Protein AF-0000000073996579 (afdb_homodimer)

Foldseek 3Di:
DVLLVVLLVVLQVVLCVQPVVLLVVLLVLLLVLLCLLVVQLVLLLQLVVCVVVVNVPSNVVSVVVNVVSVVVSVVSVVVSVVSLVVSLVSQLVVQVVLLVVLVVPDFLLRCPPVCNVVLSVLLNCLSVVSLSSLSSVLVSLVVSLVSNLVNLLVSLCVQPNQLSVLSVVLLVLLVVLLVVLLVVCVVCVVLLVVLQVLLVVLVCLCVPVVNVVVCVVVVCNVVSVVSSVVSNVVSVVSVVVSVVSSVVSVVVSVVSNVVSNVSSLVRNVVSPDDPSSSVSSVSSSVVSVVSSVSSSVSSSSSSVSSVSSVSSCCSSVVDPPLCPQPAPADPDQQFKKWWAQFWADDPPGPDTLAGGETDMWGAQAEEEEEEDPSLCVVVVVCQLLVSGDTPDTFMDRPNHTNVSHHNVNSLLAEDEDAPPDDDDQAFLQCLLCPPVPPDDDDPVLLLVLLVLLVLQVVLVVAPVRRRFGEDPVVPGHYDAPQNSLSSSSSSRVSSVHQEYEYEASCVRPDPVSVVSNLVSVSVSSSRHTYYYYDLDLVSQQSGQKYFYGGSNYTDDMDHSVVQCVDPHPSVVSCVVVPD/DVLLVVLLVVLQVVLCVQPVVLLVVLLVLLLVLLCLLVVQLVLLLQLVVCVVVVNVPSNVVSVVVNVVSVVVSVVSVVVSVVSLVVSLVSQLVVQVVLLVVLVVPDFLLRCPPVCNVVLSVLLNCLSVVSLSSLSSVLVSLVVSLVSNLVNLLVSLCVQPNQLSVLSVVLLVLLVVLLVVLLVVCVVCVVVLVVLQVLLVVLVVLCVPVVNVVVCVVVVCNVVSVVSSVVSNVVSVVSVVVSVVSSVVSVVVSVVSNVVSNVSSLVRNVVSVDDPSSSVSSVSSSVVSVVSSVSSSVSSSSSSVSSVSSVSSCCSSVVDPPLCPQPADADPDAQFKKWWAQFWFDDPPGPDTLAGGETDMWGAQAEEEEEEDPSLCVVVVVCQLLVSGDTPDTFMDRPNHTNVSHHPVRSLLAEDEDAPDDDDDQAFLQCLLCPPVPPDDDDPVLLLVLLVLLVLQVVLVVAPVRRHFGEDPVVPGHYDAPQNSLSSSSSSRVSSVHQEYEYEASCVRPDPVSVVSNLVSVSVSSSRHTYYYYDLDLVSQQSGQKYFYGGSNYTDDMDHSVVQCVPPHPNVVSCVVVPD

InterPro domains:
  IPR003439 ABC transporter-like, ATP-binding domain [PF00005] (355-507)
  IPR003439 ABC transporter-like, ATP-binding domain [PS50893] (337-576)
  IPR003593 AAA+ ATPase domain [SM00382] (363-559)
  IPR011527 ABC transporter type 1, transmembrane domain [PS50929] (26-308)
  IPR017871 ABC transporter-like, conserved site [PS00211] (479-493)
  IPR027417 P-loop containing nucleoside triphosphate hydrolase [G3DSA:3.40.50.300] (332-579)
  IPR027417 P-loop containing nucleoside triphosphate hydrolase [SSF52540] (335-577)
  IPR036640 ABC transporter type 1, transmembrane domain superfamily [G3DSA:1.20.1560.10] (2-320)
  IPR036640 ABC transporter type 1, transmembrane domain superfamily [SSF90123] (12-306)
  IPR039421 Type 1 protein exporter [PTHR24221] (74-573)

Solvent-accessible surface area (backbone atoms only — not comparable to full-atom values): 56496 Å² total; per-residue (Å²): 106,66,65,38,52,53,44,37,51,48,41,41,53,52,42,45,71,76,40,41,67,57,50,52,51,46,47,50,48,36,54,58,56,20,45,43,47,42,53,47,20,51,44,38,19,51,28,24,47,28,46,74,71,68,37,62,69,62,22,47,53,38,30,46,51,46,19,50,52,53,19,51,50,48,31,50,50,45,52,47,52,43,46,49,52,49,42,39,52,51,44,34,50,53,47,49,45,51,49,34,50,48,46,31,66,41,47,37,45,60,45,72,39,74,58,35,52,59,40,55,47,46,26,50,46,19,37,73,69,36,24,59,38,46,34,45,52,32,49,44,46,43,50,24,34,51,47,24,48,49,46,38,30,57,62,39,36,74,73,26,58,68,22,19,51,26,57,57,55,40,52,50,45,40,53,49,41,24,53,55,48,28,54,52,48,63,68,47,44,62,56,38,48,52,26,44,50,53,18,47,52,31,46,45,43,44,52,37,57,70,38,20,33,52,26,31,58,43,54,22,20,50,57,31,28,50,49,17,46,50,28,40,48,54,26,47,52,52,49,50,53,51,44,51,51,51,41,54,43,44,43,52,32,21,51,54,35,18,53,25,48,23,51,18,44,45,41,39,64,72,60,69,61,54,46,17,52,53,48,11,49,50,52,31,50,51,50,44,49,54,38,46,53,52,34,35,53,31,41,42,48,34,39,60,22,29,56,27,46,51,40,32,46,46,56,70,58,53,63,80,62,69,72,74,44,74,51,59,73,76,90,61,82,65,56,32,39,39,36,42,42,30,19,31,45,56,93,91,43,94,57,61,44,26,51,55,34,65,55,72,49,40,58,40,37,33,36,30,44,31,58,53,76,81,15,28,66,68,60,48,52,33,36,65,70,47,41,38,71,59,77,37,56,50,36,22,55,54,88,39,52,41,82,38,35,33,72,67,53,43,40,60,39,33,46,75,42,54,69,75,63,73,85,70,65,36,26,49,49,54,55,50,45,54,33,56,74,94,60,82,74,52,69,65,54,52,49,49,22,20,48,52,32,71,33,40,72,65,39,65,70,36,95,49,31,53,66,25,49,30,27,50,85,80,74,27,51,76,75,51,67,34,54,49,43,24,49,54,46,17,31,53,54,61,65,63,37,35,31,39,34,32,31,42,74,49,75,58,39,39,61,57,61,39,52,53,34,48,54,40,45,53,64,59,32,56,74,16,24,34,41,35,34,49,90,48,66,65,67,45,62,73,26,68,32,37,37,33,31,50,85,15,24,70,79,47,74,36,34,53,67,59,34,55,70,36,99,33,75,59,24,60,45,44,48,69,66,76,104,108,67,65,38,52,53,44,37,53,48,41,39,52,53,42,46,70,75,41,41,68,57,50,50,50,45,49,51,50,36,53,57,58,20,45,44,46,42,52,47,20,52,41,39,19,51,28,24,46,27,45,73,71,67,36,63,68,62,22,47,53,38,31,46,52,45,19,51,52,52,19,48,49,49,32,50,50,44,51,47,53,43,46,50,51,48,43,38,52,48,45,36,50,53,46,48,45,50,49,33,51,48,46,31,66,40,48,38,44,59,45,70,39,73,58,35,54,57,40,55,47,45,25,49,46,19,37,73,70,35,25,58,36,46,36,44,51,31,50,43,48,42,52,24,36,50,46,25,48,50,47,38,29,58,62,41,36,74,72,26,57,68,20,20,52,26,57,57,54,39,52,50,46,39,53,49,42,25,53,55,46,27,54,54,48,62,67,47,42,61,57,37,49,52,26,44,49,53,17,48,52,31,44,44,43,44,54,36,59,69,39,21,34,52,26,29,58,42,54,23,20,51,58,31,30,50,49,16,47,49,28,39,48,55,26,47,53,53,49,51,52,50,46,52,50,50,42,54,42,43,44,52,30,21,52,55,33,18,54,25,46,23,50,19,44,45,40,40,64,73,59,68,58,54,46,16,51,54,48,9,48,51,53,31,51,51,51,43,49,54,37,45,52,54,33,33,53,30,41,40,48,33,39,60,22,28,57,28,47,50,39,31,46,47,57,70,58,53,64,81,59,69,72,74,44,76,53,59,73,75,90,60,82,65,53,31,40,38,36,42,44,30,19,31,45,56,94,92,44,94,58,60,44,26,50,56,35,63,54,72,49,42,59,41,36,32,36,30,44,32,57,52,76,82,16,27,64,68,60,48,53,32,37,66,70,46,41,37,70,60,78,38,57,50,36,21,55,54,88,39,49,42,82,39,35,33,70,67,52,43,40,58,39,33,46,76,42,56,70,76,62,72,85,70,65,36,27,48,49,53,55,51,44,54,34,55,74,95,60,82,74,52,70,64,54,50,49,48,21,22,49,50,32,70,32,39,72,63,38,65,69,36,96,48,32,54,65,26,48,29,28,50,84,80,75,28,51,75,74,50,67,35,54,50,42,24,49,53,45,16,30,51,55,62,65,63,36,33,30,39,34,32,32,42,76,49,76,58,38,37,61,58,58,38,52,54,34,48,55,41,46,54,64,58,33,57,76,16,25,34,41,34,34,50,90,49,67,66,67,46,62,73,24,70,32,36,39,32,31,51,85,15,24,69,79,46,70,37,34,53,68,58,34,54,70,35,99,33,74,61,25,59,46,43,48,68,67,76,105

Structure (mmCIF, N/CA/C/O backbone):
data_AF-0000000073996579-model_v1
#
loop_
_entity.id
_entity.type
_entity.pdbx_description
1 polymer 'ABC transporter ATP-binding protein'
#
loop_
_atom_site.group_PDB
_atom_site.id
_atom_site.type_symbol
_atom_site.label_atom_id
_atom_site.label_alt_id
_atom_site.label_comp_id
_atom_site.label_asym_id
_atom_site.label_entity_id
_atom_site.label_seq_id
_atom_site.pdbx_PDB_ins_code
_atom_site.Cartn_x
_atom_site.Cartn_y
_atom_site.Cartn_z
_atom_site.occupancy
_atom_site.B_iso_or_equiv
_atom_site.auth_seq_id
_atom_site.auth_comp_id
_atom_site.auth_asym_id
_atom_site.auth_atom_id
_atom_site.pdbx_PDB_model_num
ATOM 1 N N . MET A 1 1 ? 13.714 -8.415 -25.394 1 70.37 1 MET A N 1
ATOM 2 C CA . MET A 1 1 ? 14.146 -9.685 -24.818 1 70.37 1 MET A CA 1
ATOM 3 C C . MET A 1 1 ? 15.476 -9.528 -24.089 1 70.37 1 MET A C 1
ATOM 5 O O . MET A 1 1 ? 15.666 -10.086 -23.007 1 70.37 1 MET A O 1
ATOM 9 N N . LEU A 1 2 ? 16.299 -8.717 -24.631 1 74.78 2 LEU A N 1
ATOM 10 C CA . LEU A 1 2 ? 17.605 -8.567 -23.998 1 74.78 2 LEU A CA 1
ATOM 11 C C . LEU A 1 2 ? 17.468 -7.951 -22.61 1 74.78 2 LEU A C 1
ATOM 13 O O . LEU A 1 2 ? 18.159 -8.36 -21.674 1 74.78 2 LEU A O 1
ATOM 17 N N . LYS A 1 3 ? 16.59 -7.069 -22.503 1 78.73 3 LYS A N 1
ATOM 18 C CA . LYS A 1 3 ? 16.351 -6.452 -21.202 1 78.73 3 LYS A CA 1
ATOM 19 C C . LYS A 1 3 ? 15.871 -7.482 -20.184 1 78.73 3 LYS A C 1
ATOM 21 O O . LYS A 1 3 ? 16.314 -7.479 -19.033 1 78.73 3 LYS A O 1
ATOM 26 N N . THR A 1 4 ? 15.069 -8.305 -20.633 1 80.57 4 THR A N 1
ATOM 27 C CA . THR A 1 4 ? 14.525 -9.326 -19.745 1 80.57 4 THR A CA 1
ATOM 28 C C . THR A 1 4 ? 15.617 -10.294 -19.3 1 80.57 4 THR A C 1
ATOM 30 O O . THR A 1 4 ? 15.671 -10.682 -18.131 1 80.57 4 THR A O 1
ATOM 33 N N . ILE A 1 5 ? 16.502 -10.606 -20.254 1 85.15 5 ILE A N 1
ATOM 34 C CA . ILE A 1 5 ? 17.581 -11.539 -19.945 1 85.15 5 ILE A CA 1
ATOM 35 C C . ILE A 1 5 ? 18.545 -10.9 -18.949 1 85.15 5 ILE A C 1
ATOM 37 O O . ILE A 1 5 ? 18.986 -11.55 -17.997 1 85.15 5 ILE A O 1
ATOM 41 N N . ARG A 1 6 ? 18.83 -9.637 -19.126 1 86.77 6 ARG A N 1
ATOM 42 C CA . ARG A 1 6 ? 19.752 -8.936 -18.238 1 86.77 6 ARG A CA 1
ATOM 43 C C . ARG A 1 6 ? 19.185 -8.841 -16.826 1 86.77 6 ARG A C 1
ATOM 45 O O . ARG A 1 6 ? 19.902 -9.058 -15.847 1 86.77 6 ARG A O 1
ATOM 52 N N . GLN A 1 7 ? 17.95 -8.539 -16.776 1 87.66 7 GLN A N 1
ATOM 53 C CA . GLN A 1 7 ? 17.323 -8.386 -15.468 1 87.66 7 GLN A CA 1
ATOM 54 C C . GLN A 1 7 ? 17.175 -9.734 -14.768 1 87.66 7 GLN A C 1
ATOM 56 O O . GLN A 1 7 ? 17.299 -9.821 -13.544 1 87.66 7 GLN A O 1
ATOM 61 N N . THR A 1 8 ? 16.948 -10.759 -15.557 1 88.67 8 THR A N 1
ATOM 62 C CA . THR A 1 8 ? 16.839 -12.099 -14.992 1 88.67 8 THR A CA 1
ATOM 63 C C . THR A 1 8 ? 18.185 -12.568 -14.449 1 88.67 8 THR A C 1
ATOM 65 O O . THR A 1 8 ? 18.254 -13.157 -13.368 1 88.67 8 THR A O 1
ATOM 68 N N . LEU A 1 9 ? 19.217 -12.274 -15.161 1 91.34 9 LEU A N 1
ATOM 69 C CA . LEU A 1 9 ? 20.549 -12.658 -14.707 1 91.34 9 LEU A CA 1
ATOM 70 C C . LEU A 1 9 ? 20.929 -11.904 -13.436 1 91.34 9 LEU A C 1
ATOM 72 O O . LEU A 1 9 ? 21.554 -12.471 -12.537 1 91.34 9 LEU A O 1
ATOM 76 N N . TRP A 1 10 ? 20.543 -10.694 -13.383 1 91.85 10 TRP A N 1
ATOM 77 C CA . TRP A 1 10 ? 20.811 -9.906 -12.185 1 91.85 10 TRP A CA 1
ATOM 78 C C . TRP A 1 10 ? 20.07 -10.477 -10.981 1 91.85 10 TRP A C 1
ATOM 80 O O . TRP A 1 10 ? 20.64 -10.6 -9.894 1 91.85 10 TRP A O 1
ATOM 90 N N . ALA A 1 11 ? 18.86 -10.746 -11.203 1 91.63 11 ALA A N 1
ATOM 91 C CA . ALA A 1 11 ? 18.043 -11.277 -10.115 1 91.63 11 ALA A CA 1
ATOM 92 C C . ALA A 1 11 ? 18.581 -12.62 -9.629 1 91.63 11 ALA A C 1
ATOM 94 O O . ALA A 1 11 ? 18.528 -12.922 -8.435 1 91.63 11 ALA A O 1
ATOM 95 N N . LEU A 1 12 ? 19.08 -13.428 -10.541 1 92.66 12 LEU A N 1
ATOM 96 C CA . LEU A 1 12 ? 19.66 -14.719 -10.19 1 92.66 12 LEU A CA 1
ATOM 97 C C . LEU A 1 12 ? 20.927 -14.538 -9.361 1 92.66 12 LEU A C 1
ATOM 99 O O . LEU A 1 12 ? 21.131 -15.24 -8.368 1 92.66 12 LEU A O 1
ATOM 103 N N . ARG A 1 13 ? 21.727 -13.602 -9.751 1 92.78 13 ARG A N 1
ATOM 104 C CA . ARG A 1 13 ? 22.945 -13.325 -8.996 1 92.78 13 ARG A CA 1
ATOM 105 C C . ARG A 1 13 ? 22.618 -12.768 -7.615 1 92.78 13 ARG A C 1
ATOM 107 O O . ARG A 1 13 ? 23.276 -13.112 -6.63 1 92.78 13 ARG A O 1
ATOM 114 N N . TYR A 1 14 ? 21.63 -11.92 -7.623 1 91.73 14 TYR A N 1
ATOM 115 C CA . TYR A 1 14 ? 21.158 -11.333 -6.373 1 91.73 14 TYR A CA 1
ATOM 116 C C . TYR A 1 14 ? 20.655 -12.411 -5.421 1 91.73 14 TYR A C 1
ATOM 118 O O . TYR A 1 14 ? 20.984 -12.401 -4.232 1 91.73 14 TYR A O 1
ATOM 126 N N . ALA A 1 15 ? 19.951 -13.367 -5.924 1 92.92 15 ALA A N 1
ATOM 127 C CA . ALA A 1 15 ? 19.397 -14.451 -5.117 1 92.92 15 ALA A CA 1
ATOM 128 C C . ALA A 1 15 ? 20.494 -15.409 -4.659 1 92.92 15 ALA A C 1
ATOM 130 O O . ALA A 1 15 ? 20.464 -15.903 -3.53 1 92.92 15 ALA A O 1
ATOM 131 N N . LEU A 1 16 ? 21.453 -15.694 -5.543 1 93.32 16 LEU A N 1
ATOM 132 C CA . LEU A 1 16 ? 22.543 -16.611 -5.227 1 93.32 16 LEU A CA 1
ATOM 133 C C . LEU A 1 16 ? 23.451 -16.025 -4.152 1 93.32 16 LEU A C 1
ATOM 135 O O . LEU A 1 16 ? 24.017 -16.763 -3.341 1 93.32 16 LEU A O 1
ATOM 139 N N . ARG A 1 17 ? 23.57 -14.72 -4.056 1 91.24 17 ARG A N 1
ATOM 140 C CA . ARG A 1 17 ? 24.393 -14.064 -3.046 1 91.24 17 ARG A CA 1
ATOM 141 C C . ARG A 1 17 ? 23.676 -14.017 -1.701 1 91.24 17 ARG A C 1
ATOM 143 O O . ARG A 1 17 ? 24.295 -14.216 -0.654 1 91.24 17 ARG A O 1
ATOM 150 N N . ALA A 1 18 ? 22.454 -13.837 -1.725 1 91.02 18 ALA A N 1
ATOM 151 C CA . ALA A 1 18 ? 21.686 -13.658 -0.495 1 91.02 18 ALA A CA 1
ATOM 152 C C . ALA A 1 18 ? 21.272 -15.004 0.093 1 91.02 18 ALA A C 1
ATOM 154 O O . ALA A 1 18 ? 21.314 -15.195 1.311 1 91.02 18 ALA A O 1
ATOM 155 N N . HIS A 1 19 ? 20.787 -15.971 -0.834 1 92.09 19 HIS A N 1
ATOM 156 C CA . HIS A 1 19 ? 20.289 -17.268 -0.389 1 92.09 19 HIS A CA 1
ATOM 157 C C . HIS A 1 19 ? 20.834 -18.396 -1.258 1 92.09 19 HIS A C 1
ATOM 159 O O . HIS A 1 19 ? 20.071 -19.084 -1.94 1 92.09 19 HIS A O 1
ATOM 165 N N . PRO A 1 20 ? 22.047 -18.728 -1.259 1 92.97 20 PRO A N 1
ATOM 166 C CA . PRO A 1 20 ? 22.638 -19.722 -2.159 1 92.97 20 PRO A CA 1
ATOM 167 C C . PRO A 1 20 ? 22.124 -21.135 -1.896 1 92.97 20 PRO A C 1
ATOM 169 O O . PRO A 1 20 ? 21.88 -21.893 -2.839 1 92.97 20 PRO A O 1
ATOM 172 N N . ILE A 1 21 ? 21.943 -21.457 -0.661 1 91.75 21 ILE A N 1
ATOM 173 C CA . ILE A 1 21 ? 21.534 -22.816 -0.326 1 91.75 21 ILE A CA 1
ATOM 174 C C . ILE A 1 21 ? 20.128 -23.079 -0.859 1 91.75 21 ILE A C 1
ATOM 176 O O . ILE A 1 21 ? 19.856 -24.148 -1.411 1 91.75 21 ILE A O 1
ATOM 180 N N . LEU A 1 22 ? 19.298 -22.086 -0.723 1 89.51 22 LEU A N 1
ATOM 181 C CA . LEU A 1 22 ? 17.922 -22.266 -1.173 1 89.51 22 LEU A CA 1
ATOM 182 C C . LEU A 1 22 ? 17.85 -22.301 -2.696 1 89.51 22 LEU A C 1
ATOM 184 O O . LEU A 1 22 ? 17.118 -23.113 -3.268 1 89.51 22 LEU A O 1
ATOM 188 N N . VAL A 1 23 ? 18.612 -21.478 -3.352 1 93.44 23 VAL A N 1
ATOM 189 C CA . VAL A 1 23 ? 18.584 -21.412 -4.81 1 93.44 23 VAL A CA 1
ATOM 190 C C . VAL A 1 23 ? 19.197 -22.681 -5.397 1 93.44 23 VAL A C 1
ATOM 192 O O . VAL A 1 23 ? 18.619 -23.3 -6.293 1 93.44 23 VAL A O 1
ATOM 195 N N . LEU A 1 24 ? 20.303 -23.148 -4.89 1 93.23 24 LEU A N 1
ATOM 196 C CA . LEU A 1 24 ? 20.98 -24.333 -5.407 1 93.23 24 LEU A CA 1
ATOM 197 C C . LEU A 1 24 ? 20.161 -25.59 -5.131 1 93.23 24 LEU A C 1
ATOM 199 O O . LEU A 1 24 ? 20.101 -26.492 -5.97 1 93.23 24 LEU A O 1
ATOM 203 N N . SER A 1 25 ? 19.595 -25.57 -3.934 1 91.61 25 SER A N 1
ATOM 204 C CA . SER A 1 25 ? 18.751 -26.717 -3.619 1 91.61 25 SER A CA 1
ATOM 205 C C . SER A 1 25 ? 17.534 -26.777 -4.537 1 91.61 25 SER A C 1
ATOM 207 O O . SER A 1 25 ? 17.133 -27.858 -4.975 1 91.61 25 SER A O 1
ATOM 209 N N . SER A 1 26 ? 16.955 -25.632 -4.826 1 90.54 26 SER A N 1
ATOM 210 C CA . SER A 1 26 ? 15.791 -25.592 -5.705 1 90.54 26 SER A CA 1
ATOM 211 C C . SER A 1 26 ? 16.157 -26.004 -7.127 1 90.54 26 SER A C 1
ATOM 213 O O . SER A 1 26 ? 15.44 -26.784 -7.756 1 90.54 26 SER A O 1
ATOM 215 N N . PHE A 1 27 ? 17.291 -25.584 -7.63 1 92.61 27 PHE A N 1
ATOM 216 C CA . PHE A 1 27 ? 17.711 -25.911 -8.987 1 92.61 27 PHE A CA 1
ATOM 217 C C . PHE A 1 27 ? 18.103 -27.38 -9.094 1 92.61 27 PHE A C 1
ATOM 219 O O . PHE A 1 27 ? 17.812 -28.034 -10.098 1 92.61 27 PHE A O 1
ATOM 226 N N . THR A 1 28 ? 18.759 -27.897 -8.059 1 91.88 28 THR A N 1
ATOM 227 C CA . THR A 1 28 ? 19.137 -29.306 -8.05 1 91.88 28 THR A CA 1
ATOM 228 C C . THR A 1 28 ? 17.9 -30.198 -8.028 1 91.88 28 THR A C 1
ATOM 230 O O . THR A 1 28 ? 17.831 -31.192 -8.755 1 91.88 28 THR A O 1
ATOM 233 N N . LEU A 1 29 ? 17.029 -29.763 -7.244 1 90.23 29 LEU A N 1
ATOM 234 C CA . LEU A 1 29 ? 15.801 -30.546 -7.164 1 90.23 29 LEU A CA 1
ATOM 235 C C . LEU A 1 29 ? 15.034 -30.49 -8.481 1 90.23 29 LEU A C 1
ATOM 237 O O . LEU A 1 29 ? 14.471 -31.495 -8.919 1 90.23 29 LEU A O 1
ATOM 241 N N . LEU A 1 30 ? 14.986 -29.348 -9.121 1 89.84 30 LEU A N 1
ATOM 242 C CA . LEU A 1 30 ? 14.299 -29.209 -10.401 1 89.84 30 LEU A CA 1
ATOM 243 C C . LEU A 1 30 ? 14.987 -30.039 -11.48 1 89.84 30 LEU A C 1
ATOM 245 O O . LEU A 1 30 ? 14.326 -30.579 -12.369 1 89.84 30 LEU A O 1
ATOM 249 N N . THR A 1 31 ? 16.322 -30.178 -11.354 1 90.33 31 THR A N 1
ATOM 250 C CA . THR A 1 31 ? 17.069 -30.994 -12.305 1 90.33 31 THR A CA 1
ATOM 251 C C . THR A 1 31 ? 16.725 -32.472 -12.136 1 90.33 31 THR A C 1
ATOM 253 O O . THR A 1 31 ? 16.523 -33.184 -13.121 1 90.33 31 THR A O 1
ATOM 256 N N . VAL A 1 32 ? 16.572 -32.835 -10.901 1 90.37 32 VAL A N 1
ATOM 257 C CA . VAL A 1 32 ? 16.235 -34.228 -10.63 1 90.37 32 VAL A CA 1
ATOM 258 C C . VAL A 1 32 ? 14.818 -34.522 -11.118 1 90.37 32 VAL A C 1
ATOM 260 O O . VAL A 1 32 ? 14.572 -35.558 -11.739 1 90.37 32 VAL A O 1
ATOM 263 N N . LEU A 1 33 ? 13.949 -33.566 -10.91 1 88.25 33 LEU A N 1
ATOM 264 C CA . LEU A 1 33 ? 12.55 -33.735 -11.288 1 88.25 33 LEU A CA 1
ATOM 265 C C . LEU A 1 33 ? 12.391 -33.714 -12.804 1 88.25 33 LEU A C 1
ATOM 267 O O . LEU A 1 33 ? 11.427 -34.266 -13.34 1 88.25 33 LEU A O 1
ATOM 271 N N . SER A 1 34 ? 13.363 -33.095 -13.482 1 89.12 34 SER A N 1
ATOM 272 C CA . SER A 1 34 ? 13.275 -32.975 -14.934 1 89.12 34 SER A CA 1
ATOM 273 C C . SER A 1 34 ? 13.46 -34.328 -15.613 1 89.12 34 SER A C 1
ATOM 275 O O . SER A 1 34 ? 13.04 -34.516 -16.757 1 89.12 34 SER A O 1
ATOM 277 N N . PHE A 1 35 ? 13.949 -35.342 -14.901 1 89.03 35 PHE A N 1
ATOM 278 C CA . PHE A 1 35 ? 14.212 -36.645 -15.5 1 89.03 35 PHE A CA 1
ATOM 279 C C . PHE A 1 35 ? 13.058 -37.605 -15.238 1 89.03 35 PHE A C 1
ATOM 281 O O . PHE A 1 35 ? 13.046 -38.725 -15.753 1 89.03 35 PHE A O 1
ATOM 288 N N . LEU A 1 36 ? 12.108 -37.135 -14.561 1 84.29 36 LEU A N 1
ATOM 289 C CA . LEU A 1 36 ? 11.036 -38.024 -14.127 1 84.29 36 LEU A CA 1
ATOM 290 C C . LEU A 1 36 ? 10.21 -38.502 -15.316 1 84.29 36 LEU A C 1
ATOM 292 O O . LEU A 1 36 ? 9.849 -39.678 -15.394 1 84.29 36 LEU A O 1
ATOM 296 N N . PRO A 1 37 ? 9.908 -37.633 -16.29 1 81.42 37 PRO A N 1
ATOM 297 C CA . PRO A 1 37 ? 9.124 -38.123 -17.426 1 81.42 37 PRO A CA 1
ATOM 298 C C . PRO A 1 37 ? 9.855 -39.197 -18.228 1 81.42 37 PRO A C 1
ATOM 300 O O . PRO A 1 37 ? 9.227 -40.133 -18.73 1 81.42 37 PRO A O 1
ATOM 303 N N . SER A 1 38 ? 11.18 -39.108 -18.32 1 84.71 38 SER A N 1
ATOM 304 C CA . SER A 1 38 ? 11.962 -40.129 -19.01 1 84.71 38 SER A CA 1
ATOM 305 C C . SER A 1 38 ? 11.955 -41.445 -18.24 1 84.71 38 SER A C 1
ATOM 307 O O . SER A 1 38 ? 11.855 -42.519 -18.837 1 84.71 38 SER A O 1
ATOM 309 N N . VAL A 1 39 ? 12.042 -41.342 -16.9 1 86.47 39 VAL A N 1
ATOM 310 C CA . VAL A 1 39 ? 12.013 -42.533 -16.058 1 86.47 39 VAL A CA 1
ATOM 311 C C . VAL A 1 39 ? 10.635 -43.185 -16.13 1 86.47 39 VAL A C 1
ATOM 313 O O . VAL A 1 39 ? 10.522 -44.413 -16.151 1 86.47 39 VAL A O 1
ATOM 316 N N . GLN A 1 40 ? 9.63 -42.375 -16.213 1 82.35 40 GLN A N 1
ATOM 317 C CA . GLN A 1 40 ? 8.27 -42.895 -16.301 1 82.35 40 GLN A CA 1
ATOM 318 C C . GLN A 1 40 ? 8.051 -43.644 -17.612 1 82.35 40 GLN A C 1
ATOM 320 O O . GLN A 1 40 ? 7.381 -44.679 -17.638 1 82.35 40 GLN A O 1
ATOM 325 N N . MET A 1 41 ? 8.542 -43.131 -18.706 1 82.77 41 MET A N 1
ATOM 326 C CA . MET A 1 41 ? 8.437 -43.806 -19.997 1 82.77 41 MET A CA 1
ATOM 327 C C . MET A 1 41 ? 9.073 -45.191 -19.939 1 82.77 41 MET A C 1
ATOM 329 O O . MET A 1 41 ? 8.497 -46.164 -20.431 1 82.77 41 MET A O 1
ATOM 333 N N . PHE A 1 42 ? 10.209 -45.297 -19.288 1 84.24 42 PHE A N 1
ATOM 334 C CA . PHE A 1 42 ? 10.921 -46.564 -19.17 1 84.24 42 PHE A CA 1
ATOM 335 C C . PHE A 1 42 ? 10.138 -47.546 -18.307 1 84.24 42 PHE A C 1
ATOM 337 O O . PHE A 1 42 ? 10.056 -48.734 -18.628 1 84.24 42 PHE A O 1
ATOM 344 N N . LEU A 1 43 ? 9.604 -47.051 -17.25 1 85.85 43 LEU A N 1
ATOM 345 C CA . LEU A 1 43 ? 8.89 -47.919 -16.32 1 85.85 43 LEU A CA 1
ATOM 346 C C . LEU A 1 43 ? 7.61 -48.456 -16.951 1 85.85 43 LEU A C 1
ATOM 348 O O . LEU A 1 43 ? 7.276 -49.631 -16.784 1 85.85 43 LEU A O 1
ATOM 352 N N . ILE A 1 44 ? 6.905 -47.624 -17.704 1 82.82 44 ILE A N 1
ATOM 353 C CA . ILE A 1 44 ? 5.682 -48.06 -18.368 1 82.82 44 ILE A CA 1
ATOM 354 C C . ILE A 1 44 ? 6.018 -49.09 -19.445 1 82.82 44 ILE A C 1
ATOM 356 O O . ILE A 1 44 ? 5.311 -50.088 -19.6 1 82.82 44 ILE A O 1
ATOM 360 N N . ALA A 1 45 ? 7.078 -48.918 -20.154 1 83.49 45 ALA A N 1
ATOM 361 C CA . ALA A 1 45 ? 7.515 -49.875 -21.167 1 83.49 45 ALA A CA 1
ATOM 362 C C . ALA A 1 45 ? 7.867 -51.219 -20.536 1 83.49 45 ALA A C 1
ATOM 364 O O . ALA A 1 45 ? 7.535 -52.274 -21.082 1 83.49 45 ALA A O 1
ATOM 365 N N . ALA A 1 46 ? 8.508 -51.161 -19.35 1 85.35 46 ALA A N 1
ATOM 366 C CA . ALA A 1 46 ? 8.934 -52.384 -18.675 1 85.35 46 ALA A CA 1
ATOM 367 C C . ALA A 1 46 ? 7.732 -53.19 -18.192 1 85.35 46 ALA A C 1
ATOM 369 O O . ALA A 1 46 ? 7.722 -54.42 -18.289 1 85.35 46 ALA A O 1
ATOM 370 N N . ILE A 1 47 ? 6.771 -52.543 -17.731 1 83.2 47 ILE A N 1
ATOM 371 C CA . ILE A 1 47 ? 5.585 -53.229 -17.231 1 83.2 47 ILE A CA 1
ATOM 372 C C . ILE A 1 47 ? 4.807 -53.832 -18.398 1 83.2 47 ILE A C 1
ATOM 374 O O . ILE A 1 47 ? 4.421 -55.003 -18.356 1 83.2 47 ILE A O 1
ATOM 378 N N . THR A 1 48 ? 4.609 -53.08 -19.509 1 80.78 48 THR A N 1
ATOM 379 C CA . THR A 1 48 ? 3.818 -53.521 -20.653 1 80.78 48 THR A CA 1
ATOM 380 C C . THR A 1 48 ? 4.515 -54.665 -21.384 1 80.78 48 THR A C 1
ATOM 382 O O . THR A 1 48 ? 3.87 -55.635 -21.787 1 80.78 48 THR A O 1
ATOM 385 N N . ASP A 1 49 ? 5.804 -54.528 -21.489 1 81.12 49 ASP A N 1
ATOM 386 C CA . ASP A 1 49 ? 6.542 -55.576 -22.186 1 81.12 49 ASP A CA 1
ATOM 387 C C . ASP A 1 49 ? 6.565 -56.867 -21.371 1 81.12 49 ASP A C 1
ATOM 389 O O . ASP A 1 49 ? 6.495 -57.962 -21.931 1 81.12 49 ASP A O 1
ATOM 393 N N . SER A 1 50 ? 6.667 -56.785 -20.038 1 84.06 50 SER A N 1
ATOM 394 C CA . SER A 1 50 ? 6.664 -57.973 -19.191 1 84.06 50 SER A CA 1
ATOM 395 C C . SER A 1 50 ? 5.301 -58.658 -19.203 1 84.06 50 SER A C 1
ATOM 397 O O . SER A 1 50 ? 5.218 -59.887 -19.175 1 84.06 50 SER A O 1
ATOM 399 N N . LEU A 1 51 ? 4.287 -57.934 -19.313 1 80.1 51 LEU A N 1
ATOM 400 C CA . LEU A 1 51 ? 2.942 -58.498 -19.361 1 80.1 51 LEU A CA 1
ATOM 401 C C . LEU A 1 51 ? 2.687 -59.182 -20.7 1 80.1 51 LEU A C 1
ATOM 403 O O . LEU A 1 51 ? 2.03 -60.224 -20.753 1 80.1 51 LEU A O 1
ATOM 407 N N . SER A 1 52 ? 3.195 -58.539 -21.749 1 76.35 52 SER A N 1
ATOM 408 C CA . SER A 1 52 ? 3.028 -59.134 -23.071 1 76.35 52 SER A CA 1
ATOM 409 C C . SER A 1 52 ? 3.811 -60.438 -23.192 1 76.35 52 SER A C 1
ATOM 411 O O . SER A 1 52 ? 3.42 -61.335 -23.941 1 76.35 52 SER A O 1
ATOM 413 N N . ALA A 1 53 ? 4.893 -60.506 -22.394 1 78.79 53 ALA A N 1
ATOM 414 C CA . ALA A 1 53 ? 5.701 -61.722 -22.432 1 78.79 53 ALA A CA 1
ATOM 415 C C . ALA A 1 53 ? 5.13 -62.79 -21.503 1 78.79 53 ALA A C 1
ATOM 417 O O . ALA A 1 53 ? 5.612 -63.925 -21.482 1 78.79 53 ALA A O 1
ATOM 418 N N . GLY A 1 54 ? 4.056 -62.516 -20.731 1 76.66 54 GLY A N 1
ATOM 419 C CA . GLY A 1 54 ? 3.371 -63.484 -19.89 1 76.66 54 GLY A CA 1
ATOM 420 C C . GLY A 1 54 ? 4.005 -63.639 -18.521 1 76.66 54 GLY A C 1
ATOM 421 O O . GLY A 1 54 ? 3.736 -64.612 -17.813 1 76.66 54 GLY A O 1
ATOM 422 N N . ASP A 1 55 ? 4.947 -62.756 -18.149 1 83.48 55 ASP A N 1
ATOM 423 C CA . ASP A 1 55 ? 5.63 -62.833 -16.861 1 83.48 55 ASP A CA 1
ATOM 424 C C . ASP A 1 55 ? 4.976 -61.909 -15.837 1 83.48 55 ASP A C 1
ATOM 426 O O . ASP A 1 55 ? 5.385 -60.756 -15.683 1 83.48 55 ASP A O 1
ATOM 430 N N . ALA A 1 56 ? 4.091 -62.509 -15.074 1 78.13 56 ALA A N 1
ATOM 431 C CA . ALA A 1 56 ? 3.31 -61.725 -14.121 1 78.13 56 ALA A CA 1
ATOM 432 C C . ALA A 1 56 ? 4.169 -61.283 -12.94 1 78.13 56 ALA A C 1
ATOM 434 O O . ALA A 1 56 ? 3.979 -60.191 -12.4 1 78.13 56 ALA A O 1
ATOM 435 N N . HIS A 1 57 ? 5.109 -62.11 -12.558 1 82.28 57 HIS A N 1
ATOM 436 C CA . HIS A 1 57 ? 5.934 -61.786 -11.4 1 82.28 57 HIS A CA 1
ATOM 437 C C . HIS A 1 57 ? 6.831 -60.585 -11.681 1 82.28 57 HIS A C 1
ATOM 439 O O . HIS A 1 57 ? 6.965 -59.694 -10.839 1 82.28 57 HIS A O 1
ATOM 445 N N . THR A 1 58 ? 7.413 -60.518 -12.875 1 86.53 58 THR A N 1
ATOM 446 C CA . THR A 1 58 ? 8.263 -59.389 -13.238 1 86.53 58 THR A CA 1
ATOM 447 C C . THR A 1 58 ? 7.432 -58.121 -13.415 1 86.53 58 THR A C 1
ATOM 449 O O . THR A 1 58 ? 7.884 -57.025 -13.076 1 86.53 58 THR A O 1
ATOM 452 N N . ALA A 1 59 ? 6.208 -58.334 -13.861 1 83.97 59 ALA A N 1
ATOM 453 C CA . ALA A 1 59 ? 5.317 -57.188 -14.026 1 83.97 59 ALA A CA 1
ATOM 454 C C . ALA A 1 59 ? 4.949 -56.58 -12.675 1 83.97 59 ALA A C 1
ATOM 456 O O . ALA A 1 59 ? 4.848 -55.358 -12.544 1 83.97 59 ALA A O 1
ATOM 457 N N . LEU A 1 60 ? 4.834 -57.417 -11.621 1 81.8 60 LEU A N 1
ATOM 458 C CA . LEU A 1 60 ? 4.503 -56.939 -10.283 1 81.8 60 LEU A CA 1
ATOM 459 C C . LEU A 1 60 ? 5.678 -56.185 -9.668 1 81.8 60 LEU A C 1
ATOM 461 O O . LEU A 1 60 ? 5.483 -55.207 -8.944 1 81.8 60 LEU A O 1
ATOM 465 N N . THR A 1 61 ? 6.858 -56.599 -9.94 1 84.3 61 THR A N 1
ATOM 466 C CA . THR A 1 61 ? 8.036 -55.906 -9.43 1 84.3 61 THR A CA 1
ATOM 467 C C . THR A 1 61 ? 8.168 -54.524 -10.064 1 84.3 61 THR A C 1
ATOM 469 O O . THR A 1 61 ? 8.456 -53.544 -9.375 1 84.3 61 THR A O 1
ATOM 472 N N . TRP A 1 62 ? 7.857 -54.451 -11.369 1 84.32 62 TRP A N 1
ATOM 473 C CA . TRP A 1 62 ? 7.949 -53.16 -12.044 1 84.32 62 TRP A CA 1
ATOM 474 C C . TRP A 1 62 ? 6.814 -52.238 -11.612 1 84.32 62 TRP A C 1
ATOM 476 O O . TRP A 1 62 ? 6.982 -51.017 -11.565 1 84.32 62 TRP A O 1
ATOM 486 N N . ALA A 1 63 ? 5.704 -52.808 -11.279 1 78.12 63 ALA A N 1
ATOM 487 C CA . ALA A 1 63 ? 4.604 -52.006 -10.75 1 78.12 63 ALA A CA 1
ATOM 488 C C . ALA A 1 63 ? 4.968 -51.4 -9.397 1 78.12 63 ALA A C 1
ATOM 490 O O . ALA A 1 63 ? 4.613 -50.255 -9.107 1 78.12 63 ALA A O 1
ATOM 491 N N . GLY A 1 64 ? 5.668 -52.153 -8.578 1 77.35 64 GLY A N 1
ATOM 492 C CA . GLY A 1 64 ? 6.141 -51.645 -7.3 1 77.35 64 GLY A CA 1
ATOM 493 C C . GLY A 1 64 ? 7.158 -50.528 -7.441 1 77.35 64 GLY A C 1
ATOM 494 O O . GLY A 1 64 ? 7.079 -49.517 -6.741 1 77.35 64 GLY A O 1
ATOM 495 N N . VAL A 1 65 ? 8.052 -50.67 -8.434 1 82.46 65 VAL A N 1
ATOM 496 C CA . VAL A 1 65 ? 9.069 -49.653 -8.679 1 82.46 65 VAL A CA 1
ATOM 497 C C . VAL A 1 65 ? 8.412 -48.384 -9.217 1 82.46 65 VAL A C 1
ATOM 499 O O . VAL A 1 65 ? 8.78 -47.273 -8.826 1 82.46 65 VAL A O 1
ATOM 502 N N . THR A 1 66 ? 7.417 -48.601 -10.071 1 80.31 66 THR A N 1
ATOM 503 C CA . THR A 1 66 ? 6.715 -47.448 -10.622 1 80.31 66 THR A CA 1
ATOM 504 C C . THR A 1 66 ? 5.956 -46.703 -9.528 1 80.31 66 THR A C 1
ATOM 506 O O . THR A 1 66 ? 5.952 -45.471 -9.497 1 80.31 66 THR A O 1
ATOM 509 N N . GLY A 1 67 ? 5.281 -47.41 -8.638 1 74.03 67 GLY A N 1
ATOM 510 C CA . GLY A 1 67 ? 4.615 -46.774 -7.512 1 74.03 67 GLY A CA 1
ATOM 511 C C . GLY A 1 67 ? 5.565 -46.002 -6.616 1 74.03 67 GLY A C 1
ATOM 512 O O . GLY A 1 67 ? 5.249 -44.895 -6.174 1 74.03 67 GLY A O 1
ATOM 513 N N . GLY A 1 68 ? 6.78 -46.584 -6.385 1 73.04 68 GLY A N 1
ATOM 514 C CA . GLY A 1 68 ? 7.792 -45.907 -5.59 1 73.04 68 GLY A CA 1
ATOM 515 C C . GLY A 1 68 ? 8.31 -44.637 -6.239 1 73.04 68 GLY A C 1
ATOM 516 O O . GLY A 1 68 ? 8.487 -43.618 -5.568 1 73.04 68 GLY A O 1
ATOM 517 N N . VAL A 1 69 ? 8.506 -44.599 -7.55 1 80.17 69 VAL A N 1
ATOM 518 C CA . VAL A 1 69 ? 9.009 -43.436 -8.273 1 80.17 69 VAL A CA 1
ATOM 519 C C . VAL A 1 69 ? 7.947 -42.338 -8.291 1 80.17 69 VAL A C 1
ATOM 521 O O . VAL A 1 69 ? 8.267 -41.155 -8.157 1 80.17 69 VAL A O 1
ATOM 524 N N . LEU A 1 70 ? 6.682 -42.764 -8.438 1 75.8 70 LEU A N 1
ATOM 525 C CA . LEU A 1 70 ? 5.605 -41.78 -8.438 1 75.8 70 LEU A CA 1
ATOM 526 C C . LEU A 1 70 ? 5.454 -41.138 -7.063 1 75.8 70 LEU A C 1
ATOM 528 O O . LEU A 1 70 ? 5.228 -39.931 -6.958 1 75.8 70 LEU A O 1
ATOM 532 N N . ALA A 1 71 ? 5.579 -41.977 -6.041 1 72.05 71 ALA A N 1
ATOM 533 C CA . ALA A 1 71 ? 5.528 -41.447 -4.681 1 72.05 71 ALA A CA 1
ATOM 534 C C . ALA A 1 71 ? 6.702 -40.51 -4.413 1 72.05 71 ALA A C 1
ATOM 536 O O . ALA A 1 71 ? 6.54 -39.472 -3.766 1 72.05 71 ALA A O 1
ATOM 537 N N . GLY A 1 72 ? 7.89 -40.95 -4.865 1 73.88 72 GLY A N 1
ATOM 538 C CA . GLY A 1 72 ? 9.056 -40.093 -4.728 1 73.88 72 GLY A CA 1
ATOM 539 C C . GLY A 1 72 ? 8.919 -38.776 -5.469 1 73.88 72 GLY A C 1
ATOM 540 O O . GLY A 1 72 ? 9.335 -37.729 -4.968 1 73.88 72 GLY A O 1
ATOM 541 N N . ASN A 1 73 ? 8.269 -38.779 -6.614 1 78.31 73 ASN A N 1
ATOM 542 C CA . ASN A 1 73 ? 8.043 -37.56 -7.384 1 78.31 73 ASN A CA 1
ATOM 543 C C . ASN A 1 73 ? 7.112 -36.599 -6.651 1 78.31 73 ASN A C 1
ATOM 545 O O . ASN A 1 73 ? 7.327 -35.386 -6.668 1 78.31 73 ASN A O 1
ATOM 549 N N . LEU A 1 74 ? 6.084 -37.155 -6.049 1 74.04 74 LEU A N 1
ATOM 550 C CA . LEU A 1 74 ? 5.153 -36.323 -5.295 1 74.04 74 LEU A CA 1
ATOM 551 C C . LEU A 1 74 ? 5.854 -35.654 -4.117 1 74.04 74 LEU A C 1
ATOM 553 O O . LEU A 1 74 ? 5.641 -34.468 -3.855 1 74.04 74 LEU A O 1
ATOM 557 N N . ALA A 1 75 ? 6.637 -36.456 -3.422 1 73.24 75 ALA A N 1
ATOM 558 C CA . ALA A 1 75 ? 7.373 -35.924 -2.279 1 73.24 75 ALA A CA 1
ATOM 559 C C . ALA A 1 75 ? 8.35 -34.836 -2.714 1 73.24 75 ALA A C 1
ATOM 561 O O . ALA A 1 75 ? 8.448 -33.787 -2.071 1 73.24 75 ALA A O 1
ATOM 562 N N . LEU A 1 76 ? 9.071 -35.119 -3.782 1 79.04 76 LEU A N 1
ATOM 563 C CA . LEU A 1 76 ? 10.061 -34.157 -4.255 1 79.04 76 LEU A CA 1
ATOM 564 C C . LEU A 1 76 ? 9.387 -32.883 -4.751 1 79.04 76 LEU A C 1
ATOM 566 O O . LEU A 1 76 ? 9.94 -31.789 -4.615 1 79.04 76 LEU A O 1
ATOM 570 N N . GLN A 1 77 ? 8.249 -33.038 -5.338 1 78.19 77 GLN A N 1
ATOM 571 C CA . GLN A 1 77 ? 7.512 -31.865 -5.797 1 78.19 77 GLN A CA 1
ATOM 572 C C . GLN A 1 77 ? 7.066 -31.001 -4.621 1 78.19 77 GLN A C 1
ATOM 574 O O . GLN A 1 77 ? 7.076 -29.771 -4.709 1 78.19 77 GLN A O 1
ATOM 579 N N . GLN A 1 78 ? 6.684 -31.649 -3.58 1 73.67 78 GLN A N 1
ATOM 580 C CA . GLN A 1 78 ? 6.275 -30.917 -2.386 1 73.67 78 GLN A CA 1
ATOM 581 C C . GLN A 1 78 ? 7.453 -30.169 -1.769 1 73.67 78 GLN A C 1
ATOM 583 O O . GLN A 1 78 ? 7.298 -29.046 -1.285 1 73.67 78 GLN A O 1
ATOM 588 N N . VAL A 1 79 ? 8.582 -30.85 -1.762 1 76.17 79 VAL A N 1
ATOM 589 C CA . VAL A 1 79 ? 9.787 -30.21 -1.245 1 76.17 79 VAL A CA 1
ATOM 590 C C . VAL A 1 79 ? 10.156 -29.016 -2.122 1 76.17 79 VAL A C 1
ATOM 592 O O . VAL A 1 79 ? 10.556 -27.965 -1.615 1 76.17 79 VAL A O 1
ATOM 595 N N . SER A 1 80 ? 9.978 -29.203 -3.396 1 83.39 80 SER A N 1
ATOM 596 C CA . SER A 1 80 ? 10.282 -28.114 -4.318 1 83.39 80 SER A CA 1
ATOM 597 C C . SER A 1 80 ? 9.373 -26.914 -4.075 1 83.39 80 SER A C 1
ATOM 599 O O . SER A 1 80 ? 9.832 -25.769 -4.085 1 83.39 80 SER A O 1
ATOM 601 N N . ASN A 1 81 ? 8.11 -27.143 -3.834 1 77.16 81 ASN A N 1
ATOM 602 C CA . ASN A 1 81 ? 7.158 -26.071 -3.564 1 77.16 81 ASN A CA 1
ATOM 603 C C . ASN A 1 81 ? 7.476 -25.355 -2.255 1 77.16 81 ASN A C 1
ATOM 605 O O . ASN A 1 81 ? 7.341 -24.133 -2.161 1 77.16 81 ASN A O 1
ATOM 609 N N . SER A 1 82 ? 7.869 -26.163 -1.298 1 75.51 82 SER A N 1
ATOM 610 C CA . SER A 1 82 ? 8.228 -25.581 -0.009 1 75.51 82 SER A CA 1
ATOM 611 C C . SER A 1 82 ? 9.473 -24.708 -0.125 1 75.51 82 SER A C 1
ATOM 613 O O . SER A 1 82 ? 9.562 -23.657 0.513 1 75.51 82 SER A O 1
ATOM 615 N N . LEU A 1 83 ? 10.421 -25.209 -0.85 1 81.06 83 LEU A N 1
ATOM 616 C CA . LEU A 1 83 ? 11.635 -24.428 -1.06 1 81.06 83 LEU A CA 1
ATOM 617 C C . LEU A 1 83 ? 11.325 -23.129 -1.796 1 81.06 83 LEU A C 1
ATOM 619 O O . LEU A 1 83 ? 11.921 -22.089 -1.506 1 81.06 83 LEU A O 1
ATOM 623 N N . ASP A 1 84 ? 10.405 -23.238 -2.703 1 84.5 84 ASP A N 1
ATOM 624 C CA . ASP A 1 84 ? 10.01 -22.053 -3.458 1 84.5 84 ASP A CA 1
ATOM 625 C C . ASP A 1 84 ? 9.343 -21.021 -2.551 1 84.5 84 ASP A C 1
ATOM 627 O O . ASP A 1 84 ? 9.591 -19.821 -2.681 1 84.5 84 ASP A O 1
ATOM 631 N N . MET A 1 85 ? 8.55 -21.516 -1.69 1 76.43 85 MET A N 1
ATOM 632 C CA . MET A 1 85 ? 7.889 -20.62 -0.745 1 76.43 85 MET A CA 1
ATOM 633 C C . MET A 1 85 ? 8.905 -19.957 0.179 1 76.43 85 MET A C 1
ATOM 635 O O . MET A 1 85 ? 8.782 -18.773 0.496 1 76.43 85 MET A O 1
ATOM 639 N N . SER A 1 86 ? 9.831 -20.776 0.608 1 80.96 86 SER A N 1
ATOM 640 C CA . SER A 1 86 ? 10.879 -20.245 1.473 1 80.96 86 SER A CA 1
ATOM 641 C C . SER A 1 86 ? 11.733 -19.216 0.739 1 80.96 86 SER A C 1
ATOM 643 O O . SER A 1 86 ? 12.137 -18.208 1.322 1 80.96 86 SER A O 1
ATOM 645 N N . LEU A 1 87 ? 12.013 -19.538 -0.448 1 85.79 87 LEU A N 1
ATOM 646 C CA . LEU A 1 87 ? 12.788 -18.6 -1.252 1 85.79 87 LEU A CA 1
ATOM 647 C C . LEU A 1 87 ? 12.017 -17.302 -1.467 1 85.79 87 LEU A C 1
ATOM 649 O O . LEU A 1 87 ? 12.602 -16.216 -1.449 1 85.79 87 LEU A O 1
ATOM 653 N N . ARG A 1 88 ? 10.753 -17.416 -1.745 1 84.55 88 ARG A N 1
ATOM 654 C CA . ARG A 1 88 ? 9.918 -16.233 -1.927 1 84.55 88 ARG A CA 1
ATOM 655 C C . ARG A 1 88 ? 9.957 -15.341 -0.691 1 84.55 88 ARG A C 1
ATOM 657 O O . ARG A 1 88 ? 10.155 -14.129 -0.8 1 84.55 88 ARG A O 1
ATOM 664 N N . ALA A 1 89 ? 9.796 -16.016 0.406 1 79.24 89 ALA A N 1
ATOM 665 C CA . ALA A 1 89 ? 9.811 -15.274 1.664 1 79.24 89 ALA A CA 1
ATOM 666 C C . ALA A 1 89 ? 11.183 -14.657 1.921 1 79.24 89 ALA A C 1
ATOM 668 O O . ALA A 1 89 ? 11.282 -13.512 2.368 1 79.24 89 ALA A O 1
ATOM 669 N N . GLY A 1 90 ? 12.176 -15.514 1.681 1 84.35 90 GLY A N 1
ATOM 670 C CA . GLY A 1 90 ? 13.528 -15.017 1.879 1 84.35 90 GLY A CA 1
ATOM 671 C C . GLY A 1 90 ? 13.868 -13.841 0.983 1 84.35 90 GLY A C 1
ATOM 672 O O . GLY A 1 90 ? 14.451 -12.855 1.439 1 84.35 90 GLY A O 1
ATOM 673 N N . MET A 1 91 ? 13.501 -13.898 -0.228 1 89.61 91 MET A N 1
ATOM 674 C CA . MET A 1 91 ? 13.81 -12.836 -1.18 1 89.61 91 MET A CA 1
ATOM 675 C C . MET A 1 91 ? 13.012 -11.575 -0.868 1 89.61 91 MET A C 1
ATOM 677 O O . MET A 1 91 ? 13.501 -10.461 -1.065 1 89.61 91 MET A O 1
ATOM 681 N N . ALA A 1 92 ? 11.809 -11.784 -0.501 1 85.97 92 ALA A N 1
ATOM 682 C CA . ALA A 1 92 ? 11.001 -10.632 -0.108 1 85.97 92 ALA A CA 1
ATOM 683 C C . ALA A 1 92 ? 11.636 -9.893 1.067 1 85.97 92 ALA A C 1
ATOM 685 O O . ALA A 1 92 ? 11.689 -8.661 1.077 1 85.97 92 ALA A O 1
ATOM 686 N N . GLN A 1 93 ? 12.129 -10.614 2.022 1 85.55 93 GLN A N 1
ATOM 687 C CA . GLN A 1 93 ? 12.766 -10.021 3.193 1 85.55 93 GLN A CA 1
ATOM 688 C C . GLN A 1 93 ? 14.052 -9.295 2.811 1 85.55 93 GLN A C 1
ATOM 690 O O . GLN A 1 93 ? 14.311 -8.187 3.286 1 85.55 93 GLN A O 1
ATOM 695 N N . THR A 1 94 ? 14.773 -10.006 2.036 1 89.28 94 THR A N 1
ATOM 696 C CA . THR A 1 94 ? 16.023 -9.387 1.612 1 89.28 94 THR A CA 1
ATOM 697 C C . THR A 1 94 ? 15.754 -8.128 0.793 1 89.28 94 THR A C 1
ATOM 699 O O . THR A 1 94 ? 16.463 -7.129 0.929 1 89.28 94 THR A O 1
ATOM 702 N N . GLY A 1 95 ? 14.769 -8.236 -0.069 1 90.38 95 GLY A N 1
ATOM 703 C CA . GLY A 1 95 ? 14.431 -7.078 -0.881 1 90.38 95 GLY A CA 1
ATOM 704 C C . GLY A 1 95 ? 13.964 -5.89 -0.061 1 90.38 95 GLY A C 1
ATOM 705 O O . GLY A 1 95 ? 14.427 -4.766 -0.267 1 90.38 95 GLY A O 1
ATOM 706 N N . ILE A 1 96 ? 13.132 -6.131 0.851 1 88.01 96 ILE A N 1
ATOM 707 C CA . ILE A 1 96 ? 12.58 -5.051 1.66 1 88.01 96 ILE A CA 1
ATOM 708 C C . ILE A 1 96 ? 13.669 -4.472 2.561 1 88.01 96 ILE A C 1
ATOM 710 O O . ILE A 1 96 ? 13.696 -3.266 2.818 1 88.01 96 ILE A O 1
ATOM 714 N N . ARG A 1 97 ? 14.49 -5.311 3.088 1 88.97 97 ARG A N 1
ATOM 715 C CA . ARG A 1 97 ? 15.604 -4.841 3.904 1 88.97 97 ARG A CA 1
ATOM 716 C C . ARG A 1 97 ? 16.512 -3.909 3.108 1 88.97 97 ARG A C 1
ATOM 718 O O . ARG A 1 97 ? 16.995 -2.904 3.634 1 88.97 97 ARG A O 1
ATOM 725 N N . ALA A 1 98 ? 16.719 -4.332 1.936 1 90.27 98 ALA A N 1
ATOM 726 C CA . ALA A 1 98 ? 17.557 -3.494 1.082 1 90.27 98 ALA A CA 1
ATOM 727 C C . ALA A 1 98 ? 16.904 -2.137 0.836 1 90.27 98 ALA A C 1
ATOM 729 O O . ALA A 1 98 ? 17.586 -1.11 0.805 1 90.27 98 ALA A O 1
ATOM 730 N N . ILE A 1 99 ? 15.619 -2.163 0.625 1 90.09 99 ILE A N 1
ATOM 731 C CA . ILE A 1 99 ? 14.895 -0.914 0.411 1 90.09 99 ILE A CA 1
ATOM 732 C C . ILE A 1 99 ? 14.962 -0.056 1.672 1 90.09 99 ILE A C 1
ATOM 734 O O . ILE A 1 99 ? 15.204 1.151 1.597 1 90.09 99 ILE A O 1
ATOM 738 N N . ALA A 1 100 ? 14.703 -0.718 2.811 1 87.84 100 ALA A N 1
ATOM 739 C CA . ALA A 1 100 ? 14.75 0.006 4.079 1 87.84 100 ALA A CA 1
ATOM 740 C C . ALA A 1 100 ? 16.131 0.612 4.313 1 87.84 100 ALA A C 1
ATOM 742 O O . ALA A 1 100 ? 16.246 1.745 4.785 1 87.84 100 ALA A O 1
ATOM 743 N N . ARG A 1 101 ? 17.104 -0.122 3.986 1 86.28 101 ARG A N 1
ATOM 744 C CA . ARG A 1 101 ? 18.466 0.38 4.137 1 86.28 101 ARG A CA 1
ATOM 745 C C . ARG A 1 101 ? 18.713 1.577 3.226 1 86.28 101 ARG A C 1
ATOM 747 O O . ARG A 1 101 ? 19.343 2.555 3.634 1 86.28 101 ARG A O 1
ATOM 754 N N . ARG A 1 102 ? 18.254 1.39 2.064 1 88.49 102 ARG A N 1
ATOM 755 C CA . ARG A 1 102 ? 18.418 2.487 1.116 1 88.49 102 ARG A CA 1
ATOM 756 C C . ARG A 1 102 ? 17.655 3.726 1.575 1 88.49 102 ARG A C 1
ATOM 758 O O . ARG A 1 102 ? 18.172 4.843 1.501 1 88.49 102 ARG A O 1
ATOM 765 N N . LEU A 1 103 ? 16.491 3.538 1.993 1 87.3 103 LEU A N 1
ATOM 766 C CA . LEU A 1 103 ? 15.667 4.644 2.469 1 87.3 103 LEU A CA 1
ATOM 767 C C . LEU A 1 103 ? 16.318 5.334 3.662 1 87.3 103 LEU A C 1
ATOM 769 O O . LEU A 1 103 ? 16.278 6.562 3.773 1 87.3 103 LEU A O 1
ATOM 773 N N . ALA A 1 104 ? 16.877 4.527 4.513 1 85.54 104 ALA A N 1
ATOM 774 C CA . ALA A 1 104 ? 17.519 5.058 5.712 1 85.54 104 ALA A CA 1
ATOM 775 C C . ALA A 1 104 ? 18.786 5.832 5.36 1 85.54 104 ALA A C 1
ATOM 777 O O . ALA A 1 104 ? 19.215 6.709 6.113 1 85.54 104 ALA A O 1
ATOM 778 N N . SER A 1 105 ? 19.349 5.496 4.225 1 83.52 105 SER A N 1
ATOM 779 C CA . SER A 1 105 ? 20.621 6.105 3.851 1 83.52 105 SER A CA 1
ATOM 780 C C . SER A 1 105 ? 20.408 7.343 2.986 1 83.52 105 SER A C 1
ATOM 782 O O . SER A 1 105 ? 21.352 8.092 2.722 1 83.52 105 SER A O 1
ATOM 784 N N . LEU A 1 106 ? 19.251 7.615 2.609 1 82.48 106 LEU A N 1
ATOM 785 C CA . LEU A 1 106 ? 18.992 8.742 1.719 1 82.48 106 LEU A CA 1
ATOM 786 C C . LEU A 1 106 ? 19.119 10.065 2.466 1 82.48 106 LEU A C 1
ATOM 788 O O . LEU A 1 106 ? 18.785 10.149 3.65 1 82.48 106 LEU A O 1
ATOM 792 N N . THR A 1 107 ? 19.658 11.004 1.792 1 77.87 107 THR A N 1
ATOM 793 C CA . THR A 1 107 ? 19.795 12.354 2.328 1 77.87 107 THR A CA 1
ATOM 794 C C . THR A 1 107 ? 18.523 13.162 2.087 1 77.87 107 THR A C 1
ATOM 796 O O . THR A 1 107 ? 17.73 12.833 1.203 1 77.87 107 THR A O 1
ATOM 799 N N . PRO A 1 108 ? 18.291 14.104 2.896 1 74.52 108 PRO A N 1
ATOM 800 C CA . PRO A 1 108 ? 17.121 14.963 2.694 1 74.52 108 PRO A CA 1
ATOM 801 C C . PRO A 1 108 ? 17.062 15.558 1.289 1 74.52 108 PRO A C 1
ATOM 803 O O . PRO A 1 108 ? 15.974 15.737 0.737 1 74.52 108 PRO A O 1
ATOM 806 N N . GLU A 1 109 ? 18.214 15.77 0.693 1 71.67 109 GLU A N 1
ATOM 807 C CA . GLU A 1 109 ? 18.262 16.337 -0.651 1 71.67 109 GLU A CA 1
ATOM 808 C C . GLU A 1 109 ? 17.674 15.373 -1.678 1 71.67 109 GLU A C 1
ATOM 810 O O . GLU A 1 109 ? 16.967 15.791 -2.597 1 71.67 109 GLU A O 1
ATOM 815 N N . GLN A 1 110 ? 17.957 14.164 -1.462 1 76.45 110 GLN A N 1
ATOM 816 C CA . GLN A 1 110 ? 17.493 13.142 -2.394 1 76.45 110 GLN A CA 1
ATOM 817 C C . GLN A 1 110 ? 15.994 12.899 -2.242 1 76.45 110 GLN A C 1
ATOM 819 O O . GLN A 1 110 ? 15.312 12.57 -3.215 1 76.45 110 GLN A O 1
ATOM 824 N N . ILE A 1 111 ? 15.509 13.079 -1.088 1 76.05 111 ILE A N 1
ATOM 825 C CA . ILE A 1 111 ? 14.102 12.831 -0.795 1 76.05 111 ILE A CA 1
ATOM 826 C C . ILE A 1 111 ? 13.252 13.979 -1.334 1 76.05 111 ILE A C 1
ATOM 828 O O . ILE A 1 111 ? 12.134 13.764 -1.808 1 76.05 111 ILE A O 1
ATOM 832 N N . SER A 1 112 ? 13.774 15.175 -1.239 1 65.93 112 SER A N 1
ATOM 833 C CA . SER A 1 112 ? 13.034 16.357 -1.666 1 65.93 112 SER A CA 1
ATOM 834 C C . SER A 1 112 ? 12.859 16.382 -3.181 1 65.93 112 SER A C 1
ATOM 836 O O . SER A 1 112 ? 12.045 17.146 -3.705 1 65.93 112 SER A O 1
ATOM 838 N N . ARG A 1 113 ? 13.537 15.361 -3.826 1 61.41 113 ARG A N 1
ATOM 839 C CA . ARG A 1 113 ? 13.396 15.282 -5.276 1 61.41 113 ARG A CA 1
ATOM 840 C C . ARG A 1 113 ? 12.057 14.664 -5.663 1 61.41 113 ARG A C 1
ATOM 842 O O . ARG A 1 113 ? 11.539 13.799 -4.955 1 61.41 113 ARG A O 1
ATOM 849 N N . GLY A 1 114 ? 11.078 15.406 -6.347 1 61.19 114 GLY A N 1
ATOM 850 C CA . GLY A 1 114 ? 9.711 15.079 -6.719 1 61.19 114 GLY A CA 1
ATOM 851 C C . GLY A 1 114 ? 9.541 13.636 -7.156 1 61.19 114 GLY A C 1
ATOM 852 O O . GLY A 1 114 ? 8.459 13.062 -7.015 1 61.19 114 GLY A O 1
ATOM 853 N N . SER A 1 115 ? 10.602 12.866 -7.474 1 69.41 115 SER A N 1
ATOM 854 C CA . SER A 1 115 ? 10.38 11.528 -8.012 1 69.41 115 SER A CA 1
ATOM 855 C C . SER A 1 115 ? 10.689 10.456 -6.973 1 69.41 115 SER A C 1
ATOM 857 O O . SER A 1 115 ? 10.527 9.262 -7.237 1 69.41 115 SER A O 1
ATOM 859 N N . PHE A 1 116 ? 11.025 10.89 -5.753 1 75.53 116 PHE A N 1
ATOM 860 C CA . PHE A 1 116 ? 11.421 9.956 -4.706 1 75.53 116 PHE A CA 1
ATOM 861 C C . PHE A 1 116 ? 10.26 9.046 -4.324 1 75.53 116 PHE A C 1
ATOM 863 O O . PHE A 1 116 ? 10.415 7.825 -4.262 1 75.53 116 PHE A O 1
ATOM 870 N N . SER A 1 117 ? 9.097 9.642 -4.068 1 71.83 117 SER A N 1
ATOM 871 C CA . SER A 1 117 ? 7.944 8.883 -3.594 1 71.83 117 SER A CA 1
ATOM 872 C C . SER A 1 117 ? 7.511 7.84 -4.619 1 71.83 117 SER A C 1
ATOM 874 O O . SER A 1 117 ? 7.224 6.695 -4.264 1 71.83 117 SER A O 1
ATOM 876 N N . GLN A 1 118 ? 7.589 8.219 -5.867 1 71.3 118 GLN A N 1
ATOM 877 C CA . GLN A 1 118 ? 7.191 7.303 -6.931 1 71.3 118 GLN A CA 1
ATOM 878 C C . GLN A 1 118 ? 8.188 6.156 -7.07 1 71.3 118 GLN A C 1
ATOM 880 O O . GLN A 1 118 ? 7.793 4.999 -7.227 1 71.3 118 GLN A O 1
ATOM 885 N N . ARG A 1 119 ? 9.377 6.489 -7.003 1 80.09 119 ARG A N 1
ATOM 886 C CA . ARG A 1 119 ? 10.414 5.48 -7.194 1 80.09 119 ARG A CA 1
ATOM 887 C C . ARG A 1 119 ? 10.452 4.505 -6.022 1 80.09 119 ARG A C 1
ATOM 889 O O . ARG A 1 119 ? 10.636 3.301 -6.215 1 80.09 119 ARG A O 1
ATOM 896 N N . SER A 1 120 ? 10.339 5.046 -4.839 1 83.24 120 SER A N 1
ATOM 897 C CA . SER A 1 120 ? 10.347 4.188 -3.658 1 83.24 120 SER A CA 1
ATOM 898 C C . SER A 1 120 ? 9.16 3.23 -3.662 1 83.24 120 SER A C 1
ATOM 900 O O . SER A 1 120 ? 9.311 2.045 -3.357 1 83.24 120 SER A O 1
ATOM 902 N N . ARG A 1 121 ? 8.053 3.695 -4.067 1 76.11 121 ARG A N 1
ATOM 903 C CA . ARG A 1 121 ? 6.859 2.857 -4.103 1 76.11 121 ARG A CA 1
ATOM 904 C C . ARG A 1 121 ? 6.976 1.783 -5.179 1 76.11 121 ARG A C 1
ATOM 906 O O . ARG A 1 121 ? 6.563 0.641 -4.971 1 76.11 121 ARG A O 1
ATOM 913 N N . ALA A 1 122 ? 7.45 2.229 -6.28 1 80.42 122 ALA A N 1
ATOM 914 C CA . ALA A 1 122 ? 7.63 1.265 -7.363 1 80.42 122 ALA A CA 1
ATOM 915 C C . ALA A 1 122 ? 8.549 0.124 -6.935 1 80.42 122 ALA A C 1
ATOM 917 O O . ALA A 1 122 ? 8.302 -1.038 -7.265 1 80.42 122 ALA A O 1
ATOM 918 N N . ALA A 1 123 ? 9.554 0.462 -6.245 1 86.88 123 ALA A N 1
ATOM 919 C CA . ALA A 1 123 ? 10.485 -0.553 -5.758 1 86.88 123 ALA A CA 1
ATOM 920 C C . ALA A 1 123 ? 9.812 -1.473 -4.743 1 86.88 123 ALA A C 1
ATOM 922 O O . ALA A 1 123 ? 10.021 -2.688 -4.763 1 86.88 123 ALA A O 1
ATOM 923 N N . GLN A 1 124 ? 9.003 -0.882 -3.913 1 84.27 124 GLN A N 1
ATOM 924 C CA . GLN A 1 124 ? 8.299 -1.68 -2.915 1 84.27 124 GLN A CA 1
ATOM 925 C C . GLN A 1 124 ? 7.282 -2.609 -3.571 1 84.27 124 GLN A C 1
ATOM 927 O O . GLN A 1 124 ? 7.123 -3.758 -3.153 1 84.27 124 GLN A O 1
ATOM 932 N N . ASP A 1 125 ? 6.672 -2.126 -4.543 1 78.26 125 ASP A N 1
ATOM 933 C CA . ASP A 1 125 ? 5.689 -2.929 -5.264 1 78.26 125 ASP A CA 1
ATOM 934 C C . ASP A 1 125 ? 6.354 -4.11 -5.967 1 78.26 125 ASP A C 1
ATOM 936 O O . ASP A 1 125 ? 5.781 -5.2 -6.039 1 78.26 125 ASP A O 1
ATOM 940 N N . ALA A 1 126 ? 7.501 -3.852 -6.504 1 84.62 126 ALA A N 1
ATOM 941 C CA . ALA A 1 126 ? 8.236 -4.922 -7.172 1 84.62 126 ALA A CA 1
ATOM 942 C C . ALA A 1 126 ? 8.535 -6.067 -6.209 1 84.62 126 ALA A C 1
ATOM 944 O O . ALA A 1 126 ? 8.446 -7.24 -6.581 1 84.62 126 ALA A O 1
ATOM 945 N N . VAL A 1 127 ? 8.849 -5.724 -4.949 1 86.6 127 VAL A N 1
ATOM 946 C CA . VAL A 1 127 ? 9.177 -6.732 -3.946 1 86.6 127 VAL A CA 1
ATOM 947 C C . VAL A 1 127 ? 7.895 -7.379 -3.427 1 86.6 127 VAL A C 1
ATOM 949 O O . VAL A 1 127 ? 7.829 -8.601 -3.27 1 86.6 127 VAL A O 1
ATOM 952 N N . ALA A 1 128 ? 6.897 -6.533 -3.23 1 75.74 128 ALA A N 1
ATOM 953 C CA . ALA A 1 128 ? 5.637 -7.033 -2.685 1 75.74 128 ALA A CA 1
ATOM 954 C C . ALA A 1 128 ? 4.955 -7.983 -3.665 1 75.74 128 ALA A C 1
ATOM 956 O O . ALA A 1 128 ? 4.324 -8.96 -3.256 1 75.74 128 ALA A O 1
ATOM 957 N N . ASN A 1 129 ? 5.121 -7.68 -4.937 1 75.23 129 ASN A N 1
ATOM 958 C CA . ASN A 1 129 ? 4.489 -8.512 -5.955 1 75.23 129 ASN A CA 1
ATOM 959 C C . ASN A 1 129 ? 5.34 -9.734 -6.288 1 75.23 129 ASN A C 1
ATOM 961 O O . ASN A 1 129 ? 4.977 -10.531 -7.155 1 75.23 129 ASN A O 1
ATOM 965 N N . GLY A 1 130 ? 6.442 -9.847 -5.661 1 84.02 130 GLY A N 1
ATOM 966 C CA . GLY A 1 130 ? 7.26 -11.043 -5.783 1 84.02 130 GLY A CA 1
ATOM 967 C C . GLY A 1 130 ? 8.027 -11.11 -7.09 1 84.02 130 GLY A C 1
ATOM 968 O O . GLY A 1 130 ? 8.334 -12.198 -7.581 1 84.02 130 GLY A O 1
ATOM 969 N N . HIS A 1 131 ? 8.294 -10 -7.769 1 86.25 131 HIS A N 1
ATOM 970 C CA . HIS A 1 131 ? 8.987 -10.009 -9.052 1 86.25 131 HIS A CA 1
ATOM 971 C C . HIS A 1 131 ? 10.4 -10.565 -8.911 1 86.25 131 HIS A C 1
ATOM 973 O O . HIS A 1 131 ? 10.904 -11.227 -9.821 1 86.25 131 HIS A O 1
ATOM 979 N N . LEU A 1 132 ? 11.055 -10.365 -7.762 1 88.15 132 LEU A N 1
ATOM 980 C CA . LEU A 1 132 ? 12.395 -10.895 -7.536 1 88.15 132 LEU A CA 1
ATOM 981 C C . LEU A 1 132 ? 12.376 -12.419 -7.486 1 88.15 132 LEU A C 1
ATOM 983 O O . LEU A 1 132 ? 13.198 -13.076 -8.128 1 88.15 132 LEU A O 1
ATOM 987 N N . HIS A 1 133 ? 11.447 -12.873 -6.802 1 89.08 133 HIS A N 1
ATOM 988 C CA . HIS A 1 133 ? 11.316 -14.317 -6.644 1 89.08 133 HIS A CA 1
ATOM 989 C C . HIS A 1 133 ? 10.879 -14.977 -7.948 1 89.08 133 HIS A C 1
ATOM 991 O O . HIS A 1 133 ? 11.389 -16.038 -8.313 1 89.08 133 HIS A O 1
ATOM 997 N N . THR A 1 134 ? 9.911 -14.392 -8.644 1 87.35 134 THR A N 1
ATOM 998 C CA . THR A 1 134 ? 9.362 -14.977 -9.862 1 87.35 134 THR A CA 1
ATOM 999 C C . THR A 1 134 ? 10.434 -15.082 -10.943 1 87.35 134 THR A C 1
ATOM 1001 O O . THR A 1 134 ? 10.419 -16.013 -11.751 1 87.35 134 THR A O 1
ATOM 1004 N N . GLN A 1 135 ? 11.408 -14.171 -10.954 1 88.93 135 GLN A N 1
ATOM 1005 C CA . GLN A 1 135 ? 12.487 -14.24 -11.933 1 88.93 135 GLN A CA 1
ATOM 1006 C C . GLN A 1 135 ? 13.353 -15.477 -11.713 1 88.93 135 GLN A C 1
ATOM 1008 O O . GLN A 1 135 ? 13.773 -16.126 -12.673 1 88.93 135 GLN A O 1
ATOM 1013 N N . VAL A 1 136 ? 13.599 -15.765 -10.473 1 89.51 136 VAL A N 1
ATOM 1014 C CA . VAL A 1 136 ? 14.447 -16.904 -10.135 1 89.51 136 VAL A CA 1
ATOM 1015 C C . VAL A 1 136 ? 13.688 -18.205 -10.383 1 89.51 136 VAL A C 1
ATOM 1017 O O . VAL A 1 136 ? 14.211 -19.124 -11.018 1 89.51 136 VAL A O 1
ATOM 1020 N N . THR A 1 137 ? 12.458 -18.243 -9.939 1 88.2 137 THR A N 1
ATOM 1021 C CA . THR A 1 137 ? 11.677 -19.47 -10.047 1 88.2 137 THR A CA 1
ATOM 1022 C C . THR A 1 137 ? 11.302 -19.747 -11.501 1 88.2 137 THR A C 1
ATOM 1024 O O . THR A 1 137 ? 11.312 -20.898 -11.941 1 88.2 137 THR A O 1
ATOM 1027 N N . SER A 1 138 ? 10.905 -18.674 -12.241 1 86.84 138 SER A N 1
ATOM 1028 C CA . SER A 1 138 ? 10.567 -18.859 -13.648 1 86.84 138 SER A CA 1
ATOM 1029 C C . SER A 1 138 ? 11.768 -19.36 -14.444 1 86.84 138 SER A C 1
ATOM 1031 O O . SER A 1 138 ? 11.615 -20.151 -15.377 1 86.84 138 SER A O 1
ATOM 1033 N N . THR A 1 139 ? 12.968 -18.915 -14.107 1 87.58 139 THR A N 1
ATOM 1034 C CA . THR A 1 139 ? 14.175 -19.424 -14.749 1 87.58 139 THR A CA 1
ATOM 1035 C C . THR A 1 139 ? 14.372 -20.903 -14.433 1 87.58 139 THR A C 1
ATOM 1037 O O . THR A 1 139 ? 14.785 -21.679 -15.298 1 87.58 139 THR A O 1
ATOM 1040 N N . GLY A 1 140 ? 14.103 -21.22 -13.192 1 87.02 140 GLY A N 1
ATOM 1041 C CA . GLY A 1 140 ? 14.173 -22.624 -12.82 1 87.02 140 GLY A CA 1
ATOM 1042 C C . GLY A 1 140 ? 13.205 -23.496 -13.598 1 87.02 140 GLY A C 1
ATOM 1043 O O . GLY A 1 140 ? 13.565 -24.588 -14.042 1 87.02 140 GLY A O 1
ATOM 1044 N N . VAL A 1 141 ? 11.964 -23.002 -13.795 1 84.61 141 VAL A N 1
ATOM 1045 C CA . VAL A 1 141 ? 10.941 -23.756 -14.513 1 84.61 141 VAL A CA 1
ATOM 1046 C C . VAL A 1 141 ? 11.333 -23.888 -15.983 1 84.61 141 VAL A C 1
ATOM 1048 O O . VAL A 1 141 ? 11.094 -24.926 -16.605 1 84.61 141 VAL A O 1
ATOM 1051 N N . LEU A 1 142 ? 11.939 -22.865 -16.537 1 84.92 142 LEU A N 1
ATOM 1052 C CA . LEU A 1 142 ? 12.399 -22.93 -17.92 1 84.92 142 LEU A CA 1
ATOM 1053 C C . LEU A 1 142 ? 13.528 -23.944 -18.07 1 84.92 142 LEU A C 1
ATOM 1055 O O . LEU A 1 142 ? 13.558 -24.708 -19.037 1 84.92 142 LEU A O 1
ATOM 1059 N N . LEU A 1 143 ? 14.433 -23.895 -17.137 1 86.28 143 LEU A N 1
ATOM 1060 C CA . LEU A 1 143 ? 15.505 -24.884 -17.139 1 86.28 143 LEU A CA 1
ATOM 1061 C C . LEU A 1 143 ? 14.945 -26.294 -16.986 1 86.28 143 LEU A C 1
ATOM 1063 O O . LEU A 1 143 ? 15.386 -27.219 -17.671 1 86.28 143 LEU A O 1
ATOM 1067 N N . PHE A 1 144 ? 13.974 -26.425 -16.073 1 87.64 144 PHE A N 1
ATOM 1068 C CA . PHE A 1 144 ? 13.291 -27.698 -15.877 1 87.64 144 PHE A CA 1
ATOM 1069 C C . PHE A 1 144 ? 12.667 -28.185 -17.179 1 87.64 144 PHE A C 1
ATOM 1071 O O . PHE A 1 144 ? 12.817 -29.352 -17.547 1 87.64 144 PHE A O 1
ATOM 1078 N N . THR A 1 145 ? 12.011 -27.298 -17.871 1 83.11 145 THR A N 1
ATOM 1079 C CA . THR A 1 145 ? 11.33 -27.656 -19.11 1 83.11 145 THR A CA 1
ATOM 1080 C C . THR A 1 145 ? 12.337 -28.047 -20.187 1 83.11 145 THR A C 1
ATOM 1082 O O . THR A 1 145 ? 12.133 -29.026 -20.909 1 83.11 145 THR A O 1
ATOM 1085 N N . PHE A 1 146 ? 13.376 -27.361 -20.281 1 85.14 146 PHE A N 1
ATOM 1086 C CA . PHE A 1 146 ? 14.414 -27.645 -21.265 1 85.14 146 PHE A CA 1
ATOM 1087 C C . PHE A 1 146 ? 15.05 -29.005 -21.004 1 85.14 146 PHE A C 1
ATOM 1089 O O . PHE A 1 146 ? 15.221 -29.804 -21.927 1 85.14 146 PHE A O 1
ATOM 1096 N N . LEU A 1 147 ? 15.372 -29.252 -19.758 1 89.2 147 LEU A N 1
ATOM 1097 C CA . LEU A 1 147 ? 16.008 -30.514 -19.397 1 89.2 147 LEU A CA 1
ATOM 1098 C C . LEU A 1 147 ? 15.031 -31.676 -19.545 1 89.2 147 LEU A C 1
ATOM 1100 O O . LEU A 1 147 ? 15.421 -32.772 -19.955 1 89.2 147 LEU A O 1
ATOM 1104 N N . MET A 1 148 ? 13.812 -31.381 -19.174 1 89.15 148 MET A N 1
ATOM 1105 C CA . MET A 1 148 ? 12.795 -32.424 -19.272 1 89.15 148 MET A CA 1
ATOM 1106 C C . MET A 1 148 ? 12.56 -32.819 -20.726 1 89.15 148 MET A C 1
ATOM 1108 O O . MET A 1 148 ? 12.564 -34.006 -21.06 1 89.15 148 MET A O 1
ATOM 1112 N N . VAL A 1 149 ? 12.325 -31.85 -21.637 1 84.58 149 VAL A N 1
ATOM 1113 C CA . VAL A 1 149 ? 12.102 -32.129 -23.052 1 84.58 149 VAL A CA 1
ATOM 1114 C C . VAL A 1 149 ? 13.36 -32.741 -23.663 1 84.58 149 VAL A C 1
ATOM 1116 O O . VAL A 1 149 ? 13.275 -33.656 -24.487 1 84.58 149 VAL A O 1
ATOM 1119 N N . GLY A 1 150 ? 14.494 -32.234 -23.23 1 85.32 150 GLY A N 1
ATOM 1120 C CA . GLY A 1 150 ? 15.75 -32.791 -23.707 1 85.32 150 GLY A CA 1
ATOM 1121 C C . GLY A 1 150 ? 15.932 -34.252 -23.342 1 85.32 150 GLY A C 1
ATOM 1122 O O . GLY A 1 150 ? 16.316 -35.065 -24.185 1 85.32 150 GLY A O 1
ATOM 1123 N N . SER A 1 151 ? 15.691 -34.592 -22.107 1 87.96 151 SER A N 1
ATOM 1124 C CA . SER A 1 151 ? 15.831 -35.972 -21.654 1 87.96 151 SER A CA 1
ATOM 1125 C C . SER A 1 151 ? 14.854 -36.893 -22.376 1 87.96 151 SER A C 1
ATOM 1127 O O . SER A 1 151 ? 15.2 -38.026 -22.719 1 87.96 151 SER A O 1
ATOM 1129 N N . LEU A 1 152 ? 13.594 -36.472 -22.567 1 86.44 152 LEU A N 1
ATOM 1130 C CA . LEU A 1 152 ? 12.595 -37.26 -23.281 1 86.44 152 LEU A CA 1
ATOM 1131 C C . LEU A 1 152 ? 13.002 -37.466 -24.736 1 86.44 152 LEU A C 1
ATOM 1133 O O . LEU A 1 152 ? 12.788 -38.542 -25.298 1 86.44 152 LEU A O 1
ATOM 1137 N N . CYS A 1 153 ? 13.547 -36.444 -25.343 1 86.59 153 CYS A N 1
ATOM 1138 C CA . CYS A 1 153 ? 13.992 -36.515 -26.731 1 86.59 153 CYS A CA 1
ATOM 1139 C C . CYS A 1 153 ? 15.091 -37.558 -26.898 1 86.59 153 CYS A C 1
ATOM 1141 O O . CYS A 1 153 ? 15.107 -38.296 -27.884 1 86.59 153 CYS A O 1
ATOM 1143 N N . VAL A 1 154 ? 15.966 -37.696 -25.963 1 86.25 154 VAL A N 1
ATOM 1144 C CA . VAL A 1 154 ? 17.061 -38.657 -26.032 1 86.25 154 VAL A CA 1
ATOM 1145 C C . VAL A 1 154 ? 16.508 -40.078 -25.947 1 86.25 154 VAL A C 1
ATOM 1147 O O . VAL A 1 154 ? 16.953 -40.969 -26.675 1 86.25 154 VAL A O 1
ATOM 1150 N N . MET A 1 155 ? 15.505 -40.264 -25.118 1 85.16 155 MET A N 1
ATOM 1151 C CA . MET A 1 155 ? 14.921 -41.592 -24.954 1 85.16 155 MET A CA 1
ATOM 1152 C C . MET A 1 155 ? 14.137 -41.999 -26.197 1 85.16 155 MET A C 1
ATOM 1154 O O . MET A 1 155 ? 14.184 -43.158 -26.614 1 85.16 155 MET A O 1
ATOM 1158 N N . VAL A 1 156 ? 13.433 -41.11 -26.786 1 85 156 VAL A N 1
ATOM 1159 C CA . VAL A 1 156 ? 12.601 -41.393 -27.951 1 85 156 VAL A CA 1
ATOM 1160 C C . VAL A 1 156 ? 13.477 -41.512 -29.196 1 85 156 VAL A C 1
ATOM 1162 O O . VAL A 1 156 ? 13.156 -42.263 -30.119 1 85 156 VAL A O 1
ATOM 1165 N N . ALA A 1 157 ? 14.574 -40.817 -29.209 1 86.77 157 ALA A N 1
ATOM 1166 C CA . ALA A 1 157 ? 15.477 -40.842 -30.356 1 86.77 157 ALA A CA 1
ATOM 1167 C C . ALA A 1 157 ? 16.068 -42.234 -30.56 1 86.77 157 ALA A C 1
ATOM 1169 O O . ALA A 1 157 ? 16.433 -42.603 -31.679 1 86.77 157 ALA A O 1
ATOM 1170 N N . ARG A 1 158 ? 16.124 -43.039 -29.497 1 83.55 158 ARG A N 1
ATOM 1171 C CA . ARG A 1 158 ? 16.651 -44.397 -29.598 1 83.55 158 ARG A CA 1
ATOM 1172 C C . ARG A 1 158 ? 15.703 -45.295 -30.385 1 83.55 158 ARG A C 1
ATOM 1174 O O . ARG A 1 158 ? 16.123 -46.311 -30.944 1 83.55 158 ARG A O 1
ATOM 1181 N N . VAL A 1 159 ? 14.504 -44.939 -30.477 1 81.99 159 VAL A N 1
ATOM 1182 C CA . VAL A 1 159 ? 13.506 -45.739 -31.179 1 81.99 159 VAL A CA 1
ATOM 1183 C C . VAL A 1 159 ? 13.226 -45.128 -32.551 1 81.99 159 VAL A C 1
ATOM 1185 O O . VAL A 1 159 ? 13.258 -45.827 -33.566 1 81.99 159 VAL A O 1
ATOM 1188 N N . SER A 1 160 ? 12.966 -43.809 -32.572 1 87.62 160 SER A N 1
ATOM 1189 C CA . SER A 1 160 ? 12.692 -43.085 -33.809 1 87.62 160 SER A CA 1
ATOM 1190 C C . SER A 1 160 ? 13.256 -41.669 -33.757 1 87.62 160 SER A C 1
ATOM 1192 O O . SER A 1 160 ? 12.816 -40.848 -32.949 1 87.62 160 SER A O 1
ATOM 1194 N N . SER A 1 161 ? 14.222 -41.318 -34.593 1 88.44 161 SER A N 1
ATOM 1195 C CA . SER A 1 161 ? 14.822 -39.989 -34.656 1 88.44 161 SER A CA 1
ATOM 1196 C C . SER A 1 161 ? 13.81 -38.946 -35.119 1 88.44 161 SER A C 1
ATOM 1198 O O . SER A 1 161 ? 13.836 -37.802 -34.661 1 88.44 161 SER A O 1
ATOM 1200 N N . ALA A 1 162 ? 12.878 -39.375 -35.985 1 88.63 162 ALA A N 1
ATOM 1201 C CA . ALA A 1 162 ? 11.875 -38.45 -36.506 1 88.63 162 ALA A CA 1
ATOM 1202 C C . ALA A 1 162 ? 10.896 -38.029 -35.413 1 88.63 162 ALA A C 1
ATOM 1204 O O . ALA A 1 162 ? 10.489 -36.867 -35.348 1 88.63 162 ALA A O 1
ATOM 1205 N N . ALA A 1 163 ? 10.607 -38.964 -34.542 1 86.91 163 ALA A N 1
ATOM 1206 C CA . ALA A 1 163 ? 9.713 -38.648 -33.431 1 86.91 163 ALA A CA 1
ATOM 1207 C C . ALA A 1 163 ? 10.378 -37.688 -32.448 1 86.91 163 ALA A C 1
ATOM 1209 O O . ALA A 1 163 ? 9.728 -36.786 -31.916 1 86.91 163 ALA A O 1
ATOM 1210 N N . ALA A 1 164 ? 11.646 -37.794 -32.22 1 87.61 164 ALA A N 1
ATOM 1211 C CA . ALA A 1 164 ? 12.396 -36.93 -31.313 1 87.61 164 ALA A CA 1
ATOM 1212 C C . ALA A 1 164 ? 12.45 -35.498 -31.838 1 87.61 164 ALA A C 1
ATOM 1214 O O . ALA A 1 164 ? 12.325 -34.543 -31.069 1 87.61 164 ALA A O 1
ATOM 1215 N N . VAL A 1 165 ? 12.601 -35.344 -33.119 1 88.35 165 VAL A N 1
ATOM 1216 C CA . VAL A 1 165 ? 12.663 -34.019 -33.727 1 88.35 165 VAL A CA 1
ATOM 1217 C C . VAL A 1 165 ? 11.308 -33.327 -33.599 1 88.35 165 VAL A C 1
ATOM 1219 O O . VAL A 1 165 ? 11.24 -32.127 -33.323 1 88.35 165 VAL A O 1
ATOM 1222 N N . CYS A 1 166 ? 10.246 -34.07 -33.753 1 85.76 166 CYS A N 1
ATOM 1223 C CA . CYS A 1 166 ? 8.909 -33.5 -33.624 1 85.76 166 CYS A CA 1
ATOM 1224 C C . CYS A 1 166 ? 8.658 -33.018 -32.2 1 85.76 166 CYS A C 1
ATOM 1226 O O . CYS A 1 166 ? 8.038 -31.973 -31.994 1 85.76 166 CYS A O 1
ATOM 1228 N N . LEU A 1 167 ? 9.186 -33.735 -31.243 1 81.5 167 LEU A N 1
ATOM 1229 C CA . LEU A 1 167 ? 9.027 -33.335 -29.849 1 81.5 167 LEU A CA 1
ATOM 1230 C C . LEU A 1 167 ? 9.823 -32.068 -29.554 1 81.5 167 LEU A C 1
ATOM 1232 O O . LEU A 1 167 ? 9.358 -31.194 -28.818 1 81.5 167 LEU A O 1
ATOM 1236 N N . LEU A 1 168 ? 10.982 -31.926 -30.112 1 82.99 168 LEU A N 1
ATOM 1237 C CA . LEU A 1 168 ? 11.816 -30.745 -29.913 1 82.99 168 LEU A CA 1
ATOM 1238 C C . LEU A 1 168 ? 11.191 -29.521 -30.575 1 82.99 168 LEU A C 1
ATOM 1240 O O . LEU A 1 168 ? 11.308 -28.406 -30.063 1 82.99 168 LEU A O 1
ATOM 1244 N N . LEU A 1 169 ? 10.561 -29.758 -31.68 1 85.8 169 LEU A N 1
ATOM 1245 C CA . LEU A 1 169 ? 9.959 -28.659 -32.427 1 85.8 169 LEU A CA 1
ATOM 1246 C C . LEU A 1 169 ? 8.762 -28.083 -31.677 1 85.8 169 LEU A C 1
ATOM 1248 O O . LEU A 1 169 ? 8.355 -26.947 -31.928 1 85.8 169 LEU A O 1
ATOM 1252 N N . CYS A 1 170 ? 8.2 -28.843 -30.725 1 79.7 170 CYS A N 1
ATOM 1253 C CA . CYS A 1 170 ? 7.09 -28.36 -29.912 1 79.7 170 CYS A CA 1
ATOM 1254 C C . CYS A 1 170 ? 7.528 -27.204 -29.021 1 79.7 170 CYS A C 1
ATOM 1256 O O . CYS A 1 170 ? 6.7 -26.402 -28.585 1 79.7 170 CYS A O 1
ATOM 1258 N N . LEU A 1 171 ? 8.842 -27.045 -28.775 1 77.75 171 LEU A N 1
ATOM 1259 C CA . LEU A 1 171 ? 9.363 -25.988 -27.915 1 77.75 171 LEU A CA 1
ATOM 1260 C C . LEU A 1 171 ? 9.39 -24.653 -28.651 1 77.75 171 LEU A C 1
ATOM 1262 O O . LEU A 1 171 ? 9.357 -23.592 -28.023 1 77.75 171 LEU A O 1
ATOM 1266 N N . ILE A 1 172 ? 9.394 -24.692 -29.917 1 80.96 172 ILE A N 1
ATOM 1267 C CA . ILE A 1 172 ? 9.608 -23.491 -30.717 1 80.96 172 ILE A CA 1
ATOM 1268 C C . ILE A 1 172 ? 8.365 -22.605 -30.659 1 80.96 172 ILE A C 1
ATOM 1270 O O . ILE A 1 172 ? 8.46 -21.41 -30.366 1 80.96 172 ILE A O 1
ATOM 1274 N N . PRO A 1 173 ? 7.155 -23.13 -30.901 1 79.5 173 PRO A N 1
ATOM 1275 C CA . PRO A 1 173 ? 5.98 -22.259 -30.817 1 79.5 173 PRO A CA 1
ATOM 1276 C C . PRO A 1 173 ? 5.789 -21.66 -29.426 1 79.5 173 PRO A C 1
ATOM 1278 O O . PRO A 1 173 ? 5.335 -20.52 -29.297 1 79.5 173 PRO A O 1
ATOM 1281 N N . VAL A 1 174 ? 6.15 -22.418 -28.382 1 73.74 174 VAL A N 1
ATOM 1282 C CA . VAL A 1 174 ? 6.002 -21.929 -27.016 1 73.74 174 VAL A CA 1
ATOM 1283 C C . VAL A 1 174 ? 6.943 -20.749 -26.784 1 73.74 174 VAL A C 1
ATOM 1285 O O . VAL A 1 174 ? 6.547 -19.737 -26.201 1 73.74 174 VAL A O 1
ATOM 1288 N N . ALA A 1 175 ? 8.165 -20.855 -27.247 1 74.28 175 ALA A N 1
ATOM 1289 C CA . ALA A 1 175 ? 9.145 -19.782 -27.106 1 74.28 175 ALA A CA 1
ATOM 1290 C C . ALA A 1 175 ? 8.736 -18.555 -27.917 1 74.28 175 ALA A C 1
ATOM 1292 O O . ALA A 1 175 ? 8.946 -17.419 -27.485 1 74.28 175 ALA A O 1
ATOM 1293 N N . PHE A 1 176 ? 8.181 -18.897 -29.035 1 79.06 176 PHE A N 1
ATOM 1294 C CA . PHE A 1 176 ? 7.783 -17.811 -29.923 1 79.06 176 PHE A CA 1
ATOM 1295 C C . PHE A 1 176 ? 6.634 -17.012 -29.32 1 79.06 176 PHE A C 1
ATOM 1297 O O . PHE A 1 176 ? 6.651 -15.78 -29.34 1 79.06 176 PHE A O 1
ATOM 1304 N N . VAL A 1 177 ? 5.625 -17.599 -28.816 1 76.19 177 VAL A N 1
ATOM 1305 C CA . VAL A 1 177 ? 4.479 -16.94 -28.2 1 76.19 177 VAL A CA 1
ATOM 1306 C C . VAL A 1 177 ? 4.93 -16.167 -26.963 1 76.19 177 VAL A C 1
ATOM 1308 O O . VAL A 1 177 ? 4.465 -15.052 -26.716 1 76.19 177 VAL A O 1
ATOM 1311 N N . ALA A 1 178 ? 5.82 -16.768 -26.185 1 71.35 178 ALA A N 1
ATOM 1312 C CA . ALA A 1 178 ? 6.352 -16.082 -25.01 1 71.35 178 ALA A CA 1
ATOM 1313 C C . ALA A 1 178 ? 7.034 -14.774 -25.4 1 71.35 178 ALA A C 1
ATOM 1315 O O . ALA A 1 178 ? 6.887 -13.761 -24.713 1 71.35 178 ALA A O 1
ATOM 1316 N N . GLY A 1 179 ? 7.799 -14.804 -26.528 1 74.32 179 GLY A N 1
ATOM 1317 C CA . GLY A 1 179 ? 8.493 -13.616 -26.999 1 74.32 179 GLY A CA 1
ATOM 1318 C C . GLY A 1 179 ? 7.553 -12.517 -27.455 1 74.32 179 GLY A C 1
ATOM 1319 O O . GLY A 1 179 ? 7.757 -11.344 -27.133 1 74.32 179 GLY A O 1
ATOM 1320 N N . LEU A 1 180 ? 6.492 -12.933 -28.113 1 81.15 180 LEU A N 1
ATOM 1321 C CA . LEU A 1 180 ? 5.537 -11.951 -28.615 1 81.15 180 LEU A CA 1
ATOM 1322 C C . LEU A 1 180 ? 4.739 -11.334 -27.472 1 81.15 180 LEU A C 1
ATOM 1324 O O . LEU A 1 180 ? 4.479 -10.128 -27.471 1 81.15 180 LEU A O 1
ATOM 1328 N N . TYR A 1 181 ? 4.392 -12.125 -26.545 1 75.18 181 TYR A N 1
ATOM 1329 C CA . TYR A 1 181 ? 3.633 -11.642 -25.396 1 75.18 181 TYR A CA 1
ATOM 1330 C C . TYR A 1 181 ? 4.456 -10.657 -24.575 1 75.18 181 TYR A C 1
ATOM 1332 O O . TYR A 1 181 ? 3.942 -9.628 -24.131 1 75.18 181 TYR A O 1
ATOM 1340 N N . THR A 1 182 ? 5.716 -10.988 -24.382 1 71.99 182 THR A N 1
ATOM 1341 C CA . THR A 1 182 ? 6.586 -10.142 -23.573 1 71.99 182 THR A CA 1
ATOM 1342 C C . THR A 1 182 ? 6.762 -8.771 -24.22 1 71.99 182 THR A C 1
ATOM 1344 O O . THR A 1 182 ? 6.79 -7.751 -23.529 1 71.99 182 THR A O 1
ATOM 1347 N N . ARG A 1 183 ? 6.848 -8.761 -25.465 1 76.83 183 ARG A N 1
ATOM 1348 C CA . ARG A 1 183 ? 7.019 -7.503 -26.184 1 76.83 183 ARG A CA 1
ATOM 1349 C C . ARG A 1 183 ? 5.783 -6.621 -26.045 1 76.83 183 ARG A C 1
ATOM 1351 O O . ARG A 1 183 ? 5.897 -5.419 -25.797 1 76.83 183 ARG A O 1
ATOM 1358 N N . ARG A 1 184 ? 4.639 -7.249 -26.244 1 80.83 184 ARG A N 1
ATOM 1359 C CA . ARG A 1 184 ? 3.4 -6.486 -26.13 1 80.83 184 ARG A CA 1
ATOM 1360 C C . ARG A 1 184 ? 3.17 -6.025 -24.695 1 80.83 184 ARG A C 1
ATOM 1362 O O . ARG A 1 184 ? 2.668 -4.923 -24.464 1 80.83 184 ARG A O 1
ATOM 1369 N N . ASN A 1 185 ? 3.497 -6.888 -23.757 1 76.4 185 ASN A N 1
ATOM 1370 C CA . ASN A 1 185 ? 3.353 -6.551 -22.345 1 76.4 185 ASN A CA 1
ATOM 1371 C C . ASN A 1 185 ? 4.227 -5.361 -21.961 1 76.4 185 ASN A C 1
ATOM 1373 O O . ASN A 1 185 ? 3.813 -4.51 -21.171 1 76.4 185 ASN A O 1
ATOM 1377 N N . GLU A 1 186 ? 5.403 -5.294 -22.512 1 74.06 186 GLU A N 1
ATOM 1378 C CA . GLU A 1 186 ? 6.322 -4.194 -22.234 1 74.06 186 GLU A CA 1
ATOM 1379 C C . GLU A 1 186 ? 5.768 -2.868 -22.748 1 74.06 186 GLU A C 1
ATOM 1381 O O . GLU A 1 186 ? 5.949 -1.826 -22.115 1 74.06 186 GLU A O 1
ATOM 1386 N N . GLN A 1 187 ? 5.045 -2.904 -23.777 1 79.39 187 GLN A N 1
ATOM 1387 C CA . GLN A 1 187 ? 4.517 -1.69 -24.391 1 79.39 187 GLN A CA 1
ATOM 1388 C C . GLN A 1 187 ? 3.31 -1.163 -23.62 1 79.39 187 GLN A C 1
ATOM 1390 O O . GLN A 1 187 ? 3.08 0.046 -23.568 1 79.39 187 GLN A O 1
ATOM 1395 N N . THR A 1 188 ? 2.549 -2.09 -23.079 1 82.37 188 THR A N 1
ATOM 1396 C CA . THR A 1 188 ? 1.289 -1.689 -22.463 1 82.37 188 THR A CA 1
ATOM 1397 C C . THR A 1 188 ? 1.464 -1.478 -20.962 1 82.37 188 THR A C 1
ATOM 1399 O O . THR A 1 188 ? 0.638 -0.825 -20.321 1 82.37 188 THR A O 1
ATOM 1402 N N . TRP A 1 189 ? 2.544 -1.914 -20.411 1 76.52 189 TRP A N 1
ATOM 1403 C CA . TRP A 1 189 ? 2.746 -1.927 -18.966 1 76.52 189 TRP A CA 1
ATOM 1404 C C . TRP A 1 189 ? 2.765 -0.508 -18.407 1 76.52 189 TRP A C 1
ATOM 1406 O O . TRP A 1 189 ? 2.187 -0.243 -17.35 1 76.52 189 TRP A O 1
ATOM 1416 N N . ASP A 1 190 ? 3.383 0.348 -19.121 1 77.35 190 ASP A N 1
ATOM 1417 C CA . ASP A 1 190 ? 3.51 1.715 -18.626 1 77.35 190 ASP A CA 1
ATOM 1418 C C . ASP A 1 190 ? 2.142 2.382 -18.498 1 77.35 190 ASP A C 1
ATOM 1420 O O . ASP A 1 190 ? 1.883 3.1 -17.53 1 77.35 190 ASP A O 1
ATOM 1424 N N . SER A 1 191 ? 1.332 2.087 -19.443 1 84.05 191 SER A N 1
ATOM 1425 C CA . SER A 1 191 ? -0.002 2.679 -19.414 1 84.05 191 SER A CA 1
ATOM 1426 C C . SER A 1 191 ? -0.847 2.081 -18.293 1 84.05 191 SER A C 1
ATOM 1428 O O . SER A 1 191 ? -1.535 2.807 -17.573 1 84.05 191 SER A O 1
ATOM 1430 N N . ILE A 1 192 ? -0.8 0.777 -18.143 1 82.83 192 ILE A N 1
ATOM 1431 C CA . ILE A 1 192 ? -1.553 0.097 -17.095 1 82.83 192 ILE A CA 1
ATOM 1432 C C . ILE A 1 192 ? -1.098 0.597 -15.725 1 82.83 192 ILE A C 1
ATOM 1434 O O . ILE A 1 192 ? -1.924 0.888 -14.857 1 82.83 192 ILE A O 1
ATOM 1438 N N . TYR A 1 193 ? 0.154 0.813 -15.628 1 75.24 193 TYR A N 1
ATOM 1439 C CA . TYR A 1 193 ? 0.695 1.273 -14.353 1 75.24 193 TYR A CA 1
ATOM 1440 C C . TYR A 1 193 ? 0.257 2.702 -14.059 1 75.24 193 TYR A C 1
ATOM 1442 O O . TYR A 1 193 ? -0.081 3.032 -12.92 1 75.24 193 TYR A O 1
ATOM 1450 N N . ALA A 1 194 ? 0.34 3.506 -15.063 1 81.87 194 ALA A N 1
ATOM 1451 C CA . ALA A 1 194 ? -0.061 4.898 -14.877 1 81.87 194 ALA A CA 1
ATOM 1452 C C . ALA A 1 194 ? -1.514 4.994 -14.421 1 81.87 194 ALA A C 1
ATOM 1454 O O . ALA A 1 194 ? -1.834 5.748 -13.5 1 81.87 194 ALA A O 1
ATOM 1455 N N . HIS A 1 195 ? -2.368 4.196 -15.056 1 86.65 195 HIS A N 1
ATOM 1456 C CA . HIS A 1 195 ? -3.778 4.206 -14.685 1 86.65 195 HIS A CA 1
ATOM 1457 C C . HIS A 1 195 ? -3.98 3.674 -13.27 1 86.65 195 HIS A C 1
ATOM 1459 O O . HIS A 1 195 ? -4.75 4.242 -12.493 1 86.65 195 HIS A O 1
ATOM 1465 N N . ASN A 1 196 ? -3.266 2.694 -12.944 1 83.61 196 ASN A N 1
ATOM 1466 C CA . ASN A 1 196 ? -3.397 2.108 -11.614 1 83.61 196 ASN A CA 1
ATOM 1467 C C . ASN A 1 196 ? -2.858 3.042 -10.534 1 83.61 196 ASN A C 1
ATOM 1469 O O . ASN A 1 196 ? -3.386 3.081 -9.421 1 83.61 196 ASN A O 1
ATOM 1473 N N . HIS A 1 197 ? -1.878 3.746 -10.936 1 80.59 197 HIS A N 1
ATOM 1474 C CA . HIS A 1 197 ? -1.309 4.693 -9.984 1 80.59 197 HIS A CA 1
ATOM 1475 C C . HIS A 1 197 ? -2.29 5.818 -9.672 1 80.59 197 HIS A C 1
ATOM 1477 O O . HIS A 1 197 ? -2.425 6.228 -8.517 1 80.59 197 HIS A O 1
ATOM 1483 N N . ARG A 1 198 ? -2.892 6.244 -10.662 1 86.42 198 ARG A N 1
ATOM 1484 C CA . ARG A 1 198 ? -3.89 7.291 -10.47 1 86.42 198 ARG A CA 1
ATOM 1485 C C . ARG A 1 198 ? -5.084 6.771 -9.676 1 86.42 198 ARG A C 1
ATOM 1487 O O . ARG A 1 198 ? -5.643 7.489 -8.844 1 86.42 198 ARG A O 1
ATOM 1494 N N . ALA A 1 199 ? -5.483 5.584 -9.969 1 87.97 199 ALA A N 1
ATOM 1495 C CA . ALA A 1 199 ? -6.583 4.975 -9.226 1 87.97 199 ALA A CA 1
ATOM 1496 C C . ALA A 1 199 ? -6.215 4.787 -7.757 1 87.97 199 ALA A C 1
ATOM 1498 O O . ALA A 1 199 ? -7.051 4.982 -6.871 1 87.97 199 ALA A O 1
ATOM 1499 N N . TRP A 1 200 ? -5.029 4.445 -7.57 1 81.34 200 TRP A N 1
ATOM 1500 C CA . TRP A 1 200 ? -4.529 4.26 -6.211 1 81.34 200 TRP A CA 1
ATOM 1501 C C . TRP A 1 200 ? -4.548 5.576 -5.441 1 81.34 200 TRP A C 1
ATOM 1503 O O . TRP A 1 200 ? -4.96 5.616 -4.279 1 81.34 200 TRP A O 1
ATOM 1513 N N . TYR A 1 201 ? -4.123 6.591 -6.02 1 83.62 201 TYR A N 1
ATOM 1514 C CA . TYR A 1 201 ? -4.149 7.906 -5.392 1 83.62 201 TYR A CA 1
ATOM 1515 C C . TYR A 1 201 ? -5.566 8.285 -4.976 1 83.62 201 TYR A C 1
ATOM 1517 O O . TYR A 1 201 ? -5.793 8.717 -3.844 1 83.62 201 TYR A O 1
ATOM 1525 N N . ALA A 1 202 ? -6.44 8.119 -5.934 1 88.54 202 ALA A N 1
ATOM 1526 C CA . ALA A 1 202 ? -7.827 8.498 -5.679 1 88.54 202 ALA A CA 1
ATOM 1527 C C . ALA A 1 202 ? -8.423 7.669 -4.545 1 88.54 202 ALA A C 1
ATOM 1529 O O . ALA A 1 202 ? -9.138 8.198 -3.69 1 88.54 202 ALA A O 1
ATOM 1530 N N . THR A 1 203 ? -8.121 6.463 -4.517 1 85.78 203 THR A N 1
ATOM 1531 C CA . THR A 1 203 ? -8.643 5.587 -3.474 1 85.78 203 THR A CA 1
ATOM 1532 C C . THR A 1 203 ? -8.037 5.939 -2.119 1 85.78 203 THR A C 1
ATOM 1534 O O . THR A 1 203 ? -8.723 5.892 -1.095 1 85.78 203 THR A O 1
ATOM 1537 N N . ASN A 1 204 ? -6.81 6.265 -2.168 1 80.05 204 ASN A N 1
ATOM 1538 C CA . ASN A 1 204 ? -6.128 6.575 -0.916 1 80.05 204 ASN A CA 1
ATOM 1539 C C . ASN A 1 204 ? -6.671 7.853 -0.284 1 80.05 204 ASN A C 1
ATOM 1541 O O . ASN A 1 204 ? -6.635 8.011 0.938 1 80.05 204 ASN A O 1
ATOM 1545 N N . GLN A 1 205 ? -7.105 8.718 -1.142 1 85.72 205 GLN A N 1
ATOM 1546 C CA . GLN A 1 205 ? -7.672 9.95 -0.603 1 85.72 205 GLN A CA 1
ATOM 1547 C C . GLN A 1 205 ? -8.904 9.661 0.249 1 85.72 205 GLN A C 1
ATOM 1549 O O . GLN A 1 205 ? -9.161 10.357 1.235 1 85.72 205 GLN A O 1
ATOM 1554 N N . ILE A 1 206 ? -9.69 8.664 -0.091 1 87.09 206 ILE A N 1
ATOM 1555 C CA . ILE A 1 206 ? -10.928 8.39 0.629 1 87.09 206 ILE A CA 1
ATOM 1556 C C . ILE A 1 206 ? -10.685 7.309 1.68 1 87.09 206 ILE A C 1
ATOM 1558 O O . ILE A 1 206 ? -11.558 7.029 2.505 1 87.09 206 ILE A O 1
ATOM 1562 N N . ALA A 1 207 ? -9.507 6.791 1.662 1 80.71 207 ALA A N 1
ATOM 1563 C CA . ALA A 1 207 ? -9.208 5.723 2.612 1 80.71 207 ALA A CA 1
ATOM 1564 C C . ALA A 1 207 ? -8.384 6.246 3.785 1 80.71 207 ALA A C 1
ATOM 1566 O O . ALA A 1 207 ? -8.409 5.669 4.875 1 80.71 207 ALA A O 1
ATOM 1567 N N . TYR A 1 208 ? -7.633 7.292 3.598 1 74.22 208 TYR A N 1
ATOM 1568 C CA . TYR A 1 208 ? -6.811 7.866 4.658 1 74.22 208 TYR A CA 1
ATOM 1569 C C . TYR A 1 208 ? -7.656 8.699 5.614 1 74.22 208 TYR A C 1
ATOM 1571 O O . TYR A 1 208 ? -8.487 9.501 5.18 1 74.22 208 TYR A O 1
ATOM 1579 N N . PRO A 1 209 ? -7.493 8.515 6.841 1 65.08 209 PRO A N 1
ATOM 1580 C CA . PRO A 1 209 ? -8.388 9.13 7.823 1 65.08 209 PRO A CA 1
ATOM 1581 C C . PRO A 1 209 ? -8.463 10.649 7.684 1 65.08 209 PRO A C 1
ATOM 1583 O O . PRO A 1 209 ? -9.557 11.22 7.694 1 65.08 209 PRO A O 1
ATOM 1586 N N . ASN A 1 210 ? -7.34 11.3 7.521 1 67.96 210 ASN A N 1
ATOM 1587 C CA . ASN A 1 210 ? -7.371 12.759 7.509 1 67.96 210 ASN A CA 1
ATOM 1588 C C . ASN A 1 210 ? -8.147 13.292 6.308 1 67.96 210 ASN A C 1
ATOM 1590 O O . ASN A 1 210 ? -9.042 14.125 6.462 1 67.96 210 ASN A O 1
ATOM 1594 N N . THR A 1 211 ? -7.881 12.677 5.178 1 80.29 211 THR A N 1
ATOM 1595 C CA . THR A 1 211 ? -8.553 13.164 3.978 1 80.29 211 THR A CA 1
ATOM 1596 C C . THR A 1 211 ? -9.955 12.572 3.865 1 80.29 211 THR A C 1
ATOM 1598 O O . THR A 1 211 ? -10.873 13.228 3.371 1 80.29 211 THR A O 1
ATOM 1601 N N . ALA A 1 212 ? -10.12 11.468 4.423 1 80.9 212 ALA A N 1
ATOM 1602 C CA . ALA A 1 212 ? -11.415 10.799 4.323 1 80.9 212 ALA A CA 1
ATOM 1603 C C . ALA A 1 212 ? -12.485 11.555 5.105 1 80.9 212 ALA A C 1
ATOM 1605 O O . ALA A 1 212 ? -13.628 11.668 4.656 1 80.9 212 ALA A O 1
ATOM 1606 N N . GLU A 1 213 ? -12.129 11.991 6.249 1 77.07 213 GLU A N 1
ATOM 1607 C CA . GLU A 1 213 ? -13.079 12.743 7.063 1 77.07 213 GLU A CA 1
ATOM 1608 C C . GLU A 1 213 ? -13.516 14.024 6.358 1 77.07 213 GLU A C 1
ATOM 1610 O O . GLU A 1 213 ? -14.705 14.351 6.334 1 77.07 213 GLU A O 1
ATOM 1615 N N . GLU A 1 214 ? -12.557 14.669 5.844 1 81.08 214 GLU A N 1
ATOM 1616 C CA . GLU A 1 214 ? -12.86 15.903 5.124 1 81.08 214 GLU A CA 1
ATOM 1617 C C . GLU A 1 214 ? -13.739 15.63 3.907 1 81.08 214 GLU A C 1
ATOM 1619 O O . GLU A 1 214 ? -14.721 16.337 3.673 1 81.08 214 GLU A O 1
ATOM 1624 N N . LEU A 1 215 ? -13.386 14.637 3.206 1 86.29 215 LEU A N 1
ATOM 1625 C CA . LEU A 1 215 ? -14.109 14.337 1.975 1 86.29 215 LEU A CA 1
ATOM 1626 C C . LEU A 1 215 ? -15.523 13.853 2.281 1 86.29 215 LEU A C 1
ATOM 1628 O O . LEU A 1 215 ? -16.449 14.1 1.505 1 86.29 215 LEU A O 1
ATOM 1632 N N . SER A 1 216 ? -15.61 13.222 3.348 1 81.69 216 SER A N 1
ATOM 1633 C CA . SER A 1 216 ? -16.945 12.783 3.743 1 81.69 216 SER A CA 1
ATOM 1634 C C . SER A 1 216 ? -17.827 13.968 4.122 1 81.69 216 SER A C 1
ATOM 1636 O O . SER A 1 216 ? -19.027 13.97 3.842 1 81.69 216 SER A O 1
ATOM 1638 N N . THR A 1 217 ? -17.211 14.937 4.734 1 77.97 217 THR A N 1
ATOM 1639 C CA . THR A 1 217 ? -17.961 16.131 5.107 1 77.97 217 THR A CA 1
ATOM 1640 C C . THR A 1 217 ? -18.349 16.934 3.869 1 77.97 217 THR A C 1
ATOM 1642 O O . THR A 1 217 ? -19.435 17.515 3.815 1 77.97 217 THR A O 1
ATOM 1645 N N . LEU A 1 218 ? -17.408 16.837 2.917 1 79.6 218 LEU A N 1
ATOM 1646 C CA . LEU A 1 218 ? -17.647 17.579 1.684 1 79.6 218 LEU A CA 1
ATOM 1647 C C . LEU A 1 218 ? -18.485 16.759 0.71 1 79.6 218 LEU A C 1
ATOM 1649 O O . LEU A 1 218 ? -18.859 17.247 -0.359 1 79.6 218 LEU A O 1
ATOM 1653 N N . LYS A 1 219 ? -18.773 15.553 1.065 1 80.61 219 LYS A N 1
ATOM 1654 C CA . LYS A 1 219 ? -19.468 14.626 0.176 1 80.61 219 LYS A CA 1
ATOM 1655 C C . LYS A 1 219 ? -18.735 14.487 -1.155 1 80.61 219 LYS A C 1
ATOM 1657 O O . LYS A 1 219 ? -19.36 14.491 -2.218 1 80.61 219 LYS A O 1
ATOM 1662 N N . ALA A 1 220 ? -17.492 14.561 -1.023 1 86.46 220 ALA A N 1
ATOM 1663 C CA . ALA A 1 220 ? -16.656 14.44 -2.215 1 86.46 220 ALA A CA 1
ATOM 1664 C C . ALA A 1 220 ? -16.096 13.027 -2.351 1 86.46 220 ALA A C 1
ATOM 1666 O O . ALA A 1 220 ? -15.276 12.76 -3.232 1 86.46 220 ALA A O 1
ATOM 1667 N N . GLY A 1 221 ? -16.544 12.188 -1.486 1 86.52 221 GLY A N 1
ATOM 1668 C CA . GLY A 1 221 ? -16.079 10.812 -1.564 1 86.52 221 GLY A CA 1
ATOM 1669 C C . GLY A 1 221 ? -16.403 10.146 -2.887 1 86.52 221 GLY A C 1
ATOM 1670 O O . GLY A 1 221 ? -15.565 9.442 -3.456 1 86.52 221 GLY A O 1
ATOM 1671 N N . TRP A 1 222 ? -17.55 10.459 -3.386 1 86.63 222 TRP A N 1
ATOM 1672 C CA . TRP A 1 222 ? -18.002 9.835 -4.626 1 86.63 222 TRP A CA 1
ATOM 1673 C C . TRP A 1 222 ? -17.193 10.34 -5.816 1 86.63 222 TRP A C 1
ATOM 1675 O O . TRP A 1 222 ? -16.966 9.602 -6.777 1 86.63 222 TRP A O 1
ATOM 1685 N N . PHE A 1 223 ? -16.79 11.55 -5.665 1 89.06 223 PHE A N 1
ATOM 1686 C CA . PHE A 1 223 ? -15.956 12.106 -6.723 1 89.06 223 PHE A CA 1
ATOM 1687 C C . PHE A 1 223 ? -14.672 11.3 -6.88 1 89.06 223 PHE A C 1
ATOM 1689 O O . PHE A 1 223 ? -14.314 10.901 -7.99 1 89.06 223 PHE A O 1
ATOM 1696 N N . PHE A 1 224 ? -14.061 11.036 -5.79 1 90.9 224 PHE A N 1
ATOM 1697 C CA . PHE A 1 224 ? -12.805 10.297 -5.825 1 90.9 224 PHE A CA 1
ATOM 1698 C C . PHE A 1 224 ? -13.052 8.822 -6.119 1 90.9 224 PHE A C 1
ATOM 1700 O O . PHE A 1 224 ? -12.243 8.172 -6.785 1 90.9 224 PHE A O 1
ATOM 1707 N N . ALA A 1 225 ? -14.152 8.365 -5.645 1 90.75 225 ALA A N 1
ATOM 1708 C CA . ALA A 1 225 ? -14.494 6.978 -5.948 1 90.75 225 ALA A CA 1
ATOM 1709 C C . ALA A 1 225 ? -14.732 6.786 -7.443 1 90.75 225 ALA A C 1
ATOM 1711 O O . ALA A 1 225 ? -14.278 5.8 -8.029 1 90.75 225 ALA A O 1
ATOM 1712 N N . ALA A 1 226 ? -15.435 7.706 -8.034 1 90.19 226 ALA A N 1
ATOM 1713 C CA . ALA A 1 226 ? -15.717 7.634 -9.466 1 90.19 226 ALA A CA 1
ATOM 1714 C C . ALA A 1 226 ? -14.434 7.739 -10.284 1 90.19 226 ALA A C 1
ATOM 1716 O O . ALA A 1 226 ? -14.271 7.039 -11.287 1 90.19 226 ALA A O 1
ATOM 1717 N N . ARG A 1 227 ? -13.631 8.594 -9.86 1 90.71 227 ARG A N 1
ATOM 1718 C CA . ARG A 1 227 ? -12.358 8.762 -10.552 1 90.71 227 ARG A CA 1
ATOM 1719 C C . ARG A 1 227 ? -11.506 7.501 -10.445 1 90.71 227 ARG A C 1
ATOM 1721 O O . ARG A 1 227 ? -10.893 7.075 -11.425 1 90.71 227 ARG A O 1
ATOM 1728 N N . ALA A 1 228 ? -11.405 6.995 -9.24 1 90.64 228 ALA A N 1
ATOM 1729 C CA . ALA A 1 228 ? -10.663 5.754 -9.035 1 90.64 228 ALA A CA 1
ATOM 1730 C C . ALA A 1 228 ? -11.207 4.637 -9.921 1 90.64 228 ALA A C 1
ATOM 1732 O O . ALA A 1 228 ? -10.44 3.917 -10.565 1 90.64 228 ALA A O 1
ATOM 1733 N N . ASN A 1 229 ? -12.522 4.533 -9.99 1 90.53 229 ASN A N 1
ATOM 1734 C CA . ASN A 1 229 ? -13.156 3.475 -10.771 1 90.53 229 ASN A CA 1
ATOM 1735 C C . ASN A 1 229 ? -12.946 3.682 -12.269 1 90.53 229 ASN A C 1
ATOM 1737 O O . ASN A 1 229 ? -12.775 2.716 -13.015 1 90.53 229 ASN A O 1
ATOM 1741 N N . ARG A 1 230 ? -13.012 4.899 -12.632 1 90.89 230 ARG A N 1
ATOM 1742 C CA . ARG A 1 230 ? -12.778 5.187 -14.043 1 90.89 230 ARG A CA 1
ATOM 1743 C C . ARG A 1 230 ? -11.363 4.796 -14.454 1 90.89 230 ARG A C 1
ATOM 1745 O O . ARG A 1 230 ? -11.167 4.141 -15.481 1 90.89 230 ARG A O 1
ATOM 1752 N N . GLN A 1 231 ? -10.455 5.238 -13.677 1 90.91 231 GLN A N 1
ATOM 1753 C CA . GLN A 1 231 ? -9.064 4.918 -13.98 1 90.91 231 GLN A CA 1
ATOM 1754 C C . GLN A 1 231 ? -8.82 3.413 -13.924 1 90.91 231 GLN A C 1
ATOM 1756 O O . GLN A 1 231 ? -8.091 2.866 -14.753 1 90.91 231 GLN A O 1
ATOM 1761 N N . ARG A 1 232 ? -9.391 2.753 -13.029 1 86.83 232 ARG A N 1
ATOM 1762 C CA . ARG A 1 232 ? -9.268 1.301 -12.948 1 86.83 232 ARG A CA 1
ATOM 1763 C C . ARG A 1 232 ? -9.928 0.628 -14.147 1 86.83 232 ARG A C 1
ATOM 1765 O O . ARG A 1 232 ? -9.453 -0.404 -14.626 1 86.83 232 ARG A O 1
ATOM 1772 N N . GLY A 1 233 ? -11.053 1.211 -14.541 1 85.97 233 GLY A N 1
ATOM 1773 C CA . GLY A 1 233 ? -11.702 0.701 -15.739 1 85.97 233 GLY A CA 1
ATOM 1774 C C . GLY A 1 233 ? -10.823 0.78 -16.973 1 85.97 233 GLY A C 1
ATOM 1775 O O . GLY A 1 233 ? -10.768 -0.165 -17.764 1 85.97 233 GLY A O 1
ATOM 1776 N N . LEU A 1 234 ? -10.113 1.853 -17.07 1 89.61 234 LEU A N 1
ATOM 1777 C CA . LEU A 1 234 ? -9.205 2.022 -18.2 1 89.61 234 LEU A CA 1
ATOM 1778 C C . LEU A 1 234 ? -8.058 1.02 -18.13 1 89.61 234 LEU A C 1
ATOM 1780 O O . LEU A 1 234 ? -7.67 0.442 -19.148 1 89.61 234 LEU A O 1
ATOM 1784 N N . ALA A 1 235 ? -7.53 0.809 -16.943 1 87.18 235 ALA A N 1
ATOM 1785 C CA . ALA A 1 235 ? -6.475 -0.185 -16.758 1 87.18 235 ALA A CA 1
ATOM 1786 C C . ALA A 1 235 ? -6.983 -1.589 -17.071 1 87.18 235 ALA A C 1
ATOM 1788 O O . ALA A 1 235 ? -6.292 -2.375 -17.724 1 87.18 235 ALA A O 1
ATOM 1789 N N . ALA A 1 236 ? -8.187 -1.867 -16.648 1 82.54 236 ALA A N 1
ATOM 1790 C CA . ALA A 1 236 ? -8.787 -3.182 -16.86 1 82.54 236 ALA A CA 1
ATOM 1791 C C . ALA A 1 236 ? -9.008 -3.45 -18.346 1 82.54 236 ALA A C 1
ATOM 1793 O O . ALA A 1 236 ? -8.811 -4.572 -18.817 1 82.54 236 ALA A O 1
ATOM 1794 N N . ASP A 1 237 ? -9.483 -2.44 -18.998 1 84.57 237 ASP A N 1
ATOM 1795 C CA . ASP A 1 237 ? -9.701 -2.588 -20.434 1 84.57 237 ASP A CA 1
ATOM 1796 C C . ASP A 1 237 ? -8.408 -2.97 -21.15 1 84.57 237 ASP A C 1
ATOM 1798 O O . ASP A 1 237 ? -8.411 -3.831 -22.032 1 84.57 237 ASP A O 1
ATOM 1802 N N . GLU A 1 238 ? -7.386 -2.315 -20.787 1 85.43 238 GLU A N 1
ATOM 1803 C CA . GLU A 1 238 ? -6.09 -2.626 -21.383 1 85.43 238 GLU A CA 1
ATOM 1804 C C . GLU A 1 238 ? -5.628 -4.028 -20.995 1 85.43 238 GLU A C 1
ATOM 1806 O O . GLU A 1 238 ? -5.031 -4.737 -21.808 1 85.43 238 GLU A O 1
ATOM 1811 N N . GLU A 1 239 ? -5.873 -4.435 -19.816 1 79.7 239 GLU A N 1
ATOM 1812 C CA . GLU A 1 239 ? -5.505 -5.769 -19.352 1 79.7 239 GLU A CA 1
ATOM 1813 C C . GLU A 1 239 ? -6.294 -6.847 -20.089 1 79.7 239 GLU A C 1
ATOM 1815 O O . GLU A 1 239 ? -5.756 -7.909 -20.408 1 79.7 239 GLU A O 1
ATOM 1820 N N . VAL A 1 240 ? -7.595 -6.572 -20.309 1 76.6 240 VAL A N 1
ATOM 1821 C CA . VAL A 1 240 ? -8.447 -7.525 -21.012 1 76.6 240 VAL A CA 1
ATOM 1822 C C . VAL A 1 240 ? -7.958 -7.693 -22.449 1 76.6 240 VAL A C 1
ATOM 1824 O O . VAL A 1 240 ? -7.942 -8.807 -22.979 1 76.6 240 VAL A O 1
ATOM 1827 N N . LYS A 1 241 ? -7.564 -6.566 -23.024 1 83.53 241 LYS A N 1
ATOM 1828 C CA . LYS A 1 241 ? -7.027 -6.647 -24.379 1 83.53 241 LYS A CA 1
ATOM 1829 C C . LYS A 1 241 ? -5.74 -7.467 -24.412 1 83.53 241 LYS A C 1
ATOM 1831 O O . LYS A 1 241 ? -5.521 -8.251 -25.338 1 83.53 241 LYS A O 1
ATOM 1836 N N . LEU A 1 242 ? -4.929 -7.286 -23.489 1 80.27 242 LEU A N 1
ATOM 1837 C CA . LEU A 1 242 ? -3.678 -8.032 -23.41 1 80.27 242 LEU A CA 1
ATOM 1838 C C . LEU A 1 242 ? -3.942 -9.514 -23.167 1 80.27 242 LEU A C 1
ATOM 1840 O O . LEU A 1 242 ? -3.274 -10.372 -23.749 1 80.27 242 LEU A O 1
ATOM 1844 N N . THR A 1 243 ? -4.887 -9.815 -22.337 1 75.55 243 THR A N 1
ATOM 1845 C CA . THR A 1 243 ? -5.228 -11.205 -22.055 1 75.55 243 THR A CA 1
ATOM 1846 C C . THR A 1 243 ? -5.845 -11.87 -23.282 1 75.55 243 THR A C 1
ATOM 1848 O O . THR A 1 243 ? -5.589 -13.045 -23.552 1 75.55 243 THR A O 1
ATOM 1851 N N . ALA A 1 244 ? -6.651 -11.148 -23.954 1 79.7 244 ALA A N 1
ATOM 1852 C CA . ALA A 1 244 ? -7.219 -11.677 -25.192 1 79.7 244 ALA A CA 1
ATOM 1853 C C . ALA A 1 244 ? -6.126 -11.969 -26.216 1 79.7 244 ALA A C 1
ATOM 1855 O O . ALA A 1 244 ? -6.197 -12.962 -26.943 1 79.7 244 ALA A O 1
ATOM 1856 N N . TYR A 1 245 ? -5.178 -11.064 -26.267 1 82.12 245 TYR A N 1
ATOM 1857 C CA . TYR A 1 245 ? -4.03 -11.281 -27.14 1 82.12 245 TYR A CA 1
ATOM 1858 C C . TYR A 1 245 ? -3.261 -12.531 -26.729 1 82.12 245 TYR A C 1
ATOM 1860 O O . TYR A 1 245 ? -2.884 -13.342 -27.578 1 82.12 245 TYR A O 1
ATOM 1868 N N . ALA A 1 246 ? -2.998 -12.719 -25.481 1 76.17 246 ALA A N 1
ATOM 1869 C CA . ALA A 1 246 ? -2.305 -13.896 -24.963 1 76.17 246 ALA A CA 1
ATOM 1870 C C . ALA A 1 246 ? -3.073 -15.173 -25.292 1 76.17 246 ALA A C 1
ATOM 1872 O O . ALA A 1 246 ? -2.474 -16.191 -25.645 1 76.17 246 ALA A O 1
ATOM 1873 N N . LEU A 1 247 ? -4.403 -15.098 -25.248 1 75.28 247 LEU A N 1
ATOM 1874 C CA . LEU A 1 247 ? -5.245 -16.253 -25.54 1 75.28 247 LEU A CA 1
ATOM 1875 C C . LEU A 1 247 ? -5.137 -16.648 -27.009 1 75.28 247 LEU A C 1
ATOM 1877 O O . LEU A 1 247 ? -5.041 -17.834 -27.332 1 75.28 247 LEU A O 1
ATOM 1881 N N . ARG A 1 248 ? -5.174 -15.613 -27.823 1 81.35 248 ARG A N 1
ATOM 1882 C CA . ARG A 1 248 ? -5.067 -15.898 -29.25 1 81.35 248 ARG A CA 1
ATOM 1883 C C . ARG A 1 248 ? -3.73 -16.553 -29.578 1 81.35 248 ARG A C 1
ATOM 1885 O O . ARG A 1 248 ? -3.678 -17.524 -30.337 1 81.35 248 ARG A O 1
ATOM 1892 N N . LEU A 1 249 ? -2.672 -16.026 -28.996 1 79.02 249 LEU A N 1
ATOM 1893 C CA . LEU A 1 249 ? -1.343 -16.573 -29.247 1 79.02 249 LEU A CA 1
ATOM 1894 C C . LEU A 1 249 ? -1.22 -17.982 -28.677 1 79.02 249 LEU A C 1
ATOM 1896 O O . LEU A 1 249 ? -0.583 -18.848 -29.282 1 79.02 249 LEU A O 1
ATOM 1900 N N . GLN A 1 250 ? -1.827 -18.272 -27.546 1 74.35 250 GLN A N 1
ATOM 1901 C CA . GLN A 1 250 ? -1.745 -19.574 -26.892 1 74.35 250 GLN A CA 1
ATOM 1902 C C . GLN A 1 250 ? -2.532 -20.628 -27.666 1 74.35 250 GLN A C 1
ATOM 1904 O O . GLN A 1 250 ? -2.126 -21.79 -27.73 1 74.35 250 GLN A O 1
ATOM 1909 N N . VAL A 1 251 ? -3.674 -20.192 -28.256 1 74.02 251 VAL A N 1
ATOM 1910 C CA . VAL A 1 251 ? -4.444 -21.117 -29.082 1 74.02 251 VAL A CA 1
ATOM 1911 C C . VAL A 1 251 ? -3.633 -21.508 -30.315 1 74.02 251 VAL A C 1
ATOM 1913 O O . VAL A 1 251 ? -3.594 -22.68 -30.694 1 74.02 251 VAL A O 1
ATOM 1916 N N . ILE A 1 252 ? -2.973 -20.514 -30.874 1 78.97 252 ILE A N 1
ATOM 1917 C CA . ILE A 1 252 ? -2.147 -20.785 -32.045 1 78.97 252 ILE A CA 1
ATOM 1918 C C . ILE A 1 252 ? -1.004 -21.724 -31.665 1 78.97 252 ILE A C 1
ATOM 1920 O O . ILE A 1 252 ? -0.731 -22.697 -32.372 1 78.97 252 ILE A O 1
ATOM 1924 N N . SER A 1 253 ? -0.332 -21.441 -30.545 1 76.91 253 SER A N 1
ATOM 1925 C CA . SER A 1 253 ? 0.759 -22.29 -30.075 1 76.91 253 SER A CA 1
ATOM 1926 C C . SER A 1 253 ? 0.262 -23.692 -29.738 1 76.91 253 SER A C 1
ATOM 1928 O O . SER A 1 253 ? 0.942 -24.681 -30.018 1 76.91 253 SER A O 1
ATOM 1930 N N . GLY A 1 254 ? -0.919 -23.832 -29.14 1 73.27 254 GLY A N 1
ATOM 1931 C CA . GLY A 1 254 ? -1.497 -25.125 -28.809 1 73.27 254 GLY A CA 1
ATOM 1932 C C . GLY A 1 254 ? -1.773 -25.985 -30.028 1 73.27 254 GLY A C 1
ATOM 1933 O O . GLY A 1 254 ? -1.487 -27.184 -30.026 1 73.27 254 GLY A O 1
ATOM 1934 N N . VAL A 1 255 ? -2.241 -25.351 -31.128 1 75.45 255 VAL A N 1
ATOM 1935 C CA . VAL A 1 255 ? -2.527 -26.07 -32.365 1 75.45 255 VAL A CA 1
ATOM 1936 C C . VAL A 1 255 ? -1.223 -26.555 -32.994 1 75.45 255 VAL A C 1
ATOM 1938 O O . VAL A 1 255 ? -1.141 -27.69 -33.469 1 75.45 255 VAL A O 1
ATOM 1941 N N . MET A 1 256 ? -0.282 -25.686 -32.998 1 80.66 256 MET A N 1
ATOM 1942 C CA . MET A 1 256 ? 1.008 -26.064 -33.569 1 80.66 256 MET A CA 1
ATOM 1943 C C . MET A 1 256 ? 1.63 -27.218 -32.791 1 80.66 256 MET A C 1
ATOM 1945 O O . MET A 1 256 ? 2.176 -28.15 -33.384 1 80.66 256 MET A O 1
ATOM 1949 N N . CYS A 1 257 ? 1.603 -27.213 -31.468 1 76.68 257 CYS A N 1
ATOM 1950 C CA . CYS A 1 257 ? 2.141 -28.283 -30.634 1 76.68 257 CYS A CA 1
ATOM 1951 C C . CYS A 1 257 ? 1.396 -29.59 -30.877 1 76.68 257 CYS A C 1
ATOM 1953 O O . CYS A 1 257 ? 2.001 -30.663 -30.881 1 76.68 257 CYS A O 1
ATOM 1955 N N . ALA A 1 258 ? 0.093 -29.477 -31.143 1 74.35 258 ALA A N 1
ATOM 1956 C CA . ALA A 1 258 ? -0.715 -30.662 -31.42 1 74.35 258 ALA A CA 1
ATOM 1957 C C . ALA A 1 258 ? -0.262 -31.346 -32.707 1 74.35 258 ALA A C 1
ATOM 1959 O O . ALA A 1 258 ? -0.201 -32.576 -32.775 1 74.35 258 ALA A O 1
ATOM 1960 N N . VAL A 1 259 ? 0.034 -30.558 -33.721 1 81.47 259 VAL A N 1
ATOM 1961 C CA . VAL A 1 259 ? 0.475 -31.1 -35.002 1 81.47 259 VAL A CA 1
ATOM 1962 C C . VAL A 1 259 ? 1.795 -31.846 -34.821 1 81.47 259 VAL A C 1
ATOM 1964 O O . VAL A 1 259 ? 1.971 -32.946 -35.35 1 81.47 259 VAL A O 1
ATOM 1967 N N . PHE A 1 260 ? 2.663 -31.274 -34.052 1 83.58 260 PHE A N 1
ATOM 1968 C CA . PHE A 1 260 ? 3.961 -31.904 -33.844 1 83.58 260 PHE A CA 1
ATOM 1969 C C . PHE A 1 260 ? 3.822 -33.163 -32.996 1 83.58 260 PHE A C 1
ATOM 1971 O O . PHE A 1 260 ? 4.526 -34.15 -33.22 1 83.58 260 PHE A O 1
ATOM 1978 N N . LEU A 1 261 ? 2.921 -33.176 -32.038 1 79.37 261 LEU A N 1
ATOM 1979 C CA . LEU A 1 261 ? 2.725 -34.342 -31.184 1 79.37 261 LEU A CA 1
ATOM 1980 C C . LEU A 1 261 ? 2.111 -35.495 -31.97 1 79.37 261 LEU A C 1
ATOM 1982 O O . LEU A 1 261 ? 2.487 -36.654 -31.777 1 79.37 261 LEU A O 1
ATOM 1986 N N . VAL A 1 262 ? 1.145 -35.217 -32.871 1 78.42 262 VAL A N 1
ATOM 1987 C CA . VAL A 1 262 ? 0.554 -36.231 -33.738 1 78.42 262 VAL A CA 1
ATOM 1988 C C . VAL A 1 262 ? 1.622 -36.804 -34.666 1 78.42 262 VAL A C 1
ATOM 1990 O O . VAL A 1 262 ? 1.662 -38.014 -34.905 1 78.42 262 VAL A O 1
ATOM 1993 N N . GLY A 1 263 ? 2.41 -35.897 -35.189 1 82.92 263 GLY A N 1
ATOM 1994 C CA . GLY A 1 263 ? 3.513 -36.353 -36.02 1 82.92 263 GLY A CA 1
ATOM 1995 C C . GLY A 1 263 ? 4.481 -37.259 -35.283 1 82.92 263 GLY A C 1
ATOM 1996 O O . GLY A 1 263 ? 4.905 -38.287 -35.815 1 82.92 263 GLY A O 1
ATOM 1997 N N . ALA A 1 264 ? 4.794 -36.897 -34.029 1 83.43 264 ALA A N 1
ATOM 1998 C CA . ALA A 1 264 ? 5.712 -37.702 -33.228 1 83.43 264 ALA A CA 1
ATOM 1999 C C . ALA A 1 264 ? 5.137 -39.091 -32.964 1 83.43 264 ALA A C 1
ATOM 2001 O O . ALA A 1 264 ? 5.845 -40.094 -33.075 1 83.43 264 ALA A O 1
ATOM 2002 N N . LEU A 1 265 ? 3.862 -39.256 -32.633 1 80.8 265 LEU A N 1
ATOM 2003 C CA . LEU A 1 265 ? 3.218 -40.537 -32.364 1 80.8 265 LEU A CA 1
ATOM 2004 C C . LEU A 1 265 ? 3.109 -41.368 -33.638 1 80.8 265 LEU A C 1
ATOM 2006 O O . LEU A 1 265 ? 3.253 -42.592 -33.6 1 80.8 265 LEU A O 1
ATOM 2010 N N . GLY A 1 266 ? 2.811 -40.705 -34.798 1 82.05 266 GLY A N 1
ATOM 2011 C CA . GLY A 1 266 ? 2.761 -41.4 -36.074 1 82.05 266 GLY A CA 1
ATOM 2012 C C . GLY A 1 266 ? 4.084 -42.035 -36.459 1 82.05 266 GLY A C 1
ATOM 2013 O O . GLY A 1 266 ? 4.12 -43.181 -36.913 1 82.05 266 GLY A O 1
ATOM 2014 N N . PHE A 1 267 ? 5.155 -41.356 -36.203 1 86.42 267 PHE A N 1
ATOM 2015 C CA . PHE A 1 267 ? 6.477 -41.878 -36.531 1 86.42 267 PHE A CA 1
ATOM 2016 C C . PHE A 1 267 ? 6.859 -43.014 -35.59 1 86.42 267 PHE A C 1
ATOM 2018 O O . PHE A 1 267 ? 7.554 -43.95 -35.989 1 86.42 267 PHE A O 1
ATOM 2025 N N . LEU A 1 268 ? 6.404 -43.017 -34.401 1 83.37 268 LEU A N 1
ATOM 2026 C CA . LEU A 1 268 ? 6.709 -44.065 -33.434 1 83.37 268 LEU A CA 1
ATOM 2027 C C . LEU A 1 268 ? 5.991 -45.362 -33.794 1 83.37 268 LEU A C 1
ATOM 2029 O O . LEU A 1 268 ? 6.57 -46.446 -33.692 1 83.37 268 LEU A O 1
ATOM 2033 N N . VAL A 1 269 ? 4.736 -45.253 -34.192 1 80.8 269 VAL A N 1
ATOM 2034 C CA . VAL A 1 269 ? 3.958 -46.431 -34.562 1 80.8 269 VAL A CA 1
ATOM 2035 C C . VAL A 1 269 ? 4.534 -47.054 -35.831 1 80.8 269 VAL A C 1
ATOM 2037 O O . VAL A 1 269 ? 4.567 -48.279 -35.97 1 80.8 269 VAL A O 1
ATOM 2040 N N . SER A 1 270 ? 5.007 -46.201 -36.741 1 80.15 270 SER A N 1
ATOM 2041 C CA . SER A 1 270 ? 5.533 -46.709 -38.004 1 80.15 270 SER A CA 1
ATOM 2042 C C . SER A 1 270 ? 6.931 -47.292 -37.826 1 80.15 270 SER A C 1
ATOM 2044 O O . SER A 1 270 ? 7.43 -48.001 -38.703 1 80.15 270 SER A O 1
ATOM 2046 N N . SER A 1 271 ? 7.614 -46.983 -36.726 1 80.2 271 SER A N 1
ATOM 2047 C CA . SER A 1 271 ? 8.977 -47.458 -36.515 1 80.2 271 SER A CA 1
ATOM 2048 C C . SER A 1 271 ? 8.99 -48.905 -36.034 1 80.2 271 SER A C 1
ATOM 2050 O O . SER A 1 271 ? 10.029 -49.568 -36.071 1 80.2 271 SER A O 1
ATOM 2052 N N . GLY A 1 272 ? 7.866 -49.586 -35.77 1 75.37 272 GLY A N 1
ATOM 2053 C CA . GLY A 1 272 ? 7.815 -50.957 -35.289 1 75.37 272 GLY A CA 1
ATOM 2054 C C . GLY A 1 272 ? 8.172 -51.087 -33.82 1 75.37 272 GLY A C 1
ATOM 2055 O O . GLY A 1 272 ? 8.639 -52.14 -33.381 1 75.37 272 GLY A O 1
ATOM 2056 N N . ALA A 1 273 ? 8.085 -50.024 -33.106 1 77.56 273 ALA A N 1
ATOM 2057 C CA . ALA A 1 273 ? 8.404 -50.04 -31.68 1 77.56 273 ALA A CA 1
ATOM 2058 C C . ALA A 1 273 ? 7.383 -50.862 -30.899 1 77.56 273 ALA A C 1
ATOM 2060 O O . ALA A 1 273 ? 6.285 -51.132 -31.392 1 77.56 273 ALA A O 1
ATOM 2061 N N . SER A 1 274 ? 7.828 -51.374 -29.77 1 76.5 274 SER A N 1
ATOM 2062 C CA . SER A 1 274 ? 6.959 -52.202 -28.94 1 76.5 274 SER A CA 1
ATOM 2063 C C . SER A 1 274 ? 5.805 -51.388 -28.364 1 76.5 274 SER A C 1
ATOM 2065 O O . SER A 1 274 ? 5.864 -50.157 -28.329 1 76.5 274 SER A O 1
ATOM 2067 N N . ALA A 1 275 ? 4.699 -52.053 -27.962 1 75.1 275 ALA A N 1
ATOM 2068 C CA . ALA A 1 275 ? 3.527 -51.419 -27.364 1 75.1 275 ALA A CA 1
ATOM 2069 C C . ALA A 1 275 ? 3.902 -50.659 -26.095 1 75.1 275 ALA A C 1
ATOM 2071 O O . ALA A 1 275 ? 3.354 -49.59 -25.819 1 75.1 275 ALA A O 1
ATOM 2072 N N . GLY A 1 276 ? 4.86 -51.166 -25.419 1 75.16 276 GLY A N 1
ATOM 2073 C CA . GLY A 1 276 ? 5.3 -50.514 -24.196 1 75.16 276 GLY A CA 1
ATOM 2074 C C . GLY A 1 276 ? 5.998 -49.191 -24.443 1 75.16 276 GLY A C 1
ATOM 2075 O O . GLY A 1 276 ? 5.734 -48.205 -23.752 1 75.16 276 GLY A O 1
ATOM 2076 N N . ILE A 1 277 ? 6.793 -49.112 -25.416 1 77.93 277 ILE A N 1
ATOM 2077 C CA . ILE A 1 277 ? 7.543 -47.905 -25.745 1 77.93 277 ILE A CA 1
ATOM 2078 C C . ILE A 1 277 ? 6.587 -46.821 -26.236 1 77.93 277 ILE A C 1
ATOM 2080 O O . ILE A 1 277 ? 6.74 -45.646 -25.893 1 77.93 277 ILE A O 1
ATOM 2084 N N . ILE A 1 278 ? 5.626 -47.209 -26.982 1 78.13 278 ILE A N 1
ATOM 2085 C CA . ILE A 1 278 ? 4.671 -46.243 -27.514 1 78.13 278 ILE A CA 1
ATOM 2086 C C . ILE A 1 278 ? 3.823 -45.677 -26.378 1 78.13 278 ILE A C 1
ATOM 2088 O O . ILE A 1 278 ? 3.589 -44.467 -26.312 1 78.13 278 ILE A O 1
ATOM 2092 N N . SER A 1 279 ? 3.392 -46.583 -25.441 1 76.05 279 SER A N 1
ATOM 2093 C CA . SER A 1 279 ? 2.627 -46.114 -24.289 1 76.05 279 SER A CA 1
ATOM 2094 C C . SER A 1 279 ? 3.454 -45.167 -23.425 1 76.05 279 SER A C 1
ATOM 2096 O O . SER A 1 279 ? 2.947 -44.148 -22.952 1 76.05 279 SER A O 1
ATOM 2098 N N . GLY A 1 280 ? 4.648 -45.519 -23.238 1 77.17 280 GLY A N 1
ATOM 2099 C CA . GLY A 1 280 ? 5.537 -44.656 -22.476 1 77.17 280 GLY A CA 1
ATOM 2100 C C . GLY A 1 280 ? 5.79 -43.319 -23.148 1 77.17 280 GLY A C 1
ATOM 2101 O O . GLY A 1 280 ? 5.844 -42.284 -22.48 1 77.17 280 GLY A O 1
ATOM 2102 N N . ALA A 1 281 ? 5.937 -43.272 -24.441 1 77.57 281 ALA A N 1
ATOM 2103 C CA . ALA A 1 281 ? 6.185 -42.048 -25.198 1 77.57 281 ALA A CA 1
ATOM 2104 C C . ALA A 1 281 ? 4.987 -41.106 -25.125 1 77.57 281 ALA A C 1
ATOM 2106 O O . ALA A 1 281 ? 5.15 -39.884 -25.11 1 77.57 281 ALA A O 1
ATOM 2107 N N . ILE A 1 282 ? 3.859 -41.66 -25.065 1 74.96 282 ILE A N 1
ATOM 2108 C CA . ILE A 1 282 ? 2.658 -40.839 -24.957 1 74.96 282 ILE A CA 1
ATOM 2109 C C . ILE A 1 282 ? 2.641 -40.126 -23.607 1 74.96 282 ILE A C 1
ATOM 2111 O O . ILE A 1 282 ? 2.34 -38.932 -23.532 1 74.96 282 ILE A O 1
ATOM 2115 N N . VAL A 1 283 ? 3.016 -40.885 -22.57 1 71.85 283 VAL A N 1
ATOM 2116 C CA . VAL A 1 283 ? 3.069 -40.288 -21.24 1 71.85 283 VAL A CA 1
ATOM 2117 C C . VAL A 1 283 ? 4.125 -39.186 -21.209 1 71.85 283 VAL A C 1
ATOM 2119 O O . VAL A 1 283 ? 3.91 -38.127 -20.614 1 71.85 283 VAL A O 1
ATOM 2122 N N . GLY A 1 284 ? 5.212 -39.494 -21.78 1 73.65 284 GLY A N 1
ATOM 2123 C CA . GLY A 1 284 ? 6.257 -38.487 -21.87 1 73.65 284 GLY A CA 1
ATOM 2124 C C . GLY A 1 284 ? 5.823 -37.242 -22.62 1 73.65 284 GLY A C 1
ATOM 2125 O O . GLY A 1 284 ? 6.126 -36.122 -22.204 1 73.65 284 GLY A O 1
ATOM 2126 N N . ALA A 1 285 ? 5.112 -37.436 -23.675 1 73.49 285 ALA A N 1
ATOM 2127 C CA . ALA A 1 285 ? 4.634 -36.313 -24.477 1 73.49 285 ALA A CA 1
ATOM 2128 C C . ALA A 1 285 ? 3.644 -35.46 -23.69 1 73.49 285 ALA A C 1
ATOM 2130 O O . ALA A 1 285 ? 3.648 -34.231 -23.8 1 73.49 285 ALA A O 1
ATOM 2131 N N . LEU A 1 286 ? 2.831 -36.127 -22.908 1 71.36 286 LEU A N 1
ATOM 2132 C CA . LEU A 1 286 ? 1.881 -35.405 -22.068 1 71.36 286 LEU A CA 1
ATOM 2133 C C . LEU A 1 286 ? 2.607 -34.573 -21.017 1 71.36 286 LEU A C 1
ATOM 2135 O O . LEU A 1 286 ? 2.232 -33.427 -20.758 1 71.36 286 LEU A O 1
ATOM 2139 N N . SER A 1 287 ? 3.571 -35.188 -20.409 1 74.09 287 SER A N 1
ATOM 2140 C CA . SER A 1 287 ? 4.368 -34.473 -19.418 1 74.09 287 SER A CA 1
ATOM 2141 C C . SER A 1 287 ? 5.074 -33.272 -20.038 1 74.09 287 SER A C 1
ATOM 2143 O O . SER A 1 287 ? 5.151 -32.206 -19.423 1 74.09 287 SER A O 1
ATOM 2145 N N . ALA A 1 288 ? 5.562 -33.428 -21.229 1 72.46 288 ALA A N 1
ATOM 2146 C CA . ALA A 1 288 ? 6.235 -32.345 -21.943 1 72.46 288 ALA A CA 1
ATOM 2147 C C . ALA A 1 288 ? 5.269 -31.203 -22.244 1 72.46 288 ALA A C 1
ATOM 2149 O O . ALA A 1 288 ? 5.632 -30.03 -22.133 1 72.46 288 ALA A O 1
ATOM 2150 N N . MET A 1 289 ? 4.152 -31.614 -22.629 1 71.39 289 MET A N 1
ATOM 2151 C CA . MET A 1 289 ? 3.142 -30.61 -22.952 1 71.39 289 MET A CA 1
ATOM 2152 C C . MET A 1 289 ? 2.796 -29.773 -21.725 1 71.39 289 MET A C 1
ATOM 2154 O O . MET A 1 289 ? 2.658 -28.552 -21.82 1 71.39 289 MET A O 1
ATOM 2158 N N . MET A 1 290 ? 2.575 -30.391 -20.597 1 73.16 290 MET A N 1
ATOM 2159 C CA . MET A 1 290 ? 2.267 -29.674 -19.363 1 73.16 290 MET A CA 1
ATOM 2160 C C . MET A 1 290 ? 3.412 -28.745 -18.974 1 73.16 290 MET A C 1
ATOM 2162 O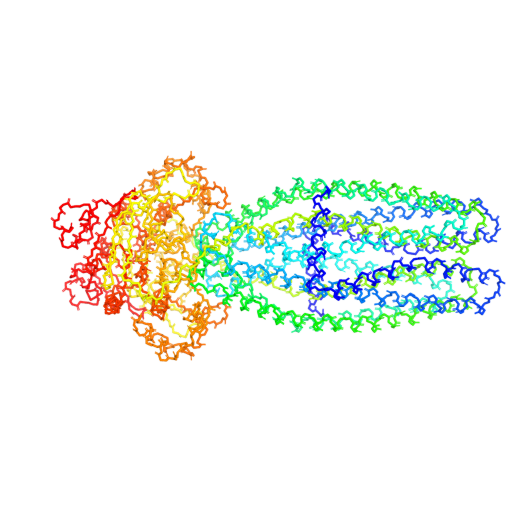 O . MET A 1 290 ? 3.18 -27.618 -18.534 1 73.16 290 MET A O 1
ATOM 2166 N N . SER A 1 291 ? 4.567 -29.239 -19.124 1 73.91 291 SER A N 1
ATOM 2167 C CA . SER A 1 291 ? 5.745 -28.444 -18.795 1 73.91 291 SER A CA 1
ATOM 2168 C C . SER A 1 291 ? 5.875 -27.239 -19.721 1 73.91 291 SER A C 1
ATOM 2170 O O . SER A 1 291 ? 6.291 -26.161 -19.291 1 73.91 291 SER A O 1
ATOM 2172 N N . LEU A 1 292 ? 5.54 -27.463 -20.979 1 72.21 292 LEU A N 1
ATOM 2173 C CA . LEU A 1 292 ? 5.623 -26.386 -21.959 1 72.21 292 LEU A CA 1
ATOM 2174 C C . LEU A 1 292 ? 4.588 -25.304 -21.666 1 72.21 292 LEU A C 1
ATOM 2176 O O . LEU A 1 292 ? 4.859 -24.115 -21.845 1 72.21 292 LEU A O 1
ATOM 2180 N N . THR A 1 293 ? 3.432 -25.737 -21.276 1 70.29 293 THR A N 1
ATOM 2181 C CA . THR A 1 293 ? 2.404 -24.778 -20.887 1 70.29 293 THR A CA 1
ATOM 2182 C C . THR A 1 293 ? 2.862 -23.951 -19.689 1 70.29 293 THR A C 1
ATOM 2184 O O . THR A 1 293 ? 2.692 -22.73 -19.67 1 70.29 293 THR A O 1
ATOM 2187 N N . ALA A 1 294 ? 3.375 -24.657 -18.664 1 73.1 294 ALA A N 1
ATOM 2188 C CA . ALA A 1 294 ? 3.905 -23.961 -17.494 1 73.1 294 ALA A CA 1
ATOM 2189 C C . ALA A 1 294 ? 4.999 -22.974 -17.893 1 73.1 294 ALA A C 1
ATOM 2191 O O . ALA A 1 294 ? 5.062 -21.861 -17.366 1 73.1 294 ALA A O 1
ATOM 2192 N N . ALA A 1 295 ? 5.844 -23.34 -18.844 1 74.16 295 ALA A N 1
ATOM 2193 C CA . ALA A 1 295 ? 6.939 -22.497 -19.318 1 74.16 295 ALA A CA 1
ATOM 2194 C C . ALA A 1 295 ? 6.407 -21.239 -19.999 1 74.16 295 ALA A C 1
ATOM 2196 O O . ALA A 1 295 ? 6.993 -20.162 -19.871 1 74.16 295 ALA A O 1
ATOM 2197 N N . SER A 1 296 ? 5.376 -21.428 -20.756 1 69.87 296 SER A N 1
ATOM 2198 C CA . SER A 1 296 ? 4.788 -20.284 -21.446 1 69.87 296 SER A CA 1
ATOM 2199 C C . SER A 1 296 ? 4.274 -19.245 -20.455 1 69.87 296 SER A C 1
ATOM 2201 O O . SER A 1 296 ? 4.44 -18.042 -20.667 1 69.87 296 SER A O 1
ATOM 2203 N N . HIS A 1 297 ? 3.691 -19.733 -19.391 1 69.36 297 HIS A N 1
ATOM 2204 C CA . HIS A 1 297 ? 3.213 -18.844 -18.338 1 69.36 297 HIS A CA 1
ATOM 2205 C C . HIS A 1 297 ? 4.374 -18.147 -17.637 1 69.36 297 HIS A C 1
ATOM 2207 O O . HIS A 1 297 ? 4.306 -16.948 -17.356 1 69.36 297 HIS A O 1
ATOM 2213 N N . ASP A 1 298 ? 5.36 -18.853 -17.355 1 75.82 298 ASP A N 1
ATOM 2214 C CA . ASP A 1 298 ? 6.504 -18.315 -16.625 1 75.82 298 ASP A CA 1
ATOM 2215 C C . ASP A 1 298 ? 7.264 -17.295 -17.469 1 75.82 298 ASP A C 1
ATOM 2217 O O . ASP A 1 298 ? 7.81 -16.326 -16.938 1 75.82 298 ASP A O 1
ATOM 2221 N N . MET A 1 299 ? 7.254 -17.567 -18.78 1 72.87 299 MET A N 1
ATOM 2222 C CA . MET A 1 299 ? 7.906 -16.604 -19.662 1 72.87 299 MET A CA 1
ATOM 2223 C C . MET A 1 299 ? 7.178 -15.265 -19.639 1 72.87 299 MET A C 1
ATOM 2225 O O . MET A 1 299 ? 7.812 -14.208 -19.666 1 72.87 299 MET A O 1
ATOM 2229 N N . SER A 1 300 ? 5.896 -15.325 -19.614 1 67.74 300 SER A N 1
ATOM 2230 C CA . SER A 1 300 ? 5.1 -14.106 -19.504 1 67.74 300 SER A CA 1
ATOM 2231 C C . SER A 1 300 ? 5.359 -13.395 -18.18 1 67.74 300 SER A C 1
ATOM 2233 O O . SER A 1 300 ? 5.422 -12.165 -18.132 1 67.74 300 SER A O 1
ATOM 2235 N N . SER A 1 301 ? 5.526 -14.211 -17.173 1 73.15 301 SER A N 1
ATOM 2236 C CA . SER A 1 301 ? 5.8 -13.657 -15.851 1 73.15 301 SER A CA 1
ATOM 2237 C C . SER A 1 301 ? 7.173 -12.994 -15.803 1 73.15 301 SER A C 1
ATOM 2239 O O . SER A 1 301 ? 7.357 -11.986 -15.117 1 73.15 301 SER A O 1
ATOM 2241 N N . LEU A 1 302 ? 8.146 -13.52 -16.545 1 79.21 302 LEU A N 1
ATOM 2242 C CA . LEU A 1 302 ? 9.484 -12.942 -16.612 1 79.21 302 LEU A CA 1
ATOM 2243 C C . LEU A 1 302 ? 9.445 -11.553 -17.24 1 79.21 302 LEU A C 1
ATOM 2245 O O . LEU A 1 302 ? 10.133 -10.639 -16.779 1 79.21 302 LEU A O 1
ATOM 2249 N N . GLY A 1 303 ? 8.657 -11.487 -18.278 1 73.7 303 GLY A N 1
ATOM 2250 C CA . GLY A 1 303 ? 8.531 -10.186 -18.915 1 73.7 303 GLY A CA 1
ATOM 2251 C C . GLY A 1 303 ? 7.948 -9.127 -17.998 1 73.7 303 GLY A C 1
ATOM 2252 O O . GLY A 1 303 ? 8.492 -8.027 -17.888 1 73.7 303 GLY A O 1
ATOM 2253 N N . ALA A 1 304 ? 6.911 -9.529 -17.302 1 69.15 304 ALA A N 1
ATOM 2254 C CA . ALA A 1 304 ? 6.261 -8.605 -16.376 1 69.15 304 ALA A CA 1
ATOM 2255 C C . ALA A 1 304 ? 7.175 -8.274 -15.2 1 69.15 304 ALA A C 1
ATOM 2257 O O . ALA A 1 304 ? 7.227 -7.127 -14.749 1 69.15 304 ALA A O 1
ATOM 2258 N N . GLY A 1 305 ? 7.861 -9.254 -14.72 1 81.33 305 GLY A N 1
ATOM 2259 C CA . GLY A 1 305 ? 8.749 -9.074 -13.583 1 81.33 305 GLY A CA 1
ATOM 2260 C C . GLY A 1 305 ? 9.969 -8.231 -13.905 1 81.33 305 GLY A C 1
ATOM 2261 O O . GLY A 1 305 ? 10.492 -7.53 -13.037 1 81.33 305 GLY A O 1
ATOM 2262 N N . ALA A 1 306 ? 10.423 -8.288 -15.184 1 83.68 306 ALA A N 1
ATOM 2263 C CA . ALA A 1 306 ? 11.611 -7.545 -15.596 1 83.68 306 ALA A CA 1
ATOM 2264 C C . ALA A 1 306 ? 11.415 -6.044 -15.4 1 83.68 306 ALA A C 1
ATOM 2266 O O . ALA A 1 306 ? 12.346 -5.336 -15.009 1 83.68 306 ALA A O 1
ATOM 2267 N N . ASN A 1 307 ? 10.279 -5.604 -15.651 1 79.24 307 ASN A N 1
ATOM 2268 C CA . ASN A 1 307 ? 9.991 -4.186 -15.462 1 79.24 307 ASN A CA 1
ATOM 2269 C C . ASN A 1 307 ? 10.045 -3.795 -13.988 1 79.24 307 ASN A C 1
ATOM 2271 O O . ASN A 1 307 ? 10.547 -2.723 -13.643 1 79.24 307 ASN A O 1
ATOM 2275 N N . GLY A 1 308 ? 9.496 -4.637 -13.187 1 84.69 308 GLY A N 1
ATOM 2276 C CA . GLY A 1 308 ? 9.566 -4.387 -11.756 1 84.69 308 GLY A CA 1
ATOM 2277 C C . GLY A 1 308 ? 10.985 -4.379 -11.221 1 84.69 308 GLY A C 1
ATOM 2278 O O . GLY A 1 308 ? 11.338 -3.535 -10.394 1 84.69 308 GLY A O 1
ATOM 2279 N N . ILE A 1 309 ? 11.804 -5.203 -11.745 1 89.74 309 ILE A N 1
ATOM 2280 C CA . ILE A 1 309 ? 13.188 -5.317 -11.296 1 89.74 309 ILE A CA 1
ATOM 2281 C C . ILE A 1 309 ? 13.974 -4.082 -11.729 1 89.74 309 ILE A C 1
ATOM 2283 O O . ILE A 1 309 ? 14.851 -3.61 -11.001 1 89.74 309 ILE A O 1
ATOM 2287 N N . THR A 1 310 ? 13.66 -3.646 -12.903 1 87.21 310 THR A N 1
ATOM 2288 C CA . THR A 1 310 ? 14.323 -2.435 -13.376 1 87.21 310 THR A CA 1
ATOM 2289 C C . THR A 1 310 ? 14.093 -1.279 -12.407 1 87.21 310 THR A C 1
ATOM 2291 O O . THR A 1 310 ? 15.031 -0.56 -12.056 1 87.21 310 THR A O 1
ATOM 2294 N N . ARG A 1 311 ? 12.907 -1.2 -11.989 1 84.32 311 ARG A N 1
ATOM 2295 C CA . ARG A 1 311 ? 12.568 -0.131 -11.055 1 84.32 311 ARG A CA 1
ATOM 2296 C C . ARG A 1 311 ? 13.222 -0.361 -9.697 1 84.32 311 ARG A C 1
ATOM 2298 O O . ARG A 1 311 ? 13.673 0.587 -9.051 1 84.32 311 ARG A O 1
ATOM 2305 N N . TYR A 1 312 ? 13.232 -1.507 -9.28 1 91.45 312 TYR A N 1
ATOM 2306 C CA . TYR A 1 312 ? 13.875 -1.887 -8.027 1 91.45 312 TYR A CA 1
ATOM 2307 C C . TYR A 1 312 ? 15.366 -1.574 -8.063 1 91.45 312 TYR A C 1
ATOM 2309 O O . TYR A 1 312 ? 15.906 -0.982 -7.126 1 91.45 312 TYR A O 1
ATOM 2317 N N . ARG A 1 313 ? 15.966 -1.92 -9.169 1 89.81 313 ARG A N 1
ATOM 2318 C CA . ARG A 1 313 ? 17.399 -1.7 -9.335 1 89.81 313 ARG A CA 1
ATOM 2319 C C . ARG A 1 313 ? 17.716 -0.212 -9.439 1 89.81 313 ARG A C 1
ATOM 2321 O O . ARG A 1 313 ? 18.708 0.258 -8.876 1 89.81 313 ARG A O 1
ATOM 2328 N N . GLU A 1 314 ? 16.906 0.437 -10.137 1 86.89 314 GLU A N 1
ATOM 2329 C CA . GLU A 1 314 ? 17.101 1.876 -10.287 1 86.89 314 GLU A CA 1
ATOM 2330 C C . GLU A 1 314 ? 17.005 2.59 -8.942 1 86.89 314 GLU A C 1
ATOM 2332 O O . GLU A 1 314 ? 17.744 3.542 -8.684 1 86.89 314 GLU A O 1
ATOM 2337 N N . PHE A 1 315 ? 16.164 2.145 -8.138 1 88.42 315 PHE A N 1
ATOM 2338 C CA . PHE A 1 315 ? 16.01 2.75 -6.819 1 88.42 315 PHE A CA 1
ATOM 2339 C C . PHE A 1 315 ? 17.213 2.436 -5.937 1 88.42 315 PHE A C 1
ATOM 2341 O O . PHE A 1 315 ? 17.688 3.3 -5.197 1 88.42 315 PHE A O 1
ATOM 2348 N N . LEU A 1 316 ? 17.631 1.238 -5.979 1 87.98 316 LEU A N 1
ATOM 2349 C CA . LEU A 1 316 ? 18.74 0.823 -5.126 1 87.98 316 LEU A CA 1
ATOM 2350 C C . LEU A 1 316 ? 20.052 1.436 -5.603 1 87.98 316 LEU A C 1
ATOM 2352 O O . LEU A 1 316 ? 20.888 1.833 -4.788 1 87.98 316 LEU A O 1
ATOM 2356 N N . GLU A 1 317 ? 20.226 1.321 -6.988 1 78.46 317 GLU A N 1
ATOM 2357 C CA . GLU A 1 317 ? 21.484 1.791 -7.561 1 78.46 317 GLU A CA 1
ATOM 2358 C C . GLU A 1 317 ? 21.481 3.307 -7.732 1 78.46 317 GLU A C 1
ATOM 2360 O O . GLU A 1 317 ? 22.527 3.911 -7.977 1 78.46 317 GLU A O 1
ATOM 2365 N N . GLY A 1 318 ? 20.323 3.875 -8.064 1 65.73 318 GLY A N 1
ATOM 2366 C CA . GLY A 1 318 ? 20.284 5.314 -8.273 1 65.73 318 GLY A CA 1
ATOM 2367 C C . GLY A 1 318 ? 21.315 6.065 -7.451 1 65.73 318 GLY A C 1
ATOM 2368 O O . GLY A 1 318 ? 21.674 5.634 -6.353 1 65.73 318 GLY A O 1
ATOM 2369 N N . SER A 1 319 ? 22.144 6.623 -8.437 1 51.39 319 SER A N 1
ATOM 2370 C CA . SER A 1 319 ? 23.455 7.265 -8.421 1 51.39 319 SER A CA 1
ATOM 2371 C C . SER A 1 319 ? 23.659 8.074 -7.145 1 51.39 319 SER A C 1
ATOM 2373 O O . SER A 1 319 ? 24.709 8.691 -6.956 1 51.39 319 SER A O 1
ATOM 2375 N N . GLU A 1 320 ? 22.66 8.771 -6.588 1 48.93 320 GLU A N 1
ATOM 2376 C CA . GLU A 1 320 ? 23.28 10.008 -6.121 1 48.93 320 GLU A CA 1
ATOM 2377 C C . GLU A 1 320 ? 24.349 9.726 -5.069 1 48.93 320 GLU A C 1
ATOM 2379 O O . GLU A 1 320 ? 24.114 8.971 -4.124 1 48.93 320 GLU A O 1
ATOM 2384 N N . ASN A 1 321 ? 25.608 9.606 -5.692 1 43.56 321 ASN A N 1
ATOM 2385 C CA . ASN A 1 321 ? 26.93 9.571 -5.074 1 43.56 321 ASN A CA 1
ATOM 2386 C C . ASN A 1 321 ? 26.878 10.018 -3.616 1 43.56 321 ASN A C 1
ATOM 2388 O O . ASN A 1 321 ? 26.454 11.137 -3.32 1 43.56 321 ASN A O 1
ATOM 2392 N N . PRO A 1 322 ? 26.685 9.067 -2.863 1 46.19 322 PRO A N 1
ATOM 2393 C CA . PRO A 1 322 ? 27.055 9.657 -1.574 1 46.19 322 PRO A CA 1
ATOM 2394 C C . PRO A 1 322 ? 28.114 10.749 -1.707 1 46.19 322 PRO A C 1
ATOM 2396 O O . PRO A 1 322 ? 29.151 10.535 -2.339 1 46.19 322 PRO A O 1
ATOM 2399 N N . SER A 1 323 ? 27.95 11.819 -2.093 1 42.65 323 SER A N 1
ATOM 2400 C CA . SER A 1 323 ? 29.045 12.775 -1.968 1 42.65 323 SER A CA 1
ATOM 2401 C C . SER A 1 323 ? 30.032 12.348 -0.886 1 42.65 323 SER A C 1
ATOM 2403 O O . SER A 1 323 ? 29.689 12.322 0.298 1 42.65 323 SER A O 1
ATOM 2405 N N . ARG A 1 324 ? 30.723 11.214 -1.072 1 44.42 324 ARG A N 1
ATOM 2406 C CA . ARG A 1 324 ? 31.881 10.999 -0.21 1 44.42 324 ARG A CA 1
ATOM 2407 C C . ARG A 1 324 ? 32.643 12.3 0.019 1 44.42 324 ARG A C 1
ATOM 2409 O O . ARG A 1 324 ? 33.663 12.55 -0.627 1 44.42 324 ARG A O 1
ATOM 2416 N N . LYS A 1 325 ? 32.149 13.396 0.013 1 44.88 325 LYS A N 1
ATOM 2417 C CA . LYS A 1 325 ? 33.05 14.5 0.33 1 44.88 325 LYS A CA 1
ATOM 2418 C C . LYS A 1 325 ? 33.916 14.173 1.543 1 44.88 325 LYS A C 1
ATOM 2420 O O . LYS A 1 325 ? 33.475 13.473 2.456 1 44.88 325 LYS A O 1
ATOM 2425 N N . VAL A 1 326 ? 35.064 14.095 1.501 1 46.92 326 VAL A N 1
ATOM 2426 C CA . VAL A 1 326 ? 36.036 14.243 2.579 1 46.92 326 VAL A CA 1
ATOM 2427 C C . VAL A 1 326 ? 35.418 15.039 3.726 1 46.92 326 VAL A C 1
ATOM 2429 O O . VAL A 1 326 ? 35.122 16.226 3.577 1 46.92 326 VAL A O 1
ATOM 2432 N N . ALA A 1 327 ? 34.526 14.289 4.522 1 58.81 327 ALA A N 1
ATOM 2433 C CA . ALA A 1 327 ? 33.773 14.848 5.641 1 58.81 327 ALA A CA 1
ATOM 2434 C C . ALA A 1 327 ? 34.688 15.62 6.587 1 58.81 327 ALA A C 1
ATOM 2436 O O . ALA A 1 327 ? 35.595 15.043 7.192 1 58.81 327 ALA A O 1
ATOM 2437 N N . ALA A 1 328 ? 35.032 16.825 6.297 1 65.89 328 ALA A N 1
ATOM 2438 C CA . ALA A 1 328 ? 35.65 17.661 7.323 1 65.89 328 ALA A CA 1
ATOM 2439 C C . ALA A 1 328 ? 34.868 17.591 8.632 1 65.89 328 ALA A C 1
ATOM 2441 O O . ALA A 1 328 ? 33.649 17.404 8.624 1 65.89 328 ALA A O 1
ATOM 2442 N N . THR A 1 329 ? 35.422 17.054 9.584 1 72.44 329 THR A N 1
ATOM 2443 C CA . THR A 1 329 ? 34.831 17.094 10.917 1 72.44 329 THR A CA 1
ATOM 2444 C C . THR A 1 329 ? 35.207 18.386 11.636 1 72.44 329 THR A C 1
ATOM 2446 O O . THR A 1 329 ? 36.342 18.856 11.528 1 72.44 329 THR A O 1
ATOM 2449 N N . LEU A 1 330 ? 34.253 19.037 12.007 1 71.31 330 LEU A N 1
ATOM 2450 C CA . LEU A 1 330 ? 34.519 20.213 12.829 1 71.31 330 LEU A CA 1
ATOM 2451 C C . LEU A 1 330 ? 34.645 19.831 14.3 1 71.31 330 LEU A C 1
ATOM 2453 O O . LEU A 1 330 ? 33.805 19.101 14.83 1 71.31 330 LEU A O 1
ATOM 2457 N N . ASP A 1 331 ? 35.823 19.725 14.897 1 64.89 331 ASP A N 1
ATOM 2458 C CA . ASP A 1 331 ? 36.103 19.279 16.258 1 64.89 331 ASP A CA 1
ATOM 2459 C C . ASP A 1 331 ? 35.427 20.186 17.284 1 64.89 331 ASP A C 1
ATOM 2461 O O . ASP A 1 331 ? 35.1 19.747 18.389 1 64.89 331 ASP A O 1
ATOM 2465 N N . ALA A 1 332 ? 35.26 21.463 17.023 1 67.47 332 ALA A N 1
ATOM 2466 C CA . ALA A 1 332 ? 34.797 22.403 18.04 1 67.47 332 ALA A CA 1
ATOM 2467 C C . ALA A 1 332 ? 33.34 22.792 17.804 1 67.47 332 ALA A C 1
ATOM 2469 O O . ALA A 1 332 ? 32.82 22.633 16.697 1 67.47 332 ALA A O 1
ATOM 2470 N N . PRO A 1 333 ? 32.611 23.052 19.005 1 83.31 333 PRO A N 1
ATOM 2471 C CA . PRO A 1 333 ? 31.28 23.627 18.794 1 83.31 333 PRO A CA 1
ATOM 2472 C C . PRO A 1 333 ? 31.283 24.766 17.777 1 83.31 333 PRO A C 1
ATOM 2474 O O . PRO A 1 333 ? 32.278 25.485 17.653 1 83.31 333 PRO A O 1
ATOM 2477 N N . LEU A 1 334 ? 30.385 24.837 17.031 1 90.23 334 LEU A N 1
ATOM 2478 C CA . LEU A 1 334 ? 30.22 25.882 16.027 1 90.23 334 LEU A CA 1
ATOM 2479 C C . LEU A 1 334 ? 30.118 27.255 16.683 1 90.23 334 LEU A C 1
ATOM 2481 O O . LEU A 1 334 ? 29.362 27.436 17.641 1 90.23 334 LEU A O 1
ATOM 2485 N N . SER A 1 335 ? 30.947 28.184 16.214 1 89.69 335 SER A N 1
ATOM 2486 C CA . SER A 1 335 ? 30.946 29.522 16.796 1 89.69 335 SER A CA 1
ATOM 2487 C C . SER A 1 335 ? 30.147 30.497 15.938 1 89.69 335 SER A C 1
ATOM 2489 O O . SER A 1 335 ? 29.604 31.48 16.448 1 89.69 335 SER A O 1
ATOM 2491 N N . ARG A 1 336 ? 30.24 30.162 14.647 1 94.17 336 ARG A N 1
ATOM 2492 C CA . ARG A 1 336 ? 29.599 31.112 13.744 1 94.17 336 ARG A CA 1
ATOM 2493 C C . ARG A 1 336 ? 29.138 30.423 12.463 1 94.17 336 ARG A C 1
ATOM 2495 O O . ARG A 1 336 ? 29.784 29.487 11.988 1 94.17 336 ARG A O 1
ATOM 2502 N N . VAL A 1 337 ? 28.007 30.871 11.955 1 95.55 337 VAL A N 1
ATOM 2503 C CA . VAL A 1 337 ? 27.507 30.45 10.65 1 95.55 337 VAL A CA 1
ATOM 2504 C C . VAL A 1 337 ? 27.374 31.663 9.732 1 95.55 337 VAL A C 1
ATOM 2506 O O . VAL A 1 337 ? 26.74 32.657 10.095 1 95.55 337 VAL A O 1
ATOM 2509 N N . ARG A 1 338 ? 28.065 31.574 8.574 1 96.59 338 ARG A N 1
ATOM 2510 C CA . ARG A 1 338 ? 28.042 32.681 7.624 1 96.59 338 ARG A CA 1
ATOM 2511 C C . ARG A 1 338 ? 27.377 32.267 6.315 1 96.59 338 ARG A C 1
ATOM 2513 O O . ARG A 1 338 ? 27.714 31.229 5.743 1 96.59 338 ARG A O 1
ATOM 2520 N N . ILE A 1 339 ? 26.357 33.029 5.901 1 96.62 339 ILE A N 1
ATOM 2521 C CA . ILE A 1 339 ? 25.712 32.87 4.602 1 96.62 339 ILE A CA 1
ATOM 2522 C C . ILE A 1 339 ? 26.197 33.959 3.648 1 96.62 339 ILE A C 1
ATOM 2524 O O . ILE A 1 339 ? 26.061 35.151 3.936 1 96.62 339 ILE A O 1
ATOM 2528 N N . GLU A 1 340 ? 26.82 33.538 2.561 1 96.2 340 GLU A N 1
ATOM 2529 C CA . GLU A 1 340 ? 27.41 34.484 1.619 1 96.2 340 GLU A CA 1
ATOM 2530 C C . GLU A 1 340 ? 26.742 34.392 0.251 1 96.2 340 GLU A C 1
ATOM 2532 O O . GLU A 1 340 ? 27.002 33.458 -0.511 1 96.2 340 GLU A O 1
ATOM 2537 N N . ASN A 1 341 ? 25.942 35.44 -0.111 1 95.67 341 ASN A N 1
ATOM 2538 C CA . ASN A 1 341 ? 25.312 35.592 -1.418 1 95.67 341 ASN A CA 1
ATOM 2539 C C . ASN A 1 341 ? 24.661 34.291 -1.881 1 95.67 341 ASN A C 1
ATOM 2541 O O . ASN A 1 341 ? 24.934 33.814 -2.984 1 95.67 341 ASN A O 1
ATOM 2545 N N . LEU A 1 342 ? 23.925 33.74 -1 1 95.22 342 LEU A N 1
ATOM 2546 C CA . LEU A 1 342 ? 23.325 32.433 -1.247 1 95.22 342 LEU A CA 1
ATOM 2547 C C . LEU A 1 342 ? 22.151 32.549 -2.214 1 95.22 342 LEU A C 1
ATOM 2549 O O . LEU A 1 342 ? 21.236 33.346 -1.995 1 95.22 342 LEU A O 1
ATOM 2553 N N . SER A 1 343 ? 22.18 31.759 -3.282 1 94.71 343 SER A N 1
ATOM 2554 C CA . SER A 1 343 ? 21.091 31.632 -4.244 1 94.71 343 SER A CA 1
ATOM 2555 C C . SER A 1 343 ? 20.739 30.169 -4.491 1 94.71 343 SER A C 1
ATOM 2557 O O . SER A 1 343 ? 21.628 29.332 -4.662 1 94.71 343 SER A O 1
ATOM 2559 N N . ILE A 1 344 ? 19.488 29.863 -4.365 1 91.02 344 ILE A N 1
ATOM 2560 C CA . ILE A 1 344 ? 19.037 28.484 -4.515 1 91.02 344 ILE A CA 1
ATOM 2561 C C . ILE A 1 344 ? 17.937 28.414 -5.571 1 91.02 344 ILE A C 1
ATOM 2563 O O . ILE A 1 344 ? 16.977 29.187 -5.53 1 91.02 344 ILE A O 1
ATOM 2567 N N . THR A 1 345 ? 18.088 27.571 -6.489 1 83.88 345 THR A N 1
ATOM 2568 C CA . THR A 1 345 ? 17.089 27.259 -7.504 1 83.88 345 THR A CA 1
ATOM 2569 C C . THR A 1 345 ? 16.714 25.781 -7.458 1 83.88 345 THR A C 1
ATOM 2571 O O . THR A 1 345 ? 17.589 24.914 -7.414 1 83.88 345 THR A O 1
ATOM 2574 N N . TYR A 1 346 ? 15.389 25.534 -7.297 1 72.43 346 TYR A N 1
ATOM 2575 C CA . TYR A 1 346 ? 14.975 24.138 -7.372 1 72.43 346 TYR A CA 1
ATOM 2576 C C . TYR A 1 346 ? 15.242 23.562 -8.757 1 72.43 346 TYR A C 1
ATOM 2578 O O . TYR A 1 346 ? 15.198 24.285 -9.756 1 72.43 346 TYR A O 1
ATOM 2586 N N . PRO A 1 347 ? 15.658 22.348 -8.903 1 62.5 347 PRO A N 1
ATOM 2587 C CA . PRO A 1 347 ? 16.024 21.757 -10.192 1 62.5 347 PRO A CA 1
ATOM 2588 C C . PRO A 1 347 ? 14.986 22.026 -11.28 1 62.5 347 PRO A C 1
ATOM 2590 O O . PRO A 1 347 ? 15.346 22.281 -12.432 1 62.5 347 PRO A O 1
ATOM 2593 N N . ASN A 1 348 ? 13.669 22.097 -10.995 1 59.54 348 ASN A N 1
ATOM 2594 C CA . ASN A 1 348 ? 12.666 22.256 -12.042 1 59.54 348 ASN A CA 1
ATOM 2595 C C . ASN A 1 348 ? 12.065 23.659 -12.034 1 59.54 348 ASN A C 1
ATOM 2597 O O . ASN A 1 348 ? 11.045 23.906 -12.68 1 59.54 348 ASN A O 1
ATOM 2601 N N . ALA A 1 349 ? 12.888 24.515 -11.389 1 65.25 349 ALA A N 1
ATOM 2602 C CA . ALA A 1 349 ? 12.372 25.881 -11.36 1 65.25 349 ALA A CA 1
ATOM 2603 C C . ALA A 1 349 ? 13.249 26.816 -12.188 1 65.25 349 ALA A C 1
ATOM 2605 O O . ALA A 1 349 ? 14.463 26.62 -12.28 1 65.25 349 ALA A O 1
ATOM 2606 N N . GLU A 1 350 ? 12.676 27.634 -13.042 1 68.53 350 GLU A N 1
ATOM 2607 C CA . GLU A 1 350 ? 13.413 28.573 -13.883 1 68.53 350 GLU A CA 1
ATOM 2608 C C . GLU A 1 350 ? 13.99 29.718 -13.056 1 68.53 350 GLU A C 1
ATOM 2610 O O . GLU A 1 350 ? 15.069 30.229 -13.362 1 68.53 350 GLU A O 1
ATOM 2615 N N . LYS A 1 351 ? 13.314 30.085 -12.015 1 79.32 351 LYS A N 1
ATOM 2616 C CA . LYS A 1 351 ? 13.748 31.232 -11.222 1 79.32 351 LYS A CA 1
ATOM 2617 C C . LYS A 1 351 ? 14.218 30.796 -9.837 1 79.32 351 LYS A C 1
ATOM 2619 O O . LYS A 1 351 ? 13.673 29.854 -9.259 1 79.32 351 LYS A O 1
ATOM 2624 N N . PRO A 1 352 ? 15.231 31.511 -9.404 1 86.82 352 PRO A N 1
ATOM 2625 C CA . PRO A 1 352 ? 15.694 31.193 -8.051 1 86.82 352 PRO A CA 1
ATOM 2626 C C . PRO A 1 352 ? 14.676 31.568 -6.976 1 86.82 352 PRO A C 1
ATOM 2628 O O . PRO A 1 352 ? 14.007 32.599 -7.087 1 86.82 352 PRO A O 1
ATOM 2631 N N . VAL A 1 353 ? 14.499 30.806 -6.031 1 86.01 353 VAL A N 1
ATOM 2632 C CA . VAL A 1 353 ? 13.594 31.037 -4.91 1 86.01 353 VAL A CA 1
ATOM 2633 C C . VAL A 1 353 ? 14.28 31.91 -3.862 1 86.01 353 VAL A C 1
ATOM 2635 O O . VAL A 1 353 ? 13.628 32.712 -3.19 1 86.01 353 VAL A O 1
ATOM 2638 N N . VAL A 1 354 ? 15.566 31.678 -3.735 1 92.83 354 VAL A N 1
ATOM 2639 C CA . VAL A 1 354 ? 16.408 32.507 -2.879 1 92.83 354 VAL A CA 1
ATOM 2640 C C . VAL A 1 354 ? 17.46 33.221 -3.724 1 92.83 354 VAL A C 1
ATOM 2642 O O . VAL A 1 354 ? 18.148 32.592 -4.532 1 92.83 354 VAL A O 1
ATOM 2645 N N . ARG A 1 355 ? 17.553 34.573 -3.562 1 94.74 355 ARG A N 1
ATOM 2646 C CA . ARG A 1 355 ? 18.402 35.373 -4.439 1 94.74 355 ARG A CA 1
ATOM 2647 C C . ARG A 1 355 ? 19.392 36.206 -3.631 1 94.74 355 ARG A C 1
ATOM 2649 O O . ARG A 1 355 ? 19.069 37.313 -3.195 1 94.74 355 ARG A O 1
ATOM 2656 N N . GLY A 1 356 ? 20.578 35.779 -3.57 1 94.73 356 GLY A N 1
ATOM 2657 C CA . GLY A 1 356 ? 21.695 36.564 -3.07 1 94.73 356 GLY A CA 1
ATOM 2658 C C . GLY A 1 356 ? 21.552 36.942 -1.607 1 94.73 356 GLY A C 1
ATOM 2659 O O . GLY A 1 356 ? 21.763 38.098 -1.236 1 94.73 356 GLY A O 1
ATOM 2660 N N . VAL A 1 357 ? 21.25 36.093 -0.734 1 95.53 357 VAL A N 1
ATOM 2661 C CA . VAL A 1 357 ? 21.031 36.349 0.685 1 95.53 357 VAL A CA 1
ATOM 2662 C C . VAL A 1 357 ? 22.353 36.231 1.441 1 95.53 357 VAL A C 1
ATOM 2664 O O . VAL A 1 357 ? 23.121 35.292 1.22 1 95.53 357 VAL A O 1
ATOM 2667 N N . SER A 1 358 ? 22.661 37.239 2.275 1 96.09 358 SER A N 1
ATOM 2668 C CA . SER A 1 358 ? 23.872 37.221 3.089 1 96.09 358 SER A CA 1
ATOM 2669 C C . SER A 1 358 ? 23.583 37.656 4.521 1 96.09 358 SER A C 1
ATOM 2671 O O . SER A 1 358 ? 22.865 38.633 4.746 1 96.09 358 SER A O 1
ATOM 2673 N N . PHE A 1 359 ? 24.003 36.921 5.497 1 96.01 359 PHE A N 1
ATOM 2674 C CA . PHE A 1 359 ? 23.978 37.302 6.904 1 96.01 359 PHE A CA 1
ATOM 2675 C C . PHE A 1 359 ? 24.806 36.335 7.742 1 96.01 359 PHE A C 1
ATOM 2677 O O . PHE A 1 359 ? 25.342 35.355 7.22 1 96.01 359 PHE A O 1
ATOM 2684 N N . GLU A 1 360 ? 25.003 36.626 8.954 1 95.35 360 GLU A N 1
ATOM 2685 C CA . GLU A 1 360 ? 25.783 35.783 9.856 1 95.35 360 GLU A CA 1
ATOM 2686 C C . GLU A 1 360 ? 25.087 35.626 11.205 1 95.35 360 GLU A C 1
ATOM 2688 O O . GLU A 1 360 ? 24.279 36.472 11.595 1 95.35 360 GLU A O 1
ATOM 2693 N N . ILE A 1 361 ? 25.356 34.545 11.852 1 95.3 361 ILE A N 1
ATOM 2694 C CA . ILE A 1 361 ? 24.839 34.277 13.189 1 95.3 361 ILE A CA 1
ATOM 2695 C C . ILE A 1 361 ? 25.964 33.763 14.084 1 95.3 361 ILE A C 1
ATOM 2697 O O . ILE A 1 361 ? 26.783 32.947 13.655 1 95.3 361 ILE A O 1
ATOM 2701 N N . GLU A 1 362 ? 26.03 34.316 15.256 1 94.37 362 GLU A N 1
ATOM 2702 C CA . GLU A 1 362 ? 27.046 33.918 16.226 1 94.37 362 GLU A CA 1
ATOM 2703 C C . GLU A 1 362 ? 26.428 33.142 17.386 1 94.37 362 GLU A C 1
ATOM 2705 O O . GLU A 1 362 ? 25.211 33.173 17.582 1 94.37 362 GLU A O 1
ATOM 2710 N N . ARG A 1 363 ? 27.256 32.467 18.069 1 92.37 363 ARG A N 1
ATOM 2711 C CA . ARG A 1 363 ? 26.799 31.693 19.219 1 92.37 363 ARG A CA 1
ATOM 2712 C C . ARG A 1 363 ? 26.086 32.584 20.23 1 92.37 363 ARG A C 1
ATOM 2714 O O . ARG A 1 363 ? 26.554 33.683 20.537 1 92.37 363 ARG A O 1
ATOM 2721 N N . GLY A 1 364 ? 24.92 32.086 20.664 1 90.57 364 GLY A N 1
ATOM 2722 C CA . GLY A 1 364 ? 24.135 32.827 21.639 1 90.57 364 GLY A CA 1
ATOM 2723 C C . GLY A 1 364 ? 23.152 33.792 21.004 1 90.57 364 GLY A C 1
ATOM 2724 O O . GLY A 1 364 ? 22.328 34.393 21.696 1 90.57 364 GLY A O 1
ATOM 2725 N N . GLN A 1 365 ? 23.239 33.905 19.701 1 92.83 365 GLN A N 1
ATOM 2726 C CA . GLN A 1 365 ? 22.363 34.834 18.995 1 92.83 365 GLN A CA 1
ATOM 2727 C C . GLN A 1 365 ? 21.125 34.122 18.457 1 92.83 365 GLN A C 1
ATOM 2729 O O . GLN A 1 365 ? 21.202 32.965 18.037 1 92.83 365 GLN A O 1
ATOM 2734 N N . THR A 1 366 ? 20.038 34.795 18.525 1 92.76 366 THR A N 1
ATOM 2735 C CA . THR A 1 366 ? 18.793 34.344 17.915 1 92.76 366 THR A CA 1
ATOM 2736 C C . THR A 1 366 ? 18.382 35.272 16.775 1 92.76 366 THR A C 1
ATOM 2738 O O . THR A 1 366 ? 18.177 36.469 16.985 1 92.76 366 THR A O 1
ATOM 2741 N N . ILE A 1 367 ? 18.363 34.716 15.592 1 93.97 367 ILE A N 1
ATOM 2742 C CA . ILE A 1 367 ? 17.908 35.511 14.457 1 93.97 367 ILE A CA 1
ATOM 2743 C C . ILE A 1 367 ? 16.536 35.021 13.999 1 93.97 367 ILE A C 1
ATOM 2745 O O . ILE A 1 367 ? 16.206 33.843 14.159 1 93.97 367 ILE A O 1
ATOM 2749 N N . ALA A 1 368 ? 15.753 35.925 13.41 1 93.3 368 ALA A N 1
ATOM 2750 C CA . ALA A 1 368 ? 14.419 35.584 12.923 1 93.3 368 ALA A CA 1
ATOM 2751 C C . ALA A 1 368 ? 14.294 35.863 11.428 1 93.3 368 ALA A C 1
ATOM 2753 O O . ALA A 1 368 ? 14.828 36.856 10.928 1 93.3 368 ALA A O 1
ATOM 2754 N N . LEU A 1 369 ? 13.757 34.974 10.793 1 92.33 369 LEU A N 1
ATOM 2755 C CA . LEU A 1 369 ? 13.389 35.14 9.391 1 92.33 369 LEU A CA 1
ATOM 2756 C C . LEU A 1 369 ? 11.887 35.361 9.246 1 92.33 369 LEU A C 1
ATOM 2758 O O . LEU A 1 369 ? 11.088 34.536 9.694 1 92.33 369 LEU A O 1
ATOM 2762 N N . VAL A 1 370 ? 11.573 36.492 8.652 1 88.28 370 VAL A N 1
ATOM 2763 C CA . VAL A 1 370 ? 10.164 36.839 8.506 1 88.28 370 VAL A CA 1
ATOM 2764 C C . VAL A 1 370 ? 9.863 37.175 7.047 1 88.28 370 VAL A C 1
ATOM 2766 O O . VAL A 1 370 ? 10.729 37.678 6.328 1 88.28 370 VAL A O 1
ATOM 2769 N N . GLY A 1 371 ? 8.763 36.852 6.63 1 81.43 371 GLY A N 1
ATOM 2770 C CA . GLY A 1 371 ? 8.318 37.137 5.276 1 81.43 371 GLY A CA 1
ATOM 2771 C C . GLY A 1 371 ? 6.989 36.489 4.936 1 81.43 371 GLY A C 1
ATOM 2772 O O . GLY A 1 371 ? 6.499 35.638 5.681 1 81.43 371 GLY A O 1
ATOM 2773 N N . ALA A 1 372 ? 6.46 36.988 3.85 1 75.27 372 ALA A N 1
ATOM 2774 C CA . ALA A 1 372 ? 5.189 36.436 3.387 1 75.27 372 ALA A CA 1
ATOM 2775 C C . ALA A 1 372 ? 5.343 34.973 2.981 1 75.27 372 ALA A C 1
ATOM 2777 O O . ALA A 1 372 ? 6.462 34.466 2.872 1 75.27 372 ALA A O 1
ATOM 2778 N N . ASN A 1 373 ? 4.222 34.298 2.894 1 70.1 373 ASN A N 1
ATOM 2779 C CA . ASN A 1 373 ? 4.246 32.924 2.403 1 70.1 373 ASN A CA 1
ATOM 2780 C C . ASN A 1 373 ? 4.856 32.838 1.007 1 70.1 373 ASN A C 1
ATOM 2782 O O . ASN A 1 373 ? 4.527 33.639 0.131 1 70.1 373 ASN A O 1
ATOM 2786 N N . GLY A 1 374 ? 5.711 31.957 0.83 1 72.36 374 GLY A N 1
ATOM 2787 C CA . GLY A 1 374 ? 6.347 31.781 -0.466 1 72.36 374 GLY A CA 1
ATOM 2788 C C . GLY A 1 374 ? 7.544 32.691 -0.671 1 72.36 374 GLY A C 1
ATOM 2789 O O . GLY A 1 374 ? 8.11 32.743 -1.765 1 72.36 374 GLY A O 1
ATOM 2790 N N . ALA A 1 375 ? 7.882 33.339 0.426 1 77.93 375 ALA A N 1
ATOM 2791 C CA . ALA A 1 375 ? 8.979 34.294 0.292 1 77.93 375 ALA A CA 1
ATOM 2792 C C . ALA A 1 375 ? 10.322 33.576 0.186 1 77.93 375 ALA A C 1
ATOM 2794 O O . ALA A 1 375 ? 11.34 34.194 -0.131 1 77.93 375 ALA A O 1
ATOM 2795 N N . GLY A 1 376 ? 10.33 32.207 0.395 1 83.6 376 GLY A N 1
ATOM 2796 C CA . GLY A 1 376 ? 11.558 31.441 0.259 1 83.6 376 GLY A CA 1
ATOM 2797 C C . GLY A 1 376 ? 12.189 31.083 1.591 1 83.6 376 GLY A C 1
ATOM 2798 O O . GLY A 1 376 ? 13.326 30.609 1.638 1 83.6 376 GLY A O 1
ATOM 2799 N N . LYS A 1 377 ? 11.55 31.3 2.697 1 86.96 377 LYS A N 1
ATOM 2800 C CA . LYS A 1 377 ? 12.093 31.093 4.036 1 86.96 377 LYS A CA 1
ATOM 2801 C C . LYS A 1 377 ? 12.528 29.644 4.235 1 86.96 377 LYS A C 1
ATOM 2803 O O . LYS A 1 377 ? 13.647 29.382 4.682 1 86.96 377 LYS A O 1
ATOM 2808 N N . THR A 1 378 ? 11.637 28.707 3.88 1 80.81 378 THR A N 1
ATOM 2809 C CA . THR A 1 378 ? 11.93 27.289 4.061 1 80.81 378 THR A CA 1
ATOM 2810 C C . THR A 1 378 ? 13.076 26.853 3.154 1 80.81 378 THR A C 1
ATOM 2812 O O . THR A 1 378 ? 13.925 26.055 3.557 1 80.81 378 THR A O 1
ATOM 2815 N N . THR A 1 379 ? 13.083 27.357 1.95 1 83.9 379 THR A N 1
ATOM 2816 C CA . THR A 1 379 ? 14.162 27.049 1.017 1 83.9 379 THR A CA 1
ATOM 2817 C C . THR A 1 379 ? 15.501 27.545 1.556 1 83.9 379 THR A C 1
ATOM 2819 O O . THR A 1 379 ? 16.519 26.862 1.426 1 83.9 379 THR A O 1
ATOM 2822 N N . LEU A 1 380 ? 15.461 28.735 2.119 1 91.78 380 LEU A N 1
ATOM 2823 C CA . LEU A 1 380 ? 16.675 29.295 2.703 1 91.78 380 LEU A CA 1
ATOM 2824 C C . LEU A 1 380 ? 17.182 28.421 3.845 1 91.78 380 LEU A C 1
ATOM 2826 O O . LEU A 1 380 ? 18.377 28.124 3.922 1 91.78 380 LEU A O 1
ATOM 2830 N N . VAL A 1 381 ? 16.287 27.996 4.692 1 90.18 381 VAL A N 1
ATOM 2831 C CA . VAL A 1 381 ? 16.644 27.162 5.835 1 90.18 381 VAL A CA 1
ATOM 2832 C C . VAL A 1 381 ? 17.236 25.841 5.347 1 90.18 381 VAL A C 1
ATOM 2834 O O . VAL A 1 381 ? 18.239 25.367 5.886 1 90.18 381 VAL A O 1
ATOM 2837 N N . HIS A 1 382 ? 16.669 25.3 4.369 1 86.07 382 HIS A N 1
ATOM 2838 C CA . HIS A 1 382 ? 17.178 24.055 3.805 1 86.07 382 HIS A CA 1
ATOM 2839 C C . HIS A 1 382 ? 18.561 24.251 3.195 1 86.07 382 HIS A C 1
ATOM 2841 O O . HIS A 1 382 ? 19.403 23.352 3.252 1 86.07 382 HIS A O 1
ATOM 2847 N N . GLY A 1 383 ? 18.745 25.357 2.607 1 87.66 383 GLY A N 1
ATOM 2848 C CA . GLY A 1 383 ? 20.057 25.689 2.076 1 87.66 383 GLY A CA 1
ATOM 2849 C C . GLY A 1 383 ? 21.115 25.842 3.153 1 87.66 383 GLY A C 1
ATOM 2850 O O . GLY A 1 383 ? 22.247 25.384 2.988 1 87.66 383 GLY A O 1
ATOM 2851 N N . ILE A 1 384 ? 20.729 26.472 4.195 1 91.82 384 ILE A N 1
ATOM 2852 C CA . ILE A 1 384 ? 21.652 26.712 5.299 1 91.82 384 ILE A CA 1
ATOM 2853 C C . ILE A 1 384 ? 22.1 25.38 5.896 1 91.82 384 ILE A C 1
ATOM 2855 O O . ILE A 1 384 ? 23.27 25.213 6.249 1 91.82 384 ILE A O 1
ATOM 2859 N N . LEU A 1 385 ? 21.181 24.417 5.89 1 88.42 385 LEU A N 1
ATOM 2860 C CA . LEU A 1 385 ? 21.474 23.123 6.497 1 88.42 385 LEU A CA 1
ATOM 2861 C C . LEU A 1 385 ? 22.12 22.182 5.485 1 88.42 385 LEU A C 1
ATOM 2863 O O . LEU A 1 385 ? 22.456 21.044 5.817 1 88.42 385 LEU A O 1
ATOM 2867 N N . GLY A 1 386 ? 22.243 22.628 4.243 1 82.28 386 GLY A N 1
ATOM 2868 C CA . GLY A 1 386 ? 22.876 21.829 3.205 1 82.28 386 GLY A CA 1
ATOM 2869 C C . GLY A 1 386 ? 21.955 20.775 2.619 1 82.28 386 GLY A C 1
ATOM 2870 O O . GLY A 1 386 ? 22.416 19.83 1.975 1 82.28 386 GLY A O 1
ATOM 2871 N N . MET A 1 387 ? 20.748 20.926 2.882 1 79.94 387 MET A N 1
ATOM 2872 C CA . MET A 1 387 ? 19.774 19.976 2.351 1 79.94 387 MET A CA 1
ATOM 2873 C C . MET A 1 387 ? 19.467 20.272 0.887 1 79.94 387 MET A C 1
ATOM 2875 O O . MET A 1 387 ? 19.019 19.391 0.151 1 79.94 387 MET A O 1
ATOM 2879 N N . LEU A 1 388 ? 19.61 21.509 0.498 1 80.94 388 LEU A N 1
ATOM 2880 C CA . LEU A 1 388 ? 19.462 21.951 -0.884 1 80.94 388 LEU A CA 1
ATOM 2881 C C . LEU A 1 388 ? 20.758 22.57 -1.398 1 80.94 388 LEU A C 1
ATOM 2883 O O . LEU A 1 388 ? 21.419 23.322 -0.678 1 80.94 388 LEU A O 1
ATOM 2887 N N . ALA A 1 389 ? 21.048 22.226 -2.601 1 79.26 389 ALA A N 1
ATOM 2888 C CA . ALA A 1 389 ? 22.287 22.75 -3.171 1 79.26 389 ALA A CA 1
ATOM 2889 C C . ALA A 1 389 ? 22.113 24.196 -3.626 1 79.26 389 ALA A C 1
ATOM 2891 O O . ALA A 1 389 ? 21.072 24.559 -4.178 1 79.26 389 ALA A O 1
ATOM 2892 N N . ALA A 1 390 ? 23.16 24.94 -3.307 1 85.81 390 ALA A N 1
ATOM 2893 C CA . ALA A 1 390 ? 23.182 26.331 -3.752 1 85.81 390 ALA A CA 1
ATOM 2894 C C . ALA A 1 390 ? 23.746 26.446 -5.165 1 85.81 390 ALA A C 1
ATOM 2896 O O . ALA A 1 390 ? 24.682 25.729 -5.527 1 85.81 390 ALA A O 1
ATOM 2897 N N . HIS A 1 391 ? 23.074 27.176 -5.944 1 85.81 391 HIS A N 1
ATOM 2898 C CA . HIS A 1 391 ? 23.579 27.449 -7.285 1 85.81 391 HIS A CA 1
ATOM 2899 C C . HIS A 1 391 ? 24.68 28.503 -7.255 1 85.81 391 HIS A C 1
ATOM 2901 O O . HIS A 1 391 ? 25.62 28.449 -8.051 1 85.81 391 HIS A O 1
ATOM 2907 N N . GLU A 1 392 ? 24.541 29.48 -6.427 1 91.67 392 GLU A N 1
ATOM 2908 C CA . GLU A 1 392 ? 25.512 30.545 -6.194 1 91.67 392 GLU A CA 1
ATOM 2909 C C . GLU A 1 392 ? 25.658 30.84 -4.704 1 91.67 392 GLU A C 1
ATOM 2911 O O . GLU A 1 392 ? 24.71 30.67 -3.935 1 91.67 392 GLU A O 1
ATOM 2916 N N . GLY A 1 393 ? 26.844 31.167 -4.335 1 93.35 393 GLY A N 1
ATOM 2917 C CA . GLY A 1 393 ? 27.091 31.469 -2.934 1 93.35 393 GLY A CA 1
ATOM 2918 C C . GLY A 1 393 ? 27.436 30.243 -2.11 1 93.35 393 GLY A C 1
ATOM 2919 O O . GLY A 1 393 ? 27.694 29.171 -2.662 1 93.35 393 GLY A O 1
ATOM 2920 N N . ARG A 1 394 ? 27.615 30.443 -0.793 1 93.64 394 ARG A N 1
ATOM 2921 C CA . ARG A 1 394 ? 27.974 29.312 0.056 1 93.64 394 ARG A CA 1
ATOM 2922 C C . ARG A 1 394 ? 27.582 29.57 1.507 1 93.64 394 ARG A C 1
ATOM 2924 O O . ARG A 1 394 ? 27.345 30.715 1.897 1 93.64 394 ARG A O 1
ATOM 2931 N N . VAL A 1 395 ? 27.421 28.593 2.232 1 94.57 395 VAL A N 1
ATOM 2932 C CA . VAL A 1 395 ? 27.185 28.596 3.672 1 94.57 395 VAL A CA 1
ATOM 2933 C C . VAL A 1 395 ? 28.407 28.039 4.398 1 94.57 395 VAL A C 1
ATOM 2935 O O . VAL A 1 395 ? 28.9 26.961 4.057 1 94.57 395 VAL A O 1
ATOM 2938 N N . LEU A 1 396 ? 28.869 28.822 5.337 1 94.34 396 LEU A N 1
ATOM 2939 C CA . LEU A 1 396 ? 30.066 28.408 6.061 1 94.34 396 LEU A CA 1
ATOM 2940 C C . LEU A 1 396 ? 29.748 28.134 7.527 1 94.34 396 LEU A C 1
ATOM 2942 O O . LEU A 1 396 ? 29.207 28.998 8.221 1 94.34 396 LEU A O 1
ATOM 2946 N N . PHE A 1 397 ? 29.962 27.019 7.96 1 93.58 397 PHE A N 1
ATOM 2947 C CA . PHE A 1 397 ? 30.039 26.698 9.381 1 93.58 397 PHE A CA 1
ATOM 2948 C C . PHE A 1 397 ? 31.439 26.965 9.921 1 93.58 397 PHE A C 1
ATOM 2950 O O . PHE A 1 397 ? 32.366 26.193 9.667 1 93.58 397 PHE A O 1
ATOM 2957 N N . ASP A 1 398 ? 31.428 28.11 10.588 1 90.88 398 ASP A N 1
ATOM 2958 C CA . ASP A 1 398 ? 32.736 28.693 10.869 1 90.88 398 ASP A CA 1
ATOM 2959 C C . ASP A 1 398 ? 33.525 28.92 9.581 1 90.88 398 ASP A C 1
ATOM 2961 O O . ASP A 1 398 ? 33.136 29.737 8.745 1 90.88 398 ASP A O 1
ATOM 2965 N N . ASN A 1 399 ? 34.493 27.998 9.273 1 88.82 399 ASN A N 1
ATOM 2966 C CA . ASN A 1 399 ? 35.29 28.227 8.073 1 88.82 399 ASN A CA 1
ATOM 2967 C C . ASN A 1 399 ? 35.14 27.084 7.073 1 88.82 399 ASN A C 1
ATOM 2969 O O . ASN A 1 399 ? 35.808 27.068 6.038 1 88.82 399 ASN A O 1
ATOM 2973 N N . THR A 1 400 ? 34.23 26.289 7.346 1 90.85 400 THR A N 1
ATOM 2974 C CA . THR A 1 400 ? 34.059 25.122 6.487 1 90.85 400 THR A CA 1
ATOM 2975 C C . THR A 1 400 ? 32.736 25.197 5.73 1 90.85 400 THR A C 1
ATOM 2977 O O . THR A 1 400 ? 31.673 25.34 6.339 1 90.85 400 THR A O 1
ATOM 2980 N N . PRO A 1 401 ? 32.848 25.062 4.464 1 90.73 401 PRO A N 1
ATOM 2981 C CA . PRO A 1 401 ? 31.594 25.043 3.707 1 90.73 401 PRO A CA 1
ATOM 2982 C C . PRO A 1 401 ? 30.699 23.862 4.077 1 90.73 401 PRO A C 1
ATOM 2984 O O . PRO A 1 401 ? 31.192 22.751 4.285 1 90.73 401 PRO A O 1
ATOM 2987 N N . VAL A 1 402 ? 29.391 24.12 4.179 1 88.94 402 VAL A N 1
ATOM 2988 C CA . VAL A 1 402 ? 28.428 23.12 4.629 1 88.94 402 VAL A CA 1
ATOM 2989 C C . VAL A 1 402 ? 28.359 21.977 3.619 1 88.94 402 VAL A C 1
ATOM 2991 O O . VAL A 1 402 ? 28.074 20.834 3.984 1 88.94 402 VAL A O 1
ATOM 2994 N N . ASP A 1 403 ? 28.707 22.259 2.371 1 82.18 403 ASP A N 1
ATOM 2995 C CA . ASP A 1 403 ? 28.586 21.275 1.3 1 82.18 403 ASP A CA 1
ATOM 2996 C C . ASP A 1 403 ? 29.662 20.199 1.419 1 82.18 403 ASP A C 1
ATOM 2998 O O . ASP A 1 403 ? 29.539 19.122 0.83 1 82.18 403 ASP A O 1
ATOM 3002 N N . VAL A 1 404 ? 30.748 20.509 2.207 1 83.84 404 VAL A N 1
ATOM 3003 C CA . VAL A 1 404 ? 31.841 19.553 2.35 1 83.84 404 VAL A CA 1
ATOM 3004 C C . VAL A 1 404 ? 31.596 18.665 3.568 1 83.84 404 VAL A C 1
ATOM 3006 O O . VAL A 1 404 ? 32.212 17.606 3.705 1 83.84 404 VAL A O 1
ATOM 3009 N N . LEU A 1 405 ? 30.641 19.091 4.373 1 84.28 405 LEU A N 1
ATOM 3010 C CA . LEU A 1 405 ? 30.31 18.288 5.545 1 84.28 405 LEU A CA 1
ATOM 3011 C C . LEU A 1 405 ? 29.375 17.142 5.172 1 84.28 405 LEU A C 1
ATOM 3013 O O . LEU A 1 405 ? 28.482 17.31 4.339 1 84.28 405 LEU A O 1
ATOM 3017 N N . ASP A 1 406 ? 29.692 16.078 5.715 1 78.69 406 ASP A N 1
ATOM 3018 C CA . ASP A 1 406 ? 28.787 14.961 5.462 1 78.69 406 ASP A CA 1
ATOM 3019 C C . ASP A 1 406 ? 27.501 15.1 6.274 1 78.69 406 ASP A C 1
ATOM 3021 O O . ASP A 1 406 ? 27.419 15.935 7.177 1 78.69 406 ASP A O 1
ATOM 3025 N N . SER A 1 407 ? 26.559 14.333 6.021 1 76.72 407 SER A N 1
ATOM 3026 C CA . SER A 1 407 ? 25.242 14.423 6.643 1 76.72 407 SER A CA 1
ATOM 3027 C C . SER A 1 407 ? 25.318 14.152 8.142 1 76.72 407 SER A C 1
ATOM 3029 O O . SER A 1 407 ? 24.587 14.76 8.926 1 76.72 407 SER A O 1
ATOM 3031 N N . ALA A 1 408 ? 26.224 13.287 8.477 1 76.47 408 ALA A N 1
ATOM 3032 C CA . ALA A 1 408 ? 26.363 12.966 9.895 1 76.47 408 ALA A CA 1
ATOM 3033 C C . ALA A 1 408 ? 26.897 14.162 10.678 1 76.47 408 ALA A C 1
ATOM 3035 O O . ALA A 1 408 ? 26.44 14.437 11.79 1 76.47 408 ALA A O 1
ATOM 3036 N N . GLU A 1 409 ? 27.874 14.758 10.049 1 82.13 409 GLU A N 1
ATOM 3037 C CA . GLU A 1 409 ? 28.463 15.927 10.695 1 82.13 409 GLU A CA 1
ATOM 3038 C C . GLU A 1 409 ? 27.463 17.077 10.775 1 82.13 409 GLU A C 1
ATOM 3040 O O . GLU A 1 409 ? 27.412 17.794 11.776 1 82.13 409 GLU A O 1
ATOM 3045 N N . ARG A 1 410 ? 26.71 17.231 9.814 1 84.01 410 ARG A N 1
ATOM 3046 C CA . ARG A 1 410 ? 25.703 18.287 9.819 1 84.01 410 ARG A CA 1
ATOM 3047 C C . ARG A 1 410 ? 24.653 18.036 10.896 1 84.01 410 ARG A C 1
ATOM 3049 O O . ARG A 1 410 ? 24.203 18.972 11.562 1 84.01 410 ARG A O 1
ATOM 3056 N N . HIS A 1 411 ? 24.378 16.798 11.012 1 80.96 411 HIS A N 1
ATOM 3057 C CA . HIS A 1 411 ? 23.396 16.409 12.018 1 80.96 411 HIS A CA 1
ATOM 3058 C C . HIS A 1 411 ? 23.919 16.67 13.427 1 80.96 411 HIS A C 1
ATOM 3060 O O . HIS A 1 411 ? 23.147 17.005 14.328 1 80.96 411 HIS A O 1
ATOM 3066 N N . ARG A 1 412 ? 25.141 16.505 13.543 1 84.7 412 ARG A N 1
ATOM 3067 C CA . ARG A 1 412 ? 25.771 16.736 14.839 1 84.7 412 ARG A CA 1
ATOM 3068 C C . ARG A 1 412 ? 25.785 18.221 15.185 1 84.7 412 ARG A C 1
ATOM 3070 O O . ARG A 1 412 ? 25.702 18.591 16.358 1 84.7 412 ARG A O 1
ATOM 3077 N N . LEU A 1 413 ? 25.741 18.972 14.167 1 89.52 413 LEU A N 1
ATOM 3078 C CA . LEU A 1 413 ? 25.968 20.397 14.38 1 89.52 413 LEU A CA 1
ATOM 3079 C C . LEU A 1 413 ? 24.648 21.162 14.395 1 89.52 413 LEU A C 1
ATOM 3081 O O . LEU A 1 413 ? 24.543 22.215 15.028 1 89.52 413 LEU A O 1
ATOM 3085 N N . ALA A 1 414 ? 23.688 20.562 13.684 1 91.1 414 ALA A N 1
ATOM 3086 C CA . ALA A 1 414 ? 22.463 21.338 13.512 1 91.1 414 ALA A CA 1
ATOM 3087 C C . ALA A 1 414 ? 21.23 20.445 13.614 1 91.1 414 ALA A C 1
ATOM 3089 O O . ALA A 1 414 ? 21.259 19.285 13.196 1 91.1 414 ALA A O 1
ATOM 3090 N N . THR A 1 415 ? 20.172 20.998 14.181 1 88.74 415 THR A N 1
ATOM 3091 C CA . THR A 1 415 ? 18.876 20.335 14.26 1 88.74 415 THR A CA 1
ATOM 3092 C C . THR A 1 415 ? 17.762 21.268 13.795 1 88.74 415 THR A C 1
ATOM 3094 O O . THR A 1 415 ? 17.864 22.488 13.943 1 88.74 415 THR A O 1
ATOM 3097 N N . ILE A 1 416 ? 16.746 20.691 13.182 1 89 416 ILE A N 1
ATOM 3098 C CA . ILE A 1 416 ? 15.654 21.507 12.663 1 89 416 ILE A CA 1
ATOM 3099 C C . ILE A 1 416 ? 14.321 20.979 13.189 1 89 416 ILE A C 1
ATOM 3101 O O . ILE A 1 416 ? 14.133 19.767 13.318 1 89 416 ILE A O 1
ATOM 3105 N N . LEU A 1 417 ? 13.5 21.859 13.612 1 88.35 417 LEU A N 1
ATOM 3106 C CA . LEU A 1 417 ? 12.082 21.602 13.84 1 88.35 417 LEU A CA 1
ATOM 3107 C C . LEU A 1 417 ? 11.236 22.189 12.715 1 88.35 417 LEU A C 1
ATOM 3109 O O . LEU A 1 417 ? 11.154 23.41 12.566 1 88.35 417 LEU A O 1
ATOM 3113 N N . THR A 1 418 ? 10.686 21.324 11.98 1 81.69 418 THR A N 1
ATOM 3114 C CA . THR A 1 418 ? 9.906 21.779 10.834 1 81.69 418 THR A CA 1
ATOM 3115 C C . THR A 1 418 ? 8.469 22.088 11.246 1 81.69 418 THR A C 1
ATOM 3117 O O . THR A 1 418 ? 8.016 21.656 12.307 1 81.69 418 THR A O 1
ATOM 3120 N N . GLN A 1 419 ? 7.859 22.849 10.413 1 71.94 419 GLN A N 1
ATOM 3121 C CA . GLN A 1 419 ? 6.451 23.169 10.626 1 71.94 419 GLN A CA 1
ATOM 3122 C C . GLN A 1 419 ? 5.593 21.907 10.612 1 71.94 419 GLN A C 1
ATOM 3124 O O . GLN A 1 419 ? 4.678 21.763 11.426 1 71.94 419 GLN A O 1
ATOM 3129 N N . ASP A 1 420 ? 5.93 21.051 9.65 1 73.79 420 ASP A N 1
ATOM 3130 C CA . ASP A 1 420 ? 5.192 19.8 9.5 1 73.79 420 ASP A CA 1
ATOM 3131 C C . ASP A 1 420 ? 5.944 18.638 10.145 1 73.79 420 ASP A C 1
ATOM 3133 O O . ASP A 1 420 ? 6.304 17.673 9.468 1 73.79 420 ASP A O 1
ATOM 3137 N N . PHE A 1 421 ? 6.066 18.685 11.436 1 80.77 421 PHE A N 1
ATOM 3138 C CA . PHE A 1 421 ? 6.791 17.637 12.145 1 80.77 421 PHE A CA 1
ATOM 3139 C C . PHE A 1 421 ? 6.01 16.329 12.125 1 80.77 421 PHE A C 1
ATOM 3141 O O . PHE A 1 421 ? 4.777 16.336 12.125 1 80.77 421 PHE A O 1
ATOM 3148 N N . GLY A 1 422 ? 6.742 15.282 12.098 1 82.2 422 GLY A N 1
ATOM 3149 C CA . GLY A 1 422 ? 6.133 13.962 12.056 1 82.2 422 GLY A CA 1
ATOM 3150 C C . GLY A 1 422 ? 5.527 13.542 13.382 1 82.2 422 GLY A C 1
ATOM 3151 O O . GLY A 1 422 ? 6.073 13.845 14.444 1 82.2 422 GLY A O 1
ATOM 3152 N N . ARG A 1 423 ? 4.389 12.897 13.329 1 86.06 423 ARG A N 1
ATOM 3153 C CA . ARG A 1 423 ? 3.725 12.302 14.483 1 86.06 423 ARG A CA 1
ATOM 3154 C C . ARG A 1 423 ? 3.965 10.797 14.538 1 86.06 423 ARG A C 1
ATOM 3156 O O . ARG A 1 423 ? 3.145 10.014 14.055 1 86.06 423 ARG A O 1
ATOM 3163 N N . TYR A 1 424 ? 5.046 10.405 15.146 1 90 424 TYR A N 1
ATOM 3164 C CA . TYR A 1 424 ? 5.483 9.013 15.161 1 90 424 TYR A CA 1
ATOM 3165 C C . TYR A 1 424 ? 4.815 8.243 16.294 1 90 424 TYR A C 1
ATOM 3167 O O . TYR A 1 424 ? 5 8.57 17.468 1 90 424 TYR A O 1
ATOM 3175 N N . GLU A 1 425 ? 4.079 7.257 15.969 1 87.67 425 GLU A N 1
ATOM 3176 C CA . GLU A 1 425 ? 3.355 6.481 16.971 1 87.67 425 GLU A CA 1
ATOM 3177 C C . GLU A 1 425 ? 4.267 5.458 17.642 1 87.67 425 GLU A C 1
ATOM 3179 O O . GLU A 1 425 ? 4.058 4.25 17.509 1 87.67 425 GLU A O 1
ATOM 3184 N N . LEU A 1 426 ? 5.19 5.954 18.369 1 92.16 426 LEU A N 1
ATOM 3185 C CA . LEU A 1 426 ? 6.141 5.226 19.202 1 92.16 426 LEU A CA 1
ATOM 3186 C C . LEU A 1 426 ? 5.868 5.472 20.682 1 92.16 426 LEU A C 1
ATOM 3188 O O . LEU A 1 426 ? 4.94 6.205 21.032 1 92.16 426 LEU A O 1
ATOM 3192 N N . THR A 1 427 ? 6.609 4.828 21.48 1 93.74 427 THR A N 1
ATOM 3193 C CA . THR A 1 427 ? 6.579 5.236 22.88 1 93.74 427 THR A CA 1
ATOM 3194 C C . THR A 1 427 ? 7.201 6.619 23.053 1 93.74 427 THR A C 1
ATOM 3196 O O . THR A 1 427 ? 7.944 7.084 22.187 1 93.74 427 THR A O 1
ATOM 3199 N N . VAL A 1 428 ? 6.909 7.277 24.127 1 95.47 428 VAL A N 1
ATOM 3200 C CA . VAL A 1 428 ? 7.483 8.593 24.39 1 95.47 428 VAL A CA 1
ATOM 3201 C C . VAL A 1 428 ? 9.007 8.505 24.375 1 95.47 428 VAL A C 1
ATOM 3203 O O . VAL A 1 428 ? 9.677 9.327 23.745 1 95.47 428 VAL A O 1
ATOM 3206 N N . ARG A 1 429 ? 9.514 7.488 24.994 1 93.88 429 ARG A N 1
ATOM 3207 C CA . ARG A 1 429 ? 10.955 7.266 25.059 1 93.88 429 ARG A CA 1
ATOM 3208 C C . ARG A 1 429 ? 11.546 7.093 23.664 1 93.88 429 ARG A C 1
ATOM 3210 O O . ARG A 1 429 ? 12.545 7.731 23.324 1 93.88 429 ARG A O 1
ATOM 3217 N N . GLN A 1 430 ? 10.944 6.289 22.894 1 91.69 430 GLN A N 1
ATOM 3218 C CA . GLN A 1 430 ? 11.431 6.025 21.544 1 91.69 430 GLN A CA 1
ATOM 3219 C C . GLN A 1 430 ? 11.348 7.277 20.675 1 91.69 430 GLN A C 1
ATOM 3221 O O . GLN A 1 430 ? 12.214 7.509 19.828 1 91.69 430 GLN A O 1
ATOM 3226 N N . ASN A 1 431 ? 10.307 7.991 20.896 1 92.67 431 ASN A N 1
ATOM 3227 C CA . ASN A 1 431 ? 10.133 9.236 20.156 1 92.67 431 ASN A CA 1
ATOM 3228 C C . ASN A 1 431 ? 11.275 10.212 20.423 1 92.67 431 ASN A C 1
ATOM 3230 O O . ASN A 1 431 ? 11.776 10.856 19.5 1 92.67 431 ASN A O 1
ATOM 3234 N N . LEU A 1 432 ? 11.662 10.267 21.619 1 92.78 432 LEU A N 1
ATOM 3235 C CA . LEU A 1 432 ? 12.698 11.21 22.028 1 92.78 432 LEU A CA 1
ATOM 3236 C C . LEU A 1 432 ? 14.075 10.735 21.576 1 92.78 432 LEU A C 1
ATOM 3238 O O . LEU A 1 432 ? 14.94 11.549 21.246 1 92.78 432 LEU A O 1
ATOM 3242 N N . LEU A 1 433 ? 14.215 9.463 21.522 1 90.55 433 LEU A N 1
ATOM 3243 C CA . LEU A 1 433 ? 15.545 8.909 21.288 1 90.55 433 LEU A CA 1
ATOM 3244 C C . LEU A 1 433 ? 15.768 8.639 19.804 1 90.55 433 LEU A C 1
ATOM 3246 O O . LEU A 1 433 ? 16.885 8.326 19.386 1 90.55 433 LEU A O 1
ATOM 3250 N N . MET A 1 434 ? 14.739 8.911 19.087 1 87.45 434 MET A N 1
ATOM 3251 C CA . MET A 1 434 ? 14.881 8.591 17.669 1 87.45 434 MET A CA 1
ATOM 3252 C C . MET A 1 434 ? 15.959 9.454 17.022 1 87.45 434 MET A C 1
ATOM 3254 O O . MET A 1 434 ? 15.961 10.676 17.181 1 87.45 434 MET A O 1
ATOM 3258 N N . GLY A 1 435 ? 16.934 8.917 16.398 1 78.93 435 GLY A N 1
ATOM 3259 C CA . GLY A 1 435 ? 17.982 9.643 15.698 1 78.93 435 GLY A CA 1
ATOM 3260 C C . GLY A 1 435 ? 19.179 9.958 16.576 1 78.93 435 GLY A C 1
ATOM 3261 O O . GLY A 1 435 ? 20.145 10.573 16.12 1 78.93 435 GLY A O 1
ATOM 3262 N N . ILE A 1 436 ? 18.984 9.794 17.868 1 79.65 436 ILE A N 1
ATOM 3263 C CA . ILE A 1 436 ? 20.113 10.03 18.761 1 79.65 436 ILE A CA 1
ATOM 3264 C C . ILE A 1 436 ? 20.98 8.776 18.839 1 79.65 436 ILE A C 1
ATOM 3266 O O . ILE A 1 436 ? 20.512 7.716 19.261 1 79.65 436 ILE A O 1
ATOM 3270 N N . SER A 1 437 ? 21.737 8.576 17.785 1 62.11 437 SER A N 1
ATOM 3271 C CA . SER A 1 437 ? 22.604 7.406 17.688 1 62.11 437 SER A CA 1
ATOM 3272 C C . SER A 1 437 ? 23.629 7.383 18.817 1 62.11 437 SER A C 1
ATOM 3274 O O . SER A 1 437 ? 24.223 8.412 19.144 1 62.11 437 SER A O 1
ATOM 3276 N N . GLY A 1 438 ? 23.883 6.217 19.541 1 56.54 438 GLY A N 1
ATOM 3277 C CA . GLY A 1 438 ? 25.055 5.918 20.349 1 56.54 438 GLY A CA 1
ATOM 3278 C C . GLY A 1 438 ? 24.938 6.416 21.777 1 56.54 438 GLY A C 1
ATOM 3279 O O . GLY A 1 438 ? 25.712 6.01 22.646 1 56.54 438 GLY A O 1
ATOM 3280 N N . ARG A 1 439 ? 24.291 7.682 21.943 1 57.8 439 ARG A N 1
ATOM 3281 C CA . ARG A 1 439 ? 24.339 8.178 23.314 1 57.8 439 ARG A CA 1
ATOM 3282 C C . ARG A 1 439 ? 23.093 7.764 24.09 1 57.8 439 ARG A C 1
ATOM 3284 O O . ARG A 1 439 ? 21.974 7.884 23.587 1 57.8 439 ARG A O 1
ATOM 3291 N N . SER A 1 440 ? 23.099 6.869 24.893 1 69.83 440 SER A N 1
ATOM 3292 C CA . SER A 1 440 ? 22.039 6.558 25.846 1 69.83 440 SER A CA 1
ATOM 3293 C C . SER A 1 440 ? 21.648 7.787 26.659 1 69.83 440 SER A C 1
ATOM 3295 O O . SER A 1 440 ? 22.512 8.543 27.107 1 69.83 440 SER A O 1
ATOM 3297 N N . ALA A 1 441 ? 20.479 8.271 26.411 1 83.9 441 ALA A N 1
ATOM 3298 C CA . ALA A 1 441 ? 20.009 9.329 27.302 1 83.9 441 ALA A CA 1
ATOM 3299 C C . ALA A 1 441 ? 19.339 8.744 28.542 1 83.9 441 ALA A C 1
ATOM 3301 O O . ALA A 1 441 ? 18.542 7.808 28.442 1 83.9 441 ALA A O 1
ATOM 3302 N N . THR A 1 442 ? 19.801 9.237 29.688 1 89.58 442 THR A N 1
ATOM 3303 C CA . THR A 1 442 ? 19.215 8.798 30.95 1 89.58 442 THR A CA 1
ATOM 3304 C C . THR A 1 442 ? 17.796 9.338 31.104 1 89.58 442 THR A C 1
ATOM 3306 O O . THR A 1 442 ? 17.402 10.272 30.403 1 89.58 442 THR A O 1
ATOM 3309 N N . ASP A 1 443 ? 17.116 8.771 31.97 1 92.99 443 ASP A N 1
ATOM 3310 C CA . ASP A 1 443 ? 15.758 9.23 32.245 1 92.99 443 ASP A CA 1
ATOM 3311 C C . ASP A 1 443 ? 15.751 10.69 32.691 1 92.99 443 ASP A C 1
ATOM 3313 O O . ASP A 1 443 ? 14.831 11.442 32.362 1 92.99 443 ASP A O 1
ATOM 3317 N N . GLU A 1 444 ? 16.776 10.998 33.347 1 93.22 444 GLU A N 1
ATOM 3318 C CA . GLU A 1 444 ? 16.873 12.372 33.832 1 93.22 444 GLU A CA 1
ATOM 3319 C C . GLU A 1 444 ? 16.994 13.359 32.674 1 93.22 444 GLU A C 1
ATOM 3321 O O . GLU A 1 444 ? 16.382 14.428 32.697 1 93.22 444 GLU A O 1
ATOM 3326 N N . GLN A 1 445 ? 17.743 12.977 31.77 1 92.85 445 GLN A N 1
ATOM 3327 C CA . GLN A 1 445 ? 17.926 13.837 30.606 1 92.85 445 GLN A CA 1
ATOM 3328 C C . GLN A 1 445 ? 16.636 13.953 29.799 1 92.85 445 GLN A C 1
ATOM 3330 O O . GLN A 1 445 ? 16.326 15.02 29.263 1 92.85 445 GLN A O 1
ATOM 3335 N N . LEU A 1 446 ? 15.963 12.851 29.752 1 95.08 446 LEU A N 1
ATOM 3336 C CA . LEU A 1 446 ? 14.695 12.855 29.03 1 95.08 446 LEU A CA 1
ATOM 3337 C C . LEU A 1 446 ? 13.683 13.769 29.712 1 95.08 446 LEU A C 1
ATOM 3339 O O . LEU A 1 446 ? 13.026 14.577 29.052 1 95.08 446 LEU A O 1
ATOM 3343 N N . TRP A 1 447 ? 13.652 13.655 30.96 1 95.7 447 TRP A N 1
ATOM 3344 C CA . TRP A 1 447 ? 12.7 14.469 31.71 1 95.7 447 TRP A CA 1
ATOM 3345 C C . TRP A 1 447 ? 13.101 15.94 31.682 1 95.7 447 TRP A C 1
ATOM 3347 O O . TRP A 1 447 ? 12.241 16.824 31.672 1 95.7 447 TRP A O 1
ATOM 3357 N N . ASP A 1 448 ? 14.361 16.148 31.696 1 93.67 448 ASP A N 1
ATOM 3358 C CA . ASP A 1 448 ? 14.839 17.524 31.596 1 93.67 448 ASP A CA 1
ATOM 3359 C C . ASP A 1 448 ? 14.395 18.166 30.284 1 93.67 448 ASP A C 1
ATOM 3361 O O . ASP A 1 448 ? 13.92 19.304 30.274 1 93.67 448 ASP A O 1
ATOM 3365 N N . ALA A 1 449 ? 14.591 17.45 29.218 1 92.95 449 ALA A N 1
ATOM 3366 C CA . ALA A 1 449 ? 14.167 17.952 27.914 1 92.95 449 ALA A CA 1
ATOM 3367 C C . ALA A 1 449 ? 12.658 18.173 27.875 1 92.95 449 ALA A C 1
ATOM 3369 O O . ALA A 1 449 ? 12.184 19.173 27.331 1 92.95 449 ALA A O 1
ATOM 3370 N N . LEU A 1 450 ? 11.928 17.279 28.48 1 95.62 450 LEU A N 1
ATOM 3371 C CA . LEU A 1 450 ? 10.473 17.379 28.521 1 95.62 450 LEU A CA 1
ATOM 3372 C C . LEU A 1 450 ? 10.034 18.579 29.354 1 95.62 450 LEU A C 1
ATOM 3374 O O . LEU A 1 450 ? 9.065 19.259 29.008 1 95.62 450 LEU A O 1
ATOM 3378 N N . ASN A 1 451 ? 10.726 18.795 30.363 1 93.45 451 ASN A N 1
ATOM 3379 C CA . ASN A 1 451 ? 10.418 19.942 31.21 1 93.45 451 ASN A CA 1
ATOM 3380 C C . ASN A 1 451 ? 10.655 21.259 30.478 1 93.45 451 ASN A C 1
ATOM 3382 O O . ASN A 1 451 ? 9.832 22.173 30.553 1 93.45 451 ASN A O 1
ATOM 3386 N N . LYS A 1 452 ? 11.695 21.292 29.811 1 89.95 452 LYS A N 1
ATOM 3387 C CA . LYS A 1 452 ? 12.054 22.507 29.085 1 89.95 452 LYS A CA 1
ATOM 3388 C C . LYS A 1 452 ? 11.073 22.779 27.949 1 89.95 452 LYS A C 1
ATOM 3390 O O . LYS A 1 452 ? 10.814 23.935 27.608 1 89.95 452 LYS A O 1
ATOM 3395 N N . ALA A 1 453 ? 10.555 21.745 27.424 1 90.92 453 ALA A N 1
ATOM 3396 C CA . ALA A 1 453 ? 9.588 21.88 26.338 1 90.92 453 ALA A CA 1
ATOM 3397 C C . ALA A 1 453 ? 8.166 21.986 26.88 1 90.92 453 ALA A C 1
ATOM 3399 O O . ALA A 1 453 ? 7.201 21.988 26.112 1 90.92 453 ALA A O 1
ATOM 3400 N N . ARG A 1 454 ? 7.994 21.942 28.194 1 89.65 454 ARG A N 1
ATOM 3401 C CA . ARG A 1 454 ? 6.693 21.997 28.852 1 89.65 454 ARG A CA 1
ATOM 3402 C C . ARG A 1 454 ? 5.829 20.804 28.456 1 89.65 454 ARG A C 1
ATOM 3404 O O . ARG A 1 454 ? 4.63 20.953 28.211 1 89.65 454 ARG A O 1
ATOM 3411 N N . ALA A 1 455 ? 6.458 19.684 28.318 1 91.92 455 ALA A N 1
ATOM 3412 C CA . ALA A 1 455 ? 5.753 18.462 27.943 1 91.92 455 ALA A CA 1
ATOM 3413 C C . ALA A 1 455 ? 5.708 17.475 29.105 1 91.92 455 ALA A C 1
ATOM 3415 O O . ALA A 1 455 ? 4.944 16.507 29.077 1 91.92 455 ALA A O 1
ATOM 3416 N N . ALA A 1 456 ? 6.42 17.697 30.147 1 93.83 456 ALA A N 1
ATOM 3417 C CA . ALA A 1 456 ? 6.541 16.763 31.263 1 93.83 456 ALA A CA 1
ATOM 3418 C C . ALA A 1 456 ? 5.19 16.534 31.936 1 93.83 456 ALA A C 1
ATOM 3420 O O . ALA A 1 456 ? 4.871 15.411 32.334 1 93.83 456 ALA A O 1
ATOM 3421 N N . GLU A 1 457 ? 4.468 17.546 32.063 1 88.14 457 GLU A N 1
ATOM 3422 C CA . GLU A 1 457 ? 3.197 17.475 32.778 1 88.14 457 GLU A CA 1
ATOM 3423 C C . GLU A 1 457 ? 2.248 16.478 32.119 1 88.14 457 GLU A C 1
ATOM 3425 O O . GLU A 1 457 ? 1.676 15.618 32.793 1 88.14 457 GLU A O 1
ATOM 3430 N N . PHE A 1 458 ? 2.103 16.554 30.832 1 86.44 458 PHE A N 1
ATOM 3431 C CA . PHE A 1 458 ? 1.14 15.65 30.214 1 86.44 458 PHE A CA 1
ATOM 3432 C C . PHE A 1 458 ? 1.721 14.248 30.081 1 86.44 458 PHE A C 1
ATOM 3434 O O . PHE A 1 458 ? 0.988 13.258 30.136 1 86.44 458 PHE A O 1
ATOM 3441 N N . VAL A 1 459 ? 3.036 14.123 29.977 1 94.06 459 VAL A N 1
ATOM 3442 C CA . VAL A 1 459 ? 3.656 12.807 29.86 1 94.06 459 VAL A CA 1
ATOM 3443 C C . VAL A 1 459 ? 3.504 12.045 31.174 1 94.06 459 VAL A C 1
ATOM 3445 O O . VAL A 1 459 ? 3.336 10.823 31.175 1 94.06 459 VAL A O 1
ATOM 3448 N N . GLN A 1 460 ? 3.572 12.736 32.23 1 93.08 460 GLN A N 1
ATOM 3449 C CA . GLN A 1 460 ? 3.424 12.123 33.545 1 93.08 460 GLN A CA 1
ATOM 3450 C C . GLN A 1 460 ? 2.012 11.579 33.743 1 93.08 460 GLN A C 1
ATOM 3452 O O . GLN A 1 460 ? 1.806 10.637 34.51 1 93.08 460 GLN A O 1
ATOM 3457 N N . THR A 1 461 ? 1.084 12.132 33.006 1 88.94 461 THR A N 1
ATOM 3458 C CA . THR A 1 461 ? -0.307 11.714 33.144 1 88.94 461 THR A CA 1
ATOM 3459 C C . THR A 1 461 ? -0.606 10.522 32.239 1 88.94 461 THR A C 1
ATOM 3461 O O . THR A 1 461 ? -1.67 9.909 32.342 1 88.94 461 THR A O 1
ATOM 3464 N N . LEU A 1 462 ? 0.295 10.191 31.483 1 90.58 462 LEU A N 1
ATOM 3465 C CA . LEU A 1 462 ? 0.095 9.052 30.594 1 90.58 462 LEU A CA 1
ATOM 3466 C C . LEU A 1 462 ? 0.211 7.738 31.36 1 90.58 462 LEU A C 1
ATOM 3468 O O . LEU A 1 462 ? 0.936 7.656 32.355 1 90.58 462 LEU A O 1
ATOM 3472 N N . PRO A 1 463 ? -0.434 6.678 30.946 1 88.45 463 PRO A N 1
ATOM 3473 C CA . PRO A 1 463 ? -0.511 5.411 31.678 1 88.45 463 PRO A CA 1
ATOM 3474 C C . PRO A 1 463 ? 0.864 4.829 31.997 1 88.45 463 PRO A C 1
ATOM 3476 O O . PRO A 1 463 ? 1.068 4.277 33.081 1 88.45 463 PRO A O 1
ATOM 3479 N N . ALA A 1 464 ? 1.876 4.967 31.158 1 92.73 464 ALA A N 1
ATOM 3480 C CA . ALA A 1 464 ? 3.193 4.376 31.38 1 92.73 464 ALA A CA 1
ATOM 3481 C C . ALA A 1 464 ? 4.29 5.434 31.302 1 92.73 464 ALA A C 1
ATOM 3483 O O . ALA A 1 464 ? 5.457 5.111 31.07 1 92.73 464 ALA A O 1
ATOM 3484 N N . GLY A 1 465 ? 3.851 6.623 31.345 1 93.65 465 GLY A N 1
ATOM 3485 C CA . GLY A 1 465 ? 4.83 7.697 31.296 1 93.65 465 GLY A CA 1
ATOM 3486 C C . GLY A 1 465 ? 5.661 7.69 30.027 1 93.65 465 GLY A C 1
ATOM 3487 O O . GLY A 1 465 ? 5.115 7.673 28.922 1 93.65 465 GLY A O 1
ATOM 3488 N N . LEU A 1 466 ? 6.972 7.433 30.265 1 94.54 466 LEU A N 1
ATOM 3489 C CA . LEU A 1 466 ? 7.917 7.449 29.154 1 94.54 466 LEU A CA 1
ATOM 3490 C C . LEU A 1 466 ? 7.701 6.25 28.238 1 94.54 466 LEU A C 1
ATOM 3492 O O . LEU A 1 466 ? 8.032 6.302 27.051 1 94.54 466 LEU A O 1
ATOM 3496 N N . ASP A 1 467 ? 7.103 5.288 28.774 1 93.97 467 ASP A N 1
ATOM 3497 C CA . ASP A 1 467 ? 6.966 4.055 28.004 1 93.97 467 ASP A CA 1
ATOM 3498 C C . ASP A 1 467 ? 5.545 3.896 27.47 1 93.97 467 ASP A C 1
ATOM 3500 O O . ASP A 1 467 ? 5.175 2.824 26.986 1 93.97 467 ASP A O 1
ATOM 3504 N N . THR A 1 468 ? 4.827 4.958 27.529 1 94.16 468 THR A N 1
ATOM 3505 C CA . THR A 1 468 ? 3.468 4.931 27 1 94.16 468 THR A CA 1
ATOM 3506 C C . THR A 1 468 ? 3.481 4.883 25.475 1 94.16 468 THR A C 1
ATOM 3508 O O . THR A 1 468 ? 4.202 5.648 24.831 1 94.16 468 THR A O 1
ATOM 3511 N N . GLN A 1 469 ? 2.686 3.969 24.917 1 91.17 469 GLN A N 1
ATOM 3512 C CA . GLN A 1 469 ? 2.505 3.882 23.472 1 91.17 469 GLN A CA 1
ATOM 3513 C C . GLN A 1 469 ? 1.619 5.014 22.959 1 91.17 469 GLN A C 1
ATOM 3515 O O . GLN A 1 469 ? 0.507 5.212 23.454 1 91.17 469 GLN A O 1
ATOM 3520 N N . LEU A 1 470 ? 2.165 5.681 21.986 1 90.42 470 LEU A N 1
ATOM 3521 C CA . LEU A 1 470 ? 1.416 6.798 21.421 1 90.42 470 LEU A CA 1
ATOM 3522 C C . LEU A 1 470 ? 0.701 6.381 20.14 1 90.42 470 LEU A C 1
ATOM 3524 O O . LEU A 1 470 ? 1.177 5.503 19.416 1 90.42 470 LEU A O 1
ATOM 3528 N N . GLY A 1 471 ? -0.492 6.952 19.877 1 81.76 471 GLY A N 1
ATOM 3529 C CA . GLY A 1 471 ? -1.221 6.724 18.64 1 81.76 471 GLY A CA 1
ATOM 3530 C C . GLY A 1 471 ? -2.329 5.698 18.781 1 81.76 471 GLY A C 1
ATOM 3531 O O . GLY A 1 471 ? -2.189 4.722 19.521 1 81.76 471 GLY A O 1
ATOM 3532 N N . GLU A 1 472 ? -3.282 5.807 18.111 1 69.27 472 GLU A N 1
ATOM 3533 C CA . GLU A 1 472 ? -4.479 4.978 18.219 1 69.27 472 GLU A CA 1
ATOM 3534 C C . GLU A 1 472 ? -4.34 3.697 17.403 1 69.27 472 GLU A C 1
ATOM 3536 O O . GLU A 1 472 ? -5.015 2.703 17.678 1 69.27 472 GLU A O 1
ATOM 3541 N N . GLN A 1 473 ? -3.481 3.727 16.52 1 67.58 473 GLN A N 1
ATOM 3542 C CA . GLN A 1 473 ? -3.383 2.6 15.598 1 67.58 473 GLN A CA 1
ATOM 3543 C C . GLN A 1 473 ? -2.99 1.321 16.333 1 67.58 473 GLN A C 1
ATOM 3545 O O . GLN A 1 473 ? -3.356 0.221 15.914 1 67.58 473 GLN A O 1
ATOM 3550 N N . TRP A 1 474 ? -2.204 1.461 17.431 1 75.29 474 TRP A N 1
ATOM 3551 C CA . TRP A 1 474 ? -1.728 0.3 18.175 1 75.29 474 TRP A CA 1
ATOM 3552 C C . TRP A 1 474 ? -2.327 0.268 19.577 1 75.29 474 TRP A C 1
ATOM 3554 O O . TRP A 1 474 ? -1.663 -0.138 20.533 1 75.29 474 TRP A O 1
ATOM 3564 N N . GLY A 1 475 ? -3.416 0.928 19.636 1 72.02 475 GLY A N 1
ATOM 3565 C CA . GLY A 1 475 ? -4.068 0.923 20.936 1 72.02 475 GLY A CA 1
ATOM 3566 C C . GLY A 1 475 ? -3.467 1.92 21.909 1 72.02 475 GLY A C 1
ATOM 3567 O O . GLY A 1 475 ? -3.653 1.801 23.121 1 72.02 475 GLY A O 1
ATOM 3568 N N . GLY A 1 476 ? -2.735 2.833 21.35 1 79.37 476 GLY A N 1
ATOM 3569 C CA . GLY A 1 476 ? -2.104 3.816 22.216 1 79.37 476 GLY A CA 1
ATOM 3570 C C . GLY A 1 476 ? -2.966 5.042 22.454 1 79.37 476 GLY A C 1
ATOM 3571 O O . GLY A 1 476 ? -4.162 5.034 22.155 1 79.37 476 GLY A O 1
ATOM 3572 N N . VAL A 1 477 ? -2.262 6.02 23.14 1 79.3 477 VAL A N 1
ATOM 3573 C CA . VAL A 1 477 ? -2.948 7.25 23.522 1 79.3 477 VAL A CA 1
ATOM 3574 C C . VAL A 1 477 ? -2.78 8.298 22.424 1 79.3 477 VAL A C 1
ATOM 3576 O O . VAL A 1 477 ? -1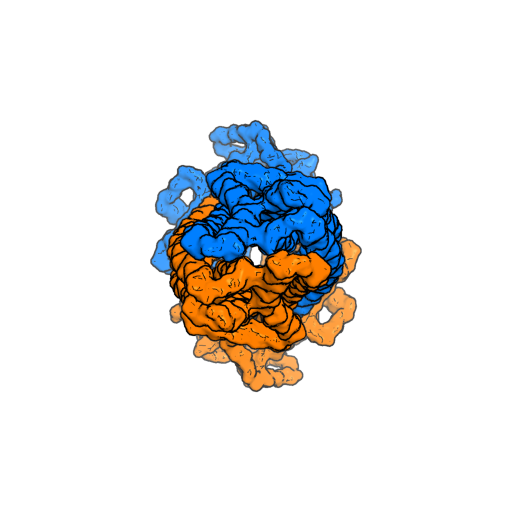.678 8.491 21.905 1 79.3 477 VAL A O 1
ATOM 3579 N N . GLY A 1 478 ? -3.76 8.956 22.024 1 78.87 478 GLY A N 1
ATOM 3580 C CA . GLY A 1 478 ? -3.696 10.058 21.077 1 78.87 478 GLY A CA 1
ATOM 3581 C C . GLY A 1 478 ? -3.269 11.368 21.714 1 78.87 478 GLY A C 1
ATOM 3582 O O . GLY A 1 478 ? -3.612 11.645 22.865 1 78.87 478 GLY A O 1
ATOM 3583 N N . LEU A 1 479 ? -2.445 12.136 20.99 1 79.33 479 LEU A N 1
ATOM 3584 C CA . LEU A 1 479 ? -2.005 13.442 21.467 1 79.33 479 LEU A CA 1
ATOM 3585 C C . LEU A 1 479 ? -2.625 14.561 20.637 1 79.33 479 LEU A C 1
ATOM 3587 O O . LEU A 1 479 ? -2.954 14.362 19.465 1 79.33 479 LEU A O 1
ATOM 3591 N N . SER A 1 480 ? -2.717 15.685 21.287 1 71.91 480 SER A N 1
ATOM 3592 C CA . SER A 1 480 ? -3.158 16.873 20.565 1 71.91 480 SER A CA 1
ATOM 3593 C C . SER A 1 480 ? -2.031 17.457 19.72 1 71.91 480 SER A C 1
ATOM 3595 O O . SER A 1 480 ? -0.867 17.087 19.888 1 71.91 480 SER A O 1
ATOM 3597 N N . GLY A 1 481 ? -2.341 18.356 18.787 1 74.77 481 GLY A N 1
ATOM 3598 C CA . GLY A 1 481 ? -1.339 19.007 17.957 1 74.77 481 GLY A CA 1
ATOM 3599 C C . GLY A 1 481 ? -0.25 19.69 18.762 1 74.77 481 GLY A C 1
ATOM 3600 O O . GLY A 1 481 ? 0.935 19.558 18.45 1 74.77 481 GLY A O 1
ATOM 3601 N N . GLY A 1 482 ? -0.711 20.395 19.806 1 78.39 482 GLY A N 1
ATOM 3602 C CA . GLY A 1 482 ? 0.244 21.076 20.665 1 78.39 482 GLY A CA 1
ATOM 3603 C C . GLY A 1 482 ? 1.143 20.124 21.43 1 78.39 482 GLY A C 1
ATOM 3604 O O . GLY A 1 482 ? 2.322 20.413 21.646 1 78.39 482 GLY A O 1
ATOM 3605 N N . GLN A 1 483 ? 0.541 19.055 21.827 1 82.26 483 GLN A N 1
ATOM 3606 C CA . GLN A 1 483 ? 1.328 18.053 22.538 1 82.26 483 GLN A CA 1
ATOM 3607 C C . GLN A 1 483 ? 2.384 17.435 21.626 1 82.26 483 GLN A C 1
ATOM 3609 O O . GLN A 1 483 ? 3.52 17.209 22.048 1 82.26 483 GLN A O 1
ATOM 3614 N N . TRP A 1 484 ? 1.997 17.243 20.436 1 87.74 484 TRP A N 1
ATOM 3615 C CA . TRP A 1 484 ? 2.95 16.71 19.468 1 87.74 484 TRP A CA 1
ATOM 3616 C C . TRP A 1 484 ? 4.091 17.693 19.228 1 87.74 484 TRP A C 1
ATOM 3618 O O . TRP A 1 484 ? 5.245 17.288 19.069 1 87.74 484 TRP A O 1
ATOM 3628 N N . GLN A 1 485 ? 3.755 18.862 19.144 1 86.99 485 GLN A N 1
ATOM 3629 C CA . GLN A 1 485 ? 4.76 19.891 18.899 1 86.99 485 GLN A CA 1
ATOM 3630 C C . GLN A 1 485 ? 5.743 19.988 20.063 1 86.99 485 GLN A C 1
ATOM 3632 O O . GLN A 1 485 ? 6.946 20.155 19.854 1 86.99 485 GLN A O 1
ATOM 3637 N N . ARG A 1 486 ? 5.234 19.958 21.28 1 90.31 486 ARG A N 1
ATOM 3638 C CA . ARG A 1 486 ? 6.096 20.012 22.456 1 90.31 486 ARG A CA 1
ATOM 3639 C C . ARG A 1 486 ? 7.019 18.8 22.515 1 90.31 486 ARG A C 1
ATOM 3641 O O . ARG A 1 486 ? 8.162 18.905 22.964 1 90.31 486 ARG A O 1
ATOM 3648 N N . LEU A 1 487 ? 6.517 17.722 22.091 1 91.99 487 LEU A N 1
ATOM 3649 C CA . LEU A 1 487 ? 7.355 16.529 22.02 1 91.99 487 LEU A CA 1
ATOM 3650 C C . LEU A 1 487 ? 8.459 16.702 20.983 1 91.99 487 LEU A C 1
ATOM 3652 O O . LEU A 1 487 ? 9.599 16.287 21.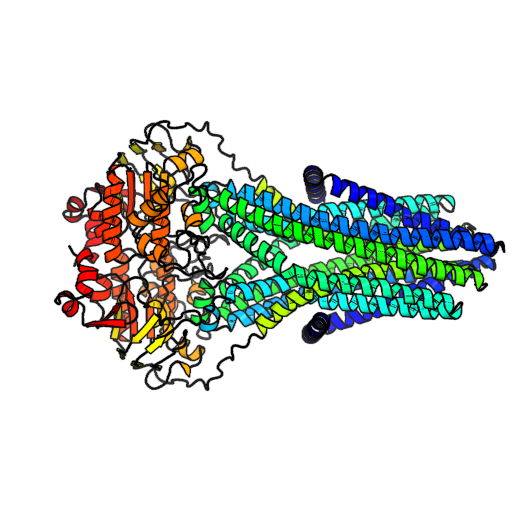208 1 91.99 487 LEU A O 1
ATOM 3656 N N . ALA A 1 488 ? 8.094 17.232 19.871 1 90.97 488 ALA A N 1
ATOM 3657 C CA . ALA A 1 488 ? 9.079 17.506 18.828 1 90.97 488 ALA A CA 1
ATOM 3658 C C . ALA A 1 488 ? 10.143 18.482 19.321 1 90.97 488 ALA A C 1
ATOM 3660 O O . ALA A 1 488 ? 11.323 18.344 18.989 1 90.97 488 ALA A O 1
ATOM 3661 N N . LEU A 1 489 ? 9.717 19.432 20.073 1 90.88 489 LEU A N 1
ATOM 3662 C CA . LEU A 1 489 ? 10.644 20.394 20.659 1 90.88 489 LEU A CA 1
ATOM 3663 C C . LEU A 1 489 ? 11.585 19.711 21.646 1 90.88 489 LEU A C 1
ATOM 3665 O O . LEU A 1 489 ? 12.776 20.027 21.695 1 90.88 489 LEU A O 1
ATOM 3669 N N . ALA A 1 490 ? 11.011 18.828 22.435 1 92.79 490 ALA A N 1
ATOM 3670 C CA . ALA A 1 490 ? 11.832 18.077 23.382 1 92.79 490 ALA A CA 1
ATOM 3671 C C . ALA A 1 490 ? 12.92 17.288 22.659 1 92.79 490 ALA A C 1
ATOM 3673 O O . ALA A 1 490 ? 14.039 17.159 23.161 1 92.79 490 ALA A O 1
ATOM 3674 N N . ARG A 1 491 ? 12.614 16.778 21.553 1 91.25 491 ARG A N 1
ATOM 3675 C CA . ARG A 1 491 ? 13.591 16.059 20.743 1 91.25 491 ARG A CA 1
ATOM 3676 C C . ARG A 1 491 ? 14.739 16.973 20.33 1 91.25 491 ARG A C 1
ATOM 3678 O O . ARG A 1 491 ? 15.902 16.564 20.347 1 91.25 491 ARG A O 1
ATOM 3685 N N . LEU A 1 492 ? 14.404 18.088 19.937 1 89.25 492 LEU A N 1
ATOM 3686 C CA . LEU A 1 492 ? 15.4 19.07 19.52 1 89.25 492 LEU A CA 1
ATOM 3687 C C . LEU A 1 492 ? 16.32 19.437 20.679 1 89.25 492 LEU A C 1
ATOM 3689 O O . LEU A 1 492 ? 17.542 19.482 20.518 1 89.25 492 LEU A O 1
ATOM 3693 N N . ILE A 1 493 ? 15.722 19.704 21.848 1 90.17 493 ILE A N 1
ATOM 3694 C CA . ILE A 1 493 ? 16.472 20.103 23.034 1 90.17 493 ILE A CA 1
ATOM 3695 C C . ILE A 1 493 ? 17.409 18.974 23.456 1 90.17 493 ILE A C 1
ATOM 3697 O O . ILE A 1 493 ? 18.552 19.222 23.85 1 90.17 493 ILE A O 1
ATOM 3701 N N . LEU A 1 494 ? 16.915 17.797 23.381 1 90.59 494 LEU A N 1
ATOM 3702 C CA . LEU A 1 494 ? 17.694 16.635 23.794 1 90.59 494 LEU A CA 1
ATOM 3703 C C . LEU A 1 494 ? 18.927 16.466 22.912 1 90.59 494 LEU A C 1
ATOM 3705 O O . LEU A 1 494 ? 19.973 16.012 23.38 1 90.59 494 LEU A O 1
ATOM 3709 N N . ARG A 1 495 ? 18.849 16.77 21.696 1 88.07 495 ARG A N 1
ATOM 3710 C CA . ARG A 1 495 ? 19.966 16.635 20.767 1 88.07 495 ARG A CA 1
ATOM 3711 C C . ARG A 1 495 ? 21.058 17.656 21.071 1 88.07 495 ARG A C 1
ATOM 3713 O O . ARG A 1 495 ? 22.241 17.393 20.846 1 88.07 495 ARG A O 1
ATOM 3720 N N . ASN A 1 496 ? 20.642 18.788 21.585 1 85.74 496 ASN A N 1
ATOM 3721 C CA . ASN A 1 496 ? 21.567 19.8 22.083 1 85.74 496 ASN A CA 1
ATOM 3722 C C . ASN A 1 496 ? 22.652 20.121 21.059 1 85.74 496 ASN A C 1
ATOM 3724 O O . ASN A 1 496 ? 23.843 20.055 21.368 1 85.74 496 ASN A O 1
ATOM 3728 N N . THR A 1 497 ? 22.295 20.455 19.819 1 90.66 497 THR A N 1
ATOM 3729 C CA . THR A 1 497 ? 23.229 20.826 18.762 1 90.66 497 THR A CA 1
ATOM 3730 C C . THR A 1 497 ? 23.592 22.305 18.856 1 90.66 497 THR A C 1
ATOM 3732 O O . THR A 1 497 ? 23.001 23.047 19.644 1 90.66 497 THR A O 1
ATOM 3735 N N . ASP A 1 498 ? 24.551 22.675 18.084 1 93.07 498 ASP A N 1
ATOM 3736 C CA . ASP A 1 498 ? 25.039 24.049 18.139 1 93.07 498 ASP A CA 1
ATOM 3737 C C . ASP A 1 498 ? 24.065 25.006 17.456 1 93.07 498 ASP A C 1
ATOM 3739 O O . ASP A 1 498 ? 23.878 26.137 17.908 1 93.07 498 ASP A O 1
ATOM 3743 N N . LEU A 1 499 ? 23.48 24.519 16.396 1 93.97 499 LEU A N 1
ATOM 3744 C CA . LEU A 1 499 ? 22.576 25.35 15.608 1 93.97 499 LEU A CA 1
ATOM 3745 C C . LEU A 1 499 ? 21.154 24.801 15.654 1 93.97 499 LEU A C 1
ATOM 3747 O O . LEU A 1 499 ? 20.919 23.644 15.298 1 93.97 499 LEU A O 1
ATOM 3751 N N . TRP A 1 500 ? 20.246 25.645 16.141 1 93.11 500 TRP A N 1
ATOM 3752 C CA . TRP A 1 500 ? 18.828 25.306 16.178 1 93.11 500 TRP A CA 1
ATOM 3753 C C . TRP A 1 500 ? 18.055 26.074 15.111 1 93.11 500 TRP A C 1
ATOM 3755 O O . TRP A 1 500 ? 18.17 27.298 15.014 1 93.11 500 TRP A O 1
ATOM 3765 N N . VAL A 1 501 ? 17.383 25.331 14.326 1 92.99 501 VAL A N 1
ATOM 3766 C CA . VAL A 1 501 ? 16.476 25.953 13.367 1 92.99 501 VAL A CA 1
ATOM 3767 C C . VAL A 1 501 ? 15.031 25.625 13.736 1 92.99 501 VAL A C 1
ATOM 3769 O O . VAL A 1 501 ? 14.639 24.456 13.759 1 92.99 501 VAL A O 1
ATOM 3772 N N . LEU A 1 502 ? 14.262 26.586 14.034 1 91.06 502 LEU A N 1
ATOM 3773 C CA . LEU A 1 502 ? 12.872 26.424 14.445 1 91.06 502 LEU A CA 1
ATOM 3774 C C . LEU A 1 502 ? 11.925 27.031 13.415 1 91.06 502 LEU A C 1
ATOM 3776 O O . LEU A 1 502 ? 11.779 28.253 13.345 1 91.06 502 LEU A O 1
ATOM 3780 N N . ASP A 1 503 ? 11.31 26.194 12.707 1 86.53 503 ASP A N 1
ATOM 3781 C CA . ASP A 1 503 ? 10.353 26.652 11.704 1 86.53 503 ASP A CA 1
ATOM 3782 C C . ASP A 1 503 ? 8.93 26.639 12.257 1 86.53 503 ASP A C 1
ATOM 3784 O O . ASP A 1 503 ? 8.284 25.59 12.297 1 86.53 503 ASP A O 1
ATOM 3788 N N . GLU A 1 504 ? 8.442 27.697 12.633 1 78.55 504 GLU A N 1
ATOM 3789 C CA . GLU A 1 504 ? 7.125 27.891 13.231 1 78.55 504 GLU A CA 1
ATOM 3790 C C . GLU A 1 504 ? 6.909 26.948 14.411 1 78.55 504 GLU A C 1
ATOM 3792 O O . GLU A 1 504 ? 5.919 26.214 14.453 1 78.55 504 GLU A O 1
ATOM 3797 N N . PRO A 1 505 ? 7.725 26.983 15.401 1 73.29 505 PRO A N 1
ATOM 3798 C CA . PRO A 1 505 ? 7.751 26.001 16.487 1 73.29 505 PRO A CA 1
ATOM 3799 C C . PRO A 1 505 ? 6.524 26.087 17.391 1 73.29 505 PRO A C 1
ATOM 3801 O O . PRO A 1 505 ? 6.292 25.195 18.211 1 73.29 505 PRO A O 1
ATOM 3804 N N . THR A 1 506 ? 5.707 27.074 17.24 1 66.65 506 THR A N 1
ATOM 3805 C CA . THR A 1 506 ? 4.594 27.217 18.172 1 66.65 506 THR A CA 1
ATOM 3806 C C . THR A 1 506 ? 3.283 27.429 17.42 1 66.65 506 THR A C 1
ATOM 3808 O O . THR A 1 506 ? 2.358 28.056 17.94 1 66.65 506 THR A O 1
ATOM 3811 N N . SER A 1 507 ? 3.273 26.937 16.217 1 64.88 507 SER A N 1
ATOM 3812 C CA . SER A 1 507 ? 2.104 27.19 15.382 1 64.88 507 SER A CA 1
ATOM 3813 C C . SER A 1 507 ? 0.866 26.494 15.937 1 64.88 507 SER A C 1
ATOM 3815 O O . SER A 1 507 ? -0.253 26.985 15.777 1 64.88 507 SER A O 1
ATOM 3817 N N . ALA A 1 508 ? 1.136 25.397 16.647 1 63.86 508 ALA A N 1
ATOM 3818 C CA . ALA A 1 508 ? -0 24.618 17.133 1 63.86 508 ALA A CA 1
ATOM 3819 C C . ALA A 1 508 ? -0.192 24.805 18.635 1 63.86 508 ALA A C 1
ATOM 3821 O O . ALA A 1 508 ? -0.972 24.084 19.262 1 63.86 508 ALA A O 1
ATOM 3822 N N . ILE A 1 509 ? 0.566 25.773 19.152 1 69.16 509 ILE A N 1
ATOM 3823 C CA . ILE A 1 509 ? 0.585 25.95 20.6 1 69.16 509 ILE A CA 1
ATOM 3824 C C . ILE A 1 509 ? -0.172 27.223 20.974 1 69.16 509 ILE A C 1
ATOM 3826 O O . ILE A 1 509 ? -0.1 28.227 20.263 1 69.16 509 ILE A O 1
ATOM 3830 N N . ASP A 1 510 ? -0.889 27.121 21.976 1 67.01 510 ASP A N 1
ATOM 3831 C CA . ASP A 1 510 ? -1.627 28.277 22.476 1 67.01 510 ASP A CA 1
ATOM 3832 C C . ASP A 1 510 ? -0.677 29.348 23.007 1 67.01 510 ASP A C 1
ATOM 3834 O O . ASP A 1 510 ? 0.469 29.052 23.351 1 67.01 510 ASP A O 1
ATOM 3838 N N . ALA A 1 511 ? -1.204 30.517 23.087 1 63.31 511 ALA A N 1
ATOM 3839 C CA . ALA A 1 511 ? -0.402 31.701 23.383 1 63.31 511 ALA A CA 1
ATOM 3840 C C . ALA A 1 511 ? 0.275 31.578 24.745 1 63.31 511 ALA A C 1
ATOM 3842 O O . ALA A 1 511 ? 1.447 31.934 24.897 1 63.31 511 ALA A O 1
ATOM 3843 N N . GLU A 1 512 ? -0.463 31.081 25.708 1 63.93 512 GLU A N 1
ATOM 3844 C CA . GLU A 1 512 ? 0.11 30.984 27.047 1 63.93 512 GLU A CA 1
ATOM 3845 C C . GLU A 1 512 ? 1.275 29.998 27.078 1 63.93 512 GLU A C 1
ATOM 3847 O O . GLU A 1 512 ? 2.328 30.291 27.648 1 63.93 512 GLU A O 1
ATOM 3852 N N . THR A 1 513 ? 1.032 28.958 26.518 1 72.01 513 THR A N 1
ATOM 3853 C CA . THR A 1 513 ? 2.063 27.926 26.497 1 72.01 513 THR A CA 1
ATOM 3854 C C . THR A 1 513 ? 3.252 28.366 25.648 1 72.01 513 THR A C 1
ATOM 3856 O O . THR A 1 513 ? 4.396 28.012 25.942 1 72.01 513 THR A O 1
ATOM 3859 N N . GLU A 1 514 ? 2.878 29.136 24.684 1 74.33 514 GLU A N 1
ATOM 3860 C CA . GLU A 1 514 ? 3.921 29.635 23.793 1 74.33 514 GLU A CA 1
ATOM 3861 C C . GLU A 1 514 ? 4.922 30.505 24.548 1 74.33 514 GLU A C 1
ATOM 3863 O O . GLU A 1 514 ? 6.131 30.397 24.335 1 74.33 514 GLU A O 1
ATOM 3868 N N . GLU A 1 515 ? 4.408 31.36 25.39 1 72.93 515 GLU A N 1
ATOM 3869 C CA . GLU A 1 515 ? 5.275 32.25 26.157 1 72.93 515 GLU A CA 1
ATOM 3870 C C . GLU A 1 515 ? 6.221 31.459 27.056 1 72.93 515 GLU A C 1
ATOM 3872 O O . GLU A 1 515 ? 7.404 31.788 27.164 1 72.93 515 GLU A O 1
ATOM 3877 N N . ASP A 1 516 ? 5.663 30.502 27.651 1 76.75 516 ASP A N 1
ATOM 3878 C CA . ASP A 1 516 ? 6.464 29.682 28.554 1 76.75 516 ASP A CA 1
ATOM 3879 C C . ASP A 1 516 ? 7.546 28.922 27.791 1 76.75 516 ASP A C 1
ATOM 3881 O O . ASP A 1 516 ? 8.68 28.805 28.261 1 76.75 516 ASP A O 1
ATOM 3885 N N . ILE A 1 517 ? 7.182 28.47 26.716 1 79.37 517 ILE A N 1
ATOM 3886 C CA . ILE A 1 517 ? 8.107 27.689 25.903 1 79.37 517 ILE A CA 1
ATOM 3887 C C . ILE A 1 517 ? 9.237 28.585 25.402 1 79.37 517 ILE A C 1
ATOM 3889 O O . ILE A 1 517 ? 10.409 28.204 25.452 1 79.37 517 ILE A O 1
ATOM 3893 N N . PHE A 1 518 ? 8.868 29.724 25.027 1 77.88 518 PHE A N 1
ATOM 3894 C CA . PHE A 1 518 ? 9.884 30.615 24.48 1 77.88 518 PHE A CA 1
ATOM 3895 C C . PHE A 1 518 ? 10.801 31.131 25.583 1 77.88 518 PHE A C 1
ATOM 3897 O O . PHE A 1 518 ? 11.993 31.348 25.355 1 77.88 518 PHE A O 1
ATOM 3904 N N . ALA A 1 519 ? 10.162 31.368 26.721 1 77.31 519 ALA A N 1
ATOM 3905 C CA . ALA A 1 519 ? 10.999 31.766 27.85 1 77.31 519 ALA A CA 1
ATOM 3906 C C . ALA A 1 519 ? 12.05 30.703 28.156 1 77.31 519 ALA A C 1
ATOM 3908 O O . ALA A 1 519 ? 13.21 31.027 28.423 1 77.31 519 ALA A O 1
ATOM 3909 N N . SER A 1 520 ? 11.582 29.535 28.08 1 78.93 520 SER A N 1
ATOM 3910 C CA . SER A 1 520 ? 12.502 28.426 28.311 1 78.93 520 SER A CA 1
ATOM 3911 C C . SER A 1 520 ? 13.541 28.33 27.198 1 78.93 520 SER A C 1
ATOM 3913 O O . SER A 1 520 ? 14.714 28.055 27.459 1 78.93 520 SER A O 1
ATOM 3915 N N . LEU A 1 521 ? 13.089 28.49 26.016 1 79.06 521 LEU A N 1
ATOM 3916 C CA . LEU A 1 521 ? 13.972 28.4 24.858 1 79.06 521 LEU A CA 1
ATOM 3917 C C . LEU A 1 521 ? 15.028 29.499 24.893 1 79.06 521 LEU A C 1
ATOM 3919 O O . LEU A 1 521 ? 16.169 29.282 24.478 1 79.06 521 LEU A O 1
ATOM 3923 N N . ARG A 1 522 ? 14.639 30.61 25.376 1 79.7 522 ARG A N 1
ATOM 3924 C CA . ARG A 1 522 ? 15.574 31.727 25.474 1 79.7 522 ARG A CA 1
ATOM 3925 C C . ARG A 1 522 ? 16.702 31.413 26.45 1 79.7 522 ARG A C 1
ATOM 3927 O O . ARG A 1 522 ? 17.857 31.772 26.209 1 79.7 522 ARG A O 1
ATOM 3934 N N . GLU A 1 523 ? 16.251 30.828 27.454 1 81.4 523 GLU A N 1
ATOM 3935 C CA . GLU A 1 523 ? 17.248 30.474 28.459 1 81.4 523 GLU A CA 1
ATOM 3936 C C . GLU A 1 523 ? 18.25 29.462 27.911 1 81.4 523 GLU A C 1
ATOM 3938 O O . GLU A 1 523 ? 19.452 29.573 28.16 1 81.4 523 GLU A O 1
ATOM 3943 N N . ILE A 1 524 ? 17.747 28.584 27.189 1 81 524 ILE A N 1
ATOM 3944 C CA . ILE A 1 524 ? 18.613 27.519 26.695 1 81 524 ILE A CA 1
ATOM 3945 C C . ILE A 1 524 ? 19.366 27.999 25.456 1 81 524 ILE A C 1
ATOM 3947 O O . ILE A 1 524 ? 20.434 27.476 25.13 1 81 524 ILE A O 1
ATOM 3951 N N . ALA A 1 525 ? 18.82 28.961 24.804 1 78.32 525 ALA A N 1
ATOM 3952 C CA . ALA A 1 525 ? 19.364 29.461 23.543 1 78.32 525 ALA A CA 1
ATOM 3953 C C . ALA A 1 525 ? 20.702 30.161 23.763 1 78.32 525 ALA A C 1
ATOM 3955 O O . ALA A 1 525 ? 21.493 30.31 22.828 1 78.32 525 ALA A O 1
ATOM 3956 N N . ALA A 1 526 ? 21.026 30.628 24.997 1 79.65 526 ALA A N 1
ATOM 3957 C CA . ALA A 1 526 ? 22.265 31.338 25.302 1 79.65 526 ALA A CA 1
ATOM 3958 C C . ALA A 1 526 ? 23.484 30.52 24.884 1 79.65 526 ALA A C 1
ATOM 3960 O O . ALA A 1 526 ? 24.531 31.08 24.552 1 79.65 526 ALA A O 1
ATOM 3961 N N . GLY A 1 527 ? 23.337 29.281 24.724 1 83.37 527 GLY A N 1
ATOM 3962 C CA . GLY A 1 527 ? 24.464 28.444 24.345 1 83.37 527 GLY A CA 1
ATOM 3963 C C . GLY A 1 527 ? 24.368 27.921 22.924 1 83.37 527 GLY A C 1
ATOM 3964 O O . GLY A 1 527 ? 25.223 27.15 22.482 1 83.37 527 GLY A O 1
ATOM 3965 N N . HIS A 1 528 ? 23.409 28.446 22.197 1 91.56 528 HIS A N 1
ATOM 3966 C CA . HIS A 1 528 ? 23.163 27.915 20.861 1 91.56 528 HIS A CA 1
ATOM 3967 C C . HIS A 1 528 ? 22.96 29.04 19.851 1 91.56 528 HIS A C 1
ATOM 3969 O O . HIS A 1 528 ? 22.741 30.192 20.233 1 91.56 528 HIS A O 1
ATOM 3975 N N . MET A 1 529 ? 23.221 28.765 18.587 1 94.4 529 MET A N 1
ATOM 3976 C CA . MET A 1 529 ? 22.734 29.601 17.494 1 94.4 529 MET A CA 1
ATOM 3977 C C . MET A 1 529 ? 21.31 29.217 17.108 1 94.4 529 MET A C 1
ATOM 3979 O O . MET A 1 529 ? 21.011 28.037 16.917 1 94.4 529 MET A O 1
ATOM 3983 N N . THR A 1 530 ? 20.425 30.17 17.077 1 93.16 530 THR A N 1
ATOM 3984 C CA . THR A 1 530 ? 19.027 29.836 16.83 1 93.16 530 THR A CA 1
ATOM 3985 C C . THR A 1 530 ? 18.478 30.64 15.654 1 93.16 530 THR A C 1
ATOM 3987 O O . THR A 1 530 ? 18.573 31.869 15.637 1 93.16 530 THR A O 1
ATOM 3990 N N . ILE A 1 531 ? 18.01 29.966 14.675 1 94.03 531 ILE A N 1
ATOM 3991 C CA . ILE A 1 531 ? 17.279 30.581 13.572 1 94.03 531 ILE A CA 1
ATOM 3992 C C . ILE A 1 531 ? 15.783 30.32 13.736 1 94.03 531 ILE A C 1
ATOM 3994 O O . ILE A 1 531 ? 15.344 29.168 13.735 1 94.03 531 ILE A O 1
ATOM 3998 N N . LEU A 1 532 ? 15.081 31.352 13.829 1 91.76 532 LEU A N 1
ATOM 3999 C CA . LEU A 1 532 ? 13.645 31.257 14.068 1 91.76 532 LEU A CA 1
ATOM 4000 C C . LEU A 1 532 ? 12.859 31.765 12.864 1 91.76 532 LEU A C 1
ATOM 4002 O O . LEU A 1 532 ? 13.111 32.868 12.374 1 91.76 532 LEU A O 1
ATOM 4006 N N . VAL A 1 533 ? 12.071 30.931 12.34 1 89.1 533 VAL A N 1
ATOM 4007 C CA . VAL A 1 533 ? 11.119 31.349 11.317 1 89.1 533 VAL A CA 1
ATOM 4008 C C . VAL A 1 533 ? 9.735 31.523 11.938 1 89.1 533 VAL A C 1
ATOM 4010 O O . VAL A 1 533 ? 9.182 30.581 12.511 1 89.1 533 VAL A O 1
ATOM 4013 N N . SER A 1 534 ? 9.21 32.689 11.984 1 78.69 534 SER A N 1
ATOM 4014 C CA . SER A 1 534 ? 7.914 32.923 12.613 1 78.69 534 SER A CA 1
ATOM 4015 C C . SER A 1 534 ? 7.196 34.108 11.976 1 78.69 534 SER A C 1
ATOM 4017 O O . SER A 1 534 ? 7.835 34.994 11.405 1 78.69 534 SER A O 1
ATOM 4019 N N . HIS A 1 535 ? 5.996 34.104 12.096 1 68.32 535 HIS A N 1
ATOM 4020 C CA . HIS A 1 535 ? 5.168 35.242 11.711 1 68.32 535 HIS A CA 1
ATOM 4021 C C . HIS A 1 535 ? 4.467 35.848 12.922 1 68.32 535 HIS A C 1
ATOM 4023 O O . HIS A 1 535 ? 3.593 36.705 12.775 1 68.32 535 HIS A O 1
ATOM 4029 N N . ARG A 1 536 ? 4.944 35.429 14.057 1 68.41 536 ARG A N 1
ATOM 4030 C CA . ARG A 1 536 ? 4.308 35.91 15.279 1 68.41 536 ARG A CA 1
ATOM 4031 C C . ARG A 1 536 ? 5.145 37.001 15.94 1 68.41 536 ARG A C 1
ATOM 4033 O O . ARG A 1 536 ? 6.321 36.791 16.242 1 68.41 536 ARG A O 1
ATOM 4040 N N . ALA A 1 537 ? 4.558 38.093 16.267 1 67.73 537 ALA A N 1
ATOM 4041 C CA . ALA A 1 537 ? 5.237 39.275 16.792 1 67.73 537 ALA A CA 1
ATOM 4042 C C . ALA A 1 537 ? 5.923 38.968 18.12 1 67.73 537 ALA A C 1
ATOM 4044 O O . ALA A 1 537 ? 7.039 39.429 18.37 1 67.73 537 ALA A O 1
ATOM 4045 N N . TRP A 1 538 ? 5.283 38.222 18.923 1 67.44 538 TRP A N 1
ATOM 4046 C CA . TRP A 1 538 ? 5.824 37.954 20.251 1 67.44 538 TRP A CA 1
ATOM 4047 C C . TRP A 1 538 ? 7.15 37.207 20.159 1 67.44 538 TRP A C 1
ATOM 4049 O O . TRP A 1 538 ? 8.092 37.507 20.896 1 67.44 538 TRP A O 1
ATOM 4059 N N . THR A 1 539 ? 7.173 36.322 19.336 1 74.4 539 THR A N 1
ATOM 4060 C CA . THR A 1 539 ? 8.379 35.523 19.149 1 74.4 539 THR A CA 1
ATOM 4061 C C . THR A 1 539 ? 9.502 36.369 18.556 1 74.4 539 THR A C 1
ATOM 4063 O O . THR A 1 539 ? 10.669 36.199 18.913 1 74.4 539 THR A O 1
ATOM 4066 N N . LEU A 1 540 ? 9.121 37.331 17.799 1 81.98 540 LEU A N 1
ATOM 4067 C CA . LEU A 1 540 ? 10.093 38.139 17.072 1 81.98 540 LEU A CA 1
ATOM 4068 C C . LEU A 1 540 ? 10.736 39.174 17.99 1 81.98 540 LEU A C 1
ATOM 4070 O O . LEU A 1 540 ? 11.862 39.613 17.745 1 81.98 540 LEU A O 1
ATOM 4074 N N . ARG A 1 541 ? 10.034 39.515 19.057 1 81.14 541 ARG A N 1
ATOM 4075 C CA . ARG A 1 541 ? 10.539 40.506 20.002 1 81.14 541 ARG A CA 1
ATOM 4076 C C . ARG A 1 541 ? 11.79 39.997 20.712 1 81.14 541 ARG A C 1
ATOM 4078 O O . ARG A 1 541 ? 12.618 40.79 21.165 1 81.14 541 ARG A O 1
ATOM 4085 N N . HIS A 1 542 ? 11.929 38.738 20.736 1 79.68 542 HIS A N 1
ATOM 4086 C CA . HIS A 1 542 ? 13.026 38.152 21.497 1 79.68 542 HIS A CA 1
ATOM 4087 C C . HIS A 1 542 ? 14.217 37.84 20.597 1 79.68 542 HIS A C 1
ATOM 4089 O O . HIS A 1 542 ? 15.252 37.366 21.071 1 79.68 542 HIS A O 1
ATOM 4095 N N . ALA A 1 543 ? 14.059 38.114 19.374 1 89.53 543 ALA A N 1
ATOM 4096 C CA . ALA A 1 543 ? 15.163 37.881 18.448 1 89.53 543 ALA A CA 1
ATOM 4097 C C . ALA A 1 543 ? 16.178 39.019 18.507 1 89.53 543 ALA A C 1
ATOM 4099 O O . ALA A 1 543 ? 15.806 40.183 18.669 1 89.53 543 ALA A O 1
ATOM 4100 N N . ASP A 1 544 ? 17.451 38.737 18.37 1 91.81 544 ASP A N 1
ATOM 4101 C CA . ASP A 1 544 ? 18.51 39.741 18.36 1 91.81 544 ASP A CA 1
ATOM 4102 C C . ASP A 1 544 ? 18.5 40.537 17.057 1 91.81 544 ASP A C 1
ATOM 4104 O O . ASP A 1 544 ? 18.88 41.709 17.036 1 91.81 544 ASP A O 1
ATOM 4108 N N . ARG A 1 545 ? 18.126 39.853 16.046 1 94.17 545 ARG A N 1
ATOM 4109 C CA . ARG A 1 545 ? 18.04 40.483 14.732 1 94.17 545 ARG A CA 1
ATOM 4110 C C . ARG A 1 545 ? 16.973 39.814 13.873 1 94.17 545 ARG A C 1
ATOM 4112 O O . ARG A 1 545 ? 16.82 38.591 13.904 1 94.17 545 ARG A O 1
ATOM 4119 N N . ILE A 1 546 ? 16.251 40.608 13.145 1 93.78 546 ILE A N 1
ATOM 4120 C CA . ILE A 1 546 ? 15.18 40.125 12.281 1 93.78 546 ILE A CA 1
ATOM 4121 C C . ILE A 1 546 ? 15.526 40.408 10.821 1 93.78 546 ILE A C 1
ATOM 4123 O O . ILE A 1 546 ? 15.92 41.524 10.475 1 93.78 546 ILE A O 1
ATOM 4127 N N . TYR A 1 547 ? 15.487 39.433 10.017 1 94.63 547 TYR A N 1
ATOM 4128 C CA . TYR A 1 547 ? 15.659 39.563 8.574 1 94.63 547 TYR A CA 1
ATOM 4129 C C . TYR A 1 547 ? 14.329 39.394 7.849 1 94.63 547 TYR A C 1
ATOM 4131 O O . TYR A 1 547 ? 13.691 38.343 7.947 1 94.63 547 TYR A O 1
ATOM 4139 N N . VAL A 1 548 ? 13.92 40.378 7.141 1 92.7 548 VAL A N 1
ATOM 4140 C CA . VAL A 1 548 ? 12.658 40.351 6.41 1 92.7 548 VAL A CA 1
ATOM 4141 C C . VAL A 1 548 ? 12.91 39.945 4.959 1 92.7 548 VAL A C 1
ATOM 4143 O O . VAL A 1 548 ? 13.712 40.572 4.263 1 92.7 548 VAL A O 1
ATOM 4146 N N . MET A 1 549 ? 12.234 38.885 4.626 1 91.56 549 MET A N 1
ATOM 4147 C CA . MET A 1 549 ? 12.414 38.358 3.276 1 91.56 549 MET A CA 1
ATOM 4148 C C . MET A 1 549 ? 11.216 38.695 2.396 1 91.56 549 MET A C 1
ATOM 4150 O O . MET A 1 549 ? 10.071 38.631 2.847 1 91.56 549 MET A O 1
ATOM 4154 N N . ASP A 1 550 ? 11.532 39.077 1.19 1 89.05 550 ASP A N 1
ATOM 4155 C CA . ASP A 1 550 ? 10.525 39.322 0.162 1 89.05 550 ASP A CA 1
ATOM 4156 C C . ASP A 1 550 ? 11.001 38.827 -1.202 1 89.05 550 ASP A C 1
ATOM 4158 O O . ASP A 1 550 ? 12.099 39.172 -1.645 1 89.05 550 ASP A O 1
ATOM 4162 N N . ALA A 1 551 ? 10.177 38.056 -1.811 1 86.36 551 ALA A N 1
ATOM 4163 C CA . ALA A 1 551 ? 10.443 37.515 -3.142 1 86.36 551 ALA A CA 1
ATOM 4164 C C . ALA A 1 551 ? 11.835 36.894 -3.213 1 86.36 551 ALA A C 1
ATOM 4166 O O . ALA A 1 551 ? 12.583 37.138 -4.163 1 86.36 551 ALA A O 1
ATOM 4167 N N . GLY A 1 552 ? 12.25 36.314 -2.15 1 90.42 552 GLY A N 1
ATOM 4168 C CA . GLY A 1 552 ? 13.469 35.521 -2.164 1 90.42 552 GLY A CA 1
ATOM 4169 C C . GLY A 1 552 ? 14.691 36.297 -1.708 1 90.42 552 GLY A C 1
ATOM 4170 O O . GLY A 1 552 ? 15.795 35.752 -1.655 1 90.42 552 GLY A O 1
ATOM 4171 N N . ALA A 1 553 ? 14.5 37.605 -1.381 1 93.85 553 ALA A N 1
ATOM 4172 C CA . ALA A 1 553 ? 15.63 38.435 -0.973 1 93.85 553 ALA A CA 1
ATOM 4173 C C . ALA A 1 553 ? 15.371 39.087 0.383 1 93.85 553 ALA A C 1
ATOM 4175 O O . ALA A 1 553 ? 14.218 39.266 0.782 1 93.85 553 ALA A O 1
ATOM 4176 N N . ILE A 1 554 ? 16.457 39.422 1.059 1 94.33 554 ILE A N 1
ATOM 4177 C CA . ILE A 1 554 ? 16.335 40.179 2.3 1 94.33 554 ILE A CA 1
ATOM 4178 C C . ILE A 1 554 ? 16.181 41.665 1.985 1 94.33 554 ILE A C 1
ATOM 4180 O O . ILE A 1 554 ? 17.07 42.273 1.384 1 94.33 554 ILE A O 1
ATOM 4184 N N . VAL A 1 555 ? 15.17 42.271 2.431 1 92.26 555 VAL A N 1
ATOM 4185 C CA . VAL A 1 555 ? 14.87 43.651 2.064 1 92.26 555 VAL A CA 1
ATOM 4186 C C . VAL A 1 555 ? 15.15 44.573 3.248 1 92.26 555 VAL A C 1
ATOM 4188 O O . VAL A 1 555 ? 15.358 45.776 3.071 1 92.26 555 VAL A O 1
ATOM 4191 N N . GLU A 1 556 ? 14.935 43.982 4.411 1 92.94 556 GLU A N 1
ATOM 4192 C CA . GLU A 1 556 ? 15.131 44.757 5.632 1 92.94 556 GLU A CA 1
ATOM 4193 C C . GLU A 1 556 ? 15.725 43.895 6.743 1 92.94 556 GLU A C 1
ATOM 4195 O O . GLU A 1 556 ? 15.523 42.679 6.768 1 92.94 556 GLU A O 1
ATOM 4200 N N . SER A 1 557 ? 16.569 44.538 7.579 1 93.84 557 SER A N 1
ATOM 4201 C CA . SER A 1 557 ? 17.083 43.848 8.758 1 93.84 557 SER A CA 1
ATOM 4202 C C . SER A 1 557 ? 17.236 44.806 9.935 1 93.84 557 SER A C 1
ATOM 4204 O O . SER A 1 557 ? 17.489 45.997 9.745 1 93.84 557 SER A O 1
ATOM 4206 N N . GLY A 1 558 ? 17 44.357 11.072 1 92.76 558 GLY A N 1
ATOM 4207 C CA . GLY A 1 558 ? 17.12 45.144 12.289 1 92.76 558 GLY A CA 1
ATOM 4208 C C . GLY A 1 558 ? 16.485 44.479 13.495 1 92.76 558 GLY A C 1
ATOM 4209 O O . GLY A 1 558 ? 16.126 43.3 13.444 1 92.76 558 GLY A O 1
ATOM 4210 N N . THR A 1 559 ? 16.493 45.172 14.569 1 92.05 559 THR A N 1
ATOM 4211 C CA . THR A 1 559 ? 15.8 44.697 15.761 1 92.05 559 THR A CA 1
ATOM 4212 C C . THR A 1 559 ? 14.299 44.95 15.652 1 92.05 559 THR A C 1
ATOM 4214 O O . THR A 1 559 ? 13.852 45.695 14.778 1 92.05 559 THR A O 1
ATOM 4217 N N . TYR A 1 560 ? 13.588 44.328 16.523 1 89.31 560 TYR A N 1
ATOM 4218 C CA . TYR A 1 560 ? 12.138 44.486 16.509 1 89.31 560 TYR A CA 1
ATOM 4219 C C . TYR A 1 560 ? 11.749 45.954 16.641 1 89.31 560 TYR A C 1
ATOM 4221 O O . TYR A 1 560 ? 10.923 46.455 15.874 1 89.31 560 TYR A O 1
ATOM 4229 N N . THR A 1 561 ? 12.425 46.668 17.487 1 87.04 561 THR A N 1
ATOM 4230 C CA . THR A 1 561 ? 12.108 48.064 17.766 1 87.04 561 THR A CA 1
ATOM 4231 C C . THR A 1 561 ? 12.486 48.951 16.583 1 87.04 561 THR A C 1
ATOM 4233 O O . THR A 1 561 ? 11.732 49.853 16.211 1 87.04 561 THR A O 1
ATOM 4236 N N . GLU A 1 562 ? 13.612 48.629 16.018 1 90.06 562 GLU A N 1
ATOM 4237 C CA . GLU A 1 562 ? 14.079 49.409 14.876 1 90.06 562 GLU A CA 1
ATOM 4238 C C . GLU A 1 562 ? 13.14 49.257 13.682 1 90.06 562 GLU A C 1
ATOM 4240 O O . GLU A 1 562 ? 12.835 50.235 12.997 1 90.06 562 GLU A O 1
ATOM 4245 N N . LEU A 1 563 ? 12.683 48.039 13.503 1 88.67 563 LEU A N 1
ATOM 4246 C CA . LEU A 1 563 ? 11.882 47.749 12.319 1 88.67 563 LEU A CA 1
ATOM 4247 C C . LEU A 1 563 ? 10.457 48.266 12.487 1 88.67 563 LEU A C 1
ATOM 4249 O O . LEU A 1 563 ? 9.814 48.654 11.509 1 88.67 563 LEU A O 1
ATOM 4253 N N . MET A 1 564 ? 9.995 48.312 13.702 1 86.04 564 MET A N 1
ATOM 4254 C CA . MET A 1 564 ? 8.649 48.812 13.965 1 86.04 564 MET A CA 1
ATOM 4255 C C . MET A 1 564 ? 8.609 50.334 13.888 1 86.04 564 MET A C 1
ATOM 4257 O O . MET A 1 564 ? 7.579 50.916 13.543 1 86.04 564 MET A O 1
ATOM 4261 N N . ALA A 1 565 ? 9.69 50.927 14.245 1 81.23 565 ALA A N 1
ATOM 4262 C CA . ALA A 1 565 ? 9.763 52.385 14.264 1 81.23 565 ALA A CA 1
ATOM 4263 C C . ALA A 1 565 ? 9.835 52.949 12.847 1 81.23 565 ALA A C 1
ATOM 4265 O O . ALA A 1 565 ? 9.314 54.033 12.577 1 81.23 565 ALA A O 1
ATOM 4266 N N . ARG A 1 566 ? 10.363 52.122 12.025 1 76.66 566 ARG A N 1
ATOM 4267 C CA . ARG A 1 566 ? 10.539 52.572 10.648 1 76.66 566 ARG A CA 1
ATOM 4268 C C . ARG A 1 566 ? 9.323 52.222 9.798 1 76.66 566 ARG A C 1
ATOM 4270 O O . ARG A 1 566 ? 8.603 51.267 10.098 1 76.66 566 ARG A O 1
ATOM 4277 N N . ASN A 1 567 ? 8.591 53.172 9.195 1 73.54 567 ASN A N 1
ATOM 4278 C CA . ASN A 1 567 ? 7.573 52.823 8.21 1 73.54 567 ASN A CA 1
ATOM 4279 C C . ASN A 1 567 ? 8.077 51.763 7.234 1 73.54 567 ASN A C 1
ATOM 4281 O O . ASN A 1 567 ? 8.073 51.978 6.021 1 73.54 567 ASN A O 1
ATOM 4285 N N . SER A 1 568 ? 8.525 50.666 7.873 1 74.45 568 SER A N 1
ATOM 4286 C CA . SER A 1 568 ? 9.225 49.635 7.114 1 74.45 568 SER A CA 1
ATOM 4287 C C . SER A 1 568 ? 8.265 48.55 6.639 1 74.45 568 SER A C 1
ATOM 4289 O O . SER A 1 568 ? 7.088 48.55 7.008 1 74.45 568 SER A O 1
ATOM 4291 N N . HIS A 1 569 ? 8.717 47.732 5.739 1 78.33 569 HIS A N 1
ATOM 4292 C CA . HIS A 1 569 ? 8.003 46.556 5.255 1 78.33 569 HIS A CA 1
ATOM 4293 C C . HIS A 1 569 ? 7.578 45.655 6.41 1 78.33 569 HIS A C 1
ATOM 4295 O O . HIS A 1 569 ? 6.479 45.097 6.396 1 78.33 569 HIS A O 1
ATOM 4301 N N . PHE A 1 570 ? 8.358 45.619 7.406 1 81.86 570 PHE A N 1
ATOM 4302 C CA . PHE A 1 570 ? 8.103 44.827 8.603 1 81.86 570 PHE A CA 1
ATOM 4303 C C . PHE A 1 570 ? 6.9 45.37 9.365 1 81.86 570 PHE A C 1
ATOM 4305 O O . PHE A 1 570 ? 6.021 44.607 9.772 1 81.86 570 PHE A O 1
ATOM 4312 N N . ALA A 1 571 ? 6.968 46.63 9.544 1 78.49 571 ALA A N 1
ATOM 4313 C CA . ALA A 1 571 ? 5.881 47.282 10.271 1 78.49 571 ALA A CA 1
ATOM 4314 C C . ALA A 1 571 ? 4.549 47.093 9.552 1 78.49 571 ALA A C 1
ATOM 4316 O O . ALA A 1 571 ? 3.508 46.931 10.192 1 78.49 571 ALA A O 1
ATOM 4317 N N . GLN A 1 572 ? 4.662 47.092 8.269 1 73.2 572 GLN A N 1
ATOM 4318 C CA . GLN A 1 572 ? 3.456 46.908 7.468 1 73.2 572 GLN A CA 1
ATOM 4319 C C . GLN A 1 572 ? 2.916 45.487 7.605 1 73.2 572 GLN A C 1
ATOM 4321 O O . GLN A 1 572 ? 1.702 45.274 7.582 1 73.2 572 GLN A O 1
ATOM 4326 N N . LEU A 1 573 ? 3.864 44.605 7.765 1 71.33 573 LEU A N 1
ATOM 4327 C CA . LEU A 1 573 ? 3.477 43.205 7.909 1 71.33 573 LEU A CA 1
ATOM 4328 C C . LEU A 1 573 ? 2.743 42.977 9.226 1 71.33 573 LEU A C 1
ATOM 4330 O O . LEU A 1 573 ? 1.852 42.128 9.306 1 71.33 573 LEU A O 1
ATOM 4334 N N . PHE A 1 574 ? 3.149 43.751 10.272 1 66.1 574 PHE A N 1
ATOM 4335 C CA . PHE A 1 574 ? 2.59 43.526 11.599 1 66.1 574 PHE A CA 1
ATOM 4336 C C . PHE A 1 574 ? 1.648 44.658 11.99 1 66.1 574 PHE A C 1
ATOM 4338 O O . PHE A 1 574 ? 1.043 44.627 13.063 1 66.1 574 PHE A O 1
ATOM 4345 N N . ALA A 1 575 ? 1.726 45.794 11.351 1 56.16 575 ALA A N 1
ATOM 4346 C CA . ALA A 1 575 ? 0.801 46.881 11.66 1 56.16 575 ALA A CA 1
ATOM 4347 C C . ALA A 1 575 ? -0.633 46.37 11.759 1 56.16 575 ALA A C 1
ATOM 4349 O O . ALA A 1 575 ? -1.415 46.851 12.582 1 56.16 575 ALA A O 1
ATOM 4350 N N . SER A 1 576 ? -0.856 45.48 10.959 1 46.7 576 SER A N 1
ATOM 4351 C CA . SER A 1 576 ? -2.247 45.039 10.982 1 46.7 576 SER A CA 1
ATOM 4352 C C . SER A 1 576 ? -2.525 44.149 12.189 1 46.7 576 SER A C 1
ATOM 4354 O O . SER A 1 576 ? -3.683 43.902 12.531 1 46.7 576 SER A O 1
ATOM 4356 N N . GLN A 1 577 ? -1.519 43.574 12.789 1 46.92 577 GLN A N 1
ATOM 4357 C CA . GLN A 1 577 ? -1.73 42.683 13.925 1 46.92 577 GLN A CA 1
ATOM 4358 C C . GLN A 1 577 ? -1.926 43.475 15.215 1 46.92 577 GLN A C 1
ATOM 4360 O O . GLN A 1 577 ? -2.548 42.987 16.161 1 46.92 577 GLN A O 1
ATOM 4365 N N . THR A 1 578 ? -1.228 44.714 15.506 1 42.54 578 THR A N 1
ATOM 4366 C CA . THR A 1 578 ? -1.296 45.493 16.738 1 42.54 578 THR A CA 1
ATOM 4367 C C . THR A 1 578 ? -2.538 46.379 16.75 1 42.54 578 THR A C 1
ATOM 4369 O O . THR A 1 578 ? -2.956 46.856 17.806 1 42.54 578 THR A O 1
ATOM 4372 N N . GLY A 1 579 ? -3.06 46.94 15.597 1 36.59 579 GLY A N 1
ATOM 4373 C CA . GLY A 1 579 ? -4.144 47.892 15.779 1 36.59 579 GLY A CA 1
ATOM 4374 C C . GLY A 1 579 ? -5.477 47.231 16.074 1 36.59 579 GLY A C 1
ATOM 4375 O O . GLY A 1 579 ? -5.699 46.077 15.7 1 36.59 579 GLY A O 1
ATOM 4376 N N . MET B 1 1 ? -12.86 -25.037 9.907 1 70.95 1 MET B N 1
ATOM 4377 C CA . MET B 1 1 ? -13.26 -25.457 8.567 1 70.95 1 MET B CA 1
ATOM 4378 C C . MET B 1 1 ? -14.601 -24.842 8.182 1 70.95 1 MET B C 1
ATOM 4380 O O . MET B 1 1 ? -14.783 -24.398 7.047 1 70.95 1 MET B O 1
ATOM 4384 N N . LEU B 1 2 ? -15.449 -24.732 9.126 1 75.43 2 LEU B N 1
ATOM 4385 C CA . LEU B 1 2 ? -16.766 -24.194 8.802 1 75.43 2 LEU B CA 1
ATOM 4386 C C . LEU B 1 2 ? -16.664 -22.739 8.356 1 75.43 2 LEU B C 1
ATOM 4388 O O . LEU B 1 2 ? -17.351 -22.323 7.421 1 75.43 2 LEU B O 1
ATOM 4392 N N . LYS B 1 3 ? -15.785 -22.05 8.957 1 78.24 3 LYS B N 1
ATOM 4393 C CA . LYS B 1 3 ? -15.579 -20.658 8.568 1 78.24 3 LYS B CA 1
ATOM 4394 C C . LYS B 1 3 ? -15.083 -20.557 7.128 1 78.24 3 LYS B C 1
ATOM 4396 O O . LYS B 1 3 ? -15.547 -19.708 6.364 1 78.24 3 LYS B O 1
ATOM 4401 N N . THR B 1 4 ? -14.285 -21.429 6.826 1 81.18 4 THR B N 1
ATOM 4402 C CA . THR B 1 4 ? -13.719 -21.417 5.482 1 81.18 4 THR B CA 1
ATOM 4403 C C . THR B 1 4 ? -14.787 -21.749 4.443 1 81.18 4 THR B C 1
ATOM 4405 O O . THR B 1 4 ? -14.843 -21.124 3.382 1 81.18 4 THR B O 1
ATOM 4408 N N . ILE B 1 5 ? -15.647 -22.695 4.812 1 85.42 5 ILE B N 1
ATOM 4409 C CA . ILE B 1 5 ? -16.699 -23.107 3.889 1 85.42 5 ILE B CA 1
ATOM 4410 C C . ILE B 1 5 ? -17.695 -21.965 3.699 1 85.42 5 ILE B C 1
ATOM 4412 O O . ILE B 1 5 ? -18.126 -21.69 2.577 1 85.42 5 ILE B O 1
ATOM 4416 N N . ARG B 1 6 ? -18.013 -21.278 4.763 1 87 6 ARG B N 1
ATOM 4417 C CA . ARG B 1 6 ? -18.967 -20.177 4.693 1 87 6 ARG B CA 1
ATOM 4418 C C . ARG B 1 6 ? -18.42 -19.032 3.847 1 87 6 ARG B C 1
ATOM 4420 O O . ARG B 1 6 ? -19.142 -18.458 3.028 1 87 6 ARG B O 1
ATOM 4427 N N . GLN B 1 7 ? -17.209 -18.762 4.066 1 87.71 7 GLN B N 1
ATOM 4428 C CA . GLN B 1 7 ? -16.603 -17.656 3.332 1 87.71 7 GLN B CA 1
ATOM 4429 C C . GLN B 1 7 ? -16.419 -18.008 1.859 1 87.71 7 GLN B C 1
ATOM 4431 O O . GLN B 1 7 ? -16.549 -17.145 0.988 1 87.71 7 GLN B O 1
ATOM 4436 N N . THR B 1 8 ? -16.147 -19.275 1.6 1 88.87 8 THR B N 1
ATOM 4437 C CA . THR B 1 8 ? -16.001 -19.724 0.22 1 88.87 8 THR B CA 1
ATOM 4438 C C . THR B 1 8 ? -17.337 -19.66 -0.514 1 88.87 8 THR B C 1
ATOM 4440 O O . THR B 1 8 ? -17.398 -19.228 -1.667 1 88.87 8 THR B O 1
ATOM 4443 N N . LEU B 1 9 ? -18.369 -20.029 0.158 1 91.46 9 LEU B N 1
ATOM 4444 C CA . LEU B 1 9 ? -19.693 -19.977 -0.452 1 91.46 9 LEU B CA 1
ATOM 4445 C C . LEU B 1 9 ? -20.11 -18.535 -0.724 1 91.46 9 LEU B C 1
ATOM 4447 O O . LEU B 1 9 ? -20.728 -18.247 -1.751 1 91.46 9 LEU B O 1
ATOM 4451 N N . TRP B 1 10 ? -19.763 -17.692 0.161 1 92.03 10 TRP B N 1
ATOM 4452 C CA . TRP B 1 10 ? -20.069 -16.279 -0.036 1 92.03 10 TRP B CA 1
ATOM 4453 C C . TRP B 1 10 ? -19.324 -15.724 -1.245 1 92.03 10 TRP B C 1
ATOM 4455 O O . TRP B 1 10 ? -19.903 -15.002 -2.061 1 92.03 10 TRP B O 1
ATOM 4465 N N . ALA B 1 11 ? -18.104 -16.034 -1.281 1 91.85 11 ALA B N 1
ATOM 4466 C CA . ALA B 1 11 ? -17.283 -15.538 -2.382 1 91.85 11 ALA B CA 1
ATOM 4467 C C . ALA B 1 11 ? -17.784 -16.068 -3.722 1 91.85 11 ALA B C 1
ATOM 4469 O O . ALA B 1 11 ? -17.737 -15.362 -4.733 1 91.85 11 ALA B O 1
ATOM 4470 N N . LEU B 1 12 ? -18.243 -17.294 -3.748 1 92.77 12 LEU B N 1
ATOM 4471 C CA . LEU B 1 12 ? -18.785 -17.893 -4.962 1 92.77 12 LEU B CA 1
ATOM 4472 C C . LEU B 1 12 ? -20.067 -17.187 -5.391 1 92.77 12 LEU B C 1
ATOM 4474 O O . LEU B 1 12 ? -20.259 -16.904 -6.575 1 92.77 12 LEU B O 1
ATOM 4478 N N . ARG B 1 13 ? -20.894 -16.897 -4.447 1 92.86 13 ARG B N 1
ATOM 4479 C CA . ARG B 1 13 ? -22.129 -16.184 -4.756 1 92.86 13 ARG B CA 1
ATOM 4480 C C . ARG B 1 13 ? -21.838 -14.767 -5.237 1 92.86 13 ARG B C 1
ATOM 4482 O O . ARG B 1 13 ? -22.495 -14.269 -6.154 1 92.86 13 ARG B O 1
ATOM 4489 N N . TYR B 1 14 ? -20.876 -14.184 -4.569 1 91.75 14 TYR B N 1
ATOM 4490 C CA . TYR B 1 14 ? -20.438 -12.843 -4.939 1 91.75 14 TYR B CA 1
ATOM 4491 C C . TYR B 1 14 ? -19.914 -12.816 -6.37 1 91.75 14 TYR B C 1
ATOM 4493 O O . TYR B 1 14 ? -20.263 -11.927 -7.149 1 91.75 14 TYR B O 1
ATOM 4501 N N . ALA B 1 15 ? -19.172 -13.796 -6.75 1 93 15 ALA B N 1
ATOM 4502 C CA . ALA B 1 15 ? -18.595 -13.883 -8.089 1 93 15 ALA B CA 1
ATOM 4503 C C . ALA B 1 15 ? -19.666 -14.201 -9.128 1 93 15 ALA B C 1
ATOM 4505 O O . ALA B 1 15 ? -19.636 -13.672 -10.241 1 93 15 ALA B O 1
ATOM 4506 N N . LEU B 1 16 ? -20.607 -15.078 -8.779 1 93.32 16 LEU B N 1
ATOM 4507 C CA . LEU B 1 16 ? -21.669 -15.477 -9.696 1 93.32 16 LEU B CA 1
ATOM 4508 C C . LEU B 1 16 ? -22.611 -14.312 -9.977 1 93.32 16 LEU B C 1
ATOM 4510 O O . LEU B 1 16 ? -23.162 -14.204 -11.075 1 93.32 16 LEU B O 1
ATOM 4514 N N . ARG B 1 17 ? -22.779 -13.39 -9.061 1 91.34 17 ARG B N 1
ATOM 4515 C CA . ARG B 1 17 ? -23.637 -12.224 -9.246 1 91.34 17 ARG B CA 1
ATOM 4516 C C . ARG B 1 17 ? -22.94 -11.158 -10.084 1 91.34 17 ARG B C 1
ATOM 4518 O O . ARG B 1 17 ? -23.566 -10.522 -10.934 1 91.34 17 ARG B O 1
ATOM 4525 N N . ALA B 1 18 ? -21.728 -11.024 -9.909 1 91.14 18 ALA B N 1
ATOM 4526 C CA . ALA B 1 18 ? -20.984 -9.955 -10.57 1 91.14 18 ALA B CA 1
ATOM 4527 C C . ALA B 1 18 ? -20.525 -10.384 -11.96 1 91.14 18 ALA B C 1
ATOM 4529 O O . ALA B 1 18 ? -20.567 -9.594 -12.906 1 91.14 18 ALA B O 1
ATOM 4530 N N . HIS B 1 19 ? -19.991 -11.696 -12.068 1 92.12 19 HIS B N 1
ATOM 4531 C CA . HIS B 1 19 ? -19.447 -12.197 -13.325 1 92.12 19 HIS B CA 1
ATOM 4532 C C . HIS B 1 19 ? -19.938 -13.611 -13.614 1 92.12 19 HIS B C 1
ATOM 4534 O O . HIS B 1 19 ? -19.14 -14.55 -13.673 1 92.12 19 HIS B O 1
ATOM 4540 N N . PRO B 1 20 ? -21.143 -13.871 -13.886 1 93.02 20 PRO B N 1
ATOM 4541 C CA . PRO B 1 20 ? -21.683 -15.222 -14.055 1 93.02 20 PRO B CA 1
ATOM 4542 C C . PRO B 1 20 ? -21.119 -15.934 -15.283 1 93.02 20 PRO B C 1
ATOM 4544 O O . PRO B 1 20 ? -20.831 -17.132 -15.228 1 93.02 20 PRO B O 1
ATOM 4547 N N . ILE B 1 21 ? -20.94 -15.21 -16.331 1 91.9 21 ILE B N 1
ATOM 4548 C CA . ILE B 1 21 ? -20.488 -15.835 -17.569 1 91.9 21 ILE B CA 1
ATOM 4549 C C . ILE B 1 21 ? -19.066 -16.363 -17.391 1 91.9 21 ILE B C 1
ATOM 4551 O O . ILE B 1 21 ? -18.749 -17.472 -17.828 1 91.9 21 ILE B O 1
ATOM 4555 N N . LEU B 1 22 ? -18.274 -15.582 -16.723 1 89.7 22 LEU B N 1
ATOM 4556 C CA . LEU B 1 22 ? -16.887 -15.994 -16.535 1 89.7 22 LEU B CA 1
ATOM 4557 C C . LEU B 1 22 ? -16.794 -17.163 -15.56 1 89.7 22 LEU B C 1
ATOM 4559 O O . LEU B 1 22 ? -16.028 -18.103 -15.782 1 89.7 22 LEU B O 1
ATOM 4563 N N . VAL B 1 23 ? -17.581 -17.141 -14.517 1 93.55 23 VAL B N 1
ATOM 4564 C CA . VAL B 1 23 ? -17.538 -18.195 -13.509 1 93.55 23 VAL B CA 1
ATOM 4565 C C . VAL B 1 23 ? -18.094 -19.492 -14.091 1 93.55 23 VAL B C 1
ATOM 4567 O O . VAL B 1 23 ? -17.482 -20.554 -13.955 1 93.55 23 VAL B O 1
ATOM 4570 N N . LEU B 1 24 ? -19.186 -19.453 -14.803 1 93.34 24 LEU B N 1
ATOM 4571 C CA . LEU B 1 24 ? -19.81 -20.644 -15.369 1 93.34 24 LEU B CA 1
ATOM 4572 C C . LEU B 1 24 ? -18.948 -21.232 -16.482 1 93.34 24 LEU B C 1
ATOM 4574 O O . LEU B 1 24 ? -18.843 -22.453 -16.611 1 93.34 24 LEU B O 1
ATOM 4578 N N . SER B 1 25 ? -18.404 -20.296 -17.244 1 91.77 25 SER B N 1
ATOM 4579 C CA . SER B 1 25 ? -17.522 -20.782 -18.3 1 91.77 25 SER B CA 1
ATOM 4580 C C . SER B 1 25 ? -16.291 -21.472 -17.719 1 91.77 25 SER B C 1
ATOM 4582 O O . SER B 1 25 ? -15.844 -22.496 -18.238 1 91.77 25 SER B O 1
ATOM 4584 N N . SER B 1 26 ? -15.748 -20.924 -16.651 1 90.67 26 SER B N 1
ATOM 4585 C CA . SER B 1 26 ? -14.574 -21.52 -16.021 1 90.67 26 SER B CA 1
ATOM 4586 C C . SER B 1 26 ? -14.905 -22.876 -15.407 1 90.67 26 SER B C 1
ATOM 4588 O O . SER B 1 26 ? -14.151 -23.837 -15.568 1 90.67 26 SER B O 1
ATOM 4590 N N . PHE B 1 27 ? -16.047 -23.02 -14.784 1 92.73 27 PHE B N 1
ATOM 4591 C CA . PHE B 1 27 ? -16.434 -24.273 -14.148 1 92.73 27 PHE B CA 1
ATOM 4592 C C . PHE B 1 27 ? -16.772 -25.33 -15.192 1 92.73 27 PHE B C 1
ATOM 4594 O O . PHE B 1 27 ? -16.448 -26.507 -15.02 1 92.73 27 PHE B O 1
ATOM 4601 N N . THR B 1 28 ? -17.421 -24.909 -16.269 1 92.03 28 THR B N 1
ATOM 4602 C CA . THR B 1 28 ? -17.75 -25.84 -17.343 1 92.03 28 THR B CA 1
ATOM 4603 C C . THR B 1 28 ? -16.482 -26.367 -18.01 1 92.03 28 THR B C 1
ATOM 4605 O O . THR B 1 28 ? -16.37 -27.563 -18.283 1 92.03 28 THR B O 1
ATOM 4608 N N . LEU B 1 29 ? -15.641 -25.46 -18.193 1 90.36 29 LEU B N 1
ATOM 4609 C CA . LEU B 1 29 ? -14.387 -25.872 -18.816 1 90.36 29 LEU B CA 1
ATOM 4610 C C . LEU B 1 29 ? -13.603 -26.801 -17.895 1 90.36 29 LEU B C 1
ATOM 4612 O O . LEU B 1 29 ? -12.998 -27.772 -18.355 1 90.36 29 LEU B O 1
ATOM 4616 N N . LEU B 1 30 ? -13.587 -26.526 -16.602 1 90.01 30 LEU B N 1
ATOM 4617 C CA . LEU B 1 30 ? -12.885 -27.374 -15.645 1 90.01 30 LEU B CA 1
ATOM 4618 C C . LEU B 1 30 ? -13.525 -28.757 -15.573 1 90.01 30 LEU B C 1
ATOM 4620 O O . LEU B 1 30 ? -12.83 -29.758 -15.385 1 90.01 30 LEU B O 1
ATOM 4624 N N . THR B 1 31 ? -14.843 -28.8 -15.791 1 90.41 31 THR B N 1
ATOM 4625 C CA . THR B 1 31 ? -15.543 -30.079 -15.794 1 90.41 31 THR B CA 1
ATOM 4626 C C . THR B 1 31 ? -15.151 -30.908 -17.014 1 90.41 31 THR B C 1
ATOM 4628 O O . THR B 1 31 ? -14.908 -32.111 -16.901 1 90.41 31 THR B O 1
ATOM 4631 N N . VAL B 1 32 ? -15.012 -30.206 -18.088 1 90.48 32 VAL B N 1
ATOM 4632 C CA . VAL B 1 32 ? -14.63 -30.902 -19.312 1 90.48 32 VAL B CA 1
ATOM 4633 C C . VAL B 1 32 ? -13.196 -31.411 -19.191 1 90.48 32 VAL B C 1
ATOM 4635 O O . VAL B 1 32 ? -12.902 -32.551 -19.559 1 90.48 32 VAL B O 1
ATOM 4638 N N . LEU B 1 33 ? -12.369 -30.602 -18.597 1 88.25 33 LEU B N 1
ATOM 4639 C CA . LEU B 1 33 ? -10.958 -30.947 -18.456 1 88.25 33 LEU B CA 1
ATOM 4640 C C . LEU B 1 33 ? -10.773 -32.072 -17.444 1 88.25 33 LEU B C 1
ATOM 4642 O O . LEU B 1 33 ? -9.781 -32.803 -17.496 1 88.25 33 LEU B O 1
ATOM 4646 N N . SER B 1 34 ? -11.759 -32.213 -16.548 1 89.26 34 SER B N 1
ATOM 4647 C CA . SER B 1 34 ? -11.65 -33.227 -15.504 1 89.26 34 SER B CA 1
ATOM 4648 C C . SER B 1 34 ? -11.773 -34.633 -16.083 1 89.26 34 SER B C 1
ATOM 4650 O O . SER B 1 34 ? -11.33 -35.605 -15.468 1 89.26 34 SER B O 1
ATOM 4652 N N . PHE B 1 35 ? -12.229 -34.771 -17.322 1 89.06 35 PHE B N 1
ATOM 4653 C CA . PHE B 1 35 ? -12.435 -36.086 -17.917 1 89.06 35 PHE B CA 1
ATOM 4654 C C . PHE B 1 35 ? -11.252 -36.472 -18.798 1 89.06 35 PHE B C 1
ATOM 4656 O O . PHE B 1 35 ? -11.189 -37.594 -19.304 1 89.06 35 PHE B O 1
ATOM 4663 N N . LEU B 1 36 ? -10.342 -35.618 -18.877 1 84.35 36 LEU B N 1
ATOM 4664 C CA . LEU B 1 36 ? -9.246 -35.832 -19.817 1 84.35 36 LEU B CA 1
ATOM 4665 C C . LEU B 1 36 ? -8.38 -37.009 -19.382 1 84.35 36 LEU B C 1
ATOM 4667 O O . LEU B 1 36 ? -7.971 -37.824 -20.211 1 84.35 36 LEU B O 1
ATOM 4671 N N . PRO B 1 37 ? -8.101 -37.154 -18.072 1 81.47 37 PRO B N 1
ATOM 4672 C CA . PRO B 1 37 ? -7.274 -38.299 -17.683 1 81.47 37 PRO B CA 1
ATOM 4673 C C . PRO B 1 37 ? -7.948 -39.638 -17.973 1 81.47 37 PRO B C 1
ATOM 4675 O O . PRO B 1 37 ? -7.276 -40.605 -18.341 1 81.47 37 PRO B O 1
ATOM 4678 N N . SER B 1 38 ? -9.271 -39.714 -17.872 1 84.93 38 SER B N 1
ATOM 4679 C CA . SER B 1 38 ? -10 -40.937 -18.195 1 84.93 38 SER B CA 1
ATOM 4680 C C . SER B 1 38 ? -9.959 -41.225 -19.692 1 84.93 38 SER B C 1
ATOM 4682 O O . SER B 1 38 ? -9.808 -42.378 -20.104 1 84.93 38 SER B O 1
ATOM 4684 N N . VAL B 1 39 ? -10.081 -40.151 -20.497 1 86.44 39 VAL B N 1
ATOM 4685 C CA . VAL B 1 39 ? -10.026 -40.301 -21.947 1 86.44 39 VAL B CA 1
ATOM 4686 C C . VAL B 1 39 ? -8.623 -40.73 -22.37 1 86.44 39 VAL B C 1
ATOM 4688 O O . VAL B 1 39 ? -8.465 -41.551 -23.277 1 86.44 39 VAL B O 1
ATOM 4691 N N . GLN B 1 40 ? -7.646 -40.225 -21.692 1 82.36 40 GLN B N 1
ATOM 4692 C CA . GLN B 1 40 ? -6.266 -40.579 -22.005 1 82.36 40 GLN B CA 1
ATOM 4693 C C . GLN B 1 40 ? -5.992 -42.049 -21.702 1 82.36 40 GLN B C 1
ATOM 4695 O O . GLN B 1 40 ? -5.283 -42.722 -22.453 1 82.36 40 GLN B O 1
ATOM 4700 N N . MET B 1 41 ? -6.486 -42.549 -20.604 1 82.73 41 MET B N 1
ATOM 4701 C CA . MET B 1 41 ? -6.328 -43.959 -20.262 1 82.73 41 MET B CA 1
ATOM 4702 C C . MET B 1 41 ? -6.913 -44.852 -21.351 1 82.73 41 MET B C 1
ATOM 4704 O O . MET B 1 41 ? -6.29 -45.837 -21.753 1 82.73 41 MET B O 1
ATOM 4708 N N . PHE B 1 42 ? -8.05 -44.473 -21.87 1 84.46 42 PHE B N 1
ATOM 4709 C CA . PHE B 1 42 ? -8.716 -45.245 -22.912 1 84.46 42 PHE B CA 1
ATOM 4710 C C . PHE B 1 42 ? -7.914 -45.208 -24.208 1 84.46 42 PHE B C 1
ATOM 4712 O O . PHE B 1 42 ? -7.779 -46.227 -24.889 1 84.46 42 PHE B O 1
ATOM 4719 N N . LEU B 1 43 ? -7.432 -44.064 -24.529 1 85.91 43 LEU B N 1
ATOM 4720 C CA . LEU B 1 43 ? -6.706 -43.905 -25.784 1 85.91 43 LEU B CA 1
ATOM 4721 C C . LEU B 1 43 ? -5.393 -44.681 -25.754 1 85.91 43 LEU B C 1
ATOM 4723 O O . LEU B 1 43 ? -5.02 -45.316 -26.743 1 85.91 43 LEU B O 1
ATOM 4727 N N . ILE B 1 44 ? -4.697 -44.676 -24.629 1 82.75 44 ILE B N 1
ATOM 4728 C CA . ILE B 1 44 ? -3.445 -45.413 -24.501 1 82.75 44 ILE B CA 1
ATOM 4729 C C . ILE B 1 44 ? -3.72 -46.913 -24.572 1 82.75 44 ILE B C 1
ATOM 4731 O O . ILE B 1 44 ? -2.974 -47.658 -25.211 1 82.75 44 ILE B O 1
ATOM 4735 N N . ALA B 1 45 ? -4.775 -47.38 -23.987 1 83.54 45 ALA B N 1
ATOM 4736 C CA . ALA B 1 45 ? -5.154 -48.789 -24.046 1 83.54 45 ALA B CA 1
ATOM 4737 C C . ALA B 1 45 ? -5.468 -49.213 -25.478 1 83.54 45 ALA B C 1
ATOM 4739 O O . ALA B 1 45 ? -5.083 -50.303 -25.908 1 83.54 45 ALA B O 1
ATOM 4740 N N . ALA B 1 46 ? -6.135 -48.311 -26.225 1 85.36 46 ALA B N 1
ATOM 4741 C CA . ALA B 1 46 ? -6.528 -48.626 -27.596 1 85.36 46 ALA B CA 1
ATOM 4742 C C . ALA B 1 46 ? -5.307 -48.743 -28.504 1 85.36 46 ALA B C 1
ATOM 4744 O O . ALA B 1 46 ? -5.249 -49.622 -29.367 1 85.36 46 ALA B O 1
ATOM 4745 N N . ILE B 1 47 ? -4.383 -47.931 -28.306 1 83.16 47 ILE B N 1
ATOM 4746 C CA . ILE B 1 47 ? -3.182 -47.958 -29.134 1 83.16 47 ILE B CA 1
ATOM 4747 C C . ILE B 1 47 ? -2.359 -49.203 -28.808 1 83.16 47 ILE B C 1
ATOM 4749 O O . ILE B 1 47 ? -1.933 -49.926 -29.712 1 83.16 47 ILE B O 1
ATOM 4753 N N . THR B 1 48 ? -2.171 -49.541 -27.511 1 80.84 48 THR B N 1
ATOM 4754 C CA . THR B 1 48 ? -1.343 -50.661 -27.078 1 80.84 48 THR B CA 1
ATOM 4755 C C . THR B 1 48 ? -1.982 -51.99 -27.47 1 80.84 48 THR B C 1
ATOM 4757 O O . THR B 1 48 ? -1.294 -52.906 -27.926 1 80.84 48 THR B O 1
ATOM 4760 N N . ASP B 1 49 ? -3.273 -52.033 -27.314 1 81.13 49 ASP B N 1
ATOM 4761 C CA . ASP B 1 49 ? -3.958 -53.276 -27.656 1 81.13 49 ASP B CA 1
ATOM 4762 C C . ASP B 1 49 ? -3.947 -53.513 -29.164 1 81.13 49 ASP B C 1
ATOM 4764 O O . ASP B 1 49 ? -3.821 -54.652 -29.618 1 81.13 49 ASP B O 1
ATOM 4768 N N . SER B 1 50 ? -4.079 -52.454 -29.972 1 83.98 50 SER B N 1
ATOM 4769 C CA . SER B 1 50 ? -4.047 -52.597 -31.423 1 83.98 50 SER B CA 1
ATOM 4770 C C . SER B 1 50 ? -2.66 -53.002 -31.909 1 83.98 50 SER B C 1
ATOM 4772 O O . SER B 1 50 ? -2.53 -53.786 -32.852 1 83.98 50 SER B O 1
ATOM 4774 N N . LEU B 1 51 ? -1.674 -52.572 -31.284 1 80.04 51 LEU B N 1
ATOM 4775 C CA . LEU B 1 51 ? -0.309 -52.925 -31.658 1 80.04 51 LEU B CA 1
ATOM 4776 C C . LEU B 1 51 ? -0.002 -54.373 -31.289 1 80.04 51 LEU B C 1
ATOM 4778 O O . LEU B 1 51 ? 0.694 -55.072 -32.03 1 80.04 51 LEU B O 1
ATOM 4782 N N . SER B 1 52 ? -0.509 -54.761 -30.125 1 76.41 52 SER B N 1
ATOM 4783 C CA . SER B 1 52 ? -0.296 -56.142 -29.704 1 76.41 52 SER B CA 1
ATOM 4784 C C . SER B 1 52 ? -1.025 -57.119 -30.621 1 76.41 52 SER B C 1
ATOM 4786 O O . SER B 1 52 ? -0.586 -58.256 -30.799 1 76.41 52 SER B O 1
ATOM 4788 N N . ALA B 1 53 ? -2.112 -56.602 -31.211 1 78.92 53 ALA B N 1
ATOM 4789 C CA . ALA B 1 53 ? -2.873 -57.459 -32.116 1 78.92 53 ALA B CA 1
ATOM 4790 C C . ALA B 1 53 ? -2.28 -57.436 -33.521 1 78.92 53 ALA B C 1
ATOM 4792 O O . ALA B 1 53 ? -2.721 -58.182 -34.4 1 78.92 53 ALA B O 1
ATOM 4793 N N . GLY B 1 54 ? -1.235 -56.639 -33.803 1 76.64 54 GLY B N 1
ATOM 4794 C CA . GLY B 1 54 ? -0.532 -56.612 -35.075 1 76.64 54 GLY B CA 1
ATOM 4795 C C . GLY B 1 54 ? -1.188 -55.705 -36.1 1 76.64 54 GLY B C 1
ATOM 4796 O O . GLY B 1 54 ? -0.896 -55.797 -37.294 1 76.64 54 GLY B O 1
ATOM 4797 N N . ASP B 1 55 ? -2.169 -54.892 -35.693 1 83.57 55 ASP B N 1
ATOM 4798 C CA . ASP B 1 55 ? -2.873 -53.996 -36.605 1 83.57 55 ASP B CA 1
ATOM 4799 C C . ASP B 1 55 ? -2.272 -52.592 -36.57 1 83.57 55 ASP B C 1
ATOM 4801 O O . ASP B 1 55 ? -2.726 -51.736 -35.808 1 83.57 55 ASP B O 1
ATOM 4805 N N . ALA B 1 56 ? -1.384 -52.372 -37.508 1 78.22 56 ALA B N 1
ATOM 4806 C CA . ALA B 1 56 ? -0.648 -51.11 -37.528 1 78.22 56 ALA B CA 1
ATOM 4807 C C . ALA B 1 56 ? -1.542 -49.962 -37.989 1 78.22 56 ALA B C 1
ATOM 4809 O O . ALA B 1 56 ? -1.402 -48.831 -37.517 1 78.22 56 ALA B O 1
ATOM 4810 N N . HIS B 1 57 ? -2.464 -50.257 -38.886 1 82.29 57 HIS B N 1
ATOM 4811 C CA . HIS B 1 57 ? -3.319 -49.202 -39.418 1 82.29 57 HIS B CA 1
ATOM 4812 C C . HIS B 1 57 ? -4.257 -48.659 -38.345 1 82.29 57 HIS B C 1
ATOM 4814 O O . HIS B 1 57 ? -4.44 -47.445 -38.231 1 82.29 57 HIS B O 1
ATOM 4820 N N . THR B 1 58 ? -4.811 -49.524 -37.512 1 86.37 58 THR B N 1
ATOM 4821 C CA . THR B 1 58 ? -5.696 -49.088 -36.438 1 86.37 58 THR B CA 1
ATOM 4822 C C . THR B 1 58 ? -4.911 -48.357 -35.353 1 86.37 58 THR B C 1
ATOM 4824 O O . THR B 1 58 ? -5.409 -47.399 -34.758 1 86.37 58 THR B O 1
ATOM 4827 N N . ALA B 1 59 ? -3.685 -48.79 -35.187 1 83.88 59 ALA B N 1
ATOM 4828 C CA . ALA B 1 59 ? -2.836 -48.129 -34.2 1 83.88 59 ALA B CA 1
ATOM 4829 C C . ALA B 1 59 ? -2.513 -46.699 -34.624 1 83.88 59 ALA B C 1
ATOM 4831 O O . ALA B 1 59 ? -2.459 -45.794 -33.787 1 83.88 59 ALA B O 1
ATOM 4832 N N . LEU B 1 60 ? -2.37 -46.45 -35.964 1 81.62 60 LEU B N 1
ATOM 4833 C CA . LEU B 1 60 ? -2.078 -45.116 -36.477 1 81.62 60 LEU B CA 1
ATOM 4834 C C . LEU B 1 60 ? -3.29 -44.202 -36.335 1 81.62 60 LEU B C 1
ATOM 4836 O O . LEU B 1 60 ? -3.143 -43.005 -36.075 1 81.62 60 LEU B O 1
ATOM 4840 N N . THR B 1 61 ? -4.456 -44.737 -36.48 1 84.33 61 THR B N 1
ATOM 4841 C CA . THR B 1 61 ? -5.666 -43.94 -36.313 1 84.33 61 THR B CA 1
ATOM 4842 C C . THR B 1 61 ? -5.838 -43.516 -34.857 1 84.33 61 THR B C 1
ATOM 4844 O O . THR B 1 61 ? -6.175 -42.364 -34.576 1 84.33 61 THR B O 1
ATOM 4847 N N . TRP B 1 62 ? -5.513 -44.431 -33.944 1 84.3 62 TRP B N 1
ATOM 4848 C CA . TRP B 1 62 ? -5.642 -44.096 -32.53 1 84.3 62 TRP B CA 1
ATOM 4849 C C . TRP B 1 62 ? -4.551 -43.122 -32.099 1 84.3 62 TRP B C 1
ATOM 4851 O O . TRP B 1 62 ? -4.766 -42.291 -31.213 1 84.3 62 TRP B O 1
ATOM 4861 N N . ALA B 1 63 ? -3.429 -43.213 -32.721 1 78.17 63 ALA B N 1
ATOM 4862 C CA . ALA B 1 63 ? -2.369 -42.246 -32.445 1 78.17 63 ALA B CA 1
ATOM 4863 C C . ALA B 1 63 ? -2.779 -40.843 -32.884 1 78.17 63 ALA B C 1
ATOM 4865 O O . ALA B 1 63 ? -2.473 -39.86 -32.205 1 78.17 63 ALA B O 1
ATOM 4866 N N . GLY B 1 64 ? -3.47 -40.747 -34.01 1 77.38 64 GLY B N 1
ATOM 4867 C CA . GLY B 1 64 ? -3.983 -39.468 -34.476 1 77.38 64 GLY B CA 1
ATOM 4868 C C . GLY B 1 64 ? -5.039 -38.879 -33.559 1 77.38 64 GLY B C 1
ATOM 4869 O O . GLY B 1 64 ? -5.011 -37.683 -33.259 1 77.38 64 GLY B O 1
ATOM 4870 N N . VAL B 1 65 ? -5.907 -39.751 -33.021 1 82.52 65 VAL B N 1
ATOM 4871 C CA . VAL B 1 65 ? -6.957 -39.304 -32.112 1 82.52 65 VAL B CA 1
ATOM 4872 C C . VAL B 1 65 ? -6.339 -38.849 -30.792 1 82.52 65 VAL B C 1
ATOM 4874 O O . VAL B 1 65 ? -6.755 -37.84 -30.219 1 82.52 65 VAL B O 1
ATOM 4877 N N . THR B 1 66 ? -5.325 -39.6 -30.371 1 80.26 66 THR B N 1
ATOM 4878 C CA . THR B 1 66 ? -4.655 -39.229 -29.129 1 80.26 66 THR B CA 1
ATOM 4879 C C . THR B 1 66 ? -3.947 -37.886 -29.277 1 80.26 66 THR B C 1
ATOM 4881 O O . THR B 1 66 ? -3.99 -37.052 -28.37 1 80.26 66 THR B O 1
ATOM 4884 N N . GLY B 1 67 ? -3.271 -37.675 -30.381 1 73.98 67 GLY B N 1
ATOM 4885 C CA . GLY B 1 67 ? -2.65 -36.385 -30.636 1 73.98 67 GLY B CA 1
ATOM 4886 C C . GLY B 1 67 ? -3.644 -35.239 -30.66 1 73.98 67 GLY B C 1
ATOM 4887 O O . GLY B 1 67 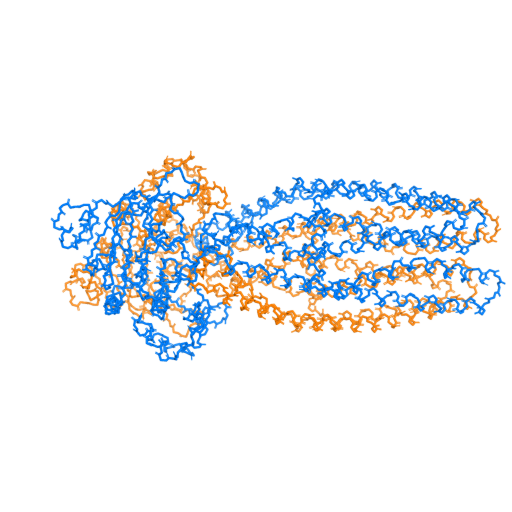? -3.378 -34.168 -30.112 1 73.98 67 GLY B O 1
ATOM 4888 N N . GLY B 1 68 ? -4.835 -35.486 -31.273 1 73.14 68 GLY B N 1
ATOM 4889 C CA . GLY B 1 68 ? -5.884 -34.48 -31.303 1 73.14 68 GLY B CA 1
ATOM 4890 C C . GLY B 1 68 ? -6.435 -34.151 -29.928 1 73.14 68 GLY B C 1
ATOM 4891 O O . GLY B 1 68 ? -6.662 -32.983 -29.608 1 73.14 68 GLY B O 1
ATOM 4892 N N . VAL B 1 69 ? -6.602 -35.108 -29.037 1 80.24 69 VAL B N 1
ATOM 4893 C CA . VAL B 1 69 ? -7.134 -34.906 -27.694 1 80.24 69 VAL B CA 1
ATOM 4894 C C . VAL B 1 69 ? -6.112 -34.159 -26.84 1 80.24 69 VAL B C 1
ATOM 4896 O O . VAL B 1 69 ? -6.475 -33.289 -26.045 1 80.24 69 VAL B O 1
ATOM 4899 N N . LEU B 1 70 ? -4.828 -34.503 -27.045 1 75.71 70 LEU B N 1
ATOM 4900 C CA . LEU B 1 70 ? -3.786 -33.819 -26.287 1 75.71 70 LEU B CA 1
ATOM 4901 C C . LEU B 1 70 ? -3.681 -32.356 -26.704 1 75.71 70 LEU B C 1
ATOM 4903 O O . LEU B 1 70 ? -3.499 -31.477 -25.859 1 75.71 70 LEU B O 1
ATOM 4907 N N . ALA B 1 71 ? -3.786 -32.142 -28.015 1 72.03 71 ALA B N 1
ATOM 4908 C CA . ALA B 1 71 ? -3.777 -30.768 -28.51 1 72.03 71 ALA B CA 1
ATOM 4909 C C . ALA B 1 71 ? -4.986 -29.991 -27.997 1 72.03 71 ALA B C 1
ATOM 4911 O O . ALA B 1 71 ? -4.87 -28.818 -27.634 1 72.03 71 ALA B O 1
ATOM 4912 N N . GLY B 1 72 ? -6.156 -30.658 -28.05 1 74 72 GLY B N 1
ATOM 4913 C CA . GLY B 1 72 ? -7.353 -30.032 -27.511 1 74 72 GLY B CA 1
ATOM 4914 C C . GLY B 1 72 ? -7.249 -29.722 -26.03 1 74 72 GLY B C 1
ATOM 4915 O O . GLY B 1 72 ? -7.708 -28.672 -25.576 1 74 72 GLY B O 1
ATOM 4916 N N . ASN B 1 73 ? -6.58 -30.565 -25.273 1 78.49 73 ASN B N 1
ATOM 4917 C CA . ASN B 1 73 ? -6.385 -30.338 -23.845 1 78.49 73 ASN B CA 1
ATOM 4918 C C . ASN B 1 73 ? -5.499 -29.123 -23.586 1 78.49 73 ASN B C 1
ATOM 4920 O O . ASN B 1 73 ? -5.755 -28.348 -22.663 1 78.49 73 ASN B O 1
ATOM 4924 N N . LEU B 1 74 ? -4.459 -29.002 -24.379 1 74.16 74 LEU B N 1
ATOM 4925 C CA . LEU B 1 74 ? -3.57 -27.855 -24.231 1 74.16 74 LEU B CA 1
ATOM 4926 C C . LEU B 1 74 ? -4.311 -26.552 -24.511 1 74.16 74 LEU B C 1
ATOM 4928 O O . LEU B 1 74 ? -4.145 -25.569 -23.785 1 74.16 74 LEU B O 1
ATOM 4932 N N . ALA B 1 75 ? -5.075 -26.577 -25.589 1 73.37 75 ALA B N 1
ATOM 4933 C CA . ALA B 1 75 ? -5.848 -25.391 -25.949 1 73.37 75 ALA B CA 1
ATOM 4934 C C . ALA B 1 75 ? -6.856 -25.041 -24.858 1 73.37 75 ALA B C 1
ATOM 4936 O O . ALA B 1 75 ? -7.002 -23.873 -24.49 1 73.37 75 ALA B O 1
ATOM 4937 N N . LEU B 1 76 ? -7.548 -26.062 -24.373 1 79.3 76 LEU B N 1
ATOM 4938 C CA . LEU B 1 76 ? -8.564 -25.821 -23.354 1 79.3 76 LEU B CA 1
ATOM 4939 C C . LEU B 1 76 ? -7.926 -25.337 -22.056 1 79.3 76 LEU B C 1
ATOM 4941 O O . LEU B 1 76 ? -8.519 -24.537 -21.329 1 79.3 76 LEU B O 1
ATOM 4945 N N . GLN B 1 77 ? -6.774 -25.843 -21.773 1 78.31 77 GLN B N 1
ATOM 4946 C CA . GLN B 1 77 ? -6.072 -25.395 -20.575 1 78.31 77 GLN B CA 1
ATOM 4947 C C . GLN B 1 77 ? -5.676 -23.925 -20.686 1 78.31 77 GLN B C 1
ATOM 4949 O O . GLN B 1 77 ? -5.728 -23.187 -19.699 1 78.31 77 GLN B O 1
ATOM 4954 N N . GLN B 1 78 ? -5.285 -23.547 -21.86 1 73.78 78 GLN B N 1
ATOM 4955 C CA . GLN B 1 78 ? -4.923 -22.151 -22.082 1 73.78 78 GLN B CA 1
ATOM 4956 C C . GLN B 1 78 ? -6.138 -21.238 -21.942 1 73.78 78 GLN B C 1
ATOM 4958 O O . GLN B 1 78 ? -6.031 -20.131 -21.411 1 73.78 78 GLN B O 1
ATOM 4963 N N . VAL B 1 79 ? -7.239 -21.725 -22.476 1 76.38 79 VAL B N 1
ATOM 4964 C CA . VAL B 1 79 ? -8.474 -20.958 -22.352 1 76.38 79 VAL B CA 1
ATOM 4965 C C . VAL B 1 79 ? -8.87 -20.851 -20.881 1 76.38 79 VAL B C 1
ATOM 4967 O O . VAL B 1 79 ? -9.315 -19.794 -20.427 1 76.38 79 VAL B O 1
ATOM 4970 N N . SER B 1 80 ? -8.671 -21.929 -20.182 1 83.4 80 SER B N 1
ATOM 4971 C CA . SER B 1 80 ? -8.998 -21.923 -18.76 1 83.4 80 SER B CA 1
ATOM 4972 C C . SER B 1 80 ? -8.136 -20.92 -17.999 1 83.4 80 SER B C 1
ATOM 4974 O O . SER B 1 80 ? -8.635 -20.192 -17.139 1 83.4 80 SER B O 1
ATOM 4976 N N . ASN B 1 81 ? -6.877 -20.848 -18.315 1 77.14 81 ASN B N 1
ATOM 4977 C CA . ASN B 1 81 ? -5.968 -19.908 -17.667 1 77.14 81 ASN B CA 1
ATOM 4978 C C . ASN B 1 81 ? -6.334 -18.462 -17.987 1 77.14 81 ASN B C 1
ATOM 4980 O O . ASN B 1 81 ? -6.243 -17.588 -17.123 1 77.14 81 ASN B O 1
ATOM 4984 N N . SER B 1 82 ? -6.699 -18.282 -19.233 1 75.58 82 SER B N 1
ATOM 4985 C CA . SER B 1 82 ? -7.101 -16.94 -19.642 1 75.58 82 SER B CA 1
ATOM 4986 C C . SER B 1 82 ? -8.375 -16.502 -18.926 1 75.58 82 SER B C 1
ATOM 4988 O O . SER B 1 82 ? -8.513 -15.336 -18.552 1 75.58 82 SER B O 1
ATOM 4990 N N . LEU B 1 83 ? -9.288 -17.416 -18.842 1 81.24 83 LEU B N 1
ATOM 4991 C CA . LEU B 1 83 ? -10.525 -17.107 -18.134 1 81.24 83 LEU B CA 1
ATOM 4992 C C . LEU B 1 83 ? -10.249 -16.798 -16.666 1 81.24 83 LEU B C 1
ATOM 4994 O O . LEU B 1 83 ? -10.887 -15.918 -16.082 1 81.24 83 LEU B O 1
ATOM 4998 N N . ASP B 1 84 ? -9.321 -17.52 -16.131 1 84.27 84 ASP B N 1
ATOM 4999 C CA . ASP B 1 84 ? -8.955 -17.298 -14.735 1 84.27 84 ASP B CA 1
ATOM 5000 C C . ASP B 1 84 ? -8.341 -15.913 -14.542 1 84.27 84 ASP B C 1
ATOM 5002 O O . ASP B 1 84 ? -8.63 -15.232 -13.557 1 84.27 84 ASP B O 1
ATOM 5006 N N . MET B 1 85 ? -7.542 -15.561 -15.477 1 76.28 85 MET B N 1
ATOM 5007 C CA . MET B 1 85 ? -6.927 -14.239 -15.412 1 76.28 85 MET B CA 1
ATOM 5008 C C . MET B 1 85 ? -7.979 -13.142 -15.536 1 76.28 85 MET B C 1
ATOM 5010 O O . MET B 1 85 ? -7.904 -12.123 -14.847 1 76.28 85 MET B O 1
ATOM 5014 N N . SER B 1 86 ? -8.885 -13.393 -16.44 1 81.13 86 SER B N 1
ATOM 5015 C CA . SER B 1 86 ? -9.964 -12.428 -16.625 1 81.13 86 SER B CA 1
ATOM 5016 C C . SER B 1 86 ? -10.844 -12.338 -15.383 1 81.13 86 SER B C 1
ATOM 5018 O O . SER B 1 86 ? -11.294 -11.252 -15.013 1 81.13 86 SER B O 1
ATOM 5020 N N . LEU B 1 87 ? -11.095 -13.456 -14.851 1 85.87 87 LEU B N 1
ATOM 5021 C CA . LEU B 1 87 ? -11.894 -13.472 -13.63 1 85.87 87 LEU B CA 1
ATOM 5022 C C . LEU B 1 87 ? -11.168 -12.757 -12.496 1 85.87 87 LEU B C 1
ATOM 5024 O O . LEU B 1 87 ? -11.793 -12.054 -11.699 1 85.87 87 LEU B O 1
ATOM 5028 N N . ARG B 1 88 ? -9.893 -12.995 -12.373 1 84.6 88 ARG B N 1
ATOM 5029 C CA . ARG B 1 88 ? -9.1 -12.326 -11.346 1 84.6 88 ARG B CA 1
ATOM 5030 C C . ARG B 1 88 ? -9.189 -10.81 -11.486 1 84.6 88 ARG B C 1
ATOM 5032 O O . ARG B 1 88 ? -9.428 -10.104 -10.505 1 84.6 88 ARG B O 1
ATOM 5039 N N . ALA B 1 89 ? -9.019 -10.416 -12.721 1 79.33 89 ALA B N 1
ATOM 5040 C CA . ALA B 1 89 ? -9.08 -8.982 -12.988 1 79.33 89 ALA B CA 1
ATOM 5041 C C . ALA B 1 89 ? -10.478 -8.432 -12.715 1 79.33 89 ALA B C 1
ATOM 5043 O O . ALA B 1 89 ? -10.625 -7.347 -12.147 1 79.33 89 ALA B O 1
ATOM 5044 N N . GLY B 1 90 ? -11.429 -9.221 -13.221 1 84.49 90 GLY B N 1
ATOM 5045 C CA . GLY B 1 90 ? -12.801 -8.793 -13.001 1 84.49 90 GLY B CA 1
ATOM 5046 C C . GLY B 1 90 ? -13.172 -8.708 -11.533 1 84.49 90 GLY B C 1
ATOM 5047 O O . GLY B 1 90 ? -13.8 -7.739 -11.1 1 84.49 90 GLY B O 1
ATOM 5048 N N . MET B 1 91 ? -12.799 -9.635 -10.772 1 89.67 91 MET B N 1
ATOM 5049 C CA . MET B 1 91 ? -13.134 -9.667 -9.351 1 89.67 91 MET B CA 1
ATOM 5050 C C . MET B 1 91 ? -12.383 -8.58 -8.591 1 89.67 91 MET B C 1
ATOM 5052 O O . MET B 1 91 ? -12.907 -8.014 -7.629 1 89.67 91 MET B O 1
ATOM 5056 N N . ALA B 1 92 ? -11.169 -8.399 -8.965 1 86.02 92 ALA B N 1
ATOM 5057 C CA . ALA B 1 92 ? -10.409 -7.32 -8.34 1 86.02 92 ALA B CA 1
ATOM 5058 C C . ALA B 1 92 ? -11.086 -5.971 -8.564 1 86.02 92 ALA B C 1
ATOM 5060 O O . ALA B 1 92 ? -11.18 -5.156 -7.642 1 86.02 92 ALA B O 1
ATOM 5061 N N . GLN B 1 93 ? -11.565 -5.742 -9.747 1 85.69 93 GLN B N 1
ATOM 5062 C CA . GLN B 1 93 ? -12.238 -4.491 -10.077 1 85.69 93 GLN B CA 1
ATOM 5063 C C . GLN B 1 93 ? -13.542 -4.345 -9.298 1 85.69 93 GLN B C 1
ATOM 5065 O O . GLN B 1 93 ? -13.843 -3.269 -8.777 1 85.69 93 GLN B O 1
ATOM 5070 N N . THR B 1 94 ? -14.233 -5.418 -9.335 1 89.41 94 THR B N 1
ATOM 5071 C CA . THR B 1 94 ? -15.498 -5.374 -8.611 1 89.41 94 THR B CA 1
ATOM 5072 C C . THR B 1 94 ? -15.26 -5.159 -7.119 1 89.41 94 THR B C 1
ATOM 5074 O O . THR B 1 94 ? -16.004 -4.426 -6.465 1 89.41 94 THR B O 1
ATOM 5077 N N . GLY B 1 95 ? -14.256 -5.851 -6.625 1 90.56 95 GLY B N 1
ATOM 5078 C CA . GLY B 1 95 ? -13.945 -5.696 -5.213 1 90.56 95 GLY B CA 1
ATOM 5079 C C . GLY B 1 95 ? -13.527 -4.285 -4.846 1 90.56 95 GLY B C 1
ATOM 5080 O O . GLY B 1 95 ? -14.021 -3.719 -3.869 1 90.56 95 GLY B O 1
ATOM 5081 N N . ILE B 1 96 ? -12.7 -3.73 -5.613 1 88.16 96 ILE B N 1
ATOM 5082 C CA . ILE B 1 96 ? -12.194 -2.393 -5.32 1 88.16 96 ILE B CA 1
ATOM 5083 C C . ILE B 1 96 ? -13.314 -1.369 -5.487 1 88.16 96 ILE B C 1
ATOM 5085 O O . ILE B 1 96 ? -13.38 -0.386 -4.746 1 88.16 96 ILE B O 1
ATOM 5089 N N . ARG B 1 97 ? -14.117 -1.546 -6.484 1 89.22 97 ARG B N 1
ATOM 5090 C CA . ARG B 1 97 ? -15.258 -0.656 -6.678 1 89.22 97 ARG B CA 1
ATOM 5091 C C . ARG B 1 97 ? -16.182 -0.677 -5.465 1 89.22 97 ARG B C 1
ATOM 5093 O O . ARG B 1 97 ? -16.703 0.363 -5.057 1 89.22 97 ARG B O 1
ATOM 5100 N N . ALA B 1 98 ? -16.361 -1.85 -5.008 1 90.46 98 ALA B N 1
ATOM 5101 C CA . ALA B 1 98 ? -17.212 -1.973 -3.827 1 90.46 98 ALA B CA 1
ATOM 5102 C C . ALA B 1 98 ? -16.598 -1.25 -2.632 1 90.46 98 ALA B C 1
ATOM 5104 O O . ALA B 1 98 ? -17.311 -0.624 -1.844 1 90.46 98 ALA B O 1
ATOM 5105 N N . ILE B 1 99 ? -15.318 -1.374 -2.495 1 90.34 99 ILE B N 1
ATOM 5106 C CA . ILE B 1 99 ? -14.631 -0.696 -1.401 1 90.34 99 ILE B CA 1
ATOM 5107 C C . ILE B 1 99 ? -14.744 0.817 -1.581 1 90.34 99 ILE B C 1
ATOM 5109 O O . ILE B 1 99 ? -15.026 1.542 -0.624 1 90.34 99 ILE B O 1
ATOM 5113 N N . ALA B 1 100 ? -14.481 1.241 -2.825 1 88.2 100 ALA B N 1
ATOM 5114 C CA . ALA B 1 100 ? -14.57 2.671 -3.109 1 88.2 100 ALA B CA 1
ATOM 5115 C C . ALA B 1 100 ? -15.972 3.201 -2.823 1 88.2 100 ALA B C 1
ATOM 5117 O O . ALA B 1 100 ? -16.129 4.296 -2.278 1 88.2 100 ALA B O 1
ATOM 5118 N N . ARG B 1 101 ? -16.91 2.446 -3.178 1 86.6 101 ARG B N 1
ATOM 5119 C CA . ARG B 1 101 ? -18.289 2.845 -2.916 1 86.6 101 ARG B CA 1
ATOM 5120 C C . ARG B 1 101 ? -18.56 2.929 -1.418 1 86.6 101 ARG B C 1
ATOM 5122 O O . ARG B 1 101 ? -19.227 3.855 -0.953 1 86.6 101 ARG B O 1
ATOM 5129 N N . ARG B 1 102 ? -18.078 1.938 -0.79 1 88.79 102 ARG B N 1
ATOM 5130 C CA . ARG B 1 102 ? -18.26 1.933 0.658 1 88.79 102 ARG B CA 1
ATOM 5131 C C . ARG B 1 102 ? -17.546 3.116 1.304 1 88.79 102 ARG B C 1
ATOM 5133 O O . ARG B 1 102 ? -18.099 3.775 2.186 1 88.79 102 ARG B O 1
ATOM 5140 N N . LEU B 1 103 ? -16.383 3.354 0.912 1 87.72 103 LEU B N 1
ATOM 5141 C CA . LEU B 1 103 ? -15.603 4.464 1.448 1 87.72 103 LEU B CA 1
ATOM 5142 C C . LEU B 1 103 ? -16.298 5.795 1.18 1 87.72 103 LEU B C 1
ATOM 5144 O O . LEU B 1 103 ? -16.301 6.683 2.036 1 87.72 103 LEU B O 1
ATOM 5148 N N . ALA B 1 104 ? -16.842 5.882 0 1 85.73 104 ALA B N 1
ATOM 5149 C CA . ALA B 1 104 ? -17.521 7.114 -0.392 1 85.73 104 ALA B CA 1
ATOM 5150 C C . ALA B 1 104 ? -18.805 7.311 0.408 1 85.73 104 ALA B C 1
ATOM 5152 O O . ALA B 1 104 ? -19.272 8.44 0.577 1 85.73 104 ALA B O 1
ATOM 5153 N N . SER B 1 105 ? -19.343 6.217 0.885 1 83.81 105 SER B N 1
ATOM 5154 C CA . SER B 1 105 ? -20.629 6.289 1.572 1 83.81 105 SER B CA 1
ATOM 5155 C C . SER B 1 105 ? -20.444 6.454 3.077 1 83.81 105 SER B C 1
ATOM 5157 O O . SER B 1 105 ? -21.406 6.714 3.801 1 83.81 105 SER B O 1
ATOM 5159 N N . LEU B 1 106 ? -19.285 6.387 3.54 1 82.83 106 LEU B N 1
ATOM 5160 C CA . LEU B 1 106 ? -19.05 6.461 4.978 1 82.83 106 LEU B CA 1
ATOM 5161 C C . LEU B 1 106 ? -19.232 7.887 5.486 1 82.83 106 LEU B C 1
ATOM 5163 O O . LEU B 1 106 ? -18.919 8.847 4.778 1 82.83 106 LEU B O 1
ATOM 5167 N N . THR B 1 107 ? -19.789 7.972 6.635 1 78.13 107 THR B N 1
ATOM 5168 C CA . THR B 1 107 ? -19.981 9.256 7.299 1 78.13 107 THR B CA 1
ATOM 5169 C C . THR B 1 107 ? -18.738 9.645 8.094 1 78.13 107 THR B C 1
ATOM 5171 O O . THR B 1 107 ? -17.924 8.787 8.443 1 78.13 107 THR B O 1
ATOM 5174 N N . PRO B 1 108 ? -18.554 10.879 8.28 1 74.91 108 PRO B N 1
ATOM 5175 C CA . PRO B 1 108 ? -17.413 11.327 9.082 1 74.91 108 PRO B CA 1
ATOM 5176 C C . PRO B 1 108 ? -17.354 10.655 10.452 1 74.91 108 PRO B C 1
ATOM 5178 O O . PRO B 1 108 ? -16.266 10.392 10.969 1 74.91 108 PRO B O 1
ATOM 5181 N N . GLU B 1 109 ? -18.502 10.309 10.984 1 72.02 109 GLU B N 1
ATOM 5182 C CA . GLU B 1 109 ? -18.55 9.659 12.29 1 72.02 109 GLU B CA 1
ATOM 5183 C C . GLU B 1 109 ? -17.917 8.271 12.24 1 72.02 109 GLU B C 1
ATOM 5185 O O . GLU B 1 109 ? -17.214 7.87 13.17 1 72.02 109 GLU B O 1
ATOM 5190 N N . GLN B 1 110 ? -18.164 7.634 11.178 1 76.83 110 GLN B N 1
ATOM 5191 C CA . GLN B 1 110 ? -17.652 6.276 11.02 1 76.83 110 GLN B CA 1
ATOM 5192 C C . GLN B 1 110 ? -16.148 6.281 10.763 1 76.83 110 GLN B C 1
ATOM 5194 O O . GLN B 1 110 ? -15.443 5.35 11.158 1 76.83 110 GLN B O 1
ATOM 5199 N N . ILE B 1 111 ? -15.687 7.292 10.155 1 76.45 111 ILE B N 1
ATOM 5200 C CA . ILE B 1 111 ? -14.276 7.399 9.801 1 76.45 111 ILE B CA 1
ATOM 5201 C C . ILE B 1 111 ? -13.461 7.771 11.037 1 76.45 111 ILE B C 1
ATOM 5203 O O . ILE B 1 111 ? -12.327 7.313 11.202 1 76.45 111 ILE B O 1
ATOM 5207 N N . SER B 1 112 ? -14.029 8.598 11.866 1 66.63 112 SER B N 1
ATOM 5208 C CA . SER B 1 112 ? -13.326 9.076 13.051 1 66.63 112 SER B CA 1
ATOM 5209 C C . SER B 1 112 ? -13.146 7.959 14.075 1 66.63 112 SER B C 1
ATOM 5211 O O . SER B 1 112 ? -12.368 8.097 15.021 1 66.63 112 SER B O 1
ATOM 5213 N N . ARG B 1 113 ? -13.752 6.794 13.695 1 61.84 113 ARG B N 1
ATOM 5214 C CA . ARG B 1 113 ? -13.603 5.656 14.597 1 61.84 113 ARG B CA 1
ATOM 5215 C C . ARG B 1 113 ? -12.233 5.005 14.435 1 61.84 113 ARG B C 1
ATOM 5217 O O . ARG B 1 113 ? -11.668 5 13.34 1 61.84 113 ARG B O 1
ATOM 5224 N N . GLY B 1 114 ? -11.303 4.983 15.462 1 61.63 114 GLY B N 1
ATOM 5225 C CA . GLY B 1 114 ? -9.924 4.523 15.512 1 61.63 114 GLY B CA 1
ATOM 5226 C C . GLY B 1 114 ? -9.686 3.262 14.703 1 61.63 114 GLY B C 1
ATOM 5227 O O . GLY B 1 114 ? -8.572 3.02 14.235 1 61.63 114 GLY B O 1
ATOM 5228 N N . SER B 1 115 ? -10.692 2.494 14.239 1 69.92 115 SER B N 1
ATOM 5229 C CA . SER B 1 115 ? -10.405 1.225 13.579 1 69.92 115 SER B CA 1
ATOM 5230 C C . SER B 1 115 ? -10.68 1.306 12.082 1 69.92 115 SER B C 1
ATOM 5232 O O . SER B 1 115 ? -10.479 0.331 11.354 1 69.92 115 SER B O 1
ATOM 5234 N N . PHE B 1 116 ? -11.026 2.511 11.62 1 75.98 116 PHE B N 1
ATOM 5235 C CA . PHE B 1 116 ? -11.395 2.686 10.22 1 75.98 116 PHE B CA 1
ATOM 5236 C C . PHE B 1 116 ? -10.207 2.405 9.308 1 75.98 116 PHE B C 1
ATOM 5238 O O . PHE B 1 116 ? -10.328 1.656 8.336 1 75.98 116 PHE B O 1
ATOM 5245 N N . SER B 1 117 ? -9.043 2.997 9.603 1 72.63 117 SER B N 1
ATOM 5246 C CA . SER B 1 117 ? -7.87 2.881 8.743 1 72.63 117 SER B CA 1
ATOM 5247 C C . SER B 1 117 ? -7.406 1.433 8.634 1 72.63 117 SER B C 1
ATOM 5249 O O . SER B 1 117 ? -7.089 0.957 7.541 1 72.63 117 SER B O 1
ATOM 5251 N N . GLN B 1 118 ? -7.485 0.733 9.733 1 72.01 118 GLN B N 1
ATOM 5252 C CA . GLN B 1 118 ? -7.06 -0.663 9.748 1 72.01 118 GLN B CA 1
ATOM 5253 C C . GLN B 1 118 ? -8.025 -1.541 8.957 1 72.01 118 GLN B C 1
ATOM 5255 O O . GLN B 1 118 ? -7.599 -2.409 8.193 1 72.01 118 GLN B O 1
ATOM 5260 N N . ARG B 1 119 ? -9.234 -1.29 9.144 1 80.63 119 ARG B N 1
ATOM 5261 C CA . ARG B 1 119 ? -10.243 -2.118 8.491 1 80.63 119 ARG B CA 1
ATOM 5262 C C . ARG B 1 119 ? -10.264 -1.873 6.986 1 80.63 119 ARG B C 1
ATOM 5264 O O . ARG B 1 119 ? -10.411 -2.811 6.201 1 80.63 119 ARG B O 1
ATOM 5271 N N . SER B 1 120 ? -10.181 -0.622 6.625 1 83.73 120 SER B N 1
ATOM 5272 C CA . SER B 1 120 ? -10.175 -0.293 5.203 1 83.73 120 SER B CA 1
ATOM 5273 C C . SER B 1 120 ? -8.962 -0.893 4.502 1 83.73 120 SER B C 1
ATOM 5275 O O . SER B 1 120 ? -9.082 -1.443 3.405 1 83.73 120 SER B O 1
ATOM 5277 N N . ARG B 1 121 ? -7.857 -0.868 5.138 1 76.75 121 ARG B N 1
ATOM 5278 C CA . ARG B 1 121 ? -6.64 -1.415 4.548 1 76.75 121 ARG B CA 1
ATOM 5279 C C . ARG B 1 121 ? -6.718 -2.934 4.439 1 76.75 121 ARG B C 1
ATOM 5281 O O . ARG B 1 121 ? -6.275 -3.514 3.446 1 76.75 121 ARG B O 1
ATOM 5288 N N . ALA B 1 122 ? -7.193 -3.482 5.48 1 81.09 122 ALA B N 1
ATOM 5289 C CA . ALA B 1 122 ? -7.334 -4.936 5.458 1 81.09 122 ALA B CA 1
ATOM 5290 C C . ALA B 1 122 ? -8.222 -5.383 4.3 1 81.09 122 ALA B C 1
ATOM 5292 O O . ALA B 1 122 ? -7.936 -6.385 3.641 1 81.09 122 ALA B O 1
ATOM 5293 N N . ALA B 1 123 ? -9.252 -4.663 4.091 1 87.27 123 ALA B N 1
ATOM 5294 C CA . ALA B 1 123 ? -10.155 -4.985 2.989 1 87.27 123 ALA B CA 1
ATOM 5295 C C . ALA B 1 123 ? -9.462 -4.802 1.642 1 87.27 123 ALA B C 1
ATOM 5297 O O . ALA B 1 123 ? -9.63 -5.621 0.735 1 87.27 123 ALA B O 1
ATOM 5298 N N . GLN B 1 124 ? -8.693 -3.761 1.558 1 84.58 124 GLN B N 1
ATOM 5299 C CA . GLN B 1 124 ? -7.971 -3.508 0.315 1 84.58 124 GLN B CA 1
ATOM 5300 C C . GLN B 1 124 ? -6.919 -4.584 0.061 1 84.58 124 GLN B C 1
ATOM 5302 O O . GLN B 1 124 ? -6.728 -5.016 -1.078 1 84.58 124 GLN B O 1
ATOM 5307 N N . ASP B 1 125 ? -6.309 -4.994 1.075 1 79.19 125 ASP B N 1
ATOM 5308 C CA . ASP B 1 125 ? -5.293 -6.035 0.957 1 79.19 125 ASP B CA 1
ATOM 5309 C C . ASP B 1 125 ? -5.911 -7.359 0.513 1 79.19 125 ASP B C 1
ATOM 5311 O O . ASP B 1 125 ? -5.303 -8.109 -0.253 1 79.19 125 ASP B O 1
ATOM 5315 N N . ALA B 1 126 ? -7.06 -7.619 1.036 1 85.1 126 ALA B N 1
ATOM 5316 C CA . ALA B 1 126 ? -7.752 -8.845 0.649 1 85.1 126 ALA B CA 1
ATOM 5317 C C . ALA B 1 126 ? -8.018 -8.875 -0.853 1 85.1 126 ALA B C 1
ATOM 5319 O O . ALA B 1 126 ? -7.885 -9.92 -1.493 1 85.1 126 ALA B O 1
ATOM 5320 N N . VAL B 1 127 ? -8.35 -7.71 -1.431 1 86.59 127 VAL B N 1
ATOM 5321 C CA . VAL B 1 127 ? -8.652 -7.62 -2.855 1 86.59 127 VAL B CA 1
ATOM 5322 C C . VAL B 1 127 ? -7.354 -7.608 -3.659 1 86.59 127 VAL B C 1
ATOM 5324 O O . VAL B 1 127 ? -7.243 -8.287 -4.682 1 86.59 127 VAL B O 1
ATOM 5327 N N . ALA B 1 128 ? -6.391 -6.869 -3.128 1 75.79 128 ALA B N 1
ATOM 5328 C CA . ALA B 1 128 ? -5.121 -6.739 -3.837 1 75.79 128 ALA B CA 1
ATOM 5329 C C . ALA B 1 128 ? -4.388 -8.076 -3.9 1 75.79 128 ALA B C 1
ATOM 5331 O O . ALA B 1 128 ? -3.728 -8.383 -4.896 1 75.79 128 ALA B O 1
ATOM 5332 N N . ASN B 1 129 ? -4.553 -8.853 -2.838 1 75.48 129 ASN B N 1
ATOM 5333 C CA . ASN B 1 129 ? -3.874 -10.144 -2.791 1 75.48 129 ASN B CA 1
ATOM 5334 C C . ASN B 1 129 ? -4.677 -11.226 -3.508 1 75.48 129 ASN B C 1
ATOM 5336 O O . ASN B 1 129 ? -4.274 -12.39 -3.533 1 75.48 129 ASN B O 1
ATOM 5340 N N . GLY B 1 130 ? -5.785 -10.858 -4.028 1 84.06 130 GLY B N 1
ATOM 5341 C CA . GLY B 1 130 ? -6.56 -11.762 -4.862 1 84.06 130 GLY B CA 1
ATOM 5342 C C . GLY B 1 130 ? -7.303 -12.82 -4.067 1 84.06 130 GLY B C 1
ATOM 5343 O O . GLY B 1 130 ? -7.564 -13.914 -4.571 1 84.06 130 GLY B O 1
ATOM 5344 N N . HIS B 1 131 ? -7.591 -12.611 -2.783 1 86.42 131 HIS B N 1
ATOM 5345 C CA . HIS B 1 131 ? -8.26 -13.611 -1.958 1 86.42 131 HIS B CA 1
ATOM 5346 C C . HIS B 1 131 ? -9.657 -13.918 -2.488 1 86.42 131 HIS B C 1
ATOM 5348 O O . HIS B 1 131 ? -10.125 -15.055 -2.395 1 86.42 131 HIS B O 1
ATOM 5354 N N . LEU B 1 132 ? -10.336 -12.942 -3.106 1 88.38 132 LEU B N 1
ATOM 5355 C CA . LEU B 1 132 ? -11.662 -13.167 -3.672 1 88.38 132 LEU B CA 1
ATOM 5356 C C . LEU B 1 132 ? -11.593 -14.127 -4.854 1 88.38 132 LEU B C 1
ATOM 5358 O O . LEU B 1 132 ? -12.374 -15.078 -4.933 1 88.38 132 LEU B O 1
ATOM 5362 N N . HIS B 1 133 ? -10.68 -13.87 -5.643 1 89.1 133 HIS B N 1
ATOM 5363 C CA . HIS B 1 133 ? -10.504 -14.693 -6.834 1 89.1 133 HIS B CA 1
ATOM 5364 C C . HIS B 1 133 ? -10.023 -16.093 -6.47 1 89.1 133 HIS B C 1
ATOM 5366 O O . HIS B 1 133 ? -10.49 -17.082 -7.04 1 89.1 133 HIS B O 1
ATOM 5372 N N . THR B 1 134 ? -9.06 -16.199 -5.551 1 87.52 134 THR B N 1
ATOM 5373 C CA . THR B 1 134 ? -8.473 -17.484 -5.184 1 87.52 134 THR B CA 1
ATOM 5374 C C . THR B 1 134 ? -9.525 -18.402 -4.568 1 87.52 134 THR B C 1
ATOM 5376 O O . THR B 1 134 ? -9.468 -19.622 -4.739 1 87.52 134 THR B O 1
ATOM 5379 N N . GLN B 1 135 ? -10.528 -17.844 -3.894 1 89.26 135 GLN B N 1
ATOM 5380 C CA . GLN B 1 135 ? -11.59 -18.662 -3.319 1 89.26 135 GLN B CA 1
ATOM 5381 C C . GLN B 1 135 ? -12.416 -19.338 -4.41 1 89.26 135 GLN B C 1
ATOM 5383 O O . GLN B 1 135 ? -12.801 -20.501 -4.273 1 89.26 135 GLN B O 1
ATOM 5388 N N . VAL B 1 136 ? -12.67 -18.609 -5.451 1 89.84 136 VAL B N 1
ATOM 5389 C CA . VAL B 1 136 ? -13.483 -19.131 -6.544 1 89.84 136 VAL B CA 1
ATOM 5390 C C . VAL B 1 136 ? -12.677 -20.147 -7.349 1 89.84 136 VAL B C 1
ATOM 5392 O O . VAL B 1 136 ? -13.158 -21.247 -7.632 1 89.84 136 VAL B O 1
ATOM 5395 N N . THR B 1 137 ? -11.454 -19.791 -7.647 1 88.37 137 THR B N 1
ATOM 5396 C CA . THR B 1 137 ? -10.629 -20.652 -8.487 1 88.37 137 THR B CA 1
ATOM 5397 C C . THR B 1 137 ? -10.223 -21.915 -7.733 1 88.37 137 THR B C 1
ATOM 5399 O O . THR B 1 137 ? -10.184 -23.003 -8.31 1 88.37 137 THR B O 1
ATOM 5402 N N . SER B 1 138 ? -9.854 -21.754 -6.419 1 87 138 SER B N 1
ATOM 5403 C CA . SER B 1 138 ? -9.488 -22.924 -5.628 1 87 138 SER B CA 1
ATOM 5404 C C . SER B 1 138 ? -10.657 -23.896 -5.505 1 87 138 SER B C 1
ATOM 5406 O O . SER B 1 138 ? -10.46 -25.113 -5.486 1 87 138 SER B O 1
ATOM 5408 N N . THR B 1 139 ? -11.873 -23.393 -5.421 1 87.92 139 THR B N 1
ATOM 5409 C CA . THR B 1 139 ? -13.051 -24.254 -5.404 1 87.92 139 THR B CA 1
ATOM 5410 C C . THR B 1 139 ? -13.201 -24.992 -6.731 1 87.92 139 THR B C 1
ATOM 5412 O O . THR B 1 139 ? -13.57 -26.168 -6.756 1 87.92 139 THR B O 1
ATOM 5415 N N . GLY B 1 140 ? -12.948 -24.254 -7.782 1 87.39 140 GLY B N 1
ATOM 5416 C CA . GLY B 1 140 ? -12.975 -24.896 -9.087 1 87.39 140 GLY B CA 1
ATOM 5417 C C . GLY B 1 140 ? -11.965 -26.019 -9.221 1 87.39 140 GLY B C 1
ATOM 5418 O O . GLY B 1 140 ? -12.28 -27.083 -9.759 1 87.39 140 GLY B O 1
ATOM 5419 N N . VAL B 1 141 ? -10.742 -25.8 -8.697 1 84.75 141 VAL B N 1
ATOM 5420 C CA . VAL B 1 141 ? -9.682 -26.799 -8.78 1 84.75 141 VAL B CA 1
ATOM 5421 C C . VAL B 1 141 ? -10.044 -28.01 -7.923 1 84.75 141 VAL B C 1
ATOM 5423 O O . VAL B 1 141 ? -9.758 -29.15 -8.295 1 84.75 141 VAL B O 1
ATOM 5426 N N . LEU B 1 142 ? -10.677 -27.772 -6.797 1 85.15 142 LEU B N 1
ATOM 5427 C CA . LEU B 1 142 ? -11.11 -28.876 -5.948 1 85.15 142 LEU B CA 1
ATOM 5428 C C . LEU B 1 142 ? -12.197 -29.696 -6.634 1 85.15 142 LEU B C 1
ATOM 5430 O O . LEU B 1 142 ? -12.179 -30.928 -6.577 1 85.15 142 LEU B O 1
ATOM 5434 N N . LEU B 1 143 ? -13.119 -28.998 -7.227 1 86.66 143 LEU B N 1
ATOM 5435 C CA . LEU B 1 143 ? -14.152 -29.69 -7.991 1 86.66 143 LEU B CA 1
ATOM 5436 C C . LEU B 1 143 ? -13.539 -30.475 -9.146 1 86.66 143 LEU B C 1
ATOM 5438 O O . LEU B 1 143 ? -13.93 -31.616 -9.402 1 86.66 143 LEU B O 1
ATOM 5442 N N . PHE B 1 144 ? -12.579 -29.836 -9.82 1 87.83 144 PHE B N 1
ATOM 5443 C CA . PHE B 1 144 ? -11.85 -30.495 -10.898 1 87.83 144 PHE B CA 1
ATOM 5444 C C . PHE B 1 144 ? -11.186 -31.773 -10.4 1 87.83 144 PHE B C 1
ATOM 5446 O O . PHE B 1 144 ? -11.283 -32.82 -11.042 1 87.83 144 PHE B O 1
ATOM 5453 N N . THR B 1 145 ? -10.556 -31.686 -9.263 1 83.26 145 THR B N 1
ATOM 5454 C CA . THR B 1 145 ? -9.841 -32.83 -8.708 1 83.26 145 THR B CA 1
ATOM 5455 C C . THR B 1 145 ? -10.813 -33.94 -8.319 1 83.26 145 THR B C 1
ATOM 5457 O O . THR B 1 145 ? -10.559 -35.116 -8.583 1 83.26 145 THR B O 1
ATOM 5460 N N . PHE B 1 146 ? -11.875 -33.6 -7.761 1 85.45 146 PHE B N 1
ATOM 5461 C CA . PHE B 1 146 ? -12.884 -34.57 -7.351 1 85.45 146 PHE B CA 1
ATOM 5462 C C . PHE B 1 146 ? -13.469 -35.287 -8.562 1 85.45 146 PHE B C 1
ATOM 5464 O O . PHE B 1 146 ? -13.591 -36.514 -8.564 1 85.45 146 PHE B O 1
ATOM 5471 N N . LEU B 1 147 ? -13.803 -34.524 -9.573 1 89.44 147 LEU B N 1
ATOM 5472 C CA . LEU B 1 147 ? -14.395 -35.103 -10.775 1 89.44 147 LEU B CA 1
ATOM 5473 C C . LEU B 1 147 ? -13.371 -35.937 -11.537 1 89.44 147 LEU B C 1
ATOM 5475 O O . LEU B 1 147 ? -13.71 -36.978 -12.104 1 89.44 147 LEU B O 1
ATOM 5479 N N . MET B 1 148 ? -12.17 -35.415 -11.528 1 89.21 148 MET B N 1
ATOM 5480 C CA . MET B 1 148 ? -11.111 -36.132 -12.232 1 89.21 148 MET B CA 1
ATOM 5481 C C . MET B 1 148 ? -10.835 -37.479 -11.574 1 89.21 148 MET B C 1
ATOM 5483 O O . MET B 1 148 ? -10.788 -38.508 -12.251 1 89.21 148 MET B O 1
ATOM 5487 N N . VAL B 1 149 ? -10.625 -37.522 -10.241 1 84.72 149 VAL B N 1
ATOM 5488 C CA . VAL B 1 149 ? -10.365 -38.764 -9.521 1 84.72 149 VAL B CA 1
ATOM 5489 C C . VAL B 1 149 ? -11.586 -39.676 -9.606 1 84.72 149 VAL B C 1
ATOM 5491 O O . VAL B 1 149 ? -11.451 -40.893 -9.756 1 84.72 149 VAL B O 1
ATOM 5494 N N . GLY B 1 150 ? -12.751 -39.064 -9.526 1 85.57 150 GLY B N 1
ATOM 5495 C CA . GLY B 1 150 ? -13.976 -39.838 -9.655 1 85.57 150 GLY B CA 1
ATOM 5496 C C . GLY B 1 150 ? -14.108 -40.527 -11 1 85.57 150 GLY B C 1
ATOM 5497 O O . GLY B 1 150 ? -14.445 -41.711 -11.067 1 85.57 150 GLY B O 1
ATOM 5498 N N . SER B 1 151 ? -13.875 -39.806 -12.055 1 87.96 151 SER B N 1
ATOM 5499 C CA . SER B 1 151 ? -13.972 -40.373 -13.396 1 87.96 151 SER B CA 1
ATOM 5500 C C . SER B 1 151 ? -12.948 -41.485 -13.602 1 87.96 151 SER B C 1
ATOM 5502 O O . SER B 1 151 ? -13.243 -42.498 -14.239 1 87.96 151 SER B O 1
ATOM 5504 N N . LEU B 1 152 ? -11.701 -41.303 -13.134 1 86.55 152 LEU B N 1
ATOM 5505 C CA . LEU B 1 152 ? -10.66 -42.319 -13.243 1 86.55 152 LEU B CA 1
ATOM 5506 C C . LEU B 1 152 ? -11.036 -43.569 -12.454 1 86.55 152 LEU B C 1
ATOM 5508 O O . LEU B 1 152 ? -10.776 -44.69 -12.896 1 86.55 152 LEU B O 1
ATOM 5512 N N . CYS B 1 153 ? -11.618 -43.377 -11.298 1 86.56 153 CYS B N 1
ATOM 5513 C CA . CYS B 1 153 ? -12.036 -44.489 -10.451 1 86.56 153 CYS B CA 1
ATOM 5514 C C . CYS B 1 153 ? -13.091 -45.339 -11.148 1 86.56 153 CYS B C 1
ATOM 5516 O O . CYS B 1 153 ? -13.061 -46.568 -11.061 1 86.56 153 CYS B O 1
ATOM 5518 N N . VAL B 1 154 ? -13.98 -44.754 -11.877 1 86.25 154 VAL B N 1
ATOM 5519 C CA . VAL B 1 154 ? -15.036 -45.478 -12.577 1 86.25 154 VAL B CA 1
ATOM 5520 C C . VAL B 1 154 ? -14.431 -46.324 -13.695 1 86.25 154 VAL B C 1
ATOM 5522 O O . VAL B 1 154 ? -14.827 -47.474 -13.896 1 86.25 154 VAL B O 1
ATOM 5525 N N . MET B 1 155 ? -13.439 -45.79 -14.351 1 85.4 155 MET B N 1
ATOM 5526 C CA . MET B 1 155 ? -12.809 -46.512 -15.452 1 85.4 155 MET B CA 1
ATOM 5527 C C . MET B 1 155 ? -11.989 -47.688 -14.933 1 85.4 155 MET B C 1
ATOM 5529 O O . MET B 1 155 ? -12.012 -48.773 -15.517 1 85.4 155 MET B O 1
ATOM 5533 N N . VAL B 1 156 ? -11.304 -47.518 -13.867 1 85.02 156 VAL B N 1
ATOM 5534 C CA . VAL B 1 156 ? -10.441 -48.552 -13.306 1 85.02 156 VAL B CA 1
ATOM 5535 C C . VAL B 1 156 ? -11.29 -49.604 -12.595 1 85.02 156 VAL B C 1
ATOM 5537 O O . VAL B 1 156 ? -10.926 -50.781 -12.555 1 85.02 156 VAL B O 1
ATOM 5540 N N . ALA B 1 157 ? -12.409 -49.191 -12.07 1 86.82 157 ALA B N 1
ATOM 5541 C CA . ALA B 1 157 ? -13.29 -50.108 -11.351 1 86.82 157 ALA B CA 1
ATOM 5542 C C . ALA B 1 157 ? -13.827 -51.194 -12.279 1 86.82 157 ALA B C 1
ATOM 5544 O O . ALA B 1 157 ? -14.163 -52.293 -11.83 1 86.82 157 ALA B O 1
ATOM 5545 N N . ARG B 1 158 ? -13.878 -50.916 -13.577 1 83.65 158 ARG B N 1
ATOM 5546 C CA . ARG B 1 158 ? -14.353 -51.899 -14.545 1 83.65 158 ARG B CA 1
ATOM 5547 C C . ARG B 1 158 ? -13.357 -53.045 -14.695 1 83.65 158 ARG B C 1
ATOM 5549 O O . ARG B 1 158 ? -13.73 -54.15 -15.094 1 83.65 158 ARG B O 1
ATOM 5556 N N . VAL B 1 159 ? -12.172 -52.831 -14.333 1 82.1 159 VAL B N 1
ATOM 5557 C CA . VAL B 1 159 ? -11.132 -53.846 -14.462 1 82.1 159 VAL B CA 1
ATOM 5558 C C . VAL B 1 159 ? -10.857 -54.482 -13.101 1 82.1 159 VAL B C 1
ATOM 5560 O O . VAL B 1 159 ? -10.851 -55.708 -12.972 1 82.1 159 VAL B O 1
ATOM 5563 N N . SER B 1 160 ? -10.628 -53.633 -12.093 1 87.63 160 SER B N 1
ATOM 5564 C CA . SER B 1 160 ? -10.366 -54.088 -10.732 1 87.63 160 SER B CA 1
ATOM 5565 C C . SER B 1 160 ? -10.985 -53.145 -9.705 1 87.63 160 SER B C 1
ATOM 5567 O O . SER B 1 160 ? -10.591 -51.981 -9.608 1 87.63 160 SER B O 1
ATOM 5569 N N . SER B 1 161 ? -11.95 -53.585 -8.914 1 88.45 161 SER B N 1
ATOM 5570 C CA . SER B 1 161 ? -12.596 -52.787 -7.877 1 88.45 161 SER B CA 1
ATOM 5571 C C . SER B 1 161 ? -11.613 -52.418 -6.771 1 88.45 161 SER B C 1
ATOM 5573 O O . SER B 1 161 ? -11.688 -51.325 -6.206 1 88.45 161 SER B O 1
ATOM 5575 N N . ALA B 1 162 ? -10.646 -53.314 -6.513 1 88.69 162 ALA B N 1
ATOM 5576 C CA . ALA B 1 162 ? -9.667 -53.068 -5.458 1 88.69 162 ALA B CA 1
ATOM 5577 C C . ALA B 1 162 ? -8.721 -51.933 -5.841 1 88.69 162 ALA B C 1
ATOM 5579 O O . ALA B 1 162 ? -8.355 -51.111 -4.998 1 88.69 162 ALA B O 1
ATOM 5580 N N . ALA B 1 163 ? -8.422 -51.881 -7.108 1 86.9 163 ALA B N 1
ATOM 5581 C CA . ALA B 1 163 ? -7.557 -50.804 -7.582 1 86.9 163 ALA B CA 1
ATOM 5582 C C . ALA B 1 163 ? -8.27 -49.457 -7.509 1 86.9 163 ALA B C 1
ATOM 5584 O O . ALA B 1 163 ? -7.66 -48.442 -7.163 1 86.9 163 ALA B O 1
ATOM 5585 N N . ALA B 1 164 ? -9.537 -49.391 -7.773 1 87.58 164 ALA B N 1
ATOM 5586 C CA . ALA B 1 164 ? -10.331 -48.166 -7.723 1 87.58 164 ALA B CA 1
ATOM 5587 C C . ALA B 1 164 ? -10.425 -47.631 -6.297 1 87.58 164 ALA B C 1
ATOM 5589 O O . ALA B 1 164 ? -10.343 -46.421 -6.074 1 87.58 164 ALA B O 1
ATOM 5590 N N . VAL B 1 165 ? -10.562 -48.508 -5.354 1 88.3 165 VAL B N 1
ATOM 5591 C CA . VAL B 1 165 ? -10.659 -48.107 -3.954 1 88.3 165 VAL B CA 1
ATOM 5592 C C . VAL B 1 165 ? -9.33 -47.513 -3.494 1 88.3 165 VAL B C 1
ATOM 5594 O O . VAL B 1 165 ? -9.307 -46.517 -2.766 1 88.3 165 VAL B O 1
ATOM 5597 N N . CYS B 1 166 ? -8.243 -48.078 -3.933 1 85.82 166 CYS B N 1
ATOM 5598 C CA . CYS B 1 166 ? -6.929 -47.563 -3.567 1 85.82 166 CYS B CA 1
ATOM 5599 C C . CYS B 1 166 ? -6.717 -46.162 -4.129 1 85.82 166 CYS B C 1
ATOM 5601 O O . CYS B 1 166 ? -6.135 -45.303 -3.463 1 85.82 166 CYS B O 1
ATOM 5603 N N . LEU B 1 167 ? -7.237 -45.924 -5.309 1 81.36 167 LEU B N 1
ATOM 5604 C CA . LEU B 1 167 ? -7.117 -44.602 -5.913 1 81.36 167 LEU B CA 1
ATOM 5605 C C . LEU B 1 167 ? -7.96 -43.58 -5.156 1 81.36 167 LEU B C 1
ATOM 5607 O O . LEU B 1 167 ? -7.535 -42.438 -4.965 1 81.36 167 LEU B O 1
ATOM 5611 N N . LEU B 1 168 ? -9.112 -43.95 -4.702 1 82.93 168 LEU B N 1
ATOM 5612 C CA . LEU B 1 168 ? -9.988 -43.06 -3.948 1 82.93 168 LEU B CA 1
ATOM 5613 C C . LEU B 1 168 ? -9.395 -42.743 -2.579 1 82.93 168 LEU B C 1
ATOM 5615 O O . LEU B 1 168 ? -9.556 -41.632 -2.071 1 82.93 168 LEU B O 1
ATOM 5619 N N . LEU B 1 169 ? -8.744 -43.709 -2.024 1 85.82 169 LEU B N 1
ATOM 5620 C CA . LEU B 1 169 ? -8.169 -43.537 -0.695 1 85.82 169 LEU B CA 1
ATOM 5621 C C . LEU B 1 169 ? -7.004 -42.553 -0.731 1 85.82 169 LEU B C 1
ATOM 5623 O O . LEU B 1 169 ? -6.635 -41.983 0.299 1 85.82 169 LEU B O 1
ATOM 5627 N N . CYS B 1 170 ? -6.429 -42.314 -1.918 1 79.56 170 CYS B N 1
ATOM 5628 C CA . CYS B 1 170 ? -5.346 -41.347 -2.067 1 79.56 170 CYS B CA 1
ATOM 5629 C C . CYS B 1 170 ? -5.838 -39.931 -1.79 1 79.56 170 CYS B C 1
ATOM 5631 O O . CYS B 1 170 ? -5.045 -39.048 -1.458 1 79.56 170 CYS B O 1
ATOM 5633 N N . LEU B 1 171 ? -7.163 -39.689 -1.855 1 77.93 171 LEU B N 1
ATOM 5634 C CA . LEU B 1 171 ? -7.736 -38.366 -1.63 1 77.93 171 LEU B CA 1
ATOM 5635 C C . LEU B 1 171 ? -7.794 -38.046 -0.14 1 77.93 171 LEU B C 1
ATOM 5637 O O . LEU B 1 171 ? -7.807 -36.875 0.247 1 77.93 171 LEU B O 1
ATOM 5641 N N . ILE B 1 172 ? -7.778 -39.024 0.653 1 81.26 172 ILE B N 1
ATOM 5642 C CA . ILE B 1 172 ? -8.02 -38.846 2.08 1 81.26 172 ILE B CA 1
ATOM 5643 C C . ILE B 1 172 ? -6.81 -38.179 2.73 1 81.26 172 ILE B C 1
ATOM 5645 O O . ILE B 1 172 ? -6.95 -37.176 3.434 1 81.26 172 ILE B O 1
ATOM 5649 N N . PRO B 1 173 ? -5.58 -38.674 2.516 1 79.58 173 PRO B N 1
ATOM 5650 C CA . PRO B 1 173 ? -4.438 -37.999 3.137 1 79.58 173 PRO B CA 1
ATOM 5651 C C . PRO B 1 173 ? -4.287 -36.551 2.678 1 79.58 173 PRO B C 1
ATOM 5653 O O . PRO B 1 173 ? -3.872 -35.692 3.46 1 79.58 173 PRO B O 1
ATOM 5656 N N . VAL B 1 174 ? -4.631 -36.264 1.422 1 73.62 174 VAL B N 1
ATOM 5657 C CA . VAL B 1 174 ? -4.517 -34.908 0.894 1 73.62 174 VAL B CA 1
ATOM 5658 C C . VAL B 1 174 ? -5.502 -33.989 1.613 1 73.62 174 VAL B C 1
ATOM 5660 O O . VAL B 1 174 ? -5.149 -32.873 2.001 1 73.62 174 VAL B O 1
ATOM 5663 N N . ALA B 1 175 ? -6.715 -34.454 1.81 1 74.28 175 ALA B N 1
ATOM 5664 C CA . ALA B 1 175 ? -7.734 -33.674 2.507 1 74.28 175 ALA B CA 1
ATOM 5665 C C . ALA B 1 175 ? -7.359 -33.466 3.972 1 74.28 175 ALA B C 1
ATOM 5667 O O 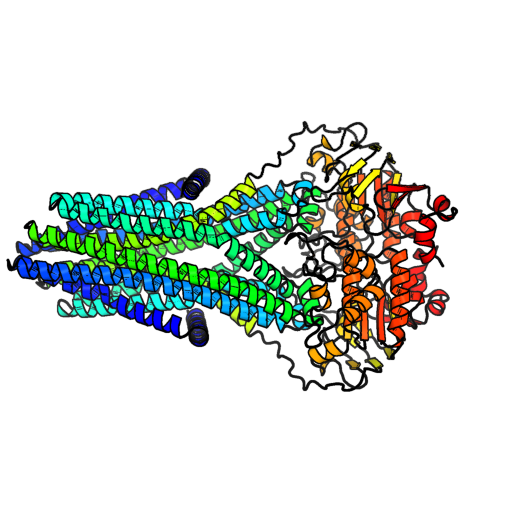. ALA B 1 175 ? -7.611 -32.4 4.538 1 74.28 175 ALA B O 1
ATOM 5668 N N . PHE B 1 176 ? -6.78 -34.513 4.455 1 79.11 176 PHE B N 1
ATOM 5669 C CA . PHE B 1 176 ? -6.412 -34.457 5.864 1 79.11 176 PHE B CA 1
ATOM 5670 C C . PHE B 1 176 ? -5.3 -33.44 6.093 1 79.11 176 PHE B C 1
ATOM 5672 O O . PHE B 1 176 ? -5.363 -32.644 7.032 1 79.11 176 PHE B O 1
ATOM 5679 N N . VAL B 1 177 ? -4.277 -33.413 5.34 1 76.22 177 VAL B N 1
ATOM 5680 C CA . VAL B 1 177 ? -3.16 -32.482 5.456 1 76.22 177 VAL B CA 1
ATOM 5681 C C . VAL B 1 177 ? -3.648 -31.055 5.213 1 76.22 177 VAL B C 1
ATOM 5683 O O . VAL B 1 177 ? -3.225 -30.122 5.9 1 76.22 177 VAL B O 1
ATOM 5686 N N . ALA B 1 178 ? -4.521 -30.894 4.227 1 71.31 178 ALA B N 1
ATOM 5687 C CA . ALA B 1 178 ? -5.088 -29.575 3.96 1 71.31 178 ALA B CA 1
ATOM 5688 C C . ALA B 1 178 ? -5.816 -29.032 5.186 1 71.31 178 ALA B C 1
ATOM 5690 O O . ALA B 1 178 ? -5.717 -27.843 5.498 1 71.31 178 ALA B O 1
ATOM 5691 N N . GLY B 1 179 ? -6.567 -29.92 5.886 1 74.25 179 GLY B N 1
ATOM 5692 C CA . GLY B 1 179 ? -7.301 -29.517 7.075 1 74.25 179 GLY B CA 1
ATOM 5693 C C . GLY B 1 179 ? -6.399 -29.107 8.224 1 74.25 179 GLY B C 1
ATOM 5694 O O . GLY B 1 179 ? -6.652 -28.101 8.89 1 74.25 179 GLY B O 1
ATOM 5695 N N . LEU B 1 180 ? -5.324 -29.845 8.368 1 81.25 180 LEU B N 1
ATOM 5696 C CA . LEU B 1 180 ? -4.401 -29.546 9.457 1 81.25 180 LEU B CA 1
ATOM 5697 C C . LEU B 1 180 ? -3.642 -28.251 9.185 1 81.25 180 LEU B C 1
ATOM 5699 O O . LEU B 1 180 ? -3.427 -27.449 10.098 1 81.25 180 LEU B O 1
ATOM 5703 N N . TYR B 1 181 ? -3.287 -28.058 7.983 1 75.12 181 TYR B N 1
ATOM 5704 C CA . TYR B 1 181 ? -2.564 -26.848 7.607 1 75.12 181 TYR B CA 1
ATOM 5705 C C . TYR B 1 181 ? -3.434 -25.612 7.796 1 75.12 181 TYR B C 1
ATOM 5707 O O . TYR B 1 181 ? -2.965 -24.585 8.292 1 75.12 181 TYR B O 1
ATOM 5715 N N . THR B 1 182 ? -4.682 -25.724 7.39 1 72.01 182 THR B N 1
ATOM 5716 C CA . THR B 1 182 ? -5.593 -24.589 7.48 1 72.01 182 THR B CA 1
ATOM 5717 C C . THR B 1 182 ? -5.813 -24.185 8.935 1 72.01 182 THR B C 1
ATOM 5719 O O . THR B 1 182 ? -5.888 -22.996 9.25 1 72.01 182 THR B O 1
ATOM 5722 N N . ARG B 1 183 ? -5.877 -25.115 9.759 1 76.91 183 ARG B N 1
ATOM 5723 C CA . ARG B 1 183 ? -6.087 -24.839 11.177 1 76.91 183 ARG B CA 1
ATOM 5724 C C . ARG B 1 183 ? -4.888 -24.111 11.776 1 76.91 183 ARG B C 1
ATOM 5726 O O . ARG B 1 183 ? -5.051 -23.139 12.516 1 76.91 183 ARG B O 1
ATOM 5733 N N . ARG B 1 184 ? -3.725 -24.637 11.466 1 80.85 184 ARG B N 1
ATOM 5734 C CA . ARG B 1 184 ? -2.518 -24.008 11.993 1 80.85 184 ARG B CA 1
ATOM 5735 C C . ARG B 1 184 ? -2.324 -22.615 11.404 1 80.85 184 ARG B C 1
ATOM 5737 O O . ARG B 1 184 ? -1.868 -21.702 12.095 1 80.85 184 ARG B O 1
ATOM 5744 N N . ASN B 1 185 ? -2.631 -22.478 10.124 1 76.43 185 ASN B N 1
ATOM 5745 C CA . ASN B 1 185 ? -2.517 -21.186 9.455 1 76.43 185 ASN B CA 1
ATOM 5746 C C . ASN B 1 185 ? -3.443 -20.147 10.082 1 76.43 185 ASN B C 1
ATOM 5748 O O . ASN B 1 185 ? -3.074 -18.978 10.21 1 76.43 185 ASN B O 1
ATOM 5752 N N . GLU B 1 186 ? -4.612 -20.565 10.471 1 74.32 186 GLU B N 1
ATOM 5753 C CA . GLU B 1 186 ? -5.576 -19.667 11.1 1 74.32 186 GLU B CA 1
ATOM 5754 C C . GLU B 1 186 ? -5.067 -19.167 12.448 1 74.32 186 GLU B C 1
ATOM 5756 O O . GLU B 1 186 ? -5.298 -18.013 12.816 1 74.32 186 GLU B O 1
ATOM 5761 N N . GLN B 1 187 ? -4.331 -19.943 13.109 1 79.69 187 GLN B N 1
ATOM 5762 C CA . GLN B 1 187 ? -3.843 -19.594 14.439 1 79.69 187 GLN B CA 1
ATOM 5763 C C . GLN B 1 187 ? -2.67 -18.62 14.356 1 79.69 187 GLN B C 1
ATOM 5765 O O . GLN B 1 187 ? -2.49 -17.781 15.241 1 79.69 187 GLN B O 1
ATOM 5770 N N . THR B 1 188 ? -1.871 -18.788 13.323 1 82.47 188 THR B N 1
ATOM 5771 C CA . THR B 1 188 ? -0.637 -18.014 13.25 1 82.47 188 THR B CA 1
ATOM 5772 C C . THR B 1 188 ? -0.84 -16.751 12.417 1 82.47 188 THR B C 1
ATOM 5774 O O . THR B 1 188 ? -0.044 -15.813 12.499 1 82.47 188 THR B O 1
ATOM 5777 N N . TRP B 1 189 ? -1.923 -16.664 11.708 1 76.75 189 TRP B N 1
ATOM 5778 C CA . TRP B 1 189 ? -2.15 -15.592 10.745 1 76.75 189 TRP B CA 1
ATOM 5779 C C . TRP B 1 189 ? -2.22 -14.238 11.444 1 76.75 189 TRP B C 1
ATOM 5781 O O . TRP B 1 189 ? -1.658 -13.253 10.96 1 76.75 189 TRP B O 1
ATOM 5791 N N . ASP B 1 190 ? -2.859 -14.231 12.543 1 77.62 190 ASP B N 1
ATOM 5792 C CA . ASP B 1 190 ? -3.041 -12.963 13.242 1 77.62 190 ASP B CA 1
ATOM 5793 C C . ASP B 1 190 ? -1.7 -12.382 13.684 1 77.62 190 ASP B C 1
ATOM 5795 O O . ASP B 1 190 ? -1.48 -11.173 13.59 1 77.62 190 ASP B O 1
ATOM 5799 N N . SER B 1 191 ? -0.868 -13.256 14.1 1 84.2 191 SER B N 1
ATOM 5800 C CA . SER B 1 191 ? 0.443 -12.801 14.551 1 84.2 191 SER B CA 1
ATOM 5801 C C . SER B 1 191 ? 1.297 -12.325 13.38 1 84.2 191 SER B C 1
ATOM 5803 O O . SER B 1 191 ? 1.947 -11.281 13.463 1 84.2 191 SER B O 1
ATOM 5805 N N . ILE B 1 192 ? 1.3 -13.074 12.298 1 83.1 192 ILE B N 1
ATOM 5806 C CA . ILE B 1 192 ? 2.065 -12.708 11.111 1 83.1 192 ILE B CA 1
ATOM 5807 C C . ILE B 1 192 ? 1.575 -11.364 10.575 1 83.1 192 ILE B C 1
ATOM 5809 O O . ILE B 1 192 ? 2.38 -10.492 10.24 1 83.1 192 ILE B O 1
ATOM 5813 N N . TYR B 1 193 ? 0.307 -11.183 10.635 1 75.68 193 TYR B N 1
ATOM 5814 C CA . TYR B 1 193 ? -0.265 -9.941 10.129 1 75.68 193 TYR B CA 1
ATOM 5815 C C . TYR B 1 193 ? 0.117 -8.763 11.017 1 75.68 193 TYR B C 1
ATOM 5817 O O . TYR B 1 193 ? 0.43 -7.678 10.521 1 75.68 193 TYR B O 1
ATOM 5825 N N . ALA B 1 194 ? 0.02 -8.994 12.286 1 82.14 194 ALA B N 1
ATOM 5826 C CA . ALA B 1 194 ? 0.367 -7.925 13.219 1 82.14 194 ALA B CA 1
ATOM 5827 C C . ALA B 1 194 ? 1.81 -7.47 13.021 1 82.14 194 ALA B C 1
ATOM 5829 O O . ALA B 1 194 ? 2.09 -6.27 12.991 1 82.14 194 ALA B O 1
ATOM 5830 N N . HIS B 1 195 ? 2.698 -8.449 12.869 1 86.69 195 HIS B N 1
ATOM 5831 C CA . HIS B 1 195 ? 4.103 -8.116 12.661 1 86.69 195 HIS B CA 1
ATOM 5832 C C . HIS B 1 195 ? 4.308 -7.396 11.332 1 86.69 195 HIS B C 1
ATOM 5834 O O . HIS B 1 195 ? 5.049 -6.413 11.263 1 86.69 195 HIS B O 1
ATOM 5840 N N . ASN B 1 196 ? 3.627 -7.814 10.369 1 83.58 196 ASN B N 1
ATOM 5841 C CA . ASN B 1 196 ? 3.763 -7.194 9.055 1 83.58 196 ASN B CA 1
ATOM 5842 C C . ASN B 1 196 ? 3.181 -5.784 9.036 1 83.58 196 ASN B C 1
ATOM 5844 O O . ASN B 1 196 ? 3.695 -4.904 8.344 1 83.58 196 ASN B O 1
ATOM 5848 N N . HIS B 1 197 ? 2.178 -5.667 9.807 1 81.06 197 HIS B N 1
ATOM 5849 C CA . HIS B 1 197 ? 1.564 -4.346 9.879 1 81.06 197 HIS B CA 1
ATOM 5850 C C . HIS B 1 197 ? 2.497 -3.34 10.545 1 81.06 197 HIS B C 1
ATOM 5852 O O . HIS B 1 197 ? 2.604 -2.196 10.098 1 81.06 197 HIS B O 1
ATOM 5858 N N . ARG B 1 198 ? 3.091 -3.781 11.536 1 86.57 198 ARG B N 1
ATOM 5859 C CA . ARG B 1 198 ? 4.046 -2.916 12.221 1 86.57 198 ARG B CA 1
ATOM 5860 C C . ARG B 1 198 ? 5.247 -2.614 11.331 1 86.57 198 ARG B C 1
ATOM 5862 O O . ARG B 1 198 ? 5.769 -1.497 11.341 1 86.57 198 ARG B O 1
ATOM 5869 N N . ALA B 1 199 ? 5.7 -3.598 10.63 1 87.96 199 ALA B N 1
ATOM 5870 C CA . ALA B 1 199 ? 6.81 -3.397 9.703 1 87.96 199 ALA B CA 1
ATOM 5871 C C . ALA B 1 199 ? 6.427 -2.426 8.59 1 87.96 199 ALA B C 1
ATOM 5873 O O . ALA B 1 199 ? 7.241 -1.599 8.172 1 87.96 199 ALA B O 1
ATOM 5874 N N . TRP B 1 200 ? 5.247 -2.561 8.191 1 81.09 200 TRP B N 1
ATOM 5875 C CA . TRP B 1 200 ? 4.732 -1.676 7.152 1 81.09 200 TRP B CA 1
ATOM 5876 C C . TRP B 1 200 ? 4.692 -0.231 7.639 1 81.09 200 TRP B C 1
ATOM 5878 O O . TRP B 1 200 ? 5.086 0.686 6.914 1 81.09 200 TRP B O 1
ATOM 5888 N N . TYR B 1 201 ? 4.237 -0.01 8.777 1 83.96 201 TYR B N 1
ATOM 5889 C CA . TYR B 1 201 ? 4.205 1.327 9.359 1 83.96 201 TYR B CA 1
ATOM 5890 C C . TYR B 1 201 ? 5.6 1.939 9.4 1 83.96 201 TYR B C 1
ATOM 5892 O O . TYR B 1 201 ? 5.795 3.084 8.984 1 83.96 201 TYR B O 1
ATOM 5900 N N . ALA B 1 202 ? 6.496 1.144 9.922 1 88.57 202 ALA B N 1
ATOM 5901 C CA . ALA B 1 202 ? 7.865 1.633 10.067 1 88.57 202 ALA B CA 1
ATOM 5902 C C . ALA B 1 202 ? 8.474 1.968 8.708 1 88.57 202 ALA B C 1
ATOM 5904 O O . ALA B 1 202 ? 9.156 2.985 8.56 1 88.57 202 ALA B O 1
ATOM 5905 N N . THR B 1 203 ? 8.216 1.186 7.773 1 85.77 203 THR B N 1
ATOM 5906 C CA . THR B 1 203 ? 8.753 1.418 6.437 1 85.77 203 THR B CA 1
ATOM 5907 C C . THR B 1 203 ? 8.114 2.651 5.804 1 85.77 203 THR B C 1
ATOM 5909 O O . THR B 1 203 ? 8.786 3.418 5.111 1 85.77 203 THR B O 1
ATOM 5912 N N . ASN B 1 204 ? 6.879 2.781 6.066 1 80.1 204 ASN B N 1
ATOM 5913 C CA . ASN B 1 204 ? 6.167 3.906 5.467 1 80.1 204 ASN B CA 1
ATOM 5914 C C . ASN B 1 204 ? 6.65 5.239 6.03 1 80.1 204 ASN B C 1
ATOM 5916 O O . ASN B 1 204 ? 6.585 6.265 5.351 1 80.1 204 ASN B O 1
ATOM 5920 N N . GLN B 1 205 ? 7.07 5.171 7.254 1 85.74 205 GLN B N 1
ATOM 5921 C CA . GLN B 1 205 ? 7.581 6.405 7.841 1 85.74 205 GLN B CA 1
ATOM 5922 C C . GLN B 1 205 ? 8.807 6.908 7.084 1 85.74 205 GLN B C 1
ATOM 5924 O O . GLN B 1 205 ? 9.021 8.117 6.973 1 85.74 205 GLN B O 1
ATOM 5929 N N . ILE B 1 206 ? 9.635 6.038 6.562 1 86.92 206 ILE B N 1
ATOM 5930 C CA . ILE B 1 206 ? 10.87 6.45 5.904 1 86.92 206 ILE B CA 1
ATOM 5931 C C . ILE B 1 206 ? 10.65 6.527 4.395 1 86.92 206 ILE B C 1
ATOM 5933 O O . ILE B 1 206 ? 11.518 6.998 3.657 1 86.92 206 ILE B O 1
ATOM 5937 N N . ALA B 1 207 ? 9.491 6.129 3.993 1 80.35 207 ALA B N 1
ATOM 5938 C CA . ALA B 1 207 ? 9.219 6.131 2.558 1 80.35 207 ALA B CA 1
ATOM 5939 C C . ALA B 1 207 ? 8.357 7.327 2.165 1 80.35 207 ALA B C 1
ATOM 5941 O O . ALA B 1 207 ? 8.391 7.773 1.016 1 80.35 207 ALA B O 1
ATOM 5942 N N . TYR B 1 208 ? 7.575 7.851 3.067 1 73.78 208 TYR B N 1
ATOM 5943 C CA . TYR B 1 208 ? 6.712 8.992 2.782 1 73.78 208 TYR B CA 1
ATOM 5944 C C . TYR B 1 208 ? 7.502 10.295 2.813 1 73.78 208 TYR B C 1
ATOM 5946 O O . TYR B 1 208 ? 8.302 10.522 3.724 1 73.78 208 TYR B O 1
ATOM 5954 N N . PRO B 1 209 ? 7.313 11.103 1.874 1 64.65 209 PRO B N 1
ATOM 5955 C CA . PRO B 1 209 ? 8.164 12.285 1.716 1 64.65 209 PRO B CA 1
ATOM 5956 C C . PRO B 1 209 ? 8.182 13.169 2.961 1 64.65 209 PRO B C 1
ATOM 5958 O O . PRO B 1 209 ? 9.252 13.592 3.407 1 64.65 209 PRO B O 1
ATOM 5961 N N . ASN B 1 210 ? 7.039 13.426 3.548 1 67.54 210 ASN B N 1
ATOM 5962 C CA . ASN B 1 210 ? 7.018 14.366 4.663 1 67.54 210 ASN B CA 1
ATOM 5963 C C . ASN B 1 210 ? 7.797 13.831 5.862 1 67.54 210 ASN B C 1
ATOM 5965 O O . ASN B 1 210 ? 8.663 14.521 6.403 1 67.54 210 ASN B O 1
ATOM 5969 N N . THR B 1 211 ? 7.569 12.56 6.133 1 80.05 211 THR B N 1
ATOM 5970 C CA . THR B 1 211 ? 8.244 11.993 7.295 1 80.05 211 THR B CA 1
ATOM 5971 C C . THR B 1 211 ? 9.667 11.572 6.943 1 80.05 211 THR B C 1
ATOM 5973 O O . THR B 1 211 ? 10.571 11.657 7.777 1 80.05 211 THR B O 1
ATOM 5976 N N . ALA B 1 212 ? 9.864 11.282 5.744 1 80.56 212 ALA B N 1
ATOM 5977 C CA . ALA B 1 212 ? 11.183 10.816 5.323 1 80.56 212 ALA B CA 1
ATOM 5978 C C . ALA B 1 212 ? 12.212 11.94 5.399 1 80.56 212 ALA B C 1
ATOM 5980 O O . ALA B 1 212 ? 13.358 11.716 5.795 1 80.56 212 ALA B O 1
ATOM 5981 N N . GLU B 1 213 ? 11.824 13.081 4.976 1 76.71 213 GLU B N 1
ATOM 5982 C CA . GLU B 1 213 ? 12.732 14.222 5.028 1 76.71 213 GLU B CA 1
ATOM 5983 C C . GLU B 1 213 ? 13.137 14.54 6.465 1 76.71 213 GLU B C 1
ATOM 5985 O O . GLU B 1 213 ? 14.313 14.78 6.745 1 76.71 213 GLU B O 1
ATOM 5990 N N . GLU B 1 214 ? 12.165 14.534 7.276 1 80.93 214 GLU B N 1
ATOM 5991 C CA . GLU B 1 214 ? 12.438 14.806 8.684 1 80.93 214 GLU B CA 1
ATOM 5992 C C . GLU B 1 214 ? 13.346 13.737 9.286 1 80.93 214 GLU B C 1
ATOM 5994 O O . GLU B 1 214 ? 14.306 14.056 9.99 1 80.93 214 GLU B O 1
ATOM 5999 N N . LEU B 1 215 ? 13.041 12.551 8.99 1 86.15 215 LEU B N 1
ATOM 6000 C CA . LEU B 1 215 ? 13.795 11.449 9.578 1 86.15 215 LEU B CA 1
ATOM 6001 C C . LEU B 1 215 ? 15.219 11.413 9.033 1 86.15 215 LEU B C 1
ATOM 6003 O O . LEU B 1 215 ? 16.15 11.023 9.741 1 86.15 215 LEU B O 1
ATOM 6007 N N . SER B 1 216 ? 15.313 11.815 7.857 1 81.33 216 SER B N 1
ATOM 6008 C CA . SER B 1 216 ? 16.655 11.874 7.287 1 81.33 216 SER B CA 1
ATOM 6009 C C . SER B 1 216 ? 17.49 12.965 7.95 1 81.33 216 SER B C 1
ATOM 6011 O O . SER B 1 216 ? 18.693 12.796 8.154 1 81.33 216 SER B O 1
ATOM 6013 N N . THR B 1 217 ? 16.832 14.039 8.274 1 77.73 217 THR B N 1
ATOM 6014 C CA . THR B 1 217 ? 17.533 15.129 8.944 1 77.73 217 THR B CA 1
ATOM 6015 C C . THR B 1 217 ? 17.914 14.732 10.367 1 77.73 217 THR B C 1
ATOM 6017 O O . THR B 1 217 ? 18.98 15.109 10.859 1 77.73 217 THR B O 1
ATOM 6020 N N . LEU B 1 218 ? 16.997 13.918 10.897 1 79.62 218 LEU B N 1
ATOM 6021 C CA . LEU B 1 218 ? 17.229 13.48 12.269 1 79.62 218 LEU B CA 1
ATOM 6022 C C . LEU B 1 218 ? 18.113 12.238 12.301 1 79.62 218 LEU B C 1
ATOM 6024 O O . LEU B 1 218 ? 18.481 11.76 13.376 1 79.62 218 LEU B O 1
ATOM 6028 N N . LYS B 1 219 ? 18.443 11.736 11.164 1 80.56 219 LYS B N 1
ATOM 6029 C CA . LYS B 1 219 ? 19.187 10.485 11.057 1 80.56 219 LYS B CA 1
ATOM 6030 C C . LYS B 1 219 ? 18.481 9.359 11.808 1 80.56 219 LYS B C 1
ATOM 6032 O O . LYS B 1 219 ? 19.124 8.579 12.514 1 80.56 219 LYS B O 1
ATOM 6037 N N . ALA B 1 220 ? 17.236 9.456 11.749 1 86.4 220 ALA B N 1
ATOM 6038 C CA . ALA B 1 220 ? 16.426 8.445 12.424 1 86.4 220 ALA B CA 1
ATOM 6039 C C . ALA B 1 220 ? 15.916 7.401 11.435 1 86.4 220 ALA B C 1
ATOM 6041 O O . ALA B 1 220 ? 15.119 6.532 11.796 1 86.4 220 ALA B O 1
ATOM 6042 N N . GLY B 1 221 ? 16.374 7.525 10.249 1 86.37 221 GLY B N 1
ATOM 6043 C CA . GLY B 1 221 ? 15.956 6.552 9.253 1 86.37 221 GLY B CA 1
ATOM 6044 C C . GLY B 1 221 ? 16.324 5.127 9.62 1 86.37 221 GLY B C 1
ATOM 6045 O O . GLY B 1 221 ? 15.519 4.209 9.451 1 86.37 221 GLY B O 1
ATOM 6046 N N . TRP B 1 222 ? 17.48 5.001 10.192 1 86.53 222 TRP B N 1
ATOM 6047 C CA . TRP B 1 222 ? 17.973 3.672 10.541 1 86.53 222 TRP B CA 1
ATOM 6048 C C . TRP B 1 222 ? 17.165 3.076 11.689 1 86.53 222 TRP B C 1
ATOM 6050 O O . TRP B 1 222 ? 16.978 1.859 11.758 1 86.53 222 TRP B O 1
ATOM 6060 N N . PHE B 1 223 ? 16.715 3.958 12.495 1 88.9 223 PHE B N 1
ATOM 6061 C CA . PHE B 1 223 ? 15.88 3.493 13.596 1 88.9 223 PHE B CA 1
ATOM 6062 C C . PHE B 1 223 ? 14.626 2.805 13.071 1 88.9 223 PHE B C 1
ATOM 6064 O O . PHE B 1 223 ? 14.295 1.696 13.497 1 88.9 223 PHE B O 1
ATOM 6071 N N . PHE B 1 224 ? 14.017 3.423 12.148 1 90.82 224 PHE B N 1
ATOM 6072 C CA . PHE B 1 224 ? 12.787 2.87 11.592 1 90.82 224 PHE B CA 1
ATOM 6073 C C . PHE B 1 224 ? 13.089 1.692 10.674 1 90.82 224 PHE B C 1
ATOM 6075 O O . PHE B 1 224 ? 12.314 0.736 10.608 1 90.82 224 PHE B O 1
ATOM 6082 N N . ALA B 1 225 ? 14.189 1.795 10.028 1 90.53 225 ALA B N 1
ATOM 6083 C CA . ALA B 1 225 ? 14.582 0.668 9.186 1 90.53 225 ALA B CA 1
ATOM 6084 C C . ALA B 1 225 ? 14.851 -0.577 10.026 1 90.53 225 ALA B C 1
ATOM 6086 O O . ALA B 1 225 ? 14.44 -1.681 9.66 1 90.53 225 ALA B O 1
ATOM 6087 N N . ALA B 1 226 ? 15.535 -0.395 11.119 1 90.13 226 ALA B N 1
ATOM 6088 C CA . ALA B 1 226 ? 15.845 -1.512 12.007 1 90.13 226 ALA B CA 1
ATOM 6089 C C . ALA B 1 226 ? 14.573 -2.106 12.606 1 90.13 226 ALA B C 1
ATOM 6091 O O . ALA B 1 226 ? 14.452 -3.326 12.737 1 90.13 226 ALA B O 1
ATOM 6092 N N . ARG B 1 227 ? 13.739 -1.254 12.964 1 90.68 227 ARG B N 1
ATOM 6093 C CA . ARG B 1 227 ? 12.472 -1.711 13.525 1 90.68 227 ARG B CA 1
ATOM 6094 C C . ARG B 1 227 ? 11.664 -2.488 12.491 1 90.68 227 ARG B C 1
ATOM 6096 O O . ARG B 1 227 ? 11.084 -3.53 12.805 1 90.68 227 ARG B O 1
ATOM 6103 N N . ALA B 1 228 ? 11.559 -1.918 11.321 1 90.52 228 ALA B N 1
ATOM 6104 C CA . ALA B 1 228 ? 10.858 -2.605 10.238 1 90.52 228 ALA B CA 1
ATOM 6105 C C . ALA B 1 228 ? 11.454 -3.987 9.989 1 90.52 228 ALA B C 1
ATOM 6107 O O . ALA B 1 228 ? 10.722 -4.97 9.854 1 90.52 228 ALA B O 1
ATOM 6108 N N . ASN B 1 229 ? 12.775 -4.057 9.973 1 90.48 229 ASN B N 1
ATOM 6109 C CA . ASN B 1 229 ? 13.457 -5.318 9.701 1 90.48 229 ASN B CA 1
ATOM 6110 C C . ASN B 1 229 ? 13.259 -6.318 10.836 1 90.48 229 ASN B C 1
ATOM 6112 O O . ASN B 1 229 ? 13.132 -7.52 10.596 1 90.48 229 ASN B O 1
ATOM 6116 N N . ARG B 1 230 ? 13.291 -5.788 11.992 1 90.81 230 ARG B N 1
ATOM 6117 C CA . ARG B 1 230 ? 13.067 -6.67 13.132 1 90.81 230 ARG B CA 1
ATOM 6118 C C . ARG B 1 230 ? 11.672 -7.284 13.084 1 90.81 230 ARG B C 1
ATOM 6120 O O . ARG B 1 230 ? 11.513 -8.493 13.263 1 90.81 230 ARG B O 1
ATOM 6127 N N . GLN B 1 231 ? 10.736 -6.445 12.889 1 90.96 231 GLN B N 1
ATOM 6128 C CA . GLN B 1 231 ? 9.361 -6.93 12.824 1 90.96 231 GLN B CA 1
ATOM 6129 C C . GLN B 1 231 ? 9.169 -7.885 11.649 1 90.96 231 GLN B C 1
ATOM 6131 O O . GLN B 1 231 ? 8.469 -8.892 11.769 1 90.96 231 GLN B O 1
ATOM 6136 N N . ARG B 1 232 ? 9.748 -7.626 10.577 1 86.71 232 ARG B N 1
ATOM 6137 C CA . ARG B 1 232 ? 9.677 -8.524 9.429 1 86.71 232 ARG B CA 1
ATOM 6138 C C . ARG B 1 232 ? 10.374 -9.847 9.725 1 86.71 232 ARG B C 1
ATOM 6140 O O . ARG B 1 232 ? 9.941 -10.902 9.254 1 86.71 232 ARG B O 1
ATOM 6147 N N . GLY B 1 233 ? 11.483 -9.728 10.438 1 85.73 233 GLY B N 1
ATOM 6148 C CA . GLY B 1 233 ? 12.165 -10.943 10.854 1 85.73 233 GLY B CA 1
ATOM 6149 C C . GLY B 1 233 ? 11.3 -11.849 11.71 1 85.73 233 GLY B C 1
ATOM 6150 O O . GLY B 1 233 ? 11.289 -13.067 11.518 1 85.73 233 GLY B O 1
ATOM 6151 N N . LEU B 1 234 ? 10.55 -11.24 12.572 1 89.59 234 LEU B N 1
ATOM 6152 C CA . LEU B 1 234 ? 9.653 -12.01 13.427 1 89.59 234 LEU B CA 1
ATOM 6153 C C . LEU B 1 234 ? 8.541 -12.656 12.607 1 89.59 234 LEU B C 1
ATOM 6155 O O . LEU B 1 234 ? 8.19 -13.816 12.835 1 89.59 234 LEU B O 1
ATOM 6159 N N . ALA B 1 235 ? 8.009 -11.918 11.661 1 87.24 235 ALA B N 1
ATOM 6160 C CA . ALA B 1 235 ? 6.989 -12.468 10.772 1 87.24 235 ALA B CA 1
ATOM 6161 C C . ALA B 1 235 ? 7.552 -13.609 9.93 1 87.24 235 ALA B C 1
ATOM 6163 O O . ALA B 1 235 ? 6.9 -14.641 9.756 1 87.24 235 ALA B O 1
ATOM 6164 N N . ALA B 1 236 ? 8.759 -13.434 9.464 1 82.42 236 ALA B N 1
ATOM 6165 C CA . ALA B 1 236 ? 9.41 -14.437 8.625 1 82.42 236 ALA B CA 1
ATOM 6166 C C . ALA B 1 236 ? 9.66 -15.725 9.404 1 82.42 236 ALA B C 1
ATOM 6168 O O . ALA B 1 236 ? 9.513 -16.824 8.864 1 82.42 236 ALA B O 1
ATOM 6169 N N . ASP B 1 237 ? 10.103 -15.533 10.606 1 84.73 237 ASP B N 1
ATOM 6170 C CA . ASP B 1 237 ? 10.346 -16.704 11.444 1 84.73 237 ASP B CA 1
ATOM 6171 C C . ASP B 1 237 ? 9.076 -17.538 11.603 1 84.73 237 ASP B C 1
ATOM 6173 O O . ASP B 1 237 ? 9.122 -18.767 11.529 1 84.73 237 ASP B O 1
ATOM 6177 N N . GLU B 1 238 ? 8.031 -16.867 11.837 1 85.64 238 GLU B N 1
ATOM 6178 C CA . GLU B 1 238 ? 6.756 -17.565 11.97 1 85.64 238 GLU B CA 1
ATOM 6179 C C . GLU B 1 238 ? 6.34 -18.21 10.651 1 85.64 238 GLU B C 1
ATOM 6181 O O . GLU B 1 238 ? 5.78 -19.309 10.641 1 85.64 238 GLU B O 1
ATOM 6186 N N . GLU B 1 239 ? 6.58 -17.588 9.578 1 79.96 239 GLU B N 1
ATOM 6187 C CA . GLU B 1 239 ? 6.255 -18.128 8.262 1 79.96 239 GLU B CA 1
ATOM 6188 C C . GLU B 1 239 ? 7.094 -19.364 7.949 1 79.96 239 GLU B C 1
ATOM 6190 O O . GLU B 1 239 ? 6.601 -20.32 7.347 1 79.96 239 GLU B O 1
ATOM 6195 N N . VAL B 1 240 ? 8.386 -19.3 8.326 1 76.87 240 VAL B N 1
ATOM 6196 C CA . VAL B 1 240 ? 9.284 -20.425 8.088 1 76.87 240 VAL B CA 1
ATOM 6197 C C . VAL B 1 240 ? 8.819 -21.636 8.892 1 76.87 240 VAL B C 1
ATOM 6199 O O . VAL B 1 240 ? 8.851 -22.766 8.399 1 76.87 240 VAL B O 1
ATOM 6202 N N . LYS B 1 241 ? 8.395 -21.348 10.109 1 83.64 241 LYS B N 1
ATOM 6203 C CA . LYS B 1 241 ? 7.881 -22.443 10.925 1 83.64 241 LYS B CA 1
ATOM 6204 C C . LYS B 1 241 ? 6.625 -23.05 10.305 1 83.64 241 LYS B C 1
ATOM 6206 O O . LYS B 1 241 ? 6.45 -24.27 10.313 1 83.64 241 LYS B O 1
ATOM 6211 N N . LEU B 1 242 ? 5.792 -22.264 9.822 1 80.22 242 LEU B N 1
ATOM 6212 C CA . LEU B 1 242 ? 4.568 -22.736 9.184 1 80.22 242 LEU B CA 1
ATOM 6213 C C . LEU B 1 242 ? 4.882 -23.514 7.911 1 80.22 242 LEU B C 1
ATOM 6215 O O . LEU B 1 242 ? 4.255 -24.538 7.634 1 80.22 242 LEU B O 1
ATOM 6219 N N . THR B 1 243 ? 5.827 -23.047 7.146 1 75.42 243 THR B N 1
ATOM 6220 C CA . THR B 1 243 ? 6.215 -23.732 5.918 1 75.42 243 THR B CA 1
ATOM 6221 C C . THR B 1 243 ? 6.873 -25.072 6.232 1 75.42 243 THR B C 1
ATOM 6223 O O . THR B 1 243 ? 6.66 -26.056 5.52 1 75.42 243 THR B O 1
ATOM 6226 N N . ALA B 1 244 ? 7.666 -25.081 7.237 1 79.54 244 ALA B N 1
ATOM 6227 C CA . ALA B 1 244 ? 8.271 -26.342 7.659 1 79.54 244 ALA B CA 1
ATOM 6228 C C . ALA B 1 244 ? 7.204 -27.344 8.09 1 79.54 244 ALA B C 1
ATOM 6230 O O . ALA B 1 244 ? 7.321 -28.541 7.815 1 79.54 244 ALA B O 1
ATOM 6231 N N . TYR B 1 245 ? 6.231 -26.823 8.793 1 82.06 245 TYR B N 1
ATOM 6232 C CA . TYR B 1 245 ? 5.103 -27.664 9.18 1 82.06 245 TYR B CA 1
ATOM 6233 C C . TYR B 1 245 ? 4.374 -28.199 7.954 1 82.06 245 TYR B C 1
ATOM 6235 O O . TYR B 1 245 ? 4.04 -29.384 7.89 1 82.06 245 TYR B O 1
ATOM 6243 N N . ALA B 1 246 ? 4.101 -27.389 6.984 1 76.06 246 ALA B N 1
ATOM 6244 C CA . ALA B 1 246 ? 3.442 -27.792 5.745 1 76.06 246 ALA B CA 1
ATOM 6245 C C . ALA B 1 246 ? 4.26 -28.849 5.008 1 76.06 246 ALA B C 1
ATOM 6247 O O . ALA B 1 246 ? 3.703 -29.804 4.461 1 76.06 246 ALA B O 1
ATOM 6248 N N . LEU B 1 247 ? 5.58 -28.721 5.054 1 75.18 247 LEU B N 1
ATOM 6249 C CA . LEU B 1 247 ? 6.467 -29.667 4.386 1 75.18 247 LEU B CA 1
ATOM 6250 C C . LEU B 1 247 ? 6.398 -31.038 5.049 1 75.18 247 LEU B C 1
ATOM 6252 O O . LEU B 1 247 ? 6.351 -32.062 4.364 1 75.18 247 LEU B O 1
ATOM 6256 N N . ARG B 1 248 ? 6.411 -30.97 6.367 1 81.19 248 ARG B N 1
ATOM 6257 C CA . ARG B 1 248 ? 6.337 -32.238 7.085 1 81.19 248 ARG B CA 1
ATOM 6258 C C . ARG B 1 248 ? 5.028 -32.962 6.784 1 81.19 248 ARG B C 1
ATOM 6260 O O . ARG B 1 248 ? 5.022 -34.172 6.547 1 81.19 248 ARG B O 1
ATOM 6267 N N . LEU B 1 249 ? 3.947 -32.221 6.788 1 79.02 249 LEU B N 1
ATOM 6268 C CA . LEU B 1 249 ? 2.644 -32.816 6.515 1 79.02 249 LEU B CA 1
ATOM 6269 C C . LEU B 1 249 ? 2.564 -33.314 5.076 1 79.02 249 LEU B C 1
ATOM 6271 O O . LEU B 1 249 ? 1.968 -34.36 4.808 1 79.02 249 LEU B O 1
ATOM 6275 N N . GLN B 1 250 ? 3.159 -32.635 4.129 1 74.2 250 GLN B N 1
ATOM 6276 C CA . GLN B 1 250 ? 3.117 -32.999 2.716 1 74.2 250 GLN B CA 1
ATOM 6277 C C . GLN B 1 250 ? 3.951 -34.247 2.445 1 74.2 250 GLN B C 1
ATOM 6279 O O . GLN B 1 250 ? 3.587 -35.073 1.605 1 74.2 250 GLN B O 1
ATOM 6284 N N . VAL B 1 251 ? 5.096 -34.364 3.184 1 73.81 251 VAL B N 1
ATOM 6285 C CA . VAL B 1 251 ? 5.91 -35.567 3.044 1 73.81 251 VAL B CA 1
ATOM 6286 C C . VAL B 1 251 ? 5.131 -36.78 3.545 1 73.81 251 VAL B C 1
ATOM 6288 O O . VAL B 1 251 ? 5.138 -37.837 2.909 1 73.81 251 VAL B O 1
ATOM 6291 N N . ILE B 1 252 ? 4.437 -36.565 4.638 1 79.02 252 ILE B N 1
ATOM 6292 C CA . ILE B 1 252 ? 3.639 -37.655 5.19 1 79.02 252 ILE B CA 1
ATOM 6293 C C . ILE B 1 252 ? 2.526 -38.025 4.212 1 79.02 252 ILE B C 1
ATOM 6295 O O . ILE B 1 252 ? 2.301 -39.206 3.937 1 79.02 252 ILE B O 1
ATOM 6299 N N . SER B 1 253 ? 1.832 -37.024 3.68 1 76.93 253 SER B N 1
ATOM 6300 C CA . SER B 1 253 ? 0.766 -37.266 2.713 1 76.93 253 SER B CA 1
ATOM 6301 C C . SER B 1 253 ? 1.307 -37.916 1.445 1 76.93 253 SER B C 1
ATOM 6303 O O . SER B 1 253 ? 0.669 -38.804 0.875 1 76.93 253 SER B O 1
ATOM 6305 N N . GLY B 1 254 ? 2.479 -37.515 0.962 1 73.18 254 GLY B N 1
ATOM 6306 C CA . GLY B 1 254 ? 3.099 -38.093 -0.22 1 73.18 254 GLY B CA 1
ATOM 6307 C C . GLY B 1 254 ? 3.422 -39.567 -0.063 1 73.18 254 GLY B C 1
ATOM 6308 O O . GLY B 1 254 ? 3.178 -40.362 -0.974 1 73.18 254 GLY B O 1
ATOM 6309 N N . VAL B 1 255 ? 3.895 -39.964 1.145 1 75.52 255 VAL B N 1
ATOM 6310 C CA . VAL B 1 255 ? 4.224 -41.36 1.418 1 75.52 255 VAL B CA 1
ATOM 6311 C C . VAL B 1 255 ? 2.947 -42.196 1.442 1 75.52 255 VAL B C 1
ATOM 6313 O O . VAL B 1 255 ? 2.91 -43.3 0.893 1 75.52 255 VAL B O 1
ATOM 6316 N N . MET B 1 256 ? 1.97 -41.667 2.084 1 80.74 256 MET B N 1
ATOM 6317 C CA . MET B 1 256 ? 0.703 -42.389 2.151 1 80.74 256 MET B CA 1
ATOM 6318 C C . MET B 1 256 ? 0.111 -42.577 0.758 1 80.74 256 MET B C 1
ATOM 6320 O O . MET B 1 256 ? -0.394 -43.654 0.434 1 80.74 256 MET B O 1
ATOM 6324 N N . CYS B 1 257 ? 0.125 -41.575 -0.095 1 76.72 257 CYS B N 1
ATOM 6325 C CA . CYS B 1 257 ? -0.387 -41.664 -1.458 1 76.72 257 CYS B CA 1
ATOM 6326 C C . CYS B 1 257 ? 0.406 -42.679 -2.273 1 76.72 257 CYS B C 1
ATOM 6328 O O . CYS B 1 257 ? -0.163 -43.407 -3.089 1 76.72 257 CYS B O 1
ATOM 6330 N N . ALA B 1 258 ? 1.707 -42.764 -1.994 1 74.36 258 ALA B N 1
ATOM 6331 C CA . ALA B 1 258 ? 2.558 -43.723 -2.693 1 74.36 258 ALA B CA 1
ATOM 6332 C C . ALA B 1 258 ? 2.145 -45.157 -2.375 1 74.36 258 ALA B C 1
ATOM 6334 O O . ALA B 1 258 ? 2.125 -46.015 -3.26 1 74.36 258 ALA B O 1
ATOM 6335 N N . VAL B 1 259 ? 1.839 -45.415 -1.13 1 81.6 259 VAL B N 1
ATOM 6336 C CA . VAL B 1 259 ? 1.434 -46.752 -0.708 1 81.6 259 VAL B CA 1
ATOM 6337 C C . VAL B 1 259 ? 0.14 -47.148 -1.416 1 81.6 259 VAL B C 1
ATOM 6339 O O . VAL B 1 259 ? 0.01 -48.273 -1.903 1 81.6 259 VAL B O 1
ATOM 6342 N N . PHE B 1 260 ? -0.761 -46.218 -1.502 1 83.62 260 PHE B N 1
ATOM 6343 C CA . PHE B 1 260 ? -2.039 -46.515 -2.139 1 83.62 260 PHE B CA 1
ATOM 6344 C C . PHE B 1 260 ? -1.867 -46.693 -3.642 1 83.62 260 PHE B C 1
ATOM 6346 O O . PHE B 1 260 ? -2.532 -47.532 -4.254 1 83.62 260 PHE B O 1
ATOM 6353 N N . LEU B 1 261 ? -0.98 -45.938 -4.267 1 79.34 261 LEU B N 1
ATOM 6354 C CA . LEU B 1 261 ? -0.753 -46.05 -5.704 1 79.34 261 LEU B CA 1
ATOM 6355 C C . LEU B 1 261 ? -0.09 -47.38 -6.047 1 79.34 261 LEU B C 1
ATOM 6357 O O . LEU B 1 261 ? -0.426 -48.004 -7.056 1 79.34 261 LEU B O 1
ATOM 6361 N N . VAL B 1 262 ? 0.886 -47.856 -5.223 1 78.62 262 VAL B N 1
ATOM 6362 C CA . VAL B 1 262 ? 1.522 -49.156 -5.409 1 78.62 262 VAL B CA 1
ATOM 6363 C C . VAL B 1 262 ? 0.484 -50.265 -5.256 1 78.62 262 VAL B C 1
ATOM 6365 O O . VAL B 1 262 ? 0.49 -51.238 -6.015 1 78.62 262 VAL B O 1
ATOM 6368 N N . GLY B 1 263 ? -0.336 -50.103 -4.247 1 83.01 263 GLY B N 1
ATOM 6369 C CA . GLY B 1 263 ? -1.412 -51.065 -4.069 1 83.01 263 GLY B CA 1
ATOM 6370 C C . GLY B 1 263 ? -2.357 -51.13 -5.254 1 83.01 263 GLY B C 1
ATOM 6371 O O . GLY B 1 263 ? -2.737 -52.217 -5.693 1 83.01 263 GLY B O 1
ATOM 6372 N N . ALA B 1 264 ? -2.697 -49.952 -5.802 1 83.44 264 ALA B N 1
ATOM 6373 C CA . ALA B 1 264 ? -3.597 -49.902 -6.951 1 83.44 264 ALA B CA 1
ATOM 6374 C C . ALA B 1 264 ? -2.977 -50.593 -8.163 1 83.44 264 ALA B C 1
ATOM 6376 O O . ALA B 1 264 ? -3.649 -51.358 -8.859 1 83.44 264 ALA B O 1
ATOM 6377 N N . LEU B 1 265 ? -1.702 -50.398 -8.486 1 80.91 265 LEU B N 1
ATOM 6378 C CA . LEU B 1 265 ? -1.017 -51.012 -9.618 1 80.91 265 LEU B CA 1
ATOM 6379 C C . LEU B 1 265 ? -0.859 -52.514 -9.409 1 80.91 265 LEU B C 1
ATOM 6381 O O . LEU B 1 265 ? -0.957 -53.292 -10.36 1 80.91 265 LEU B O 1
ATOM 6385 N N . GLY B 1 266 ? -0.571 -52.942 -8.143 1 82.11 266 GLY B N 1
ATOM 6386 C CA . GLY B 1 266 ? -0.48 -54.359 -7.83 1 82.11 266 GLY B CA 1
ATOM 6387 C C . GLY B 1 266 ? -1.774 -55.11 -8.082 1 82.11 266 GLY B C 1
ATOM 6388 O O . GLY B 1 266 ? -1.763 -56.203 -8.652 1 82.11 266 GLY B O 1
ATOM 6389 N N . PHE B 1 267 ? -2.864 -54.518 -7.748 1 86.59 267 PHE B N 1
ATOM 6390 C CA . PHE B 1 267 ? -4.162 -55.151 -7.951 1 86.59 267 PHE B CA 1
ATOM 6391 C C . PHE B 1 267 ? -4.517 -55.195 -9.433 1 86.59 267 PHE B C 1
ATOM 6393 O O . PHE B 1 267 ? -5.171 -56.133 -9.892 1 86.59 267 PHE B O 1
ATOM 6400 N N . LEU B 1 268 ? -4.087 -54.284 -10.208 1 83.48 268 LEU B N 1
ATOM 6401 C CA . LEU B 1 268 ? -4.367 -54.251 -11.639 1 83.48 268 LEU B CA 1
ATOM 6402 C C . LEU B 1 268 ? -3.598 -55.348 -12.368 1 83.48 268 LEU B C 1
ATOM 6404 O O . LEU B 1 268 ? -4.139 -56.002 -13.262 1 83.48 268 LEU B O 1
ATOM 6408 N N . VAL B 1 269 ? -2.341 -55.541 -12.003 1 80.97 269 VAL B N 1
ATOM 6409 C CA . VAL B 1 269 ? -1.518 -56.566 -12.635 1 80.97 269 VAL B CA 1
ATOM 6410 C C . VAL B 1 269 ? -2.056 -57.951 -12.283 1 80.97 269 VAL B C 1
ATOM 6412 O O . VAL B 1 269 ? -2.047 -58.858 -13.119 1 80.97 269 VAL B O 1
ATOM 6415 N N . SER B 1 270 ? -2.544 -58.088 -11.051 1 80.35 270 SER B N 1
ATOM 6416 C CA . SER B 1 270 ? -3.038 -59.391 -10.616 1 80.35 270 SER B CA 1
ATOM 6417 C C . SER B 1 270 ? -4.416 -59.682 -11.2 1 80.35 270 SER B C 1
ATOM 6419 O O . SER B 1 270 ? -4.877 -60.825 -11.176 1 80.35 270 SER B O 1
ATOM 6421 N N . SER B 1 271 ? -5.114 -58.669 -11.682 1 80.37 271 SER B N 1
ATOM 6422 C CA . SER B 1 271 ? -6.462 -58.863 -12.206 1 80.37 271 SER B CA 1
ATOM 6423 C C . SER B 1 271 ? -6.428 -59.446 -13.615 1 80.37 271 SER B C 1
ATOM 6425 O O . SER B 1 271 ? -7.442 -59.943 -14.111 1 80.37 271 SER B O 1
ATOM 6427 N N . GLY B 1 272 ? -5.274 -59.646 -14.29 1 75.75 272 GLY B N 1
ATOM 6428 C CA . GLY B 1 272 ? -5.179 -60.171 -15.643 1 75.75 272 GLY B CA 1
ATOM 6429 C C . GLY B 1 272 ? -5.551 -59.154 -16.705 1 75.75 272 GLY B C 1
ATOM 6430 O O . GLY B 1 272 ? -5.985 -59.522 -17.799 1 75.75 272 GLY B O 1
ATOM 6431 N N . ALA B 1 273 ? -5.522 -57.92 -16.358 1 77.58 273 ALA B N 1
ATOM 6432 C CA . ALA B 1 273 ? -5.856 -56.859 -17.305 1 77.58 273 ALA B CA 1
ATOM 6433 C C . ALA B 1 273 ? -4.817 -56.769 -18.418 1 77.58 273 ALA B C 1
ATOM 6435 O O . ALA B 1 273 ? -3.701 -57.275 -18.277 1 77.58 273 ALA B O 1
ATOM 6436 N N . SER B 1 274 ? -5.27 -56.277 -19.553 1 76.54 274 SER B N 1
ATOM 6437 C CA . SER B 1 274 ? -4.384 -56.164 -20.708 1 76.54 274 SER B CA 1
ATOM 6438 C C . SER B 1 274 ? -3.269 -55.155 -20.452 1 76.54 274 SER B C 1
ATOM 6440 O O . SER B 1 274 ? -3.37 -54.328 -19.543 1 76.54 274 SER B O 1
ATOM 6442 N N . ALA B 1 275 ? -2.154 -55.242 -21.207 1 75.12 275 ALA B N 1
ATOM 6443 C CA . ALA B 1 275 ? -1.016 -54.332 -21.103 1 75.12 275 ALA B CA 1
ATOM 6444 C C . ALA B 1 275 ? -1.44 -52.89 -21.365 1 75.12 275 ALA B C 1
ATOM 6446 O O . ALA B 1 275 ? -0.93 -51.962 -20.732 1 75.12 275 ALA B O 1
ATOM 6447 N N . GLY B 1 276 ? -2.389 -52.743 -22.202 1 75.16 276 GLY B N 1
ATOM 6448 C CA . GLY B 1 276 ? -2.874 -51.408 -22.516 1 75.16 276 GLY B CA 1
ATOM 6449 C C . GLY B 1 276 ? -3.611 -50.755 -21.363 1 75.16 276 GLY B C 1
ATOM 6450 O O . GLY B 1 276 ? -3.391 -49.579 -21.065 1 75.16 276 GLY B O 1
ATOM 6451 N N . ILE B 1 277 ? -4.387 -51.475 -20.681 1 77.9 277 ILE B N 1
ATOM 6452 C CA . ILE B 1 277 ? -5.171 -50.96 -19.563 1 77.9 277 ILE B CA 1
ATOM 6453 C C . ILE B 1 277 ? -4.241 -50.587 -18.41 1 77.9 277 ILE B C 1
ATOM 6455 O O . ILE B 1 277 ? -4.439 -49.564 -17.751 1 77.9 277 ILE B O 1
ATOM 6459 N N . ILE B 1 278 ? -3.253 -51.369 -18.208 1 78.16 278 ILE B N 1
ATOM 6460 C CA . ILE B 1 278 ? -2.32 -51.104 -17.119 1 78.16 278 ILE B CA 1
ATOM 6461 C C . ILE B 1 278 ? -1.514 -49.844 -17.425 1 78.16 278 ILE B C 1
ATOM 6463 O O . ILE B 1 278 ? -1.322 -48.995 -16.552 1 78.16 278 ILE B O 1
ATOM 6467 N N . SER B 1 279 ? -1.065 -49.711 -18.71 1 75.92 279 SER B N 1
ATOM 6468 C CA . SER B 1 279 ? -0.339 -48.507 -19.102 1 75.92 279 SER B CA 1
ATOM 6469 C C . SER B 1 279 ? -1.212 -47.265 -18.961 1 75.92 279 SER B C 1
ATOM 6471 O O . SER B 1 279 ? -0.75 -46.225 -18.487 1 75.92 279 SER B O 1
ATOM 6473 N N . GLY B 1 280 ? -2.406 -47.393 -19.367 1 77 280 GLY B N 1
ATOM 6474 C CA . GLY B 1 280 ? -3.337 -46.285 -19.225 1 77 280 GLY B CA 1
ATOM 6475 C C . GLY B 1 280 ? -3.624 -45.929 -17.779 1 77 280 GLY B C 1
ATOM 6476 O O . GLY B 1 280 ? -3.728 -44.75 -17.433 1 77 280 GLY B O 1
ATOM 6477 N N . ALA B 1 281 ? -3.741 -46.877 -16.907 1 77.49 281 ALA B N 1
ATOM 6478 C CA . ALA B 1 281 ? -4.02 -46.66 -15.489 1 77.49 281 ALA B CA 1
ATOM 6479 C C . ALA B 1 281 ? -2.859 -45.943 -14.806 1 77.49 281 ALA B C 1
ATOM 6481 O O . ALA B 1 281 ? -3.068 -45.141 -13.893 1 77.49 281 ALA B O 1
ATOM 6482 N N . ILE B 1 282 ? -1.71 -46.22 -15.247 1 74.86 282 ILE B N 1
ATOM 6483 C CA . ILE B 1 282 ? -0.542 -45.555 -14.679 1 74.86 282 ILE B CA 1
ATOM 6484 C C . ILE B 1 282 ? -0.58 -44.067 -15.02 1 74.86 282 ILE B C 1
ATOM 6486 O O . ILE B 1 282 ? -0.329 -43.22 -14.158 1 74.86 282 ILE B O 1
ATOM 6490 N N . VAL B 1 283 ? -0.952 -43.783 -16.274 1 71.82 283 VAL B N 1
ATOM 6491 C CA . VAL B 1 283 ? -1.055 -42.389 -16.691 1 71.82 283 VAL B CA 1
ATOM 6492 C C . VAL B 1 283 ? -2.152 -41.69 -15.891 1 71.82 283 VAL B C 1
ATOM 6494 O O . VAL B 1 283 ? -1.99 -40.54 -15.477 1 71.82 283 VAL B O 1
ATOM 6497 N N . GLY B 1 284 ? -3.217 -42.364 -15.768 1 73.59 284 GLY B N 1
ATOM 6498 C CA . GLY B 1 284 ? -4.297 -41.817 -14.963 1 73.59 284 GLY B CA 1
ATOM 6499 C C . GLY B 1 284 ? -3.894 -41.552 -13.524 1 73.59 284 GLY B C 1
ATOM 6500 O O . GLY B 1 284 ? -4.249 -40.518 -12.955 1 73.59 284 GLY B O 1
ATOM 6501 N N . ALA B 1 285 ? -3.152 -42.454 -12.974 1 73.45 285 ALA B N 1
ATOM 6502 C CA . ALA B 1 285 ? -2.701 -42.305 -11.593 1 73.45 285 ALA B CA 1
ATOM 6503 C C . ALA B 1 285 ? -1.762 -41.111 -11.448 1 73.45 285 ALA B C 1
ATOM 6505 O O . ALA B 1 285 ? -1.813 -40.392 -10.447 1 73.45 285 ALA B O 1
ATOM 6506 N N . LEU B 1 286 ? -0.949 -40.915 -12.449 1 71.32 286 LEU B N 1
ATOM 6507 C CA . LEU B 1 286 ? -0.046 -39.769 -12.439 1 71.32 286 LEU B CA 1
ATOM 6508 C C . LEU B 1 286 ? -0.827 -38.461 -12.509 1 71.32 286 LEU B C 1
ATOM 6510 O O . LEU B 1 286 ? -0.506 -37.502 -11.803 1 71.32 286 LEU B O 1
ATOM 6514 N N . SER B 1 287 ? -1.776 -38.445 -13.385 1 74.15 287 SER B N 1
ATOM 6515 C CA . SER B 1 287 ? -2.621 -37.262 -13.508 1 74.15 287 SER B CA 1
ATOM 6516 C C . SER B 1 287 ? -3.362 -36.974 -12.206 1 74.15 287 SER B C 1
ATOM 6518 O O . SER B 1 287 ? -3.495 -35.816 -11.804 1 74.15 287 SER B O 1
ATOM 6520 N N . ALA B 1 288 ? -3.818 -37.999 -11.552 1 72.59 288 ALA B N 1
ATOM 6521 C CA . ALA B 1 288 ? -4.519 -37.859 -10.279 1 72.59 288 ALA B CA 1
ATOM 6522 C C . ALA B 1 288 ? -3.594 -37.302 -9.201 1 72.59 288 ALA B C 1
ATOM 6524 O O . ALA B 1 288 ? -4.005 -36.466 -8.393 1 72.59 288 ALA B O 1
ATOM 6525 N N . MET B 1 289 ? -2.451 -37.821 -9.238 1 71.44 289 MET B N 1
ATOM 6526 C CA . MET B 1 289 ? -1.476 -37.367 -8.249 1 71.44 289 MET B CA 1
ATOM 6527 C C . MET B 1 289 ? -1.186 -35.879 -8.414 1 71.44 289 MET B C 1
ATOM 6529 O O . MET B 1 289 ? -1.095 -35.147 -7.427 1 71.44 289 MET B O 1
ATOM 6533 N N . MET B 1 290 ? -0.959 -35.422 -9.62 1 73.03 290 MET B N 1
ATOM 6534 C CA . MET B 1 290 ? -0.704 -34.009 -9.881 1 73.03 290 MET B CA 1
ATOM 6535 C C . MET B 1 290 ? -1.892 -33.153 -9.455 1 73.03 290 MET B C 1
ATOM 6537 O O . MET B 1 290 ? -1.713 -32.074 -8.887 1 73.03 290 MET B O 1
ATOM 6541 N N . SER B 1 291 ? -3.03 -33.635 -9.749 1 73.88 291 SER B N 1
ATOM 6542 C CA . SER B 1 291 ? -4.245 -32.913 -9.384 1 73.88 291 SER B CA 1
ATOM 6543 C C . SER B 1 291 ? -4.405 -32.83 -7.87 1 73.88 291 SER B C 1
ATOM 6545 O O . SER B 1 291 ? -4.869 -31.817 -7.344 1 73.88 291 SER B O 1
ATOM 6547 N N . LEU B 1 292 ? -4.041 -33.914 -7.227 1 72.3 292 LEU B N 1
ATOM 6548 C CA . LEU B 1 292 ? -4.151 -33.955 -5.772 1 72.3 292 LEU B CA 1
ATOM 6549 C C . LEU B 1 292 ? -3.165 -32.988 -5.126 1 72.3 292 LEU B C 1
ATOM 6551 O O . LEU B 1 292 ? -3.481 -32.357 -4.114 1 72.3 292 LEU B O 1
ATOM 6555 N N . THR B 1 293 ? -1.997 -32.927 -5.67 1 70.21 293 THR B N 1
ATOM 6556 C CA . THR B 1 293 ? -1.014 -31.968 -5.179 1 70.21 293 THR B CA 1
ATOM 6557 C C . THR B 1 293 ? -1.522 -30.539 -5.347 1 70.21 293 THR B C 1
ATOM 6559 O O . THR B 1 293 ? -1.401 -29.72 -4.433 1 70.21 293 THR B O 1
ATOM 6562 N N . ALA B 1 294 ? -2.02 -30.239 -6.563 1 72.98 294 ALA B N 1
ATOM 6563 C CA . ALA B 1 294 ? -2.596 -28.92 -6.814 1 72.98 294 ALA B CA 1
ATOM 6564 C C . ALA B 1 294 ? -3.721 -28.616 -5.829 1 72.98 294 ALA B C 1
ATOM 6566 O O . ALA B 1 294 ? -3.833 -27.494 -5.331 1 72.98 294 ALA B O 1
ATOM 6567 N N . ALA B 1 295 ? -4.53 -29.61 -5.501 1 74.24 295 ALA B N 1
ATOM 6568 C CA . ALA B 1 295 ? -5.65 -29.457 -4.576 1 74.24 295 ALA B CA 1
ATOM 6569 C C . ALA B 1 295 ? -5.158 -29.129 -3.169 1 74.24 295 ALA B C 1
ATOM 6571 O O . ALA B 1 295 ? -5.789 -28.35 -2.451 1 74.24 295 ALA B O 1
ATOM 6572 N N . SER B 1 296 ? -4.116 -29.784 -2.79 1 69.94 296 SER B N 1
ATOM 6573 C CA . SER B 1 296 ? -3.563 -29.535 -1.463 1 69.94 296 SER B CA 1
ATOM 6574 C C . SER B 1 296 ? -3.107 -28.087 -1.318 1 69.94 296 SER B C 1
ATOM 6576 O O . SER B 1 296 ? -3.318 -27.465 -0.274 1 69.94 296 SER B O 1
ATOM 6578 N N . HIS B 1 297 ? -2.515 -27.578 -2.366 1 69.57 297 HIS B N 1
ATOM 6579 C CA . HIS B 1 297 ? -2.09 -26.183 -2.374 1 69.57 297 HIS B CA 1
ATOM 6580 C C . HIS B 1 297 ? -3.289 -25.241 -2.33 1 69.57 297 HIS B C 1
ATOM 6582 O O . HIS B 1 297 ? -3.272 -24.241 -1.608 1 69.57 297 HIS B O 1
ATOM 6588 N N . ASP B 1 298 ? -4.25 -25.535 -3.077 1 76.09 298 ASP B N 1
ATOM 6589 C CA . ASP B 1 298 ? -5.424 -24.674 -3.174 1 76.09 298 ASP B CA 1
ATOM 6590 C C . ASP B 1 298 ? -6.213 -24.672 -1.866 1 76.09 298 ASP B C 1
ATOM 6592 O O . ASP B 1 298 ? -6.809 -23.658 -1.496 1 76.09 298 ASP B O 1
ATOM 6596 N N . MET B 1 299 ? -6.175 -25.841 -1.205 1 73.19 299 MET B N 1
ATOM 6597 C CA . MET B 1 299 ? -6.852 -25.9 0.087 1 73.19 299 MET B CA 1
ATOM 6598 C C . MET B 1 299 ? -6.179 -24.976 1.097 1 73.19 299 MET B C 1
ATOM 6600 O O . MET B 1 299 ? -6.855 -24.327 1.897 1 73.19 299 MET B O 1
ATOM 6604 N N . SER B 1 300 ? -4.9 -24.95 1.056 1 68.15 300 SER B N 1
ATOM 6605 C CA . SER B 1 300 ? -4.156 -24.036 1.916 1 68.15 300 SER B CA 1
ATOM 6606 C C . SER B 1 300 ? -4.463 -22.582 1.574 1 68.15 300 SER B C 1
ATOM 6608 O O . SER B 1 300 ? -4.579 -21.74 2.467 1 68.15 300 SER B O 1
ATOM 6610 N N . SER B 1 301 ? -4.602 -22.362 0.289 1 73.47 301 SER B N 1
ATOM 6611 C CA . SER B 1 301 ? -4.917 -21.013 -0.171 1 73.47 301 SER B CA 1
ATOM 6612 C C . SER B 1 301 ? -6.313 -20.589 0.272 1 73.47 301 SER B C 1
ATOM 6614 O O . SER B 1 301 ? -6.546 -19.417 0.574 1 73.47 301 SER B O 1
ATOM 6616 N N . LEU B 1 302 ? -7.25 -21.534 0.346 1 79.63 302 LEU B N 1
ATOM 6617 C CA . LEU B 1 302 ? -8.607 -21.253 0.802 1 79.63 302 LEU B CA 1
ATOM 6618 C C . LEU B 1 302 ? -8.61 -20.812 2.262 1 79.63 302 LEU B C 1
ATOM 6620 O O . LEU B 1 302 ? -9.339 -19.89 2.635 1 79.63 302 LEU B O 1
ATOM 6624 N N . GLY B 1 303 ? -7.808 -21.513 3.015 1 73.93 303 GLY B N 1
ATOM 6625 C CA . GLY B 1 303 ? -7.72 -21.132 4.416 1 73.93 303 GLY B CA 1
ATOM 6626 C C . GLY B 1 303 ? -7.19 -19.725 4.62 1 73.93 303 GLY B C 1
ATOM 6627 O O . GLY B 1 303 ? -7.776 -18.937 5.364 1 73.93 303 GLY B O 1
ATOM 6628 N N . ALA B 1 304 ? -6.141 -19.44 3.875 1 69.68 304 ALA B N 1
ATOM 6629 C CA . ALA B 1 304 ? -5.539 -18.113 3.972 1 69.68 304 ALA B CA 1
ATOM 6630 C C . ALA B 1 304 ? -6.483 -17.042 3.433 1 69.68 304 ALA B C 1
ATOM 6632 O O . ALA B 1 304 ? -6.585 -15.952 4.001 1 69.68 304 ALA B O 1
ATOM 6633 N N . GLY B 1 305 ? -7.133 -17.347 2.358 1 81.79 305 GLY B N 1
ATOM 6634 C CA . GLY B 1 305 ? -8.047 -16.404 1.734 1 81.79 305 GLY B CA 1
ATOM 6635 C C . GLY B 1 305 ? -9.287 -16.136 2.565 1 81.79 305 GLY B C 1
ATOM 6636 O O . GLY B 1 305 ? -9.846 -15.038 2.52 1 81.79 305 GLY B O 1
ATOM 6637 N N . ALA B 1 306 ? -9.721 -17.157 3.351 1 84.08 306 ALA B N 1
ATOM 6638 C CA . ALA B 1 306 ? -10.924 -17.019 4.168 1 84.08 306 ALA B CA 1
ATOM 6639 C C . ALA B 1 306 ? -10.776 -15.882 5.174 1 84.08 306 ALA B C 1
ATOM 6641 O O . ALA B 1 306 ? -11.733 -15.148 5.435 1 84.08 306 ALA B O 1
ATOM 6642 N N . ASN B 1 307 ? -9.649 -15.743 5.685 1 79.77 307 ASN B N 1
ATOM 6643 C CA . ASN B 1 307 ? -9.406 -14.661 6.633 1 79.77 307 ASN B CA 1
ATOM 6644 C C . ASN B 1 307 ? -9.491 -13.295 5.959 1 79.77 307 ASN B C 1
ATOM 6646 O O . ASN B 1 307 ? -10.029 -12.347 6.534 1 79.77 307 ASN B O 1
ATOM 6650 N N . GLY B 1 308 ? -8.931 -13.231 4.801 1 85.02 308 GLY B N 1
ATOM 6651 C CA . GLY B 1 308 ? -9.027 -11.991 4.047 1 85.02 308 GLY B CA 1
ATOM 6652 C C . GLY B 1 308 ? -10.452 -11.627 3.677 1 85.02 308 GLY B C 1
ATOM 6653 O O . GLY B 1 308 ? -10.845 -10.462 3.77 1 85.02 308 GLY B O 1
ATOM 6654 N N . ILE B 1 309 ? -11.23 -12.589 3.389 1 89.88 309 ILE B N 1
ATOM 6655 C CA . ILE B 1 309 ? -12.614 -12.369 2.983 1 89.88 309 ILE B CA 1
ATOM 6656 C C . ILE B 1 309 ? -13.439 -11.914 4.184 1 89.88 309 ILE B C 1
ATOM 6658 O O . ILE B 1 309 ? -14.341 -11.084 4.047 1 89.88 309 ILE B O 1
ATOM 6662 N N . THR B 1 310 ? -13.129 -12.503 5.288 1 87.38 310 THR B N 1
ATOM 6663 C CA . THR B 1 310 ? -13.829 -12.09 6.499 1 87.38 310 THR B CA 1
ATOM 6664 C C . THR B 1 310 ? -13.652 -10.594 6.742 1 87.38 310 THR B C 1
ATOM 6666 O O . THR B 1 310 ? -14.62 -9.889 7.037 1 87.38 310 THR B O 1
ATOM 6669 N N . ARG B 1 311 ? -12.471 -10.185 6.555 1 84.71 311 ARG B N 1
ATOM 6670 C CA . ARG B 1 311 ? -12.182 -8.77 6.76 1 84.71 311 ARG B CA 1
ATOM 6671 C C . ARG B 1 311 ? -12.843 -7.914 5.684 1 84.71 311 ARG B C 1
ATOM 6673 O O . ARG B 1 311 ? -13.334 -6.82 5.969 1 84.71 311 ARG B O 1
ATOM 6680 N N . TYR B 1 312 ? -12.814 -8.344 4.539 1 91.6 312 TYR B N 1
ATOM 6681 C CA . TYR B 1 312 ? -13.46 -7.665 3.421 1 91.6 312 TYR B CA 1
ATOM 6682 C C . TYR B 1 312 ? -14.96 -7.532 3.656 1 91.6 312 TYR B C 1
ATOM 6684 O O . TYR B 1 312 ? -15.528 -6.451 3.486 1 91.6 312 TYR B O 1
ATOM 6692 N N . ARG B 1 313 ? -15.534 -8.615 4.11 1 89.95 313 ARG B N 1
ATOM 6693 C CA . ARG B 1 313 ? -16.971 -8.641 4.36 1 89.95 313 ARG B CA 1
ATOM 6694 C C . ARG B 1 313 ? -17.337 -7.754 5.546 1 89.95 313 ARG B C 1
ATOM 6696 O O . ARG B 1 313 ? -18.349 -7.051 5.513 1 89.95 313 ARG B O 1
ATOM 6703 N N . GLU B 1 314 ? -16.544 -7.836 6.502 1 87.09 314 GLU B N 1
ATOM 6704 C CA . GLU B 1 314 ? -16.788 -7.014 7.684 1 87.09 314 GLU B CA 1
ATOM 6705 C C . GLU B 1 314 ? -16.731 -5.528 7.343 1 87.09 314 GLU B C 1
ATOM 6707 O O . GLU B 1 314 ? -17.503 -4.732 7.881 1 87.09 314 GLU B O 1
ATOM 6712 N N . PHE B 1 315 ? -15.88 -5.183 6.506 1 88.66 315 PHE B N 1
ATOM 6713 C CA . PHE B 1 315 ? -15.761 -3.787 6.104 1 88.66 315 PHE B CA 1
ATOM 6714 C C . PHE B 1 315 ? -16.962 -3.36 5.268 1 88.66 315 PHE B C 1
ATOM 6716 O O . PHE B 1 315 ? -17.473 -2.25 5.428 1 88.66 315 PHE B O 1
ATOM 6723 N N . LEU B 1 316 ? -17.338 -4.191 4.369 1 88.07 316 LEU B N 1
ATOM 6724 C CA . LEU B 1 316 ? -18.442 -3.85 3.478 1 88.07 316 LEU B CA 1
ATOM 6725 C C . LEU B 1 316 ? -19.768 -3.851 4.23 1 88.07 316 LEU B C 1
ATOM 6727 O O . LEU B 1 316 ? -20.627 -3.001 3.983 1 88.07 316 LEU B O 1
ATOM 6731 N N . GLU B 1 317 ? -19.92 -4.98 5.047 1 78.64 317 GLU B N 1
ATOM 6732 C CA . GLU B 1 317 ? -21.187 -5.145 5.752 1 78.64 317 GLU B CA 1
ATOM 6733 C C . GLU B 1 317 ? -21.235 -4.283 7.01 1 78.64 317 GLU B C 1
ATOM 6735 O O . GLU B 1 317 ? -22.302 -4.092 7.598 1 78.64 317 GLU B O 1
ATOM 6740 N N . GLY B 1 318 ? -20.09 -4.138 7.696 1 65.7 318 GLY B N 1
ATOM 6741 C CA . GLY B 1 318 ? -20.102 -3.363 8.927 1 65.7 318 GLY B CA 1
ATOM 6742 C C . GLY B 1 318 ? -21.18 -2.296 8.95 1 65.7 318 GLY B C 1
ATOM 6743 O O . GLY B 1 318 ? -21.607 -1.814 7.899 1 65.7 318 GLY B O 1
ATOM 6744 N N . SER B 1 319 ? -21.896 -2.643 10.091 1 51.14 319 SER B N 1
ATOM 6745 C CA . SER B 1 319 ? -23.21 -2.278 10.609 1 51.14 319 SER B CA 1
ATOM 6746 C C . SER B 1 319 ? -23.54 -0.821 10.3 1 51.14 319 SER B C 1
ATOM 6748 O O . SER B 1 319 ? -24.627 -0.342 10.63 1 51.14 319 SER B O 1
ATOM 6750 N N . GLU B 1 320 ? -22.612 0.143 10.398 1 48.79 320 GLU B N 1
ATOM 6751 C CA . GLU B 1 320 ? -23.285 1.288 11.002 1 48.79 320 GLU B CA 1
ATOM 6752 C C . GLU B 1 320 ? -24.379 1.831 10.087 1 48.79 320 GLU B C 1
ATOM 6754 O O . GLU B 1 320 ? -24.156 2.025 8.891 1 48.79 320 GLU B O 1
ATOM 6759 N N . ASN B 1 321 ? -25.61 1.243 10.429 1 43.42 321 ASN B N 1
ATOM 6760 C CA . ASN B 1 321 ? -26.948 1.639 10.004 1 43.42 321 ASN B CA 1
ATOM 6761 C C . ASN B 1 321 ? -26.945 3.019 9.354 1 43.42 321 ASN B C 1
ATOM 6763 O O . ASN B 1 321 ? -26.552 4.004 9.981 1 43.42 321 ASN B O 1
ATOM 6767 N N . PRO B 1 322 ? -26.73 2.93 8.135 1 46.1 322 PRO B N 1
ATOM 6768 C CA . PRO B 1 322 ? -27.157 4.268 7.718 1 46.1 322 PRO B CA 1
ATOM 6769 C C . PRO B 1 322 ? -28.24 4.85 8.624 1 46.1 322 PRO B C 1
ATOM 6771 O O . PRO B 1 322 ? -29.261 4.202 8.867 1 46.1 322 PRO B O 1
ATOM 6774 N N . SER B 1 323 ? -28.096 5.261 9.678 1 42.44 323 SER B N 1
ATOM 6775 C CA . SER B 1 323 ? -29.22 5.943 10.311 1 42.44 323 SER B CA 1
ATOM 6776 C C . SER B 1 323 ? -30.211 6.456 9.272 1 42.44 323 SER B C 1
ATOM 6778 O O . SER B 1 323 ? -29.891 7.356 8.493 1 42.44 323 SER B O 1
ATOM 6780 N N . ARG B 1 324 ? -30.862 5.553 8.538 1 44.06 324 ARG B N 1
ATOM 6781 C CA . ARG B 1 324 ? -32.03 6.013 7.794 1 44.06 324 ARG B CA 1
ATOM 6782 C C . ARG B 1 324 ? -32.855 6.994 8.622 1 44.06 324 ARG B C 1
ATOM 6784 O O . ARG B 1 324 ? -33.881 6.621 9.194 1 44.06 324 ARG B O 1
ATOM 6791 N N . LYS B 1 325 ? -32.425 7.697 9.466 1 44.81 325 LYS B N 1
ATOM 6792 C CA . LYS B 1 325 ? -33.383 8.613 10.078 1 44.81 325 LYS B CA 1
ATOM 6793 C C . LYS B 1 325 ? -34.243 9.297 9.019 1 44.81 325 LYS B C 1
ATOM 6795 O O . LYS B 1 325 ? -33.775 9.566 7.911 1 44.81 325 LYS B O 1
ATOM 6800 N N . VAL B 1 326 ? -35.376 9.177 8.96 1 47.04 326 VAL B N 1
ATOM 6801 C CA . VAL B 1 326 ? -36.354 10.065 8.339 1 47.04 326 VAL B CA 1
ATOM 6802 C C . VAL B 1 326 ? -35.77 11.47 8.215 1 47.04 326 VAL B C 1
ATOM 6804 O O . VAL B 1 326 ? -35.52 12.137 9.223 1 47.04 326 VAL B O 1
ATOM 6807 N N . ALA B 1 327 ? -34.856 11.602 7.139 1 59.19 327 ALA B N 1
ATOM 6808 C CA . ALA B 1 327 ? -34.124 12.835 6.861 1 59.19 327 ALA B CA 1
ATOM 6809 C C . ALA B 1 327 ? -35.071 14.031 6.793 1 59.19 327 ALA B C 1
ATOM 6811 O O . ALA B 1 327 ? -35.955 14.083 5.935 1 59.19 327 ALA B O 1
ATOM 6812 N N . ALA B 1 328 ? -35.437 14.628 7.891 1 66.28 328 ALA B N 1
ATOM 6813 C CA . ALA B 1 328 ? -36.1 15.928 7.831 1 66.28 328 ALA B CA 1
ATOM 6814 C C . ALA B 1 328 ? -35.337 16.892 6.927 1 66.28 328 ALA B C 1
ATOM 6816 O O . ALA B 1 328 ? -34.114 16.795 6.797 1 66.28 328 ALA B O 1
ATOM 6817 N N . THR B 1 329 ? -35.871 17.226 5.898 1 71.82 329 THR B N 1
ATOM 6818 C CA . THR B 1 329 ? -35.301 18.271 5.055 1 71.82 329 THR B CA 1
ATOM 6819 C C . THR B 1 329 ? -35.749 19.651 5.527 1 71.82 329 THR B C 1
ATOM 6821 O O . THR B 1 329 ? -36.903 19.834 5.92 1 71.82 329 THR B O 1
ATOM 6824 N N . LEU B 1 330 ? -34.819 20.406 5.776 1 70.36 330 LEU B N 1
ATOM 6825 C CA . LEU B 1 330 ? -35.153 21.791 6.091 1 70.36 330 LEU B CA 1
ATOM 6826 C C . LEU B 1 330 ? -35.304 22.617 4.818 1 70.36 330 LEU B C 1
ATOM 6828 O O . LEU B 1 330 ? -34.418 22.61 3.96 1 70.36 330 LEU B O 1
ATOM 6832 N N . ASP B 1 331 ? -36.427 22.887 4.364 1 66.35 331 ASP B N 1
ATOM 6833 C CA . ASP B 1 331 ? -36.719 23.581 3.113 1 66.35 331 ASP B CA 1
ATOM 6834 C C . ASP B 1 331 ? -36.172 25.006 3.136 1 66.35 331 ASP B C 1
ATOM 6836 O O . ASP B 1 331 ? -35.893 25.587 2.085 1 66.35 331 ASP B O 1
ATOM 6840 N N . ALA B 1 332 ? -36.017 25.624 4.307 1 69.61 332 ALA B N 1
ATOM 6841 C CA . ALA B 1 332 ? -35.631 27.029 4.396 1 69.61 332 ALA B CA 1
ATOM 6842 C C . ALA B 1 332 ? -34.188 27.173 4.871 1 69.61 332 ALA B C 1
ATOM 6844 O O . ALA B 1 332 ? -33.624 26.243 5.452 1 69.61 332 ALA B O 1
ATOM 6845 N N . PRO B 1 333 ? -33.504 28.285 4.352 1 83.05 333 PRO B N 1
ATOM 6846 C CA . PRO B 1 333 ? -32.189 28.596 4.918 1 83.05 333 PRO B CA 1
ATOM 6847 C C . PRO B 1 333 ? -32.19 28.599 6.445 1 83.05 333 PRO B C 1
ATOM 6849 O O . PRO B 1 333 ? -33.185 28.982 7.065 1 83.05 333 PRO B O 1
ATOM 6852 N N . LEU B 1 334 ? -31.264 28.086 7.002 1 90.37 334 LEU B N 1
ATOM 6853 C CA . LEU B 1 334 ? -31.113 28.028 8.452 1 90.37 334 LEU B CA 1
ATOM 6854 C C . LEU B 1 334 ? -31.074 29.43 9.051 1 90.37 334 LEU B C 1
ATOM 6856 O O . LEU B 1 334 ? -30.344 30.297 8.565 1 90.37 334 LEU B O 1
ATOM 6860 N N . SER B 1 335 ? -31.923 29.65 10.038 1 89.85 335 SER B N 1
ATOM 6861 C CA . SER B 1 335 ? -31.978 30.966 10.666 1 89.85 335 SER B CA 1
ATOM 6862 C C . SER B 1 335 ? -31.208 30.983 11.982 1 89.85 335 SER B C 1
ATOM 6864 O O . SER B 1 335 ? -30.713 32.031 12.404 1 89.85 335 SER B O 1
ATOM 6866 N N . ARG B 1 336 ? -31.268 29.775 12.553 1 94.24 336 ARG B N 1
ATOM 6867 C CA . ARG B 1 336 ? -30.654 29.734 13.876 1 94.24 336 ARG B CA 1
ATOM 6868 C C . ARG B 1 336 ? -30.144 28.333 14.2 1 94.24 336 ARG B C 1
ATOM 6870 O O . ARG B 1 336 ? -30.747 27.338 13.792 1 94.24 336 ARG B O 1
ATOM 6877 N N . VAL B 1 337 ? -29.02 28.282 14.896 1 95.62 337 VAL B N 1
ATOM 6878 C CA . VAL B 1 337 ? -28.483 27.039 15.44 1 95.62 337 VAL B CA 1
ATOM 6879 C C . VAL B 1 337 ? -28.383 27.14 16.96 1 95.62 337 VAL B C 1
ATOM 6881 O O . VAL B 1 337 ? -27.801 28.091 17.488 1 95.62 337 VAL B O 1
ATOM 6884 N N . ARG B 1 338 ? -29.028 26.182 17.639 1 96.57 338 ARG B N 1
ATOM 6885 C CA . ARG B 1 338 ? -29.033 26.187 19.099 1 96.57 338 ARG B CA 1
ATOM 6886 C C . ARG B 1 338 ? -28.335 24.95 19.653 1 96.57 338 ARG B C 1
ATOM 6888 O O . ARG B 1 338 ? -28.621 23.828 19.23 1 96.57 338 ARG B O 1
ATOM 6895 N N . ILE B 1 339 ? -27.382 25.173 20.52 1 96.55 339 ILE B N 1
ATOM 6896 C CA . ILE B 1 339 ? -26.712 24.108 21.258 1 96.55 339 ILE B CA 1
ATOM 6897 C C . ILE B 1 339 ? -27.22 24.08 22.698 1 96.55 339 ILE B C 1
ATOM 6899 O O . ILE B 1 339 ? -27.136 25.081 23.413 1 96.55 339 ILE B O 1
ATOM 6903 N N . GLU B 1 340 ? -27.789 22.955 23.083 1 96.12 340 GLU B N 1
ATOM 6904 C CA . GLU B 1 340 ? -28.397 22.837 24.405 1 96.12 340 GLU B CA 1
ATOM 6905 C C . GLU B 1 340 ? -27.699 21.767 25.24 1 96.12 340 GLU B C 1
ATOM 6907 O O . GLU B 1 340 ? -27.91 20.571 25.027 1 96.12 340 GLU B O 1
ATOM 6912 N N . ASN B 1 341 ? -26.941 22.208 26.278 1 95.62 341 ASN B N 1
ATOM 6913 C CA . ASN B 1 341 ? -26.293 21.34 27.257 1 95.62 341 ASN B CA 1
ATOM 6914 C C . ASN B 1 341 ? -25.589 20.165 26.585 1 95.62 341 ASN B C 1
ATOM 6916 O O . ASN B 1 341 ? -25.826 19.009 26.939 1 95.62 341 ASN B O 1
ATOM 6920 N N . LEU B 1 342 ? -24.859 20.504 25.611 1 95.18 342 LEU B N 1
ATOM 6921 C CA . LEU B 1 342 ? -24.209 19.488 24.791 1 95.18 342 LEU B CA 1
ATOM 6922 C C . LEU B 1 342 ? -23.023 18.872 25.527 1 95.18 342 LEU B C 1
ATOM 6924 O O . LEU B 1 342 ? -22.142 19.591 26.005 1 95.18 342 LEU B O 1
ATOM 6928 N N . SER B 1 343 ? -22.996 17.54 25.624 1 94.68 343 SER B N 1
ATOM 6929 C CA . SER B 1 343 ? -21.885 16.767 26.168 1 94.68 343 SER B CA 1
ATOM 6930 C C . SER B 1 343 ? -21.479 15.641 25.223 1 94.68 343 SER B C 1
ATOM 6932 O O . SER B 1 343 ? -22.336 14.937 24.684 1 94.68 343 SER B O 1
ATOM 6934 N N . ILE B 1 344 ? -20.224 15.586 24.924 1 90.97 344 ILE B N 1
ATOM 6935 C CA . ILE B 1 344 ? -19.724 14.594 23.978 1 90.97 344 ILE B CA 1
ATOM 6936 C C . ILE B 1 344 ? -18.601 13.786 24.624 1 90.97 344 ILE B C 1
ATOM 6938 O O . ILE B 1 344 ? -17.67 14.355 25.2 1 90.97 344 ILE B O 1
ATOM 6942 N N . THR B 1 345 ? -18.698 12.544 24.568 1 83.74 345 THR B N 1
ATOM 6943 C CA . THR B 1 345 ? -17.668 11.607 25.001 1 83.74 345 THR B CA 1
ATOM 6944 C C . THR B 1 345 ? -17.238 10.704 23.849 1 83.74 345 THR B C 1
ATOM 6946 O O . THR B 1 345 ? -18.08 10.152 23.138 1 83.74 345 THR B O 1
ATOM 6949 N N . TYR B 1 346 ? -15.904 10.691 23.57 1 72.59 346 TYR B N 1
ATOM 6950 C CA . TYR B 1 346 ? -15.436 9.754 22.555 1 72.59 346 TYR B CA 1
ATOM 6951 C C . TYR B 1 346 ? -15.67 8.313 22.995 1 72.59 346 TYR B C 1
ATOM 6953 O O . TYR B 1 346 ? -15.643 8.01 24.19 1 72.59 346 TYR B O 1
ATOM 6961 N N . PRO B 1 347 ? -16.016 7.424 22.143 1 62.21 347 PRO B N 1
ATOM 6962 C CA . PRO B 1 347 ? -16.346 6.044 22.507 1 62.21 347 PRO B CA 1
ATOM 6963 C C . PRO B 1 347 ? -15.316 5.418 23.445 1 62.21 347 PRO B C 1
ATOM 6965 O O . PRO B 1 347 ? -15.682 4.692 24.373 1 62.21 347 PRO B O 1
ATOM 6968 N N . ASN B 1 348 ? -14.002 5.732 23.374 1 59.75 348 ASN B N 1
ATOM 6969 C CA . ASN B 1 348 ? -13.001 5.066 24.2 1 59.75 348 ASN B CA 1
ATOM 6970 C C . ASN B 1 348 ? -12.455 5.997 25.28 1 59.75 348 ASN B C 1
ATOM 6972 O O . ASN B 1 348 ? -11.437 5.698 25.906 1 59.75 348 ASN B O 1
ATOM 6976 N N . ALA B 1 349 ? -13.321 7.011 25.496 1 65.04 349 ALA B N 1
ATOM 6977 C CA . ALA B 1 349 ? -12.857 7.93 26.532 1 65.04 349 ALA B CA 1
ATOM 6978 C C . ALA B 1 349 ? -13.764 7.879 27.758 1 65.04 349 ALA B C 1
ATOM 6980 O O . ALA B 1 349 ? -14.968 7.639 27.638 1 65.04 349 ALA B O 1
ATOM 6981 N N . GLU B 1 350 ? -13.21 7.782 28.95 1 68.47 350 GLU B N 1
ATOM 6982 C CA . GLU B 1 350 ? -13.977 7.728 30.191 1 68.47 350 GLU B CA 1
ATOM 6983 C C . GLU B 1 350 ? -14.594 9.085 30.518 1 68.47 350 GLU B C 1
ATOM 6985 O O . GLU B 1 350 ? -15.689 9.156 31.08 1 68.47 350 GLU B O 1
ATOM 6990 N N . LYS B 1 351 ? -13.938 10.135 30.139 1 78.83 351 LYS B N 1
ATOM 6991 C CA . LYS B 1 351 ? -14.414 11.47 30.491 1 78.83 351 LYS B CA 1
ATOM 6992 C C . LYS B 1 351 ? -14.895 12.226 29.255 1 78.83 351 LYS B C 1
ATOM 6994 O O . LYS B 1 351 ? -14.329 12.075 28.17 1 78.83 351 LYS B O 1
ATOM 6999 N N . PRO B 1 352 ? -15.935 12.983 29.5 1 86.69 352 PRO B N 1
ATOM 7000 C CA . PRO B 1 352 ? -16.41 13.791 28.374 1 86.69 352 PRO B CA 1
ATOM 7001 C C . PRO B 1 352 ? -15.424 14.888 27.978 1 86.69 352 PRO B C 1
ATOM 7003 O O . PRO B 1 352 ? -14.788 15.495 28.844 1 86.69 352 PRO B O 1
ATOM 7006 N N . VAL B 1 353 ? -15.242 15.126 26.79 1 85.96 353 VAL B N 1
ATOM 7007 C CA . VAL B 1 353 ? -14.363 16.159 26.253 1 85.96 353 VAL B CA 1
ATOM 7008 C C . VAL B 1 353 ? -15.097 17.498 26.223 1 85.96 353 VAL B C 1
ATOM 7010 O O . VAL B 1 353 ? -14.486 18.553 26.408 1 85.96 353 VAL B O 1
ATOM 7013 N N . VAL B 1 354 ? -16.369 17.39 25.944 1 92.79 354 VAL B N 1
ATOM 7014 C CA . VAL B 1 354 ? -17.253 18.549 26.004 1 92.79 354 VAL B CA 1
ATOM 7015 C C . VAL B 1 354 ? -18.314 18.335 27.081 1 92.79 354 VAL B C 1
ATOM 7017 O O . VAL B 1 354 ? -18.968 17.29 27.118 1 92.79 354 VAL B O 1
ATOM 7020 N N . ARG B 1 355 ? -18.465 19.33 27.998 1 94.75 355 ARG B N 1
ATOM 7021 C CA . ARG B 1 355 ? -19.325 19.157 29.164 1 94.75 355 ARG B CA 1
ATOM 7022 C C . ARG B 1 355 ? -20.359 20.274 29.253 1 94.75 355 ARG B C 1
ATOM 7024 O O . ARG B 1 355 ? -20.086 21.335 29.818 1 94.75 355 ARG B O 1
ATOM 7031 N N . GLY B 1 356 ? -21.531 20.001 28.869 1 94.64 356 GLY B N 1
ATOM 7032 C CA . GLY B 1 356 ? -22.684 20.849 29.123 1 94.64 356 GLY B CA 1
ATOM 7033 C C . GLY B 1 356 ? -22.584 22.208 28.456 1 94.64 356 GLY B C 1
ATOM 7034 O O . GLY B 1 356 ? -22.849 23.234 29.084 1 94.64 356 GLY B O 1
ATOM 7035 N N . VAL B 1 357 ? -22.259 22.326 27.258 1 95.45 357 VAL B N 1
ATOM 7036 C CA . VAL B 1 357 ? -22.073 23.577 26.53 1 95.45 357 VAL B CA 1
ATOM 7037 C C . VAL B 1 357 ? -23.403 24.027 25.928 1 95.45 357 VAL B C 1
ATOM 7039 O O . VAL B 1 357 ? -24.133 23.22 25.348 1 95.45 357 VAL B O 1
ATOM 7042 N N . SER B 1 358 ? -23.757 25.297 26.131 1 96 358 SER B N 1
ATOM 7043 C CA . SER B 1 358 ? -24.981 25.859 25.568 1 96 358 SER B CA 1
ATOM 7044 C C . SER B 1 358 ? -24.73 27.238 24.968 1 96 358 SER B C 1
ATOM 7046 O O . SER B 1 358 ? -24.049 28.069 25.572 1 96 358 SER B O 1
ATOM 7048 N N . PHE B 1 359 ? -25.149 27.487 23.772 1 95.91 359 PHE B N 1
ATOM 7049 C CA . PHE B 1 359 ? -25.157 28.802 23.143 1 95.91 359 PHE B CA 1
ATOM 7050 C C . PHE B 1 359 ? -25.963 28.779 21.85 1 95.91 359 PHE B C 1
ATOM 7052 O O . PHE B 1 359 ? -26.454 27.726 21.437 1 95.91 359 PHE B O 1
ATOM 7059 N N . GLU B 1 360 ? -26.192 29.876 21.272 1 95.29 360 GLU B N 1
ATOM 7060 C CA . GLU B 1 360 ? -26.956 29.984 20.032 1 95.29 360 GLU B CA 1
ATOM 7061 C C . GLU B 1 360 ? -26.275 30.928 19.045 1 95.29 360 GLU B C 1
ATOM 7063 O O . GLU B 1 360 ? -25.504 31.802 19.445 1 95.29 360 GLU B O 1
ATOM 7068 N N . ILE B 1 361 ? -26.506 30.7 17.804 1 95.23 361 ILE B N 1
ATOM 7069 C CA . ILE B 1 361 ? -26.001 31.556 16.736 1 95.23 361 ILE B CA 1
ATOM 7070 C C . ILE B 1 361 ? -27.121 31.858 15.744 1 95.23 361 ILE B C 1
ATOM 7072 O O . ILE B 1 361 ? -27.902 30.971 15.391 1 95.23 361 ILE B O 1
ATOM 7076 N N . GLU B 1 362 ? -27.243 33.101 15.393 1 94.28 362 GLU B N 1
ATOM 7077 C CA . GLU B 1 362 ? -28.259 33.54 14.442 1 94.28 362 GLU B CA 1
ATOM 7078 C C . GLU B 1 362 ? -27.631 33.939 13.109 1 94.28 362 GLU B C 1
ATOM 7080 O O . GLU B 1 362 ? -26.419 34.147 13.025 1 94.28 362 GLU B O 1
ATOM 7085 N N . ARG B 1 363 ? -28.442 33.988 12.13 1 92.33 363 ARG B N 1
ATOM 7086 C CA . ARG B 1 363 ? -27.976 34.372 10.802 1 92.33 363 ARG B CA 1
ATOM 7087 C C . ARG B 1 363 ? -27.311 35.744 10.83 1 92.33 363 ARG B C 1
ATOM 7089 O O . ARG B 1 363 ? -27.819 36.673 11.461 1 92.33 363 ARG B O 1
ATOM 7096 N N . GLY B 1 364 ? -26.132 35.798 10.189 1 90.43 364 GLY B N 1
ATOM 7097 C CA . GLY B 1 364 ? -25.39 37.047 10.127 1 90.43 364 GLY B CA 1
ATOM 7098 C C . GLY B 1 364 ? -24.433 37.23 11.29 1 90.43 364 GLY B C 1
ATOM 7099 O O . GLY B 1 364 ? -23.648 38.18 11.311 1 90.43 364 GLY B O 1
ATOM 7100 N N . GLN B 1 365 ? -24.509 36.308 12.221 1 92.68 365 GLN B N 1
ATOM 7101 C CA . GLN B 1 365 ? -23.656 36.41 13.401 1 92.68 365 GLN B CA 1
ATOM 7102 C C . GLN B 1 365 ? -22.385 35.583 13.235 1 92.68 365 GLN B C 1
ATOM 7104 O O . GLN B 1 365 ? -22.412 34.507 12.633 1 92.68 365 GLN B O 1
ATOM 7109 N N . THR B 1 366 ? -21.323 36.105 13.721 1 92.65 366 THR B N 1
ATOM 7110 C CA . THR B 1 366 ? -20.051 35.394 13.797 1 92.65 366 THR B CA 1
ATOM 7111 C C . THR B 1 366 ? -19.654 35.151 15.25 1 92.65 366 THR B C 1
ATOM 7113 O O . THR B 1 366 ? -19.498 36.098 16.024 1 92.65 366 THR B O 1
ATOM 7116 N N . ILE B 1 367 ? -19.587 33.896 15.594 1 93.88 367 ILE B N 1
ATOM 7117 C CA . ILE B 1 367 ? -19.143 33.572 16.945 1 93.88 367 ILE B CA 1
ATOM 7118 C C . ILE B 1 367 ? -17.746 32.957 16.895 1 93.88 367 ILE B C 1
ATOM 7120 O O . ILE B 1 367 ? -17.373 32.328 15.902 1 93.88 367 ILE B O 1
ATOM 7124 N N . ALA B 1 368 ? -16.991 33.124 17.983 1 93.27 368 ALA B N 1
ATOM 7125 C CA . ALA B 1 368 ? -15.638 32.581 18.067 1 93.27 368 ALA B CA 1
ATOM 7126 C C . ALA B 1 368 ? -15.5 31.634 19.255 1 93.27 368 ALA B C 1
ATOM 7128 O O . ALA B 1 368 ? -16.061 31.884 20.325 1 93.27 368 ALA B O 1
ATOM 7129 N N . LEU B 1 369 ? -14.917 30.593 18.996 1 92.31 369 LEU B N 1
ATOM 7130 C CA . LEU B 1 369 ? -14.532 29.652 20.042 1 92.31 369 LEU B CA 1
ATOM 7131 C C . LEU B 1 369 ? -13.037 29.739 20.328 1 92.31 369 LEU B C 1
ATOM 7133 O O . LEU B 1 369 ? -12.216 29.565 19.425 1 92.31 369 LEU B O 1
ATOM 7137 N N . VAL B 1 370 ? -12.758 30.045 21.586 1 88.27 370 VAL B N 1
ATOM 7138 C CA . VAL B 1 370 ? -11.36 30.213 21.967 1 88.27 370 VAL B CA 1
ATOM 7139 C C . VAL B 1 370 ? -11.045 29.338 23.178 1 88.27 370 VAL B C 1
ATOM 7141 O O . VAL B 1 370 ? -11.916 29.092 24.017 1 88.27 370 VAL B O 1
ATOM 7144 N N . GLY B 1 371 ? -9.924 28.859 23.218 1 81.29 371 GLY B N 1
ATOM 7145 C CA . GLY B 1 371 ? -9.466 28.035 24.325 1 81.29 371 GLY B CA 1
ATOM 7146 C C . GLY B 1 371 ? -8.107 27.407 24.079 1 81.29 371 GLY B C 1
ATOM 7147 O O . GLY B 1 371 ? -7.598 27.437 22.956 1 81.29 371 GLY B O 1
ATOM 7148 N N . ALA B 1 372 ? -7.577 26.918 25.17 1 75.16 372 ALA B N 1
ATOM 7149 C CA . ALA B 1 372 ? -6.279 26.255 25.076 1 75.16 372 ALA B CA 1
ATOM 7150 C C . ALA B 1 372 ? -6.373 24.985 24.234 1 75.16 372 ALA B C 1
ATOM 7152 O O . ALA B 1 372 ? -7.471 24.532 23.902 1 75.16 372 ALA B O 1
ATOM 7153 N N . ASN B 1 373 ? -5.226 24.527 23.799 1 70.13 373 ASN B N 1
ATOM 7154 C CA . ASN B 1 373 ? -5.192 23.258 23.081 1 70.13 373 ASN B CA 1
ATOM 7155 C C . ASN B 1 373 ? -5.771 22.123 23.92 1 70.13 373 ASN B C 1
ATOM 7157 O O . ASN B 1 373 ? -5.457 21.998 25.105 1 70.13 373 ASN B O 1
ATOM 7161 N N . GLY B 1 374 ? -6.598 21.379 23.351 1 72.28 374 GLY B N 1
ATOM 7162 C CA . GLY B 1 374 ? -7.203 20.261 24.057 1 72.28 374 GLY B CA 1
ATOM 7163 C C . GLY B 1 374 ? -8.43 20.655 24.858 1 72.28 374 GLY B C 1
ATOM 7164 O O . GLY B 1 374 ? -8.978 19.841 25.604 1 72.28 374 GLY B O 1
ATOM 7165 N N . ALA B 1 375 ? -8.815 21.893 24.629 1 77.89 375 ALA B N 1
ATOM 7166 C CA . ALA B 1 375 ? -9.945 22.375 25.419 1 77.89 375 ALA B CA 1
ATOM 7167 C C . ALA B 1 375 ? -11.258 21.776 24.921 1 77.89 375 ALA B C 1
ATOM 7169 O O . ALA B 1 375 ? -12.293 21.899 25.58 1 77.89 375 ALA B O 1
ATOM 7170 N N . GLY B 1 376 ? -11.221 21.048 23.747 1 83.24 376 GLY B N 1
ATOM 7171 C CA . GLY B 1 376 ? -12.418 20.399 23.234 1 83.24 376 GLY B CA 1
ATOM 7172 C C . GLY B 1 376 ? -13.057 21.151 22.082 1 83.24 376 GLY B C 1
ATOM 7173 O O . GLY B 1 376 ? -14.175 20.834 21.671 1 83.24 376 GLY B O 1
ATOM 7174 N N . LYS B 1 377 ? -12.445 22.156 21.539 1 86.81 377 LYS B N 1
ATOM 7175 C CA . LYS B 1 377 ? -13.002 23.015 20.497 1 86.81 377 LYS B CA 1
ATOM 7176 C C . LYS B 1 377 ? -13.389 22.203 19.264 1 86.81 377 LYS B C 1
ATOM 7178 O O . LYS B 1 377 ? -14.506 22.329 18.757 1 86.81 377 LYS B O 1
ATOM 7183 N N . THR B 1 378 ? -12.462 21.351 18.793 1 80.76 378 THR B N 1
ATOM 7184 C CA . THR B 1 378 ? -12.708 20.551 17.598 1 80.76 378 THR B CA 1
ATOM 7185 C C . THR B 1 378 ? -13.825 19.541 17.844 1 80.76 378 THR B C 1
ATOM 7187 O O . THR B 1 378 ? -14.65 19.293 16.963 1 80.76 378 THR B O 1
ATOM 7190 N N . THR B 1 379 ? -13.836 18.961 19.014 1 83.89 379 THR B N 1
ATOM 7191 C CA . THR B 1 379 ? -14.891 18.02 19.374 1 83.89 379 THR B CA 1
ATOM 7192 C C . THR B 1 379 ? -16.253 18.708 19.373 1 83.89 379 THR B C 1
ATOM 7194 O O . THR B 1 379 ? -17.245 18.132 18.921 1 83.89 379 THR B O 1
ATOM 7197 N N . LEU B 1 380 ? -16.264 19.908 19.914 1 91.72 380 LEU B N 1
ATOM 7198 C CA . LEU B 1 380 ? -17.504 20.676 19.935 1 91.72 380 LEU B CA 1
ATOM 7199 C C . LEU B 1 380 ? -17.997 20.953 18.519 1 91.72 380 LEU B C 1
ATOM 7201 O O . LEU B 1 380 ? -19.181 20.776 18.223 1 91.72 380 LEU B O 1
ATOM 7205 N N . VAL B 1 381 ? -17.096 21.347 17.665 1 90.11 381 VAL B N 1
ATOM 7206 C CA . VAL B 1 381 ? -17.439 21.656 16.28 1 90.11 381 VAL B CA 1
ATOM 7207 C C . VAL B 1 381 ? -17.977 20.404 15.59 1 90.11 381 VAL B C 1
ATOM 7209 O O . VAL B 1 381 ? -18.971 20.468 14.863 1 90.11 381 VAL B O 1
ATOM 7212 N N . HIS B 1 382 ? -17.387 19.326 15.826 1 86.11 382 HIS B N 1
ATOM 7213 C CA . HIS B 1 382 ? -17.843 18.069 15.245 1 86.11 382 HIS B CA 1
ATOM 7214 C C . HIS B 1 382 ? -19.224 17.689 15.769 1 86.11 382 HIS B C 1
ATOM 7216 O O . HIS B 1 382 ? -20.036 17.119 15.036 1 86.11 382 HIS B O 1
ATOM 7222 N N . GLY B 1 383 ? -19.433 17.962 16.989 1 87.67 383 GLY B N 1
ATOM 7223 C CA . GLY B 1 383 ? -20.749 17.732 17.563 1 87.67 383 GLY B CA 1
ATOM 7224 C C . GLY B 1 383 ? -21.826 18.612 16.957 1 87.67 383 GLY B C 1
ATOM 7225 O O . GLY B 1 383 ? -22.94 18.151 16.702 1 87.67 383 GLY B O 1
ATOM 7226 N N . ILE B 1 384 ? -21.473 19.818 16.758 1 91.82 384 ILE B N 1
ATOM 7227 C CA . ILE B 1 384 ? -22.421 20.778 16.202 1 91.82 384 ILE B CA 1
ATOM 7228 C C . ILE B 1 384 ? -22.831 20.344 14.797 1 91.82 384 ILE B C 1
ATOM 7230 O O . ILE B 1 384 ? -24 20.462 14.421 1 91.82 384 ILE B O 1
ATOM 7234 N N . LEU B 1 385 ? -21.878 19.75 14.084 1 88.43 385 LEU B N 1
ATOM 7235 C CA . LEU B 1 385 ? -22.136 19.355 12.704 1 88.43 385 LEU B CA 1
ATOM 7236 C C . LEU B 1 385 ? -22.733 17.953 12.642 1 88.43 385 LEU B C 1
ATOM 7238 O O . LEU B 1 385 ? -23.039 17.451 11.558 1 88.43 385 LEU B O 1
ATOM 7242 N N . GLY B 1 386 ? -22.848 17.3 13.784 1 82.31 386 GLY B N 1
ATOM 7243 C CA . GLY B 1 386 ? -23.436 15.971 13.845 1 82.31 386 GLY B CA 1
ATOM 7244 C C . GLY B 1 386 ? -22.47 14.872 13.446 1 82.31 386 GLY B C 1
ATOM 7245 O O . GLY B 1 386 ? -22.886 13.752 13.145 1 82.31 386 GLY B O 1
ATOM 7246 N N . MET B 1 387 ? -21.281 15.208 13.408 1 79.91 387 MET B N 1
ATOM 7247 C CA . MET B 1 387 ? -20.266 14.221 13.053 1 79.91 387 MET B CA 1
ATOM 7248 C C . MET B 1 387 ? -19.948 13.315 14.238 1 79.91 387 MET B C 1
ATOM 7250 O O . MET B 1 387 ? -19.465 12.196 14.058 1 79.91 387 MET B O 1
ATOM 7254 N N . LEU B 1 388 ? -20.121 13.826 15.43 1 81.02 388 LEU B N 1
ATOM 7255 C CA . LEU B 1 388 ? -19.97 13.072 16.669 1 81.02 388 LEU B CA 1
ATOM 7256 C C . LEU B 1 388 ? -21.28 13.042 17.45 1 81.02 388 LEU B C 1
ATOM 7258 O O . LEU B 1 388 ? -21.977 14.055 17.54 1 81.02 388 LEU B O 1
ATOM 7262 N N . ALA B 1 389 ? -21.536 11.898 17.962 1 79.14 389 ALA B N 1
ATOM 7263 C CA . ALA B 1 389 ? -22.785 11.765 18.707 1 79.14 389 ALA B CA 1
ATOM 7264 C C . ALA B 1 389 ? -22.659 12.369 20.102 1 79.14 389 ALA B C 1
ATOM 7266 O O . ALA B 1 389 ? -21.625 12.223 20.758 1 79.14 389 ALA B O 1
ATOM 7267 N N . ALA B 1 390 ? -23.738 13.058 20.442 1 85.74 390 ALA B N 1
ATOM 7268 C CA . ALA B 1 390 ? -23.804 13.627 21.786 1 85.74 390 ALA B CA 1
ATOM 7269 C C . ALA B 1 390 ? -24.337 12.607 22.788 1 85.74 390 ALA B C 1
ATOM 7271 O O . ALA B 1 390 ? -25.236 11.825 22.468 1 85.74 390 ALA B O 1
ATOM 7272 N N . HIS B 1 391 ? -23.677 12.517 23.864 1 85.78 391 HIS B N 1
ATOM 7273 C CA . HIS B 1 391 ? -24.163 11.661 24.941 1 85.78 391 HIS B CA 1
ATOM 7274 C C . HIS B 1 391 ? -25.303 12.328 25.703 1 85.78 391 HIS B C 1
ATOM 7276 O O . HIS B 1 391 ? -26.226 11.652 26.164 1 85.78 391 HIS B O 1
ATOM 7282 N N . GLU B 1 392 ? -25.211 13.586 25.898 1 91.6 392 GLU B N 1
ATOM 7283 C CA . GLU B 1 392 ? -26.224 14.421 26.538 1 91.6 392 GLU B CA 1
ATOM 7284 C C . GLU B 1 392 ? -26.407 15.738 25.788 1 91.6 392 GLU B C 1
ATOM 7286 O O . GLU B 1 392 ? -25.467 16.244 25.172 1 91.6 392 GLU B O 1
ATOM 7291 N N . GLY B 1 393 ? -27.613 16.202 25.782 1 93.28 393 GLY B N 1
ATOM 7292 C CA . GLY B 1 393 ? -27.895 17.452 25.094 1 93.28 393 GLY B CA 1
ATOM 7293 C C . GLY B 1 393 ? -28.21 17.264 23.622 1 93.28 393 GLY B C 1
ATOM 7294 O O . GLY B 1 393 ? -28.426 16.139 23.166 1 93.28 393 GLY B O 1
ATOM 7295 N N . ARG B 1 394 ? -28.415 18.382 22.905 1 93.56 394 ARG B N 1
ATOM 7296 C CA . ARG B 1 394 ? -28.746 18.274 21.488 1 93.56 394 ARG B CA 1
ATOM 7297 C C . ARG B 1 394 ? -28.386 19.555 20.743 1 93.56 394 ARG B C 1
ATOM 7299 O O . ARG B 1 394 ? -28.195 20.606 21.36 1 93.56 394 ARG B O 1
ATOM 7306 N N . VAL B 1 395 ? -28.196 19.47 19.543 1 94.5 395 VAL B N 1
ATOM 7307 C CA . VAL B 1 395 ? -27.984 20.571 18.61 1 94.5 395 VAL B CA 1
ATOM 7308 C C . VAL B 1 395 ? -29.196 20.713 17.693 1 94.5 395 VAL B C 1
ATOM 7310 O O . VAL B 1 395 ? -29.644 19.735 17.09 1 94.5 395 VAL B O 1
ATOM 7313 N N . LEU B 1 396 ? -29.712 21.914 17.661 1 94.37 396 LEU B N 1
ATOM 7314 C CA . LEU B 1 396 ? -30.904 22.149 16.854 1 94.37 396 LEU B CA 1
ATOM 7315 C C . LEU B 1 396 ? -30.6 23.09 15.694 1 94.37 396 LEU B C 1
ATOM 7317 O O . LEU B 1 396 ? -30.099 24.198 15.903 1 94.37 396 LEU B O 1
ATOM 7321 N N . PHE B 1 397 ? -30.784 22.689 14.566 1 93.64 397 PHE B N 1
ATOM 7322 C CA . PHE B 1 397 ? -30.872 23.55 13.392 1 93.64 397 PHE B CA 1
ATOM 7323 C C . PHE B 1 397 ? -32.289 24.084 13.218 1 93.64 397 PHE B C 1
ATOM 7325 O O . PHE B 1 397 ? -33.182 23.358 12.775 1 93.64 397 PHE B O 1
ATOM 7332 N N . ASP B 1 398 ? -32.329 25.326 13.66 1 90.95 398 ASP B N 1
ATOM 7333 C CA . ASP B 1 398 ? -33.661 25.873 13.896 1 90.95 398 ASP B CA 1
ATOM 7334 C C . ASP B 1 398 ? -34.44 25.013 14.89 1 90.95 398 ASP B C 1
ATOM 7336 O O . ASP B 1 398 ? -34.068 24.919 16.061 1 90.95 398 ASP B O 1
ATOM 7340 N N . ASN B 1 399 ? -35.359 24.146 14.364 1 88.91 399 ASN B N 1
ATOM 7341 C CA . ASN B 1 399 ? -36.15 23.355 15.301 1 88.91 399 ASN B CA 1
ATOM 7342 C C . ASN B 1 399 ? -35.94 21.859 15.088 1 88.91 399 ASN B C 1
ATOM 7344 O O . ASN B 1 399 ? -36.594 21.038 15.734 1 88.91 399 ASN B O 1
ATOM 7348 N N . THR B 1 400 ? -35.002 21.589 14.337 1 90.89 400 THR B N 1
ATOM 7349 C CA . THR B 1 400 ? -34.771 20.186 14.014 1 90.89 400 THR B CA 1
ATOM 7350 C C . THR B 1 400 ? -33.439 19.71 14.587 1 90.89 400 THR B C 1
ATOM 7352 O O . THR B 1 400 ? -32.393 20.304 14.315 1 90.89 400 THR B O 1
ATOM 7355 N N . PRO B 1 401 ? -33.531 18.662 15.315 1 90.7 401 PRO B N 1
ATOM 7356 C CA . PRO B 1 401 ? -32.264 18.123 15.816 1 90.7 401 PRO B CA 1
ATOM 7357 C C . PRO B 1 401 ? -31.333 17.665 14.696 1 90.7 401 PRO B C 1
ATOM 7359 O O . PRO B 1 401 ? -31.789 17.083 13.709 1 90.7 401 PRO B O 1
ATOM 7362 N N . VAL B 1 402 ? -30.038 17.959 14.844 1 88.95 402 VAL B N 1
ATOM 7363 C CA . VAL B 1 402 ? -29.046 17.683 13.81 1 88.95 402 VAL B CA 1
ATOM 7364 C C . VAL B 1 402 ? -28.921 16.175 13.604 1 88.95 402 VAL B C 1
ATOM 7366 O O . VAL B 1 402 ? -28.595 15.717 12.506 1 88.95 402 VAL B O 1
ATOM 7369 N N . ASP B 1 403 ? -29.265 15.399 14.637 1 82.21 403 ASP B N 1
ATOM 7370 C CA . ASP B 1 403 ? -29.091 13.95 14.59 1 82.21 403 ASP B CA 1
ATOM 7371 C C . ASP B 1 403 ? -30.131 13.302 13.679 1 82.21 403 ASP B C 1
ATOM 7373 O O . ASP B 1 403 ? -29.963 12.158 13.251 1 82.21 403 ASP B O 1
ATOM 7377 N N . VAL B 1 404 ? -31.232 14.07 13.377 1 83.94 404 VAL B N 1
ATOM 7378 C CA . VAL B 1 404 ? -32.293 13.517 12.542 1 83.94 404 VAL B CA 1
ATOM 7379 C C . VAL B 1 404 ? -32.038 13.874 11.079 1 83.94 404 VAL B C 1
ATOM 7381 O O . VAL B 1 404 ? -32.624 13.272 10.176 1 83.94 404 VAL B O 1
ATOM 7384 N N . LEU B 1 405 ? -31.115 14.798 10.885 1 84.36 405 LEU B N 1
ATOM 7385 C CA . LEU B 1 405 ? -30.771 15.176 9.518 1 84.36 405 LEU B CA 1
ATOM 7386 C C . LEU B 1 405 ? -29.79 14.18 8.909 1 84.36 405 LEU B C 1
ATOM 7388 O O . LEU B 1 405 ? -28.891 13.69 9.596 1 84.36 405 LEU B O 1
ATOM 7392 N N . ASP B 1 406 ? -30.076 13.878 7.75 1 78.71 406 ASP B N 1
ATOM 7393 C CA . ASP B 1 406 ? -29.128 12.988 7.088 1 78.71 406 ASP B CA 1
ATOM 7394 C C . ASP B 1 406 ? -27.862 13.738 6.681 1 78.71 406 ASP B C 1
ATOM 7396 O O . ASP B 1 406 ? -27.823 14.969 6.725 1 78.71 406 ASP B O 1
ATOM 7400 N N . SER B 1 407 ? -26.897 13.073 6.281 1 76.8 407 SER B N 1
ATOM 7401 C CA . SER B 1 407 ? -25.594 13.647 5.964 1 76.8 407 SER B CA 1
ATOM 7402 C C . SER B 1 407 ? -25.683 14.601 4.778 1 76.8 407 SER B C 1
ATOM 7404 O O . SER B 1 407 ? -24.986 15.616 4.737 1 76.8 407 SER B O 1
ATOM 7406 N N . ALA B 1 408 ? -26.562 14.26 3.885 1 76.39 408 ALA B N 1
ATOM 7407 C CA . ALA B 1 408 ? -26.712 15.118 2.713 1 76.39 408 ALA B CA 1
ATOM 7408 C C . ALA B 1 408 ? -27.297 16.474 3.098 1 76.39 408 ALA B C 1
ATOM 7410 O O . ALA B 1 408 ? -26.866 17.51 2.587 1 76.39 408 ALA B O 1
ATOM 7411 N N . GLU B 1 409 ? -28.277 16.35 3.951 1 82.08 409 GLU B N 1
ATOM 7412 C CA . GLU B 1 409 ? -28.915 17.582 4.404 1 82.08 409 GLU B CA 1
ATOM 7413 C C . GLU B 1 409 ? -27.956 18.427 5.237 1 82.08 409 GLU B C 1
ATOM 7415 O O . GLU B 1 409 ? -27.948 19.655 5.129 1 82.08 409 GLU B O 1
ATOM 7420 N N . ARG B 1 410 ? -27.202 17.831 5.99 1 84.22 410 ARG B N 1
ATOM 7421 C CA . ARG B 1 410 ? -26.231 18.558 6.803 1 84.22 410 ARG B CA 1
ATOM 7422 C C . ARG B 1 410 ? -25.189 19.245 5.926 1 84.22 410 ARG B C 1
ATOM 7424 O O . ARG B 1 410 ? -24.781 20.373 6.207 1 84.22 410 ARG B O 1
ATOM 7431 N N . HIS B 1 411 ? -24.873 18.531 4.927 1 80.89 411 HIS B N 1
ATOM 7432 C CA . HIS B 1 411 ? -23.895 19.073 3.99 1 80.89 411 HIS B CA 1
ATOM 7433 C C . HIS B 1 411 ? -24.448 20.291 3.258 1 80.89 411 HIS B C 1
ATOM 7435 O O . HIS B 1 411 ? -23.703 21.218 2.936 1 80.89 411 HIS B O 1
ATOM 7441 N N . ARG B 1 412 ? -25.664 20.226 3.03 1 84.66 412 ARG B N 1
ATOM 7442 C CA . ARG B 1 412 ? -26.324 21.335 2.348 1 84.66 412 ARG B CA 1
ATOM 7443 C C . ARG B 1 412 ? -26.393 22.566 3.245 1 84.66 412 ARG B C 1
ATOM 7445 O O . ARG B 1 412 ? -26.333 23.698 2.761 1 84.66 412 ARG B O 1
ATOM 7452 N N . LEU B 1 413 ? -26.377 22.289 4.478 1 89.54 413 LEU B N 1
ATOM 7453 C CA . LEU B 1 413 ? -26.658 23.374 5.412 1 89.54 413 LEU B CA 1
ATOM 7454 C C . LEU B 1 413 ? -25.366 23.931 6.002 1 89.54 413 LEU B C 1
ATOM 7456 O O . LEU B 1 413 ? -25.308 25.101 6.385 1 89.54 413 LEU B O 1
ATOM 7460 N N . ALA B 1 414 ? -24.37 23.037 6.038 1 91.16 414 ALA B N 1
ATOM 7461 C CA . ALA B 1 414 ? -23.17 23.456 6.758 1 91.16 414 ALA B CA 1
ATOM 7462 C C . ALA B 1 414 ? -21.907 22.998 6.034 1 91.16 414 ALA B C 1
ATOM 7464 O O . ALA B 1 414 ? -21.889 21.926 5.423 1 91.16 414 ALA B O 1
ATOM 7465 N N . THR B 1 415 ? -20.881 23.825 6.089 1 88.71 415 THR B N 1
ATOM 7466 C CA . THR B 1 415 ? -19.562 23.5 5.557 1 88.71 415 THR B CA 1
ATOM 7467 C C . THR B 1 415 ? -18.476 23.795 6.587 1 88.71 415 THR B C 1
ATOM 7469 O O . THR B 1 415 ? -18.625 24.696 7.415 1 88.71 415 THR B O 1
ATOM 7472 N N . ILE B 1 416 ? -17.421 22.992 6.569 1 88.95 416 ILE B N 1
ATOM 7473 C CA . ILE B 1 416 ? -16.35 23.17 7.544 1 88.95 416 ILE B CA 1
ATOM 7474 C C . ILE B 1 416 ? -15.008 23.271 6.824 1 88.95 416 ILE B C 1
ATOM 7476 O O . ILE B 1 416 ? -14.779 22.585 5.824 1 88.95 416 ILE B O 1
ATOM 7480 N N . LEU B 1 417 ? -14.23 24.2 7.227 1 88.31 417 LEU B N 1
ATOM 7481 C CA . LEU B 1 417 ? -12.808 24.256 6.906 1 88.31 417 LEU B CA 1
ATOM 7482 C C . LEU B 1 417 ? -11.965 23.817 8.099 1 88.31 417 LEU B C 1
ATOM 7484 O O . LEU B 1 417 ? -11.921 24.507 9.12 1 88.31 417 LEU B O 1
ATOM 7488 N N . THR B 1 418 ? -11.379 22.712 7.929 1 81.76 418 THR B N 1
ATOM 7489 C CA . THR B 1 418 ? -10.598 22.17 9.035 1 81.76 418 THR B CA 1
ATOM 7490 C C . THR B 1 418 ? -9.18 22.733 9.023 1 81.76 418 THR B C 1
ATOM 7492 O O . THR B 1 418 ? -8.73 23.275 8.011 1 81.76 418 THR B O 1
ATOM 7495 N N . GLN B 1 419 ? -8.587 22.623 10.149 1 71.8 419 GLN B N 1
ATOM 7496 C CA . GLN B 1 419 ? -7.194 23.042 10.275 1 71.8 419 GLN B CA 1
ATOM 7497 C C . GLN B 1 419 ? -6.292 22.238 9.343 1 71.8 419 GLN B C 1
ATOM 7499 O O . GLN B 1 419 ? -5.386 22.792 8.717 1 71.8 419 GLN B O 1
ATOM 7504 N N . ASP B 1 420 ? -6.589 20.939 9.308 1 73.93 420 ASP B N 1
ATOM 7505 C CA . ASP B 1 420 ? -5.803 20.036 8.473 1 73.93 420 ASP B CA 1
ATOM 7506 C C . ASP B 1 420 ? -6.521 19.737 7.159 1 73.93 420 ASP B C 1
ATOM 7508 O O . ASP B 1 420 ? -6.83 18.581 6.862 1 73.93 420 ASP B O 1
ATOM 7512 N N . PHE B 1 421 ? -6.678 20.739 6.348 1 80.96 421 PHE B N 1
ATOM 7513 C CA . PHE B 1 421 ? -7.375 20.566 5.08 1 80.96 421 PHE B CA 1
ATOM 7514 C C . PHE B 1 421 ? -6.545 19.727 4.116 1 80.96 421 PHE B C 1
ATOM 7516 O O . PHE B 1 421 ? -5.314 19.776 4.145 1 80.96 421 PHE B O 1
ATOM 7523 N N . GLY B 1 422 ? -7.234 19.003 3.325 1 82.5 422 GLY B N 1
ATOM 7524 C CA . GLY B 1 422 ? -6.575 18.132 2.365 1 82.5 422 GLY B CA 1
ATOM 7525 C C . GLY B 1 422 ? -5.974 18.883 1.192 1 82.5 422 GLY B C 1
ATOM 7526 O O . GLY B 1 422 ? -6.549 19.863 0.715 1 82.5 422 GLY B O 1
ATOM 7527 N N . ARG B 1 423 ? -4.809 18.458 0.751 1 86.25 423 ARG B N 1
ATOM 7528 C CA . ARG B 1 423 ? -4.139 18.969 -0.441 1 86.25 423 ARG B CA 1
ATOM 7529 C C . ARG B 1 423 ? -4.325 18.022 -1.622 1 86.25 423 ARG B C 1
ATOM 7531 O O . ARG B 1 423 ? -3.466 17.179 -1.889 1 86.25 423 ARG B O 1
ATOM 7538 N N . TYR B 1 424 ? -5.405 18.186 -2.316 1 90.1 424 TYR B N 1
ATOM 7539 C CA . TYR B 1 424 ? -5.792 17.273 -3.387 1 90.1 424 TYR B CA 1
ATOM 7540 C C . TYR B 1 424 ? -5.115 17.654 -4.698 1 90.1 424 TYR B C 1
ATOM 7542 O O . TYR B 1 424 ? -5.334 18.748 -5.223 1 90.1 424 TYR B O 1
ATOM 7550 N N . GLU B 1 425 ? -4.328 16.79 -5.214 1 87.68 425 GLU B N 1
ATOM 7551 C CA . GLU B 1 425 ? -3.588 17.07 -6.44 1 87.68 425 GLU B CA 1
ATOM 7552 C C . GLU B 1 425 ? -4.467 16.877 -7.672 1 87.68 425 GLU B C 1
ATOM 7554 O O . GLU B 1 425 ? -4.206 15.997 -8.496 1 87.68 425 GLU B O 1
ATOM 7559 N N . LEU B 1 426 ? -5.419 17.716 -7.783 1 92.19 426 LEU B N 1
ATOM 7560 C CA . LEU B 1 426 ? -6.354 17.834 -8.896 1 92.19 426 LEU B CA 1
ATOM 7561 C C . LEU B 1 426 ? -6.117 19.127 -9.67 1 92.19 426 LEU B C 1
ATOM 7563 O O . LEU B 1 426 ? -5.226 19.907 -9.325 1 92.19 426 LEU B O 1
ATOM 7567 N N . THR B 1 427 ? -6.846 19.288 -10.687 1 93.76 427 THR B N 1
ATOM 7568 C CA . THR B 1 427 ? -6.855 20.615 -11.292 1 93.76 427 THR B CA 1
ATOM 7569 C C . THR B 1 427 ? -7.528 21.626 -10.368 1 93.76 427 THR B C 1
ATOM 7571 O O . THR B 1 427 ? -8.273 21.247 -9.462 1 93.76 427 THR B O 1
ATOM 7574 N N . VAL B 1 428 ? -7.282 22.877 -10.571 1 95.47 428 VAL B N 1
ATOM 7575 C CA . VAL B 1 428 ? -7.904 23.915 -9.755 1 95.47 428 VAL B CA 1
ATOM 7576 C C . VAL B 1 428 ? -9.424 23.793 -9.836 1 95.47 428 VAL B C 1
ATOM 7578 O O . VAL B 1 428 ? -10.111 23.83 -8.812 1 95.47 428 VAL B O 1
ATOM 7581 N N . ARG B 1 429 ? -9.912 23.582 -11.023 1 93.88 429 ARG B N 1
ATOM 7582 C CA . ARG B 1 429 ? -11.346 23.437 -11.256 1 93.88 429 ARG B CA 1
ATOM 7583 C C . ARG B 1 429 ? -11.908 22.249 -10.483 1 93.88 429 ARG B C 1
ATOM 7585 O O . ARG B 1 429 ? -12.922 22.374 -9.793 1 93.88 429 ARG B O 1
ATOM 7592 N N . GLN B 1 430 ? -11.261 21.166 -10.577 1 91.74 430 GLN B N 1
ATOM 7593 C CA . GLN B 1 430 ? -11.717 19.954 -9.904 1 91.74 430 GLN B CA 1
ATOM 7594 C C . GLN B 1 430 ? -11.664 20.115 -8.387 1 91.74 430 GLN B C 1
ATOM 7596 O O . GLN B 1 430 ? -12.524 19.596 -7.672 1 91.74 430 GLN B O 1
ATOM 7601 N N . ASN B 1 431 ? -10.652 20.78 -7.974 1 92.65 431 ASN B N 1
ATOM 7602 C CA . ASN B 1 431 ? -10.512 21.037 -6.544 1 92.65 431 ASN B CA 1
ATOM 7603 C C . ASN B 1 431 ? -11.693 21.836 -6 1 92.65 431 ASN B C 1
ATOM 7605 O O . ASN B 1 431 ? -12.201 21.542 -4.917 1 92.65 431 ASN B O 1
ATOM 7609 N N . LEU B 1 432 ? -12.098 22.762 -6.754 1 92.77 432 LEU B N 1
ATOM 7610 C CA . LEU B 1 432 ? -13.172 23.651 -6.325 1 92.77 432 LEU B CA 1
ATOM 7611 C C . LEU B 1 432 ? -14.524 22.951 -6.412 1 92.77 432 LEU B C 1
ATOM 7613 O O . LEU B 1 432 ? -15.412 23.201 -5.594 1 92.77 432 LEU B O 1
ATOM 7617 N N . LEU B 1 433 ? -14.624 22.084 -7.339 1 90.48 433 LEU B N 1
ATOM 7618 C CA . LEU B 1 433 ? -15.93 21.5 -7.627 1 90.48 433 LEU B CA 1
ATOM 7619 C C . LEU B 1 433 ? -16.123 20.196 -6.861 1 90.48 433 LEU B C 1
ATOM 7621 O O . LEU B 1 433 ? -17.225 19.643 -6.837 1 90.48 433 LEU B O 1
ATOM 7625 N N . MET B 1 434 ? -15.092 19.854 -6.164 1 87.36 434 MET B N 1
ATOM 7626 C CA . MET B 1 434 ? -15.203 18.569 -5.479 1 87.36 434 MET B CA 1
ATOM 7627 C C . MET B 1 434 ? -16.299 18.61 -4.419 1 87.36 434 MET B C 1
ATOM 7629 O O . MET B 1 434 ? -16.34 19.528 -3.598 1 87.36 434 MET B O 1
ATOM 7633 N N . GLY B 1 435 ? -17.248 17.751 -4.436 1 79.18 435 GLY B N 1
ATOM 7634 C CA . GLY B 1 435 ? -18.31 17.663 -3.446 1 79.18 435 GLY B CA 1
ATOM 7635 C C . GLY B 1 435 ? -19.529 18.491 -3.803 1 79.18 435 GLY B C 1
ATOM 7636 O O . GLY B 1 435 ? -20.512 18.51 -3.06 1 79.18 435 GLY B O 1
ATOM 7637 N N . ILE B 1 436 ? -19.344 19.366 -4.766 1 79.63 436 ILE B N 1
ATOM 7638 C CA . ILE B 1 436 ? -20.493 20.159 -5.19 1 79.63 436 ILE B CA 1
ATOM 7639 C C . ILE B 1 436 ? -21.322 19.368 -6.198 1 79.63 436 ILE B C 1
ATOM 7641 O O . ILE B 1 436 ? -20.827 19.001 -7.267 1 79.63 436 ILE B O 1
ATOM 7645 N N . SER B 1 437 ? -22.05 18.4 -5.662 1 62.11 437 SER B N 1
ATOM 7646 C CA . SER B 1 437 ? -22.878 17.529 -6.49 1 62.11 437 SER B CA 1
ATOM 7647 C C . SER B 1 437 ? -23.926 18.328 -7.258 1 62.11 437 SER B C 1
ATOM 7649 O O . SER B 1 437 ? -24.553 19.233 -6.703 1 62.11 437 SER B O 1
ATOM 7651 N N . GLY B 1 438 ? -24.141 18.112 -8.628 1 56.61 438 GLY B N 1
ATOM 7652 C CA . GLY B 1 438 ? -25.318 18.486 -9.396 1 56.61 438 GLY B CA 1
ATOM 7653 C C . GLY B 1 438 ? -25.241 19.891 -9.962 1 56.61 438 GLY B C 1
ATOM 7654 O O . GLY B 1 438 ? -26.005 20.246 -10.862 1 56.61 438 GLY B O 1
ATOM 7655 N N . ARG B 1 439 ? -24.644 20.874 -9.11 1 57.72 439 ARG B N 1
ATOM 7656 C CA . ARG B 1 439 ? -24.731 22.23 -9.642 1 57.72 439 ARG B CA 1
ATOM 7657 C C . ARG B 1 439 ? -23.478 22.588 -10.434 1 57.72 439 ARG B C 1
ATOM 7659 O O . ARG B 1 439 ? -22.359 22.333 -9.985 1 57.72 439 ARG B O 1
ATOM 7666 N N . SER B 1 440 ? -23.458 22.615 -11.631 1 69.99 440 SER B N 1
ATOM 7667 C CA . SER B 1 440 ? -22.398 23.168 -12.468 1 69.99 440 SER B CA 1
ATOM 7668 C C . SER B 1 440 ? -22.065 24.6 -12.065 1 69.99 440 SER B C 1
ATOM 7670 O O . SER B 1 440 ? -22.964 25.403 -11.807 1 69.99 440 SER B O 1
ATOM 7672 N N . ALA B 1 441 ? -20.914 24.774 -11.52 1 84.09 441 ALA B N 1
ATOM 7673 C CA . ALA B 1 441 ? -20.497 26.155 -11.295 1 84.09 441 ALA B CA 1
ATOM 7674 C C . ALA B 1 441 ? -19.827 26.735 -12.538 1 84.09 441 ALA B C 1
ATOM 7676 O O . ALA B 1 441 ? -18.991 26.079 -13.164 1 84.09 441 ALA B O 1
ATOM 7677 N N . THR B 1 442 ? -20.334 27.905 -12.92 1 89.62 442 THR B N 1
ATOM 7678 C CA . THR B 1 442 ? -19.754 28.594 -14.067 1 89.62 442 THR B CA 1
ATOM 7679 C C . THR B 1 442 ? -18.358 29.114 -13.737 1 89.62 442 THR B C 1
ATOM 7681 O O . THR B 1 442 ? -17.985 29.208 -12.566 1 89.62 442 THR B O 1
ATOM 7684 N N . ASP B 1 443 ? -17.674 29.423 -14.722 1 92.99 443 ASP B N 1
ATOM 7685 C CA . ASP B 1 443 ? -16.338 29.98 -14.533 1 92.99 443 ASP B CA 1
ATOM 7686 C C . ASP B 1 443 ? -16.391 31.271 -13.72 1 92.99 443 ASP B C 1
ATOM 7688 O O . ASP B 1 443 ? -15.493 31.545 -12.921 1 92.99 443 ASP B O 1
ATOM 7692 N N . GLU B 1 444 ? -17.437 31.937 -13.929 1 93.23 444 GLU B N 1
ATOM 7693 C CA . GLU B 1 444 ? -17.591 33.196 -13.207 1 93.23 444 GLU B CA 1
ATOM 7694 C C . GLU B 1 444 ? -17.729 32.959 -11.706 1 93.23 444 GLU B C 1
ATOM 7696 O O . GLU B 1 444 ? -17.156 33.696 -10.901 1 93.23 444 GLU B O 1
ATOM 7701 N N . GLN B 1 445 ? -18.449 31.996 -11.418 1 92.82 445 GLN B N 1
ATOM 7702 C CA . GLN B 1 445 ? -18.644 31.668 -10.009 1 92.82 445 GLN B CA 1
ATOM 7703 C C . GLN B 1 445 ? -17.346 31.18 -9.373 1 92.82 445 GLN B C 1
ATOM 7705 O O . GLN B 1 445 ? -17.067 31.482 -8.211 1 92.82 445 GLN B O 1
ATOM 7710 N N . LEU B 1 446 ? -16.633 30.454 -10.169 1 95.07 446 LEU B N 1
ATOM 7711 C CA . LEU B 1 446 ? -15.354 29.957 -9.674 1 95.07 446 LEU B CA 1
ATOM 7712 C C . LEU B 1 446 ? -14.389 31.108 -9.41 1 95.07 446 LEU B C 1
ATOM 7714 O O . LEU B 1 446 ? -13.749 31.159 -8.357 1 95.07 446 LEU B O 1
ATOM 7718 N N . TRP B 1 447 ? -14.374 31.978 -10.312 1 95.65 447 TRP B N 1
ATOM 7719 C CA . TRP B 1 447 ? -13.466 33.112 -10.17 1 95.65 447 TRP B CA 1
ATOM 7720 C C . TRP B 1 447 ? -13.92 34.035 -9.044 1 95.65 447 TRP B C 1
ATOM 7722 O O . TRP B 1 447 ? -13.093 34.636 -8.355 1 95.65 447 TRP B O 1
ATOM 7732 N N . ASP B 1 448 ? -15.188 34.134 -8.908 1 93.45 448 ASP B N 1
ATOM 7733 C CA . ASP B 1 448 ? -15.714 34.938 -7.809 1 93.45 448 ASP B CA 1
ATOM 7734 C C . ASP B 1 448 ? -15.269 34.38 -6.459 1 93.45 448 ASP B C 1
ATOM 7736 O O . ASP B 1 448 ? -14.838 35.133 -5.582 1 93.45 448 ASP B O 1
ATOM 7740 N N . ALA B 1 449 ? -15.42 33.103 -6.312 1 92.88 449 ALA B N 1
ATOM 7741 C CA . ALA B 1 449 ? -14.992 32.459 -5.073 1 92.88 449 ALA B CA 1
ATOM 7742 C C . ALA B 1 449 ? -13.491 32.628 -4.856 1 92.88 449 ALA B C 1
ATOM 7744 O O . ALA B 1 449 ? -13.045 32.888 -3.736 1 92.88 449 ALA B O 1
ATOM 7745 N N . LEU B 1 450 ? -12.744 32.524 -5.92 1 95.55 450 LEU B N 1
ATOM 7746 C CA . LEU B 1 450 ? -11.294 32.675 -5.847 1 95.55 450 LEU B CA 1
ATOM 7747 C C . LEU B 1 450 ? -10.915 34.105 -5.476 1 95.55 450 LEU B C 1
ATOM 7749 O O . LEU B 1 450 ? -9.964 34.323 -4.721 1 95.55 450 LEU B O 1
ATOM 7753 N N . ASN B 1 451 ? -11.637 34.994 -5.976 1 93.28 451 ASN B N 1
ATOM 7754 C CA . ASN B 1 451 ? -11.387 36.395 -5.656 1 93.28 451 ASN B CA 1
ATOM 7755 C C . ASN B 1 451 ? -11.657 36.69 -4.183 1 93.28 451 ASN B C 1
ATOM 7757 O O . ASN B 1 451 ? -10.869 37.374 -3.528 1 93.28 451 ASN B O 1
ATOM 7761 N N . LYS B 1 452 ? -12.68 36.159 -3.748 1 89.75 452 LYS B N 1
ATOM 7762 C CA . LYS B 1 452 ? -13.07 36.386 -2.36 1 89.75 452 LYS B CA 1
ATOM 7763 C C . LYS B 1 452 ? -12.079 35.74 -1.397 1 89.75 452 LYS B C 1
ATOM 7765 O O . LYS B 1 452 ? -11.856 36.246 -0.295 1 89.75 452 LYS B O 1
ATOM 7770 N N . ALA B 1 453 ? -11.517 34.695 -1.824 1 90.75 453 ALA B N 1
ATOM 7771 C CA . ALA B 1 453 ? -10.536 33.997 -0.998 1 90.75 453 ALA B CA 1
ATOM 7772 C C . ALA B 1 453 ? -9.129 34.532 -1.249 1 90.75 453 ALA B C 1
ATOM 7774 O O . ALA B 1 453 ? -8.15 33.991 -0.728 1 90.75 453 ALA B O 1
ATOM 7775 N N . ARG B 1 454 ? -8.976 35.504 -2.146 1 89.5 454 ARG B N 1
ATOM 7776 C CA . ARG B 1 454 ? -7.69 36.087 -2.514 1 89.5 454 ARG B CA 1
ATOM 7777 C C . ARG B 1 454 ? -6.774 35.042 -3.143 1 89.5 454 ARG B C 1
ATOM 7779 O O . ARG B 1 454 ? -5.577 35.002 -2.85 1 89.5 454 ARG B O 1
ATOM 7786 N N . ALA B 1 455 ? -7.362 34.179 -3.911 1 91.77 455 ALA B N 1
ATOM 7787 C CA . ALA B 1 455 ? -6.606 33.123 -4.578 1 91.77 455 ALA B CA 1
ATOM 7788 C C . ALA B 1 455 ? -6.543 33.36 -6.084 1 91.77 455 ALA B C 1
ATOM 7790 O O . ALA B 1 455 ? -5.74 32.738 -6.784 1 91.77 455 ALA B O 1
ATOM 7791 N N . ALA B 1 456 ? -7.272 34.263 -6.608 1 93.71 456 ALA B N 1
ATOM 7792 C CA . ALA B 1 456 ? -7.377 34.492 -8.047 1 93.71 456 ALA B CA 1
ATOM 7793 C C . ALA B 1 456 ? -6.03 34.903 -8.636 1 93.71 456 ALA B C 1
ATOM 7795 O O . ALA B 1 456 ? -5.676 34.485 -9.741 1 93.71 456 ALA B O 1
ATOM 7796 N N . GLU B 1 457 ? -5.357 35.686 -7.938 1 88.08 457 GLU B N 1
ATOM 7797 C CA . GLU B 1 457 ? -4.097 36.229 -8.437 1 88.08 457 GLU B CA 1
ATOM 7798 C C . GLU B 1 457 ? -3.101 35.116 -8.748 1 88.08 457 GLU B C 1
ATOM 7800 O O . GLU B 1 457 ? -2.513 35.087 -9.831 1 88.08 457 GLU B O 1
ATOM 7805 N N . PHE B 1 458 ? -2.929 34.185 -7.85 1 86.36 458 PHE B N 1
ATOM 7806 C CA . PHE B 1 458 ? -1.922 33.165 -8.117 1 86.36 458 PHE B CA 1
ATOM 7807 C C . PHE B 1 458 ? -2.45 32.128 -9.101 1 86.36 458 PHE B C 1
ATOM 7809 O O . PHE B 1 458 ? -1.682 31.55 -9.873 1 86.36 458 PHE B O 1
ATOM 7816 N N . VAL B 1 459 ? -3.758 31.927 -9.145 1 94.02 459 VAL B N 1
ATOM 7817 C CA . VAL B 1 459 ? -4.327 30.955 -10.073 1 94.02 459 VAL B CA 1
ATOM 7818 C C . VAL B 1 459 ? -4.168 31.455 -11.507 1 94.02 459 VAL B C 1
ATOM 7820 O O . VAL B 1 459 ? -3.955 30.662 -12.427 1 94.02 459 VAL B O 1
ATOM 7823 N N . GLN B 1 460 ? -4.286 32.714 -11.686 1 93.07 460 GLN B N 1
ATOM 7824 C CA . GLN B 1 460 ? -4.14 33.313 -13.009 1 93.07 460 GLN B CA 1
ATOM 7825 C C . GLN B 1 460 ? -2.713 33.159 -13.527 1 93.07 460 GLN B C 1
ATOM 7827 O O . GLN B 1 460 ? -2.486 33.132 -14.739 1 93.07 460 GLN B O 1
ATOM 7832 N N . THR B 1 461 ? -1.798 32.99 -12.608 1 88.97 461 THR B N 1
ATOM 7833 C CA . THR B 1 461 ? -0.396 32.872 -12.995 1 88.97 461 THR B CA 1
ATOM 7834 C C . THR B 1 461 ? -0.04 31.42 -13.301 1 88.97 461 THR B C 1
ATOM 7836 O O . THR B 1 461 ? 1.044 31.137 -13.815 1 88.97 461 THR B O 1
ATOM 7839 N N . LEU B 1 462 ? -0.912 30.597 -13.067 1 90.68 462 LEU B N 1
ATOM 7840 C CA . LEU B 1 462 ? -0.655 29.188 -13.342 1 90.68 462 LEU B CA 1
ATOM 7841 C C . LEU B 1 462 ? -0.741 28.902 -14.838 1 90.68 462 LEU B C 1
ATOM 7843 O O . LEU B 1 462 ? -1.476 29.577 -15.562 1 90.68 462 LEU B O 1
ATOM 7847 N N . PRO B 1 463 ? -0.06 27.929 -15.351 1 88.84 463 PRO B N 1
ATOM 7848 C CA . PRO B 1 463 ? 0.051 27.658 -16.787 1 88.84 463 PRO B CA 1
ATOM 7849 C C . PRO B 1 463 ? -1.307 27.47 -17.459 1 88.84 463 PRO B C 1
ATOM 7851 O O . PRO B 1 463 ? -1.509 27.923 -18.588 1 88.84 463 PRO B O 1
ATOM 7854 N N . ALA B 1 464 ? -2.296 26.879 -16.832 1 92.81 464 ALA B N 1
ATOM 7855 C CA . ALA B 1 464 ? -3.595 26.614 -17.446 1 92.81 464 ALA B CA 1
ATOM 7856 C C . ALA B 1 464 ? -4.727 27.208 -16.613 1 92.81 464 ALA B C 1
ATOM 7858 O O . ALA B 1 464 ? -5.878 26.778 -16.723 1 92.81 464 ALA B O 1
ATOM 7859 N N . GLY B 1 465 ? -4.335 28.039 -15.735 1 93.66 465 GLY B N 1
ATOM 7860 C CA . GLY B 1 465 ? -5.351 28.669 -14.907 1 93.66 465 GLY B CA 1
ATOM 7861 C C . GLY B 1 465 ? -6.159 27.675 -14.094 1 93.66 465 GLY B C 1
ATOM 7862 O O . GLY B 1 465 ? -5.595 26.847 -13.376 1 93.66 465 GLY B O 1
ATOM 7863 N N . LEU B 1 466 ? -7.458 27.63 -14.466 1 94.52 466 LEU B N 1
ATOM 7864 C CA . LEU B 1 466 ? -8.385 26.766 -13.744 1 94.52 466 LEU B CA 1
ATOM 7865 C C . LEU B 1 466 ? -8.109 25.297 -14.05 1 94.52 466 LEU B C 1
ATOM 7867 O O . LEU B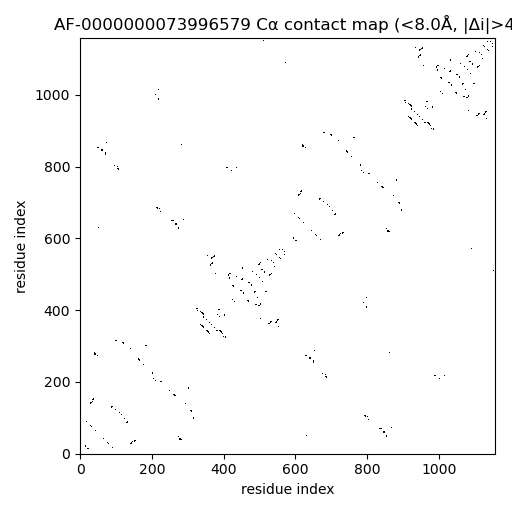 1 466 ? -8.423 24.421 -13.241 1 94.52 466 LEU B O 1
ATOM 7871 N N . ASP B 1 467 ? -7.483 25.093 -15.11 1 93.98 467 ASP B N 1
ATOM 7872 C CA . ASP B 1 467 ? -7.29 23.711 -15.539 1 93.98 467 ASP B CA 1
ATOM 7873 C C . ASP B 1 467 ? -5.855 23.253 -15.286 1 93.98 467 ASP B C 1
ATOM 7875 O O . ASP B 1 467 ? -5.44 22.199 -15.772 1 93.98 467 ASP B O 1
ATOM 7879 N N . THR B 1 468 ? -5.178 24.022 -14.514 1 94.17 468 THR B N 1
ATOM 7880 C CA . THR B 1 468 ? -3.81 23.653 -14.166 1 94.17 468 THR B CA 1
ATOM 7881 C C . THR B 1 468 ? -3.798 22.466 -13.207 1 94.17 468 THR B C 1
ATOM 7883 O O . THR B 1 468 ? -4.534 22.453 -12.218 1 94.17 468 THR B O 1
ATOM 7886 N N . GLN B 1 469 ? -2.963 21.478 -13.526 1 91.26 469 GLN B N 1
ATOM 7887 C CA . GLN B 1 469 ? -2.754 20.333 -12.646 1 91.26 469 GLN B CA 1
ATOM 7888 C C . GLN B 1 469 ? -1.901 20.714 -11.44 1 91.26 469 GLN B C 1
ATOM 7890 O O . GLN B 1 469 ? -0.807 21.259 -11.594 1 91.26 469 GLN B O 1
ATOM 7895 N N . LEU B 1 470 ? -2.457 20.385 -10.3 1 90.31 470 LEU B N 1
ATOM 7896 C CA . LEU B 1 470 ? -1.738 20.711 -9.073 1 90.31 470 LEU B CA 1
ATOM 7897 C C . LEU B 1 470 ? -0.991 19.493 -8.541 1 90.31 470 LEU B C 1
ATOM 7899 O O . LEU B 1 470 ? -1.425 18.356 -8.743 1 90.31 470 LEU B O 1
ATOM 7903 N N . GLY B 1 471 ? 0.172 19.712 -7.918 1 81.41 471 GLY B N 1
ATOM 7904 C CA . GLY B 1 471 ? 0.926 18.65 -7.272 1 81.41 471 GLY B CA 1
ATOM 7905 C C . GLY B 1 471 ? 2.067 18.125 -8.123 1 81.41 471 GLY B C 1
ATOM 7906 O O . GLY B 1 471 ? 1.948 18.043 -9.347 1 81.41 471 GLY B O 1
ATOM 7907 N N . GLU B 1 472 ? 3.036 17.728 -7.584 1 68.88 472 GLU B N 1
ATOM 7908 C CA . GLU B 1 472 ? 4.258 17.308 -8.262 1 68.88 472 GLU B CA 1
ATOM 7909 C C . GLU B 1 472 ? 4.175 15.847 -8.695 1 68.88 472 GLU B C 1
ATOM 7911 O O . GLU B 1 472 ? 4.877 15.426 -9.617 1 68.88 472 GLU B O 1
ATOM 7916 N N . GLN B 1 473 ? 3.334 15.156 -8.109 1 67.1 473 GLN B N 1
ATOM 7917 C CA . GLN B 1 473 ? 3.282 13.72 -8.361 1 67.1 473 GLN B CA 1
ATOM 7918 C C . GLN B 1 473 ? 2.911 13.429 -9.813 1 67.1 473 GLN B C 1
ATOM 7920 O O . GLN B 1 473 ? 3.315 12.406 -10.369 1 67.1 473 GLN B O 1
ATOM 7925 N N . TRP B 1 474 ? 2.115 14.331 -10.428 1 75.16 474 TRP B N 1
ATOM 7926 C CA . TRP B 1 474 ? 1.655 14.122 -11.797 1 75.16 474 TRP B CA 1
ATOM 7927 C C . TRP B 1 474 ? 2.237 15.174 -12.734 1 75.16 474 TRP B C 1
ATOM 7929 O O . TRP B 1 474 ? 1.576 15.603 -13.683 1 75.16 474 TRP B O 1
ATOM 7939 N N . GLY B 1 475 ? 3.301 15.698 -12.264 1 71.83 475 GLY B N 1
ATOM 7940 C CA . GLY B 1 475 ? 3.938 16.695 -13.109 1 71.83 475 GLY B CA 1
ATOM 7941 C C . GLY B 1 475 ? 3.294 18.065 -13.005 1 71.83 475 GLY B C 1
ATOM 7942 O O . GLY B 1 475 ? 3.471 18.908 -13.886 1 71.83 475 GLY B O 1
ATOM 7943 N N . GLY B 1 476 ? 2.535 18.219 -11.95 1 79.39 476 GLY B N 1
ATOM 7944 C CA . GLY B 1 476 ? 1.861 19.498 -11.787 1 79.39 476 GLY B CA 1
ATOM 7945 C C . GLY B 1 476 ? 2.677 20.505 -10.999 1 79.39 476 GLY B C 1
ATOM 7946 O O . GLY B 1 476 ? 3.873 20.306 -10.777 1 79.39 476 GLY B O 1
ATOM 7947 N N . VAL B 1 477 ? 1.931 21.642 -10.719 1 79.21 477 VAL B N 1
ATOM 7948 C CA . VAL B 1 477 ? 2.57 22.756 -10.026 1 79.21 477 VAL B CA 1
ATOM 7949 C C . VAL B 1 477 ? 2.385 22.602 -8.518 1 79.21 477 VAL B C 1
ATOM 7951 O O . VAL B 1 477 ? 1.288 22.291 -8.049 1 79.21 477 VAL B O 1
ATOM 7954 N N . GLY B 1 478 ? 3.349 22.769 -7.741 1 78.57 478 GLY B N 1
ATOM 7955 C CA . GLY B 1 478 ? 3.263 22.769 -6.289 1 78.57 478 GLY B CA 1
ATOM 7956 C C . GLY B 1 478 ? 2.78 24.089 -5.72 1 78.57 478 GLY B C 1
ATOM 7957 O O . GLY B 1 478 ? 3.093 25.154 -6.257 1 78.57 478 GLY B O 1
ATOM 7958 N N . LEU B 1 479 ? 1.942 24.009 -4.673 1 79.12 479 LEU B N 1
ATOM 7959 C CA . LEU B 1 479 ? 1.447 25.207 -4.004 1 79.12 479 LEU B CA 1
ATOM 7960 C C . LEU B 1 479 ? 2.037 25.33 -2.603 1 79.12 479 LEU B C 1
ATOM 7962 O O . LEU B 1 479 ? 2.39 24.324 -1.983 1 79.12 479 LEU B O 1
ATOM 7966 N N . SER B 1 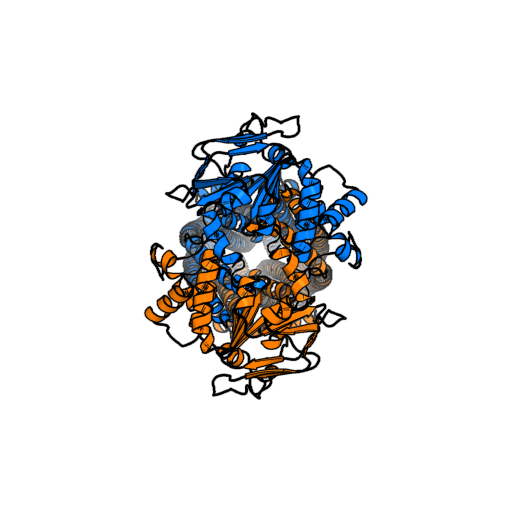480 ? 2.09 26.564 -2.178 1 71.89 480 SER B N 1
ATOM 7967 C CA . SER B 1 480 ? 2.494 26.808 -0.797 1 71.89 480 SER B CA 1
ATOM 7968 C C . SER B 1 480 ? 1.355 26.51 0.172 1 71.89 480 SER B C 1
ATOM 7970 O O . SER B 1 480 ? 0.204 26.356 -0.242 1 71.89 480 SER B O 1
ATOM 7972 N N . GLY B 1 481 ? 1.638 26.406 1.474 1 74.92 481 GLY B N 1
ATOM 7973 C CA . GLY B 1 481 ? 0.624 26.168 2.489 1 74.92 481 GLY B CA 1
ATOM 7974 C C . GLY B 1 481 ? -0.501 27.184 2.459 1 74.92 481 GLY B C 1
ATOM 7975 O O . GLY B 1 481 ? -1.676 26.821 2.546 1 74.92 481 GLY B O 1
ATOM 7976 N N . GLY B 1 482 ? -0.084 28.452 2.317 1 78.3 482 GLY B N 1
ATOM 7977 C CA . GLY B 1 482 ? -1.076 29.513 2.252 1 78.3 482 GLY B CA 1
ATOM 7978 C C . GLY B 1 482 ? -1.951 29.438 1.015 1 78.3 482 GLY B C 1
ATOM 7979 O O . GLY B 1 482 ? -3.143 29.745 1.072 1 78.3 482 GLY B O 1
ATOM 7980 N N . GLN B 1 483 ? -1.315 29.06 -0.044 1 82.23 483 GLN B N 1
ATOM 7981 C CA . GLN B 1 483 ? -2.075 28.916 -1.281 1 82.23 483 GLN B CA 1
ATOM 7982 C C . GLN B 1 483 ? -3.093 27.784 -1.173 1 82.23 483 GLN B C 1
ATOM 7984 O O . GLN B 1 483 ? -4.227 27.916 -1.638 1 82.23 483 GLN B O 1
ATOM 7989 N N . TRP B 1 484 ? -2.689 26.777 -0.53 1 87.72 484 TRP B N 1
ATOM 7990 C CA . TRP B 1 484 ? -3.607 25.662 -0.319 1 87.72 484 TRP B CA 1
ATOM 7991 C C . TRP B 1 484 ? -4.779 26.081 0.561 1 87.72 484 TRP B C 1
ATOM 7993 O O . TRP B 1 484 ? -5.915 25.657 0.336 1 87.72 484 TRP B O 1
ATOM 8003 N N . GLN B 1 485 ? -4.481 26.793 1.506 1 86.9 485 GLN B N 1
ATOM 8004 C CA . GLN B 1 485 ? -5.521 27.242 2.426 1 86.9 485 GLN B CA 1
ATOM 8005 C C . GLN B 1 485 ? -6.524 28.151 1.721 1 86.9 485 GLN B C 1
ATOM 8007 O O . GLN B 1 485 ? -7.729 28.058 1.961 1 86.9 485 GLN B O 1
ATOM 8012 N N . ARG B 1 486 ? -6.032 29.066 0.917 1 90.17 486 ARG B N 1
ATOM 8013 C CA . ARG B 1 486 ? -6.913 29.961 0.174 1 90.17 486 ARG B CA 1
ATOM 8014 C C . ARG B 1 486 ? -7.793 29.181 -0.798 1 90.17 486 ARG B C 1
ATOM 8016 O O . ARG B 1 486 ? -8.946 29.549 -1.032 1 90.17 486 ARG B O 1
ATOM 8023 N N . LEU B 1 487 ? -7.244 28.173 -1.333 1 91.97 487 LEU B N 1
ATOM 8024 C CA . LEU B 1 487 ? -8.036 27.311 -2.204 1 91.97 487 LEU B CA 1
ATOM 8025 C C . LEU B 1 487 ? -9.13 26.599 -1.416 1 91.97 487 LEU B C 1
ATOM 8027 O O . LEU B 1 487 ? -10.256 26.458 -1.897 1 91.97 487 LEU B O 1
ATOM 8031 N N . ALA B 1 488 ? -8.772 26.12 -0.279 1 90.95 488 ALA B N 1
ATOM 8032 C CA . ALA B 1 488 ? -9.75 25.473 0.592 1 90.95 488 ALA B CA 1
ATOM 8033 C C . ALA B 1 488 ? -10.858 26.445 0.989 1 90.95 488 ALA B C 1
ATOM 8035 O O . ALA B 1 488 ? -12.027 26.061 1.078 1 90.95 488 ALA B O 1
ATOM 8036 N N . LEU B 1 489 ? -10.472 27.647 1.223 1 90.76 489 LEU B N 1
ATOM 8037 C CA . LEU B 1 489 ? -11.443 28.685 1.552 1 90.76 489 LEU B CA 1
ATOM 8038 C C . LEU B 1 489 ? -12.372 28.952 0.372 1 90.76 489 LEU B C 1
ATOM 8040 O O . LEU B 1 489 ? -13.574 29.153 0.557 1 90.76 489 LEU B O 1
ATOM 8044 N N . ALA B 1 490 ? -11.783 28.996 -0.793 1 92.75 490 ALA B N 1
ATOM 8045 C CA . ALA B 1 490 ? -12.59 29.194 -1.995 1 92.75 490 ALA B CA 1
ATOM 8046 C C . ALA B 1 490 ? -13.637 28.093 -2.139 1 92.75 490 ALA B C 1
ATOM 8048 O O . ALA B 1 490 ? -14.76 28.35 -2.58 1 92.75 490 ALA B O 1
ATOM 8049 N N . ARG B 1 491 ? -13.291 26.934 -1.802 1 91.2 491 ARG B N 1
ATOM 8050 C CA . ARG B 1 491 ? -14.228 25.816 -1.836 1 91.2 491 ARG B CA 1
ATOM 8051 C C . ARG B 1 491 ? -15.402 26.057 -0.893 1 91.2 491 ARG B C 1
ATOM 8053 O O . ARG B 1 491 ? -16.55 25.761 -1.233 1 91.2 491 ARG B O 1
ATOM 8060 N N . LEU B 1 492 ? -15.096 26.494 0.217 1 89.24 492 LEU B N 1
ATOM 8061 C CA . LEU B 1 492 ? -16.12 26.782 1.215 1 89.24 492 LEU B CA 1
ATOM 8062 C C . LEU B 1 492 ? -17.071 27.867 0.721 1 89.24 492 LEU B C 1
ATOM 8064 O O . LEU B 1 492 ? -18.291 27.729 0.836 1 89.24 492 LEU B O 1
ATOM 8068 N N . ILE B 1 493 ? -16.501 28.939 0.178 1 90.04 493 ILE B N 1
ATOM 8069 C CA . ILE B 1 493 ? -17.284 30.072 -0.303 1 90.04 493 ILE B CA 1
ATOM 8070 C C . ILE B 1 493 ? -18.192 29.625 -1.446 1 90.04 493 ILE B C 1
ATOM 8072 O O . ILE B 1 493 ? -19.348 30.045 -1.529 1 90.04 493 ILE B O 1
ATOM 8076 N N . LEU B 1 494 ? -17.657 28.817 -2.291 1 90.52 494 LEU B N 1
ATOM 8077 C CA . LEU B 1 494 ? -18.403 28.345 -3.452 1 90.52 494 LEU B CA 1
ATOM 8078 C C . LEU B 1 494 ? -19.614 27.523 -3.023 1 90.52 494 LEU B C 1
ATOM 8080 O O . LEU B 1 494 ? -20.653 27.547 -3.687 1 90.52 494 LEU B O 1
ATOM 8084 N N . ARG B 1 495 ? -19.527 26.803 -1.991 1 88.02 495 ARG B N 1
ATOM 8085 C CA . ARG B 1 495 ? -20.623 25.971 -1.503 1 88.02 495 ARG B CA 1
ATOM 8086 C C . ARG B 1 495 ? -21.754 26.828 -0.945 1 88.02 495 ARG B C 1
ATOM 8088 O O . ARG B 1 495 ? -22.924 26.444 -1.016 1 88.02 495 ARG B O 1
ATOM 8095 N N . ASN B 1 496 ? -21.39 27.973 -0.421 1 85.42 496 ASN B N 1
ATOM 8096 C CA . ASN B 1 496 ? -22.357 28.978 0.006 1 85.42 496 ASN B CA 1
ATOM 8097 C C . ASN B 1 496 ? -23.436 28.373 0.9 1 85.42 496 ASN B C 1
ATOM 8099 O O . ASN B 1 496 ? -24.629 28.521 0.627 1 85.42 496 ASN B O 1
ATOM 8103 N N . THR B 1 497 ? -23.07 27.662 1.977 1 90.6 497 THR B N 1
ATOM 8104 C CA . THR B 1 497 ? -24 27.071 2.933 1 90.6 497 THR B CA 1
ATOM 8105 C C . THR B 1 497 ? -24.417 28.093 3.986 1 90.6 497 THR B C 1
ATOM 8107 O O . THR B 1 497 ? -23.867 29.195 4.041 1 90.6 497 THR B O 1
ATOM 8110 N N . ASP B 1 498 ? -25.373 27.71 4.749 1 93.04 498 ASP B N 1
ATOM 8111 C CA . ASP B 1 498 ? -25.911 28.63 5.745 1 93.04 498 ASP B CA 1
ATOM 8112 C C . ASP B 1 498 ? -24.961 28.771 6.933 1 93.04 498 ASP B C 1
ATOM 8114 O O . ASP B 1 498 ? -24.824 29.857 7.499 1 93.04 498 ASP B O 1
ATOM 8118 N N . LEU B 1 499 ? -24.346 27.678 7.265 1 93.99 499 LEU B N 1
ATOM 8119 C CA . LEU B 1 499 ? -23.459 27.654 8.423 1 93.99 499 LEU B CA 1
ATOM 8120 C C . LEU B 1 499 ? -22.019 27.382 8.001 1 93.99 499 LEU B C 1
ATOM 8122 O O . LEU B 1 499 ? -21.737 26.368 7.358 1 93.99 499 LEU B O 1
ATOM 8126 N N . TRP B 1 500 ? -21.153 28.333 8.348 1 93.05 500 TRP B N 1
ATOM 8127 C CA . TRP B 1 500 ? -19.724 28.191 8.089 1 93.05 500 TRP B CA 1
ATOM 8128 C C . TRP B 1 500 ? -18.961 27.911 9.38 1 93.05 500 TRP B C 1
ATOM 8130 O O . TRP B 1 500 ? -19.118 28.631 10.369 1 93.05 500 TRP B O 1
ATOM 8140 N N . VAL B 1 501 ? -18.253 26.854 9.334 1 92.94 501 VAL B N 1
ATOM 8141 C CA . VAL B 1 501 ? -17.351 26.566 10.444 1 92.94 501 VAL B CA 1
ATOM 8142 C C . VAL B 1 501 ? -15.902 26.683 9.978 1 92.94 501 VAL B C 1
ATOM 8144 O O . VAL B 1 501 ? -15.47 25.951 9.084 1 92.94 501 VAL B O 1
ATOM 8147 N N . LEU B 1 502 ? -15.17 27.565 10.525 1 90.95 502 LEU B N 1
ATOM 8148 C CA . LEU B 1 502 ? -13.782 27.823 10.156 1 90.95 502 LEU B CA 1
ATOM 8149 C C . LEU B 1 502 ? -12.841 27.473 11.304 1 90.95 502 LEU B C 1
ATOM 8151 O O . LEU B 1 502 ? -12.737 28.223 12.277 1 90.95 502 LEU B O 1
ATOM 8155 N N . ASP B 1 503 ? -12.183 26.414 11.138 1 86.42 503 ASP B N 1
ATOM 8156 C CA . ASP B 1 503 ? -11.228 25.987 12.156 1 86.42 503 ASP B CA 1
ATOM 8157 C C . ASP B 1 503 ? -9.814 26.449 11.811 1 86.42 503 ASP B C 1
ATOM 8159 O O . ASP B 1 503 ? -9.13 25.818 11.002 1 86.42 503 ASP B O 1
ATOM 8163 N N . GLU B 1 504 ? -9.366 27.445 12.371 1 78.58 504 GLU B N 1
ATOM 8164 C CA . GLU B 1 504 ? -8.067 28.073 12.152 1 78.58 504 GLU B CA 1
ATOM 8165 C C . GLU B 1 504 ? -7.838 28.365 10.671 1 78.58 504 GLU B C 1
ATOM 8167 O O . GLU B 1 504 ? -6.823 27.959 10.102 1 78.58 504 GLU B O 1
ATOM 8172 N N . PRO B 1 505 ? -8.68 29.115 10.042 1 73.23 505 PRO B N 1
ATOM 8173 C CA . PRO B 1 505 ? -8.69 29.303 8.589 1 73.23 505 PRO B CA 1
ATOM 8174 C C . PRO B 1 505 ? -7.483 30.092 8.088 1 73.23 505 PRO B C 1
ATOM 8176 O O . PRO B 1 505 ? -7.238 30.153 6.881 1 73.23 505 PRO B O 1
ATOM 8179 N N . THR B 1 506 ? -6.697 30.644 8.945 1 66.57 506 THR B N 1
ATOM 8180 C CA . THR B 1 506 ? -5.604 31.483 8.467 1 66.57 506 THR B CA 1
ATOM 8181 C C . THR B 1 506 ? -4.29 31.094 9.139 1 66.57 506 THR B C 1
ATOM 8183 O O . THR B 1 506 ? -3.392 31.926 9.286 1 66.57 506 THR B O 1
ATOM 8186 N N . SER B 1 507 ? -4.245 29.855 9.559 1 64.98 507 SER B N 1
ATOM 8187 C CA . SER B 1 507 ? -3.074 29.424 10.315 1 64.98 507 SER B CA 1
ATOM 8188 C C . SER B 1 507 ? -1.822 29.428 9.445 1 64.98 507 SER B C 1
ATOM 8190 O O . SER B 1 507 ? -0.716 29.658 9.94 1 64.98 507 SER B O 1
ATOM 8192 N N . ALA B 1 508 ? -2.072 29.25 8.144 1 63.87 508 ALA B N 1
ATOM 8193 C CA . ALA B 1 508 ? -0.917 29.144 7.256 1 63.87 508 ALA B CA 1
ATOM 8194 C C . ALA B 1 508 ? -0.749 30.409 6.421 1 63.87 508 ALA B C 1
ATOM 8196 O O . ALA B 1 508 ? 0.051 30.44 5.482 1 63.87 508 ALA B O 1
ATOM 8197 N N . ILE B 1 509 ? -1.544 31.406 6.801 1 69.06 509 ILE B N 1
ATOM 8198 C CA . ILE B 1 509 ? -1.586 32.616 5.988 1 69.06 509 ILE B CA 1
ATOM 8199 C C . ILE B 1 509 ? -0.874 33.753 6.717 1 69.06 509 ILE B C 1
ATOM 8201 O O . ILE B 1 509 ? -0.968 33.869 7.941 1 69.06 509 ILE B O 1
ATOM 8205 N N . ASP B 1 510 ? -0.162 34.472 5.995 1 66.72 510 ASP B N 1
ATOM 8206 C CA . ASP B 1 510 ? 0.534 35.628 6.552 1 66.72 510 ASP B CA 1
ATOM 8207 C C . ASP B 1 510 ? -0.456 36.701 7 1 66.72 510 ASP B C 1
ATOM 8209 O O . ASP B 1 510 ? -1.597 36.733 6.535 1 66.72 510 ASP B O 1
ATOM 8213 N N . ALA B 1 511 ? 0.026 37.536 7.845 1 63.09 511 ALA B N 1
ATOM 8214 C CA . ALA B 1 511 ? -0.814 38.512 8.535 1 63.09 511 ALA B CA 1
ATOM 8215 C C . ALA B 1 511 ? -1.508 39.438 7.54 1 63.09 511 ALA B C 1
ATOM 8217 O O . ALA B 1 511 ? -2.692 39.748 7.693 1 63.09 511 ALA B O 1
ATOM 8218 N N . GLU B 1 512 ? -0.767 39.868 6.542 1 63.66 512 GLU B N 1
ATOM 8219 C CA . GLU B 1 512 ? -1.358 40.798 5.584 1 63.66 512 GLU B CA 1
ATOM 8220 C C . GLU B 1 512 ? -2.492 40.14 4.804 1 63.66 512 GLU B C 1
ATOM 8222 O O . GLU B 1 512 ? -3.561 40.731 4.634 1 63.66 512 GLU B O 1
ATOM 8227 N N . THR B 1 513 ? -2.213 39.041 4.392 1 71.65 513 THR B N 1
ATOM 8228 C CA . THR B 1 513 ? -3.21 38.317 3.612 1 71.65 513 THR B CA 1
ATOM 8229 C C . THR B 1 513 ? -4.399 37.924 4.484 1 71.65 513 THR B C 1
ATOM 8231 O O . THR B 1 513 ? -5.535 37.873 4.008 1 71.65 513 THR B O 1
ATOM 8234 N N . GLU B 1 514 ? -4.039 37.708 5.709 1 74.23 514 GLU B N 1
ATOM 8235 C CA . GLU B 1 514 ? -5.083 37.323 6.655 1 74.23 514 GLU B CA 1
ATOM 8236 C C . GLU B 1 514 ? -6.127 38.426 6.803 1 74.23 514 GLU B C 1
ATOM 8238 O O . GLU B 1 514 ? -7.328 38.15 6.842 1 74.23 514 GLU B O 1
ATOM 8243 N N . GLU B 1 515 ? -5.655 39.646 6.898 1 72.8 515 GLU B N 1
ATOM 8244 C CA . GLU B 1 515 ? -6.567 40.775 7.058 1 72.8 515 GLU B CA 1
ATOM 8245 C C . GLU B 1 515 ? -7.502 40.903 5.858 1 72.8 515 GLU B C 1
ATOM 8247 O O . GLU B 1 515 ? -8.699 41.151 6.021 1 72.8 515 GLU B O 1
ATOM 8252 N N . ASP B 1 516 ? -6.921 40.743 4.753 1 76.55 516 ASP B N 1
ATOM 8253 C CA . ASP B 1 516 ? -7.71 40.863 3.531 1 76.55 516 ASP B CA 1
ATOM 8254 C C . ASP B 1 516 ? -8.748 39.747 3.436 1 76.55 516 ASP B C 1
ATOM 8256 O O . ASP B 1 516 ? -9.886 39.984 3.024 1 76.55 516 ASP B O 1
ATOM 8260 N N . ILE B 1 517 ? -8.351 38.66 3.801 1 78.87 517 ILE B N 1
ATOM 8261 C CA . ILE B 1 517 ? -9.232 37.5 3.725 1 78.87 517 ILE B CA 1
ATOM 8262 C C . ILE B 1 517 ? -10.385 37.662 4.713 1 78.87 517 ILE B C 1
ATOM 8264 O O . ILE B 1 517 ? -11.543 37.405 4.373 1 78.87 517 ILE B O 1
ATOM 8268 N N . PHE B 1 518 ? -10.057 38.138 5.823 1 77.57 518 PHE B N 1
ATOM 8269 C CA . PHE B 1 518 ? -11.096 38.266 6.838 1 77.57 518 PHE B CA 1
ATOM 8270 C C . PHE B 1 518 ? -12.051 39.403 6.495 1 77.57 518 PHE B C 1
ATOM 8272 O O . PHE B 1 518 ? -13.246 39.326 6.789 1 77.57 518 PHE B O 1
ATOM 8279 N N . ALA B 1 519 ? -11.435 40.439 5.949 1 76.84 519 ALA B N 1
ATOM 8280 C CA . ALA B 1 519 ? -12.308 41.521 5.5 1 76.84 519 ALA B CA 1
ATOM 8281 C C . ALA B 1 519 ? -13.325 41.018 4.481 1 76.84 519 ALA B C 1
ATOM 8283 O O . ALA B 1 519 ? -14.501 41.385 4.534 1 76.84 519 ALA B O 1
ATOM 8284 N N . SER B 1 520 ? -12.82 40.22 3.654 1 78.35 520 SER B N 1
ATOM 8285 C CA . SER B 1 520 ? -13.704 39.634 2.652 1 78.35 520 SER B CA 1
ATOM 8286 C C . SER B 1 520 ? -14.716 38.691 3.293 1 78.35 520 SER B C 1
ATOM 8288 O O . SER B 1 520 ? -15.885 38.667 2.901 1 78.35 520 SER B O 1
ATOM 8290 N N . LEU B 1 521 ? -14.255 37.918 4.195 1 78.39 521 LEU B N 1
ATOM 8291 C CA . LEU B 1 521 ? -15.11 36.949 4.871 1 78.39 521 LEU B CA 1
ATOM 8292 C C . LEU B 1 521 ? -16.207 37.653 5.665 1 78.39 521 LEU B C 1
ATOM 8294 O O . LEU B 1 521 ? -17.331 37.154 5.754 1 78.39 521 LEU B O 1
ATOM 8298 N N . ARG B 1 522 ? -15.864 38.754 6.205 1 79.29 522 ARG B N 1
ATOM 8299 C CA . ARG B 1 522 ? -16.84 39.521 6.972 1 79.29 522 ARG B CA 1
ATOM 8300 C C . ARG B 1 522 ? -17.973 40.014 6.078 1 79.29 522 ARG B C 1
ATOM 8302 O O . ARG B 1 522 ? -19.135 40.023 6.488 1 79.29 522 ARG B O 1
ATOM 8309 N N . GLU B 1 523 ? -17.528 40.407 4.984 1 80.95 523 GLU B N 1
ATOM 8310 C CA . GLU B 1 523 ? -18.527 40.899 4.04 1 80.95 523 GLU B CA 1
ATOM 8311 C C . GLU B 1 523 ? -19.48 39.785 3.615 1 80.95 523 GLU B C 1
ATOM 8313 O O . GLU B 1 523 ? -20.689 40 3.514 1 80.95 523 GLU B O 1
ATOM 8318 N N . ILE B 1 524 ? -18.931 38.685 3.427 1 80.52 524 ILE B N 1
ATOM 8319 C CA . ILE B 1 524 ? -19.744 37.581 2.929 1 80.52 524 ILE B CA 1
ATOM 8320 C C . ILE B 1 524 ? -20.499 36.933 4.088 1 80.52 524 ILE B C 1
ATOM 8322 O O . ILE B 1 524 ? -21.544 36.31 3.886 1 80.52 524 ILE B O 1
ATOM 8326 N N . ALA B 1 525 ? -19.977 37.09 5.24 1 77.86 525 ALA B N 1
ATOM 8327 C CA . ALA B 1 525 ? -20.525 36.448 6.432 1 77.86 525 ALA B CA 1
ATOM 8328 C C . ALA B 1 525 ? -21.892 37.026 6.788 1 77.86 525 ALA B C 1
ATOM 8330 O O . ALA B 1 525 ? -22.679 36.388 7.491 1 77.86 525 ALA B O 1
ATOM 8331 N N . ALA B 1 526 ? -22.248 38.258 6.335 1 79.24 526 ALA B N 1
ATOM 8332 C CA . ALA B 1 526 ? -23.516 38.911 6.645 1 79.24 526 ALA B CA 1
ATOM 8333 C C . ALA B 1 526 ? -24.698 38.02 6.275 1 79.24 526 ALA B C 1
ATOM 8335 O O . ALA B 1 526 ? -25.761 38.099 6.895 1 79.24 526 ALA B O 1
ATOM 8336 N N . GLY B 1 527 ? -24.5 37.096 5.445 1 83.01 527 GLY B N 1
ATOM 8337 C CA . GLY B 1 527 ? -25.592 36.226 5.037 1 83.01 527 GLY B CA 1
ATOM 8338 C C . GLY B 1 527 ? -25.456 34.811 5.566 1 83.01 527 GLY B C 1
ATOM 8339 O O . GLY B 1 527 ? -26.273 33.943 5.249 1 83.01 527 GLY B O 1
ATOM 8340 N N . HIS B 1 528 ? -24.508 34.641 6.463 1 91.4 528 HIS B N 1
ATOM 8341 C CA . HIS B 1 528 ? -24.224 33.291 6.936 1 91.4 528 HIS B CA 1
ATOM 8342 C C . HIS B 1 528 ? -24.049 33.263 8.451 1 91.4 528 HIS B C 1
ATOM 8344 O O . HIS B 1 528 ? -23.89 34.312 9.08 1 91.4 528 HIS B O 1
ATOM 8350 N N . MET B 1 529 ? -24.277 32.111 9.056 1 94.33 529 MET B N 1
ATOM 8351 C CA . MET B 1 529 ? -23.803 31.845 10.411 1 94.33 529 MET B CA 1
ATOM 8352 C C . MET B 1 529 ? -22.36 31.351 10.396 1 94.33 529 MET B C 1
ATOM 8354 O O . MET B 1 529 ? -22.017 30.447 9.632 1 94.33 529 MET B O 1
ATOM 8358 N N . THR B 1 530 ? -21.515 31.99 11.154 1 93.06 530 THR B N 1
ATOM 8359 C CA . THR B 1 530 ? -20.101 31.635 11.085 1 93.06 530 THR B CA 1
ATOM 8360 C C . THR B 1 530 ? -19.562 31.289 12.47 1 93.06 530 THR B C 1
ATOM 8362 O O . THR B 1 530 ? -19.703 32.074 13.41 1 93.06 530 THR B O 1
ATOM 8365 N N . ILE B 1 531 ? -19.056 30.132 12.605 1 93.96 531 ILE B N 1
ATOM 8366 C CA . ILE B 1 531 ? -18.33 29.722 13.803 1 93.96 531 ILE B CA 1
ATOM 8367 C C . ILE B 1 531 ? -16.829 29.728 13.524 1 93.96 531 ILE B C 1
ATOM 8369 O O . ILE B 1 531 ? -16.349 28.992 12.658 1 93.96 531 ILE B O 1
ATOM 8373 N N . LEU B 1 532 ? -16.163 30.492 14.258 1 91.71 532 LEU B N 1
ATOM 8374 C CA . LEU B 1 532 ? -14.728 30.661 14.054 1 91.71 532 LEU B CA 1
ATOM 8375 C C . LEU B 1 532 ? -13.942 30.108 15.237 1 91.71 532 LEU B C 1
ATOM 8377 O O . LEU B 1 532 ? -14.226 30.444 16.389 1 91.71 532 LEU B O 1
ATOM 8381 N N . VAL B 1 533 ? -13.107 29.197 14.953 1 89.04 533 VAL B N 1
ATOM 8382 C CA . VAL B 1 533 ? -12.153 28.73 15.953 1 89.04 533 VAL B CA 1
ATOM 8383 C C . VAL B 1 533 ? -10.787 29.366 15.701 1 89.04 533 VAL B C 1
ATOM 8385 O O . VAL B 1 533 ? -10.214 29.212 14.62 1 89.04 533 VAL B O 1
ATOM 8388 N N . SER B 1 534 ? -10.314 30.183 16.568 1 78.66 534 SER B N 1
ATOM 8389 C CA . SER B 1 534 ? -9.039 30.86 16.354 1 78.66 534 SER B CA 1
ATOM 8390 C C . SER B 1 534 ? -8.351 31.176 17.678 1 78.66 534 SER B C 1
ATOM 8392 O O . SER B 1 534 ? -9.011 31.303 18.711 1 78.66 534 SER B O 1
ATOM 8394 N N . HIS B 1 535 ? -7.145 31.303 17.614 1 68.25 535 HIS B N 1
ATOM 8395 C CA . HIS B 1 535 ? -6.35 31.782 18.738 1 68.25 535 HIS B CA 1
ATOM 8396 C C . HIS B 1 535 ? -5.693 33.121 18.418 1 68.25 535 HIS B C 1
ATOM 8398 O O . HIS B 1 535 ? -4.851 33.602 19.179 1 68.25 535 HIS B O 1
ATOM 8404 N N . ARG B 1 536 ? -6.181 33.68 17.354 1 68.39 536 ARG B N 1
ATOM 8405 C CA . ARG B 1 536 ? -5.581 34.942 16.932 1 68.39 536 ARG B CA 1
ATOM 8406 C C . ARG B 1 536 ? -6.466 36.124 17.315 1 68.39 536 ARG B C 1
ATOM 8408 O O . ARG B 1 536 ? -7.64 36.174 16.942 1 68.39 536 ARG B O 1
ATOM 8415 N N . ALA B 1 537 ? -5.929 37.105 17.952 1 67.75 537 ALA B N 1
ATOM 8416 C CA . ALA B 1 537 ? -6.656 38.25 18.495 1 67.75 537 ALA B CA 1
ATOM 8417 C C . ALA B 1 537 ? -7.353 39.033 17.385 1 67.75 537 ALA B C 1
ATOM 8419 O O . ALA B 1 537 ? -8.488 39.484 17.554 1 67.75 537 ALA B O 1
ATOM 8420 N N . TRP B 1 538 ? -6.7 39.167 16.298 1 67.49 538 TRP B N 1
ATOM 8421 C CA . TRP B 1 538 ? -7.251 39.98 15.22 1 67.49 538 TRP B CA 1
ATOM 8422 C C . TRP B 1 538 ? -8.55 39.378 14.693 1 67.49 538 TRP B C 1
ATOM 8424 O O . TRP B 1 538 ? -9.513 40.101 14.426 1 67.49 538 TRP B O 1
ATOM 8434 N N . THR B 1 539 ? -8.526 38.176 14.558 1 74.49 539 THR B N 1
ATOM 8435 C CA . THR B 1 539 ? -9.701 37.473 14.054 1 74.49 539 THR B CA 1
ATOM 8436 C C . THR B 1 539 ? -10.844 37.537 15.063 1 74.49 539 THR B C 1
ATOM 8438 O O . THR B 1 539 ? -12.01 37.656 14.681 1 74.49 539 THR B O 1
ATOM 8441 N N . LEU B 1 540 ? -10.486 37.607 16.294 1 81.95 540 LEU B N 1
ATOM 8442 C CA . LEU B 1 540 ? -11.475 37.547 17.365 1 81.95 540 LEU B CA 1
ATOM 8443 C C . LEU B 1 540 ? -12.171 38.893 17.539 1 81.95 540 LEU B C 1
ATOM 8445 O O . LEU B 1 540 ? -13.305 38.952 18.018 1 81.95 540 LEU B O 1
ATOM 8449 N N . ARG B 1 541 ? -11.494 39.951 17.109 1 80.98 541 ARG B N 1
ATOM 8450 C CA . ARG B 1 541 ? -12.054 41.293 17.23 1 80.98 541 ARG B CA 1
ATOM 8451 C C . ARG B 1 541 ? -13.295 41.45 16.359 1 80.98 541 ARG B C 1
ATOM 8453 O O . ARG B 1 541 ? -14.159 42.283 16.643 1 80.98 541 ARG B O 1
ATOM 8460 N N . HIS B 1 542 ? -13.382 40.643 15.386 1 79.64 542 HIS B N 1
ATOM 8461 C CA . HIS B 1 542 ? -14.468 40.792 14.424 1 79.64 542 HIS B CA 1
ATOM 8462 C C . HIS B 1 542 ? -15.633 39.867 14.76 1 79.64 542 HIS B C 1
ATOM 8464 O O . HIS B 1 542 ? -16.658 39.879 14.075 1 79.64 542 HIS B O 1
ATOM 8470 N N . ALA B 1 543 ? -15.467 39.123 15.766 1 89.47 543 ALA B N 1
ATOM 8471 C CA . ALA B 1 543 ? -16.549 38.232 16.178 1 89.47 543 ALA B CA 1
ATOM 8472 C C . ALA B 1 543 ? -17.604 38.985 16.983 1 89.47 543 ALA B C 1
ATOM 8474 O O . ALA B 1 543 ? -17.275 39.881 17.764 1 89.47 543 ALA B O 1
ATOM 8475 N N . ASP B 1 544 ? -18.874 38.659 16.84 1 91.7 544 ASP B N 1
ATOM 8476 C CA . ASP B 1 544 ? -19.967 39.27 17.59 1 91.7 544 ASP B CA 1
ATOM 8477 C C . ASP B 1 544 ? -19.963 38.804 19.045 1 91.7 544 ASP B C 1
ATOM 8479 O O . ASP B 1 544 ? -20.388 39.539 19.939 1 91.7 544 ASP B O 1
ATOM 8483 N N . ARG B 1 545 ? -19.534 37.604 19.194 1 94.06 545 ARG B N 1
ATOM 8484 C CA . ARG B 1 545 ? -19.45 37.024 20.531 1 94.06 545 ARG B CA 1
ATOM 8485 C C . ARG B 1 545 ? -18.347 35.973 20.603 1 94.06 545 ARG B C 1
ATOM 8487 O O . ARG B 1 545 ? -18.153 35.204 19.659 1 94.06 545 ARG B O 1
ATOM 8494 N N . ILE B 1 546 ? -17.647 35.962 21.69 1 93.75 546 ILE B N 1
ATOM 8495 C CA . ILE B 1 546 ? -16.547 35.029 21.907 1 93.75 546 ILE B CA 1
ATOM 8496 C C . ILE B 1 546 ? -16.883 34.095 23.068 1 93.75 546 ILE B C 1
ATOM 8498 O O . ILE B 1 546 ? -17.31 34.548 24.132 1 93.75 546 ILE B O 1
ATOM 8502 N N . TYR B 1 547 ? -16.796 32.858 22.856 1 94.58 547 TYR B N 1
ATOM 8503 C CA . TYR B 1 547 ? -16.95 31.843 23.892 1 94.58 547 TYR B CA 1
ATOM 8504 C C . TYR B 1 547 ? -15.604 31.23 24.26 1 94.58 547 TYR B C 1
ATOM 8506 O O . TYR B 1 547 ? -14.933 30.637 23.412 1 94.58 547 TYR B O 1
ATOM 8514 N N . VAL B 1 548 ? -15.219 31.354 25.472 1 92.64 548 VAL B N 1
ATOM 8515 C CA . VAL B 1 548 ? -13.945 30.825 25.947 1 92.64 548 VAL B CA 1
ATOM 8516 C C . VAL B 1 548 ? -14.16 29.454 26.584 1 92.64 548 VAL B C 1
ATOM 8518 O O . VAL B 1 548 ? -14.975 29.307 27.497 1 92.64 548 VAL B O 1
ATOM 8521 N N . MET B 1 549 ? -13.434 28.541 26.014 1 91.49 549 MET B N 1
ATOM 8522 C CA . MET B 1 549 ? -13.574 27.169 26.494 1 91.49 549 MET B CA 1
ATOM 8523 C C . MET B 1 549 ? -12.375 26.767 27.347 1 91.49 549 MET B C 1
ATOM 8525 O O . MET B 1 549 ? -11.236 27.111 27.025 1 91.49 549 MET B O 1
ATOM 8529 N N . ASP B 1 550 ? -12.689 26.083 28.413 1 89.01 550 ASP B N 1
ATOM 8530 C CA . ASP B 1 550 ? -11.676 25.5 29.288 1 89.01 550 ASP B CA 1
ATOM 8531 C C . ASP B 1 550 ? -12.113 24.128 29.797 1 89.01 550 ASP B C 1
ATOM 8533 O O . ASP B 1 550 ? -13.217 23.979 30.324 1 89.01 550 ASP B O 1
ATOM 8537 N N . ALA B 1 551 ? -11.238 23.188 29.627 1 86.27 551 ALA B N 1
ATOM 8538 C CA . ALA B 1 551 ? -11.464 21.82 30.086 1 86.27 551 ALA B CA 1
ATOM 8539 C C . ALA B 1 551 ? -12.831 21.31 29.637 1 86.27 551 ALA B C 1
ATOM 8541 O O . ALA B 1 551 ? -13.572 20.723 30.429 1 86.27 551 ALA B O 1
ATOM 8542 N N . GLY B 1 552 ? -13.249 21.722 28.503 1 90.27 552 GLY B N 1
ATOM 8543 C CA . GLY B 1 552 ? -14.438 21.15 27.891 1 90.27 552 GLY B CA 1
ATOM 8544 C C . GLY B 1 552 ? -15.69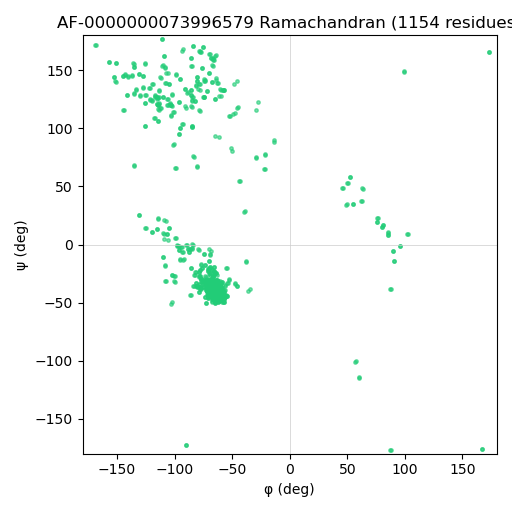4 21.958 28.158 1 90.27 552 GLY B C 1
ATOM 8545 O O . GLY B 1 552 ? -16.778 21.604 27.689 1 90.27 552 GLY B O 1
ATOM 8546 N N . ALA B 1 553 ? -15.556 23.069 28.932 1 93.75 553 ALA B N 1
ATOM 8547 C CA . ALA B 1 553 ? -16.723 23.878 29.274 1 93.75 553 ALA B CA 1
ATOM 8548 C C . ALA B 1 553 ? -16.512 25.338 28.883 1 93.75 553 ALA B C 1
ATOM 8550 O O . ALA B 1 553 ? -15.374 25.798 28.769 1 93.75 553 ALA B O 1
ATOM 8551 N N . ILE B 1 554 ? -17.617 26.034 28.684 1 94.26 554 ILE B N 1
ATOM 8552 C CA . ILE B 1 554 ? -17.543 27.471 28.449 1 94.26 554 ILE B CA 1
ATOM 8553 C C . ILE B 1 554 ? -17.439 28.208 29.782 1 94.26 554 ILE B C 1
ATOM 8555 O O . ILE B 1 554 ? -18.338 28.115 30.622 1 94.26 554 ILE B O 1
ATOM 8559 N N . VAL B 1 555 ? -16.461 28.986 29.966 1 92.12 555 VAL B N 1
ATOM 8560 C CA . VAL B 1 555 ? -16.208 29.618 31.256 1 92.12 555 VAL B CA 1
ATOM 8561 C C . VAL B 1 555 ? -16.535 31.108 31.175 1 92.12 555 VAL B C 1
ATOM 8563 O O . VAL B 1 555 ? -16.787 31.751 32.197 1 92.12 555 VAL B O 1
ATOM 8566 N N . GLU B 1 556 ? -16.317 31.601 29.976 1 92.95 556 GLU B N 1
ATOM 8567 C CA . GLU B 1 556 ? -16.558 33.024 29.761 1 92.95 556 GLU B CA 1
ATOM 8568 C C . GLU B 1 556 ? -17.145 33.282 28.377 1 92.95 556 GLU B C 1
ATOM 8570 O O . GLU B 1 556 ? -16.91 32.512 27.443 1 92.95 556 GLU B O 1
ATOM 8575 N N . SER B 1 557 ? -18.011 34.305 28.296 1 93.84 557 SER B N 1
ATOM 8576 C CA . SER B 1 557 ? -18.524 34.73 26.998 1 93.84 557 SER B CA 1
ATOM 8577 C C . SER B 1 557 ? -18.726 36.24 26.951 1 93.84 557 SER B C 1
ATOM 8579 O O . SER B 1 557 ? -19.017 36.865 27.972 1 93.84 557 SER B O 1
ATOM 8581 N N . GLY B 1 558 ? -18.496 36.809 25.872 1 92.73 558 GLY B N 1
ATOM 8582 C CA . GLY B 1 558 ? -18.661 38.24 25.672 1 92.73 558 GLY B CA 1
ATOM 8583 C C . GLY B 1 558 ? -18.02 38.742 24.392 1 92.73 558 GLY B C 1
ATOM 8584 O O . GLY B 1 558 ? -17.617 37.947 23.54 1 92.73 558 GLY B O 1
ATOM 8585 N N . THR B 1 559 ? -18.078 40.008 24.212 1 92 559 THR B N 1
ATOM 8586 C CA . THR B 1 559 ? -17.385 40.626 23.088 1 92 559 THR B CA 1
ATOM 8587 C C . THR B 1 559 ? -15.892 40.756 23.378 1 92 559 THR B C 1
ATOM 8589 O O . THR B 1 559 ? -15.46 40.593 24.521 1 92 559 THR B O 1
ATOM 8592 N N . TYR B 1 560 ? -15.163 41.028 22.358 1 89.32 560 TYR B N 1
ATOM 8593 C CA . TYR B 1 560 ? -13.72 41.167 22.516 1 89.32 560 TYR B CA 1
ATOM 8594 C C . TYR B 1 560 ? -13.386 42.238 23.548 1 89.32 560 TYR B C 1
ATOM 8596 O O . TYR B 1 560 ? -12.568 42.013 24.443 1 89.32 560 TYR B O 1
ATOM 8604 N N . THR B 1 561 ? -14.102 43.328 23.523 1 86.98 561 THR B N 1
ATOM 8605 C CA . THR B 1 561 ? -13.84 44.46 24.405 1 86.98 561 THR B CA 1
ATOM 8606 C C . THR B 1 561 ? -14.233 44.129 25.842 1 86.98 561 THR B C 1
ATOM 8608 O O . THR B 1 561 ? -13.507 44.46 26.782 1 86.98 561 THR B O 1
ATOM 8611 N N . GLU B 1 562 ? -15.336 43.45 25.944 1 90.12 562 GLU B N 1
ATOM 8612 C CA . GLU B 1 562 ? -15.816 43.077 27.271 1 90.12 562 GLU B CA 1
ATOM 8613 C C . GLU B 1 562 ? -14.857 42.105 27.952 1 90.12 562 GLU B C 1
ATOM 8615 O O . GLU B 1 562 ? -14.579 42.233 29.146 1 90.12 562 GLU B O 1
ATOM 8620 N N . LEU B 1 563 ? -14.358 41.19 27.157 1 88.65 563 LEU B N 1
ATOM 8621 C CA . LEU B 1 563 ? -13.529 40.132 27.726 1 88.65 563 LEU B CA 1
ATOM 8622 C C . LEU B 1 563 ? -12.127 40.647 28.034 1 88.65 563 LEU B C 1
ATOM 8624 O O . LEU B 1 563 ? -11.486 40.185 28.981 1 88.65 563 LEU B O 1
ATOM 8628 N N . MET B 1 564 ? -11.674 41.602 27.282 1 85.93 564 MET B N 1
ATOM 8629 C CA . MET B 1 564 ? -10.352 42.177 27.512 1 85.93 564 MET B CA 1
ATOM 8630 C C . MET B 1 564 ? -10.366 43.11 28.718 1 85.93 564 MET B C 1
ATOM 8632 O O . MET B 1 564 ? -9.354 43.262 29.404 1 85.93 564 MET B O 1
ATOM 8636 N N . ALA B 1 565 ? -11.472 43.743 28.914 1 80.7 565 ALA B N 1
ATOM 8637 C CA . ALA B 1 565 ? -11.599 44.701 30.009 1 80.7 565 ALA B CA 1
ATOM 8638 C C . ALA B 1 565 ? -11.668 43.989 31.357 1 80.7 565 ALA B C 1
ATOM 8640 O O . ALA B 1 565 ? -11.191 44.51 32.367 1 80.7 565 ALA B O 1
ATOM 8641 N N . ARG B 1 566 ? -12.162 42.804 31.27 1 76.88 566 ARG B N 1
ATOM 8642 C CA . ARG B 1 566 ? -12.339 42.041 32.502 1 76.88 566 ARG B CA 1
ATOM 8643 C C . ARG B 1 566 ? -11.096 41.216 32.817 1 76.88 566 ARG B C 1
ATOM 8645 O O . ARG B 1 566 ? -10.344 40.845 31.914 1 76.88 566 ARG B O 1
ATOM 8652 N N . ASN B 1 567 ? -10.367 41.406 33.914 1 73.84 567 ASN B N 1
ATOM 8653 C CA . ASN B 1 567 ? -9.316 40.474 34.308 1 73.84 567 ASN B CA 1
ATOM 8654 C C . ASN B 1 567 ? -9.763 39.024 34.144 1 73.84 567 ASN B C 1
ATOM 8656 O O . ASN B 1 567 ? -9.714 38.244 35.097 1 73.84 567 ASN B O 1
ATOM 8660 N N . SER B 1 568 ? -10.196 38.779 32.88 1 74.55 568 SER B N 1
ATOM 8661 C CA . SER B 1 568 ? -10.847 37.504 32.598 1 74.55 568 SER B CA 1
ATOM 8662 C C . SER B 1 568 ? -9.843 36.47 32.099 1 74.55 568 SER B C 1
ATOM 8664 O O . SER B 1 568 ? -8.674 36.789 31.875 1 74.55 568 SER B O 1
ATOM 8666 N N . HIS B 1 569 ? -10.245 35.25 32.046 1 78.4 569 HIS B N 1
ATOM 8667 C CA . HIS B 1 569 ? -9.483 34.142 31.481 1 78.4 569 HIS B CA 1
ATOM 8668 C C . HIS B 1 569 ? -9.048 34.445 30.051 1 78.4 569 HIS B C 1
ATOM 8670 O O . HIS B 1 569 ? -7.929 34.113 29.654 1 78.4 569 HIS B O 1
ATOM 8676 N N . PHE B 1 570 ? -9.845 35.155 29.367 1 81.79 570 PHE B N 1
ATOM 8677 C CA . PHE B 1 570 ? -9.584 35.554 27.989 1 81.79 570 PHE B CA 1
ATOM 8678 C C . PHE B 1 570 ? -8.414 36.528 27.92 1 81.79 570 PHE B C 1
ATOM 8680 O O . PHE B 1 570 ? -7.517 36.37 27.09 1 81.79 570 PHE B O 1
ATOM 8687 N N . ALA B 1 571 ? -8.523 37.484 28.766 1 78.6 571 ALA B N 1
ATOM 8688 C CA . ALA B 1 571 ? -7.472 38.499 28.802 1 78.6 571 ALA B CA 1
ATOM 8689 C C . ALA B 1 571 ? -6.122 37.878 29.148 1 78.6 571 ALA B C 1
ATOM 8691 O O . ALA B 1 571 ? -5.087 38.294 28.622 1 78.6 571 ALA B O 1
ATOM 8692 N N . GLN B 1 572 ? -6.199 36.89 29.976 1 73.25 572 GLN B N 1
ATOM 8693 C CA . GLN B 1 572 ? -4.973 36.207 30.376 1 73.25 572 GLN B CA 1
ATOM 8694 C C . GLN B 1 572 ? -4.387 35.404 29.219 1 73.25 572 GLN B C 1
ATOM 8696 O O . GLN B 1 572 ? -3.166 35.294 29.087 1 73.25 572 GLN B O 1
ATOM 8701 N N . LEU B 1 573 ? -5.316 34.917 28.44 1 71.56 573 LEU B N 1
ATOM 8702 C CA . LEU B 1 573 ? -4.885 34.126 27.292 1 71.56 573 LEU B CA 1
ATOM 8703 C C . LEU B 1 573 ? -4.174 35.002 26.266 1 71.56 573 LEU B C 1
ATOM 8705 O O . LEU B 1 573 ? -3.259 34.542 25.579 1 71.56 573 LEU B O 1
ATOM 8709 N N . PHE B 1 574 ? -4.628 36.281 26.167 1 66.33 574 PHE B N 1
ATOM 8710 C CA . PHE B 1 574 ? -4.093 37.158 25.132 1 66.33 574 PHE B CA 1
ATOM 8711 C C . PHE B 1 574 ? -3.199 38.231 25.742 1 66.33 574 PHE B C 1
ATOM 8713 O O . PHE B 1 574 ? -2.63 39.054 25.022 1 66.33 574 PHE B O 1
ATOM 8720 N N . ALA B 1 575 ? -3.294 38.471 27.016 1 56.23 575 ALA B N 1
ATOM 8721 C CA . ALA B 1 575 ? -2.411 39.449 27.646 1 56.23 575 ALA B CA 1
ATOM 8722 C C . ALA B 1 575 ? -0.965 39.25 27.199 1 56.23 575 ALA B C 1
ATOM 8724 O O . ALA B 1 575 ? -0.223 40.22 27.028 1 56.23 575 ALA B O 1
ATOM 8725 N N . SER B 1 576 ? -0.693 38.071 27.049 1 46.85 576 SER B N 1
ATOM 8726 C CA . SER B 1 576 ? 0.709 37.852 26.707 1 46.85 576 SER B CA 1
ATOM 8727 C C . SER B 1 576 ? 0.98 38.192 25.245 1 46.85 576 SER B C 1
ATOM 8729 O O . SER B 1 576 ? 2.136 38.321 24.837 1 46.85 576 SER B O 1
ATOM 8731 N N . GLN B 1 577 ? -0.026 38.222 24.413 1 47.21 577 GLN B N 1
ATOM 8732 C CA . GLN B 1 577 ? 0.177 38.505 22.996 1 47.21 577 GLN B CA 1
ATOM 8733 C C . GLN B 1 577 ? 0.311 40.004 22.748 1 47.21 577 GLN B C 1
ATOM 8735 O O . GLN B 1 577 ? 0.928 40.424 21.767 1 47.21 577 GLN B O 1
ATOM 8740 N N . THR B 1 578 ? -0.454 41.004 23.479 1 43 578 THR B N 1
ATOM 8741 C CA . THR B 1 578 ? -0.443 42.447 23.261 1 43 578 THR B CA 1
ATOM 8742 C C . THR B 1 578 ? 0.764 43.087 23.94 1 43 578 THR B C 1
ATOM 8744 O O . THR B 1 578 ? 1.131 44.221 23.625 1 43 578 THR B O 1
ATOM 8747 N N . GLY B 1 579 ? 1.296 42.599 25.136 1 36.61 579 GLY B N 1
ATOM 8748 C CA . GLY B 1 579 ? 2.339 43.397 25.761 1 36.61 579 GLY B CA 1
ATOM 8749 C C . GLY B 1 579 ? 3.694 43.23 25.1 1 36.61 579 GLY B C 1
ATOM 8750 O O . GLY B 1 579 ? 3.963 42.202 24.475 1 36.61 579 GLY B O 1
#

Radius of gyration: 36.11 Å; Cα contacts (8 Å, |Δi|>4): 1994; chains: 2; bounding box: 73×116×74 Å

pLDDT: mean 82.27, std 9.71, range [36.59, 96.62]

Secondary structure (DSSP, 8-state):
-HHHHHHHHHHHHHHHHH-HHHHHHHHHHHHHHHTHHHHHHHHHHHHHHHHHTT-HHHHHHHHHHHHHHHHHHHHHHHHHHHHHHHHHHHHHHHHHHHHHHHHHH--HHHHTSTTHHHHHHHHHHHHHTTHHHHHHHHHHHHHHHHHHHHHHHHHHHTT-HHHHHHHHHTHHHHHHHHHHHHHHHHHHHHHHHHHHHHHHHHHHHHHSHHHHHHHHHHT-HHHHHHHHHHHHHHHHHHHHHHHHHHHHHHHHHHHHHHHHHHHHHHHHHHTT--HHHHHHHHHHHHHHHHHHHHHHHHHHHHHHHHHHHHHHHHHHH--------------S---EEEEEEEEE--TT-SS-SEEEEEEEEETT-EEEEEE-TTSSHHHHHHHHTTSS--SEEEEEETTEEGGGS-HHHHHHHEEEE-TT-----SBHHHHHHTT--S----HHHHHHHHHHTT-HHHHHTSTTGGGPBBSGGGT-B---HHHHHHHHHHHHHHH--SEEEEESTTTTS-HHHHHHHHHHHHHHHTTSEEEEE---HHHHHT-SEEEEEETTEEEEEE-HHHHHHTT-HHHHHHHHHH-/-HHHHHHHHHHHHHHHHH-HHHHHHHHHHHHHHHTHHHHHHHHHHHHHHHHHTT-HHHHHHHHHHHHHHHHHHHHHHHHHHHHHHHHHHHHHHHHHHHHHHHHHH--HHHHTSTTHHHHHHHHHHHHHTTHHHHHHHHHHHHHHHHHHHHHHHHHHHTT-HHHHHHHHHTHHHHHHHHHHHHHHHHHHHHHHHHHHHHHHHHHHHHHSHHHHHHHHHHT-HHHHHHHHHHHHHHHHHHHHHHHHHHHHHHHHHHHHHHHHHHHHHHHHHHTT--HHHHHHHHHHHHHHHHHHHHHHHHHHHHHHHHHHHHHHHHHHH--------------S---EEEEEEEEE--TT-SS-SEEEEEEEEETT-EEEEEE-TTSSHHHHHHHHTTSS--SEEEEEETTEEGGGS-HHHHHHHEEEE-TT-----SBHHHHHHTT--S----HHHHHHHHHHTT-HHHHHTSTTGGGPBBSGGGT-B---HHHHHHHHHHHHHHH--SEEEEESTTTTS-HHHHHHHHHHHHHHHTTSEEEEE---HHHHHT-SEEEEEETTEEEEEE-HHHHHHTT-HHHHHHHHHH-

Nearest PDB structures (foldseek):
  5och-assembly3_F  TM=7.757E-01  e=3.431E-26  Homo sapiens
  4ayx-assembly1_A  TM=7.486E-01  e=4.874E-24  Homo sapiens
  7a69-assembly1_A  TM=7.684E-01  e=1.645E-23  Homo sapiens
  4xwk-assembly1_A  TM=6.177E-01  e=1.729E-24  Mus musculus
  8sqm-assembly1_A  TM=7.253E-01  e=7.437E-18  Saccharomyces cerevisiae

Sequence (1158 aa):
MLKTIRQTLWALRYALRAHPILVLSSFTLLTVLSFLPSVQMFLIAAITDSLSAGDAHTALTWAGVTGGVLAGNLALQQVSNSLDMSLRAGMAQTGIRAIARRLASLTPEQISRGSFSQRSRAAQDAVANGHLHTQVTSTGVLLFTFLMVGSLCVMVARVSSAAAVCLLLCLIPVAFVAGLYTRRNEQTWDSIYAHNHRAWYATNQIAYPNTAEELSTLKAGWFFAARANRQRGLAADEEVKLTAYALRLQVISGVMCAVFLVGALGFLVSSGASAGIISGAIVGALSAMMSLTAASHDMSSLGAGANGITRYREFLEGSENPSRKVAATLDAPLSRVRIENLSITYPNAEKPVVRGVSFEIERGQTIALVGANGAGKTTLVHGILGMLAAHEGRVLFDNTPVDVLDSAERHRLATILTQDFGRYELTVRQNLLMGISGRSATDEQLWDALNKARAAEFVQTLPAGLDTQLGEQWGGVGLSGGQWQRLALARLILRNTDLWVLDEPTSAIDAETEEDIFASLREIAAGHMTILVSHRAWTLRHADRIYVMDAGAIVESGTYTELMARNSHFAQLFASQTGMLKTIRQTLWALRYALRAHPILVLSSFTLLTVLSFLPSVQMFLIAAITDSLSAGDAHTALTWAGVTGGVLAGNLALQQVSNSLDMSLRAGMAQTGIRAIARRLASLTPEQISRGSFSQRSRAAQDAVANGHLHTQVTSTGVLLFTFLMVGSLCVMVARVSSAAAVCLLLCLIPVAFVAGLYTRRNEQTWDSIYAHNHRAWYATNQIAYPNTAEELSTLKAGWFFAARANRQRGLAADEEVKLTAYALRLQVISGVMCAVFLVGALGFLVSSGASAGIISGAIVGALSAMMSLTAASHDMSSLGAGANGITRYREFLEGSENPSRKVAATLDAPLSRVRIENLSITYPNAEKPVVRGVSFEIERGQTIALVGANGAGKTTLVHGILGMLAAHEGRVLFDNTPVDVLDSAERHRLATILTQDFGRYELTVRQNLLMGISGRSATDEQLWDALNKARAAEFVQTLPAGLDTQLGEQWGGVGLSGGQWQRLALARLILRNTDLWVLDEPTSAIDAETEEDIFASLREIAAGHMTILVSHRAWTLRHADRIYVMDAGAIVESGTYTELMARNSHFAQLFASQTG

Organism: NCBI:txid172042